Protein AF-0000000080959819 (afdb_homodimer)

Nearest PDB structures (foldseek):
  6fl5-assembly1_G  TM=9.950E-01  e=1.734E-76  Homo sapiens
  1eji-assembly1_C  TM=9.907E-01  e=4.303E-76  Mus musculus
  6fl5-assembly1_D  TM=9.947E-01  e=4.067E-75  Homo sapiens
  6fl5-assembly1_J  TM=9.949E-01  e=6.942E-75  Homo sapiens
  8r7h-assembly1_A  TM=9.832E-01  e=1.238E-71  Homo sapiens

pLDDT: mean 96.01, std 5.36, range [44.91, 98.94]

Organism: NCBI:txid58324

Secondary structure (DSSP, 8-state):
---SS-TT-HHHHHHHHHHH--HHHH-HHHHHHHHHHHHHHHHSEE--TT--PPPHHHHHHHTSGGGG----EETTEESSSS-HHHHHHHHHHHHHHHHHTT--TTTEEEE---SSHHHHHHHHHHHHT-TT-EEE-B-GGGT--GGGT-B-SS-B-SHHHHHSEE--B-B-TTT--B-HHHHHHHHHHH--SEEEEE-SS-SS---HHHHHHHHHHTT-EEEEE-TTTHHHHHHTSS--STTT-SEEEEESSSTT---S-EEEEEE-SEEEE-TTT--EEE--HHHHHHHIIIIII-SS--HHHHHHHHHHHHHHTSHHHHHHHHHHHHHHHHHHHHHHHTTPEEGGGS-SSSEEEEE-GGGT--HHHHHHHHHHTTEE-EEE--TT---SSS--EEEEE-HHHHHTT--HHHHHHHHHHHHHHHHHHHHHHHTS-TT--HHHHHHHHHH-HHHHHHHHHHHHHHHHHHTTS---S-S--/---SS-TT-HHHHHHHHHHH--HHHH-HHHHHHHHHHHHHHHHSEE--TT--PPPHHHHHHHTSGGGG----EETTEESSS--HHHHHHHHHHHHHHHHHTT--TTTEEEE---SSHHHHHHHHHHHHT-TT-EEE-B-GGGT--GGGT-B-SS-B-SHHHHHSEE--B-B-TTT--B-HHHHHHHHHHH--SEEEEE-SS-SS---HHHHHHHHHHTT-EEEEE-TTTHHHHHHTSS--STTT-SEEEEESSSTT---S-EEEEEE-SEEEE-TTT--EEE--HHHHHHHIIIIII-SS--HHHHHHHHHHHHHHTSHHHHHHHHHHHHHHHHHHHHHHHTTPEEGGGS-SSSEEEEE-GGGT--HHHHHHHHHHTTEE-EEE--TT---SSS--EEEEE-HHHHHTT--HHHHHHHHHHHHHHHHHHHHHHHTS-TT--HHHHHHHHHH-HHHHHHHHHHHHHHHHHHTTS---S-S--

Radius of gyration: 28.26 Å; Cα contacts (8 Å, |Δi|>4): 2210; chains: 2; bounding box: 72×79×74 Å

Structure (mmCIF, N/CA/C/O backbone):
data_AF-0000000080959819-model_v1
#
loop_
_entity.id
_entity.type
_entity.pdbx_description
1 polymer 'Serine hydroxymethyltransferase'
#
loop_
_atom_site.group_PDB
_atom_site.id
_atom_site.type_symbol
_atom_site.label_atom_id
_atom_site.label_alt_id
_atom_site.label_comp_id
_atom_site.label_asym_id
_atom_site.label_entity_id
_atom_site.label_seq_id
_atom_site.pdbx_PDB_ins_code
_atom_site.Cartn_x
_atom_site.Cartn_y
_atom_site.Cartn_z
_atom_site.occupancy
_atom_site.B_iso_or_equiv
_atom_site.auth_seq_id
_atom_site.auth_comp_id
_atom_site.auth_asym_id
_atom_site.auth_atom_id
_atom_site.pdbx_PDB_model_num
ATOM 1 N N . MET A 1 1 ? 13.633 40.531 7.41 1 44.91 1 MET A N 1
ATOM 2 C CA . MET A 1 1 ? 14.531 39.375 7.504 1 44.91 1 MET A CA 1
ATOM 3 C C . MET A 1 1 ? 14.977 38.906 6.117 1 44.91 1 MET A C 1
ATOM 5 O O . MET A 1 1 ? 14.195 38.938 5.164 1 44.91 1 MET A O 1
ATOM 9 N N . ALA A 1 2 ? 16.156 38.781 5.887 1 59.94 2 ALA A N 1
ATOM 10 C CA . ALA A 1 2 ? 16.766 38.5 4.586 1 59.94 2 ALA A CA 1
ATOM 11 C C . ALA A 1 2 ? 16.234 37.219 3.994 1 59.94 2 ALA A C 1
ATOM 13 O O . ALA A 1 2 ? 16.047 36.219 4.711 1 59.94 2 ALA A O 1
ATOM 14 N N . GLN A 1 3 ? 15.719 37.25 2.816 1 75.69 3 GLN A N 1
ATOM 15 C CA . GLN A 1 3 ? 15.258 36.062 2.07 1 75.69 3 GLN A CA 1
ATOM 16 C C . GLN A 1 3 ? 16.375 35.062 1.897 1 75.69 3 GLN A C 1
ATOM 18 O O . GLN A 1 3 ? 17.516 35.406 1.611 1 75.69 3 GLN A O 1
ATOM 23 N N . LEU A 1 4 ? 16.047 33.875 2.303 1 81.69 4 LEU A N 1
ATOM 24 C CA . LEU A 1 4 ? 17.047 32.812 2.18 1 81.69 4 LEU A CA 1
ATOM 25 C C . LEU A 1 4 ? 17.484 32.656 0.729 1 81.69 4 LEU A C 1
ATOM 27 O O . LEU A 1 4 ? 18.672 32.5 0.45 1 81.69 4 LEU A O 1
ATOM 31 N N . ASN A 1 5 ? 16.328 32.594 -0.146 1 79.81 5 ASN A N 1
ATOM 32 C CA . ASN A 1 5 ? 16.594 32.406 -1.569 1 79.81 5 ASN A CA 1
ATOM 33 C C . ASN A 1 5 ? 16.016 33.562 -2.398 1 79.81 5 ASN A C 1
ATOM 35 O O . ASN A 1 5 ? 15.117 34.25 -1.944 1 79.81 5 ASN A O 1
ATOM 39 N N . GLY A 1 6 ? 16.797 34.031 -3.344 1 73.06 6 GLY A N 1
ATOM 40 C CA . GLY A 1 6 ? 16.328 35.031 -4.273 1 73.06 6 GLY A CA 1
ATOM 41 C C . GLY A 1 6 ? 16.266 34.562 -5.711 1 73.06 6 GLY A C 1
ATOM 42 O O . GLY A 1 6 ? 16.594 33.406 -5.992 1 73.06 6 GLY A O 1
ATOM 43 N N . HIS A 1 7 ? 15.656 35.25 -6.445 1 62.19 7 HIS A N 1
ATOM 44 C CA . HIS A 1 7 ? 15.477 34.906 -7.852 1 62.19 7 HIS A CA 1
ATOM 45 C C . HIS A 1 7 ? 16.812 34.594 -8.516 1 62.19 7 HIS A C 1
ATOM 47 O O . HIS A 1 7 ? 16.859 33.875 -9.508 1 62.19 7 HIS A O 1
ATOM 53 N N . ASN A 1 8 ? 17.719 35 -7.816 1 68.31 8 ASN A N 1
ATOM 54 C CA . ASN A 1 8 ? 19 34.812 -8.5 1 68.31 8 ASN A CA 1
ATOM 55 C C . ASN A 1 8 ? 19.859 33.75 -7.812 1 68.31 8 ASN A C 1
ATOM 57 O O . ASN A 1 8 ? 21.078 33.688 -8.039 1 68.31 8 ASN A O 1
ATOM 61 N N . ASN A 1 9 ? 19.156 32.938 -7.195 1 81.5 9 ASN A N 1
ATOM 62 C CA . ASN A 1 9 ? 19.906 31.875 -6.52 1 81.5 9 ASN A CA 1
ATOM 63 C C . ASN A 1 9 ? 20.031 30.641 -7.391 1 81.5 9 ASN A C 1
ATOM 65 O O . ASN A 1 9 ? 19.047 29.953 -7.656 1 81.5 9 ASN A O 1
ATOM 69 N N . THR A 1 10 ? 21.219 30.312 -7.789 1 86.38 10 THR A N 1
ATOM 70 C CA . THR A 1 10 ? 21.516 29.25 -8.734 1 86.38 10 THR A CA 1
ATOM 71 C C . THR A 1 10 ? 21.062 27.891 -8.172 1 86.38 10 THR A C 1
ATOM 73 O O . THR A 1 10 ? 20.547 27.047 -8.914 1 86.38 10 THR A O 1
ATOM 76 N N . THR A 1 11 ? 21.172 27.703 -6.902 1 91.69 11 THR A N 1
ATOM 77 C CA . THR A 1 11 ? 20.766 26.438 -6.285 1 91.69 11 THR A CA 1
ATOM 78 C C . THR A 1 11 ? 19.234 26.328 -6.281 1 91.69 11 THR A C 1
ATOM 80 O O . THR A 1 11 ? 18.703 25.234 -6.441 1 91.69 11 THR A O 1
ATOM 83 N N . TRP A 1 12 ? 18.625 27.422 -6.109 1 92.75 12 TRP A N 1
ATOM 84 C CA . TRP A 1 12 ? 17.172 27.422 -6.102 1 92.75 12 TRP A CA 1
ATOM 85 C C . TRP A 1 12 ? 16.609 27.172 -7.5 1 92.75 12 TRP A C 1
ATOM 87 O O . TRP A 1 12 ? 15.625 26.453 -7.668 1 92.75 12 TRP A O 1
ATOM 97 N N . GLU A 1 13 ? 17.219 27.766 -8.5 1 92.69 13 GLU A N 1
ATOM 98 C CA . GLU A 1 13 ? 16.844 27.484 -9.883 1 92.69 13 GLU A CA 1
ATOM 99 C C . GLU A 1 13 ? 17.047 26.016 -10.227 1 92.69 13 GLU A C 1
ATOM 101 O O . GLU A 1 13 ? 16.234 25.406 -10.922 1 92.69 13 GLU A O 1
ATOM 106 N N . SER A 1 14 ? 18.172 25.531 -9.75 1 95 14 SER A N 1
ATOM 107 C CA . SER A 1 14 ? 18.484 24.109 -9.961 1 95 14 SER A CA 1
ATOM 108 C C . SER A 1 14 ? 17.453 23.219 -9.281 1 95 14 SER A C 1
ATOM 110 O O . SER A 1 14 ? 17.094 22.156 -9.805 1 95 14 SER A O 1
ATOM 112 N N . HIS A 1 15 ? 17.016 23.609 -8.141 1 95.19 15 HIS A N 1
ATOM 113 C CA . HIS A 1 15 ? 15.945 22.875 -7.445 1 95.19 15 HIS A CA 1
ATOM 114 C C . HIS A 1 15 ? 14.688 22.812 -8.297 1 95.19 15 HIS A C 1
ATOM 116 O O . HIS A 1 15 ? 14.078 21.75 -8.43 1 95.19 15 HIS A O 1
ATOM 122 N N . ASN A 1 16 ? 14.305 23.938 -8.891 1 93.88 16 ASN A N 1
ATOM 123 C CA . ASN A 1 16 ? 13.102 23.984 -9.719 1 93.88 16 ASN A CA 1
ATOM 124 C C . ASN A 1 16 ? 13.227 23.078 -10.945 1 93.88 16 ASN A C 1
ATOM 126 O O . ASN A 1 16 ? 12.266 22.422 -11.336 1 93.88 16 ASN A O 1
ATOM 130 N N . LYS A 1 17 ? 14.367 23.031 -11.492 1 95.25 17 LYS A N 1
ATOM 131 C CA . LYS A 1 17 ? 14.625 22.172 -12.648 1 95.25 17 LYS A CA 1
ATOM 132 C C . LYS A 1 17 ? 14.562 20.703 -12.258 1 95.25 17 LYS A C 1
ATOM 134 O O . LYS A 1 17 ? 14.031 19.875 -13.016 1 95.25 17 LYS A O 1
ATOM 139 N N . MET A 1 18 ? 15.055 20.359 -11.102 1 96.75 18 MET A N 1
ATOM 140 C CA . MET A 1 18 ? 15.07 18.984 -10.594 1 96.75 18 MET A CA 1
ATOM 141 C C . MET A 1 18 ? 13.656 18.438 -10.492 1 96.75 18 MET A C 1
ATOM 143 O O . MET A 1 18 ? 13.422 17.25 -10.766 1 96.75 18 MET A O 1
ATOM 147 N N . MET A 1 19 ? 12.688 19.312 -10.156 1 97.44 19 MET A N 1
ATOM 148 C CA . MET A 1 19 ? 11.312 18.891 -9.922 1 97.44 19 MET A CA 1
ATOM 149 C C . MET A 1 19 ? 10.617 18.547 -11.234 1 97.44 19 MET A C 1
ATOM 151 O O . MET A 1 19 ? 9.625 17.828 -11.25 1 97.44 19 MET A O 1
ATOM 155 N N . LEU A 1 20 ? 11.18 18.984 -12.375 1 96.81 20 LEU A N 1
ATOM 156 C CA . LEU A 1 20 ? 10.547 18.812 -13.68 1 96.81 20 LEU A CA 1
ATOM 157 C C . LEU A 1 20 ? 11.352 17.859 -14.547 1 96.81 20 LEU A C 1
ATOM 159 O O . LEU A 1 20 ? 10.867 17.406 -15.594 1 96.81 20 LEU A O 1
ATOM 163 N N . GLU A 1 21 ? 12.508 17.516 -14.133 1 97.5 21 GLU A N 1
ATOM 164 C CA . GLU A 1 21 ? 13.438 16.688 -14.891 1 97.5 21 GLU A CA 1
ATOM 165 C C . GLU A 1 21 ? 12.93 15.25 -15.016 1 97.5 21 GLU A C 1
ATOM 167 O O . GLU A 1 21 ? 12.445 14.68 -14.039 1 97.5 21 GLU A O 1
ATOM 172 N N . PRO A 1 22 ? 12.984 14.672 -16.25 1 97.62 22 PRO A N 1
ATOM 173 C CA . PRO A 1 22 ? 12.539 13.289 -16.406 1 97.62 22 PRO A CA 1
ATOM 174 C C . PRO A 1 22 ? 13.445 12.289 -15.695 1 97.62 22 PRO A C 1
ATOM 176 O O . PRO A 1 22 ? 14.594 12.609 -15.391 1 97.62 22 PRO A O 1
ATOM 179 N N . LEU A 1 23 ? 12.969 11.109 -15.492 1 98.5 23 LEU A N 1
ATOM 180 C CA . LEU A 1 23 ? 13.68 10.055 -14.773 1 98.5 23 LEU A CA 1
ATOM 181 C C . LEU A 1 23 ? 15.008 9.742 -15.438 1 98.5 23 LEU A C 1
ATOM 183 O O . LEU A 1 23 ? 16.016 9.508 -14.758 1 98.5 23 LEU A O 1
ATOM 187 N N . SER A 1 24 ? 15.078 9.758 -16.766 1 98.38 24 SER A N 1
ATOM 188 C CA . SER A 1 24 ? 16.25 9.352 -17.531 1 98.38 24 SER A CA 1
ATOM 189 C C . SER A 1 24 ? 17.453 10.227 -17.203 1 98.38 24 SER A C 1
ATOM 191 O O . SER A 1 24 ? 18.594 9.734 -17.172 1 98.38 24 SER A O 1
ATOM 193 N N . THR A 1 25 ? 17.219 11.508 -16.828 1 98.38 25 THR A N 1
ATOM 194 C CA . THR A 1 25 ? 18.312 12.422 -16.531 1 98.38 25 THR A CA 1
ATOM 195 C C . THR A 1 25 ? 18.391 12.711 -15.039 1 98.38 25 THR A C 1
ATOM 197 O O . THR A 1 25 ? 19.469 12.977 -14.508 1 98.38 25 THR A O 1
ATOM 200 N N . ASN A 1 26 ? 17.281 12.625 -14.375 1 98.38 26 ASN A N 1
ATOM 201 C CA . ASN A 1 26 ? 17.234 12.898 -12.945 1 98.38 26 ASN A CA 1
ATOM 202 C C . ASN A 1 26 ? 17.906 11.781 -12.141 1 98.38 26 ASN A C 1
ATOM 204 O O . ASN A 1 26 ? 18.625 12.047 -11.18 1 98.38 26 ASN A O 1
ATOM 208 N N . ASP A 1 27 ? 17.703 10.547 -12.547 1 98.75 27 ASP A N 1
ATOM 209 C CA . ASP A 1 27 ? 18.266 9.359 -11.914 1 98.75 27 ASP A CA 1
ATOM 210 C C . ASP A 1 27 ? 18.547 8.266 -12.938 1 98.75 27 ASP A C 1
ATOM 212 O O . ASP A 1 27 ? 17.844 7.254 -12.977 1 98.75 27 ASP A O 1
ATOM 216 N N . PRO A 1 28 ? 19.625 8.352 -13.648 1 98.69 28 PRO A N 1
ATOM 217 C CA . PRO A 1 28 ? 19.953 7.383 -14.695 1 98.69 28 PRO A CA 1
ATOM 218 C C . PRO A 1 28 ? 20.141 5.965 -14.156 1 98.69 28 PRO A C 1
ATOM 220 O O . PRO A 1 28 ? 19.859 4.992 -14.859 1 98.69 28 PRO A O 1
ATOM 223 N N . GLU A 1 29 ? 20.578 5.82 -12.922 1 98.81 29 GLU A N 1
ATOM 224 C CA . GLU A 1 29 ? 20.797 4.5 -12.336 1 98.81 29 GLU A CA 1
ATOM 225 C C . GLU A 1 29 ? 19.484 3.74 -12.195 1 98.81 29 GLU A C 1
ATOM 227 O O . GLU A 1 29 ? 19.359 2.602 -12.656 1 98.81 29 GLU A O 1
ATOM 232 N N . VAL A 1 30 ? 18.484 4.387 -11.578 1 98.88 30 VAL A N 1
ATOM 233 C CA . VAL A 1 30 ? 17.172 3.75 -11.43 1 98.88 30 VAL A CA 1
ATOM 234 C C . VAL A 1 30 ? 16.531 3.559 -12.805 1 98.88 30 VAL A C 1
ATOM 236 O O . VAL A 1 30 ? 15.906 2.529 -13.062 1 98.88 30 VAL A O 1
ATOM 239 N N . PHE A 1 31 ? 16.719 4.57 -13.711 1 98.75 31 PHE A N 1
ATOM 240 C CA . PHE A 1 31 ? 16.203 4.465 -15.07 1 98.75 31 PHE A CA 1
ATOM 241 C C . PHE A 1 31 ? 16.734 3.219 -15.758 1 98.75 31 PHE A C 1
ATOM 243 O O . PHE A 1 31 ? 15.984 2.473 -16.391 1 98.75 31 PHE A O 1
ATOM 250 N N . ASP A 1 32 ? 18 2.932 -15.586 1 98.75 32 ASP A N 1
ATOM 251 C CA . ASP A 1 32 ? 18.641 1.789 -16.219 1 98.75 32 ASP A CA 1
ATOM 252 C C . ASP A 1 32 ? 18.141 0.475 -15.617 1 98.75 32 ASP A C 1
ATOM 254 O O . ASP A 1 32 ? 17.969 -0.509 -16.344 1 98.75 32 ASP A O 1
ATOM 258 N N . ILE A 1 33 ? 17.953 0.42 -14.359 1 98.81 33 ILE A N 1
ATOM 259 C CA . ILE A 1 33 ? 17.438 -0.778 -13.711 1 98.81 33 ILE A CA 1
ATOM 260 C C . ILE A 1 33 ? 16.047 -1.096 -14.25 1 98.81 33 ILE A C 1
ATOM 262 O O . ILE A 1 33 ? 15.727 -2.254 -14.531 1 98.81 33 ILE A O 1
ATOM 266 N N . ILE A 1 34 ? 15.18 -0.046 -14.398 1 98.69 34 ILE A N 1
ATOM 267 C CA . ILE A 1 34 ? 13.82 -0.224 -14.906 1 98.69 34 ILE A CA 1
ATOM 268 C C . ILE A 1 34 ? 13.875 -0.742 -16.344 1 98.69 34 ILE A C 1
ATOM 270 O O . ILE A 1 34 ? 13.117 -1.635 -16.719 1 98.69 34 ILE A O 1
ATOM 274 N N . LYS A 1 35 ? 14.781 -0.232 -17.109 1 98.25 35 LYS A N 1
ATOM 275 C CA . LYS A 1 35 ? 14.938 -0.678 -18.5 1 98.25 35 LYS A CA 1
ATOM 276 C C . LYS A 1 35 ? 15.367 -2.141 -18.562 1 98.25 35 LYS A C 1
ATOM 278 O O . LYS A 1 35 ? 14.898 -2.896 -19.406 1 98.25 35 LYS A O 1
ATOM 283 N N . LYS A 1 36 ? 16.297 -2.49 -17.703 1 98.19 36 LYS A N 1
ATOM 284 C CA . LYS A 1 36 ? 16.734 -3.881 -17.641 1 98.19 36 LYS A CA 1
ATOM 285 C C . LYS A 1 36 ? 15.57 -4.805 -17.281 1 98.19 36 LYS A C 1
ATOM 287 O O . LYS A 1 36 ? 15.43 -5.883 -17.859 1 98.19 36 LYS A O 1
ATOM 292 N N . GLU A 1 37 ? 14.766 -4.402 -16.328 1 98 37 GLU A N 1
ATOM 293 C CA . GLU A 1 37 ? 13.602 -5.203 -15.945 1 98 37 GLU A CA 1
ATOM 294 C C . GLU A 1 37 ? 12.609 -5.305 -17.094 1 98 37 GLU A C 1
ATOM 296 O O . GLU A 1 37 ? 12.031 -6.371 -17.328 1 98 37 GLU A O 1
ATOM 301 N N . LYS A 1 38 ? 12.391 -4.199 -17.812 1 97.88 38 LYS A N 1
ATOM 302 C CA . LYS A 1 38 ? 11.5 -4.227 -18.969 1 97.88 38 LYS A CA 1
ATOM 303 C C . LYS A 1 38 ? 12.008 -5.203 -20.031 1 97.88 38 LYS A C 1
ATOM 305 O O . LYS A 1 38 ? 11.219 -5.945 -20.625 1 97.88 38 LYS A O 1
ATOM 310 N N . ARG A 1 39 ? 13.281 -5.172 -20.234 1 97.5 39 ARG A N 1
ATOM 311 C CA . ARG A 1 39 ? 13.883 -6.109 -21.188 1 97.5 39 ARG A CA 1
ATOM 312 C C . ARG A 1 39 ? 13.68 -7.551 -20.734 1 97.5 39 ARG A C 1
ATOM 314 O O . ARG A 1 39 ? 13.32 -8.414 -21.531 1 97.5 39 ARG A O 1
ATOM 321 N N . ARG A 1 40 ? 13.938 -7.805 -19.469 1 97.31 40 ARG A N 1
ATOM 322 C CA . ARG A 1 40 ? 13.734 -9.148 -18.922 1 97.31 40 ARG A CA 1
ATOM 323 C C . ARG A 1 40 ? 12.297 -9.609 -19.141 1 97.31 40 ARG A C 1
ATOM 325 O O . ARG A 1 40 ? 12.055 -10.75 -19.531 1 97.31 40 ARG A O 1
ATOM 332 N N . GLN A 1 41 ? 11.344 -8.727 -18.891 1 97.62 41 GLN A N 1
ATOM 333 C CA . GLN A 1 41 ? 9.93 -9.047 -19.031 1 97.62 41 GLN A CA 1
ATOM 334 C C . GLN A 1 41 ? 9.578 -9.305 -20.5 1 97.62 41 GLN A C 1
ATOM 336 O O . GLN A 1 41 ? 8.734 -10.156 -20.797 1 97.62 41 GLN A O 1
ATOM 341 N N . THR A 1 42 ? 10.203 -8.602 -21.406 1 97.94 42 THR A N 1
ATOM 342 C CA . THR A 1 42 ? 9.914 -8.688 -22.828 1 97.94 42 THR A CA 1
ATOM 343 C C . THR A 1 42 ? 10.453 -9.992 -23.406 1 97.94 42 THR A C 1
ATOM 345 O O . THR A 1 42 ? 9.789 -10.641 -24.219 1 97.94 42 THR A O 1
ATOM 348 N N . TYR A 1 43 ? 11.609 -10.383 -22.938 1 98.12 43 TYR A N 1
ATOM 349 C CA . TYR A 1 43 ? 12.289 -11.484 -23.609 1 98.12 43 TYR A CA 1
ATOM 350 C C . TYR A 1 43 ? 12.188 -12.766 -22.797 1 98.12 43 TYR A C 1
ATOM 352 O O . TYR A 1 43 ? 12.516 -13.852 -23.297 1 98.12 43 TYR A O 1
ATOM 360 N N . GLY A 1 44 ? 11.711 -12.68 -21.594 1 98.06 44 GLY A N 1
ATOM 361 C CA . GLY A 1 44 ? 11.461 -13.859 -20.781 1 98.06 44 GLY A CA 1
ATOM 362 C C . GLY A 1 44 ? 10.039 -14.367 -20.875 1 98.06 44 GLY A C 1
ATOM 363 O O . GLY A 1 44 ? 9.172 -13.68 -21.438 1 98.06 44 GLY A O 1
ATOM 364 N N . LEU A 1 45 ? 9.805 -15.594 -20.422 1 98.62 45 LEU A N 1
ATOM 365 C CA . LEU A 1 45 ? 8.461 -16.156 -20.297 1 98.62 45 LEU A CA 1
ATOM 366 C C . LEU A 1 45 ? 8 -16.109 -18.844 1 98.62 45 LEU A C 1
ATOM 368 O O . LEU A 1 45 ? 8.555 -16.797 -17.984 1 98.62 45 LEU A O 1
ATOM 372 N N . GLU A 1 46 ? 7.027 -15.234 -18.594 1 98 46 GLU A N 1
ATOM 373 C CA . GLU A 1 46 ? 6.496 -15.078 -17.234 1 98 46 GLU A CA 1
ATOM 374 C C . GLU A 1 46 ? 5.332 -16.031 -17 1 98 46 GLU A C 1
ATOM 376 O O . GLU A 1 46 ? 4.246 -15.852 -17.547 1 98 46 GLU A O 1
ATOM 381 N N . LEU A 1 47 ? 5.562 -17.016 -16.094 1 98.12 47 LEU A N 1
ATOM 382 C CA . LEU A 1 47 ? 4.539 -18.016 -15.828 1 98.12 47 LEU A CA 1
ATOM 383 C C . LEU A 1 47 ? 4.148 -18.016 -14.359 1 98.12 47 LEU A C 1
ATOM 385 O O . LEU A 1 47 ? 3.545 -18.969 -13.867 1 98.12 47 LEU A O 1
ATOM 389 N N . ILE A 1 48 ? 4.543 -17 -13.648 1 96.94 48 ILE A N 1
ATOM 390 C CA . ILE A 1 48 ? 4.125 -16.875 -12.258 1 96.94 48 ILE A CA 1
ATOM 391 C C . ILE A 1 48 ? 2.625 -16.594 -12.195 1 96.94 48 ILE A C 1
ATOM 393 O O . ILE A 1 48 ? 2.145 -15.602 -12.742 1 96.94 48 ILE A O 1
ATOM 397 N N . ALA A 1 49 ? 1.911 -17.406 -11.406 1 97.06 49 ALA A N 1
ATOM 398 C CA . ALA A 1 49 ? 0.451 -17.406 -11.422 1 97.06 49 ALA A CA 1
ATOM 399 C C . ALA A 1 49 ? -0.106 -16.094 -10.875 1 97.06 49 ALA A C 1
ATOM 401 O O . ALA A 1 49 ? -1.228 -15.703 -11.203 1 97.06 49 ALA A O 1
ATOM 402 N N . SER A 1 50 ? 0.668 -15.406 -10.047 1 96.31 50 SER A N 1
ATOM 403 C CA . SER A 1 50 ? 0.195 -14.195 -9.391 1 96.31 50 SER A CA 1
ATOM 404 C C . SER A 1 50 ? 0.694 -12.945 -10.109 1 96.31 50 SER A C 1
ATOM 406 O O . SER A 1 50 ? 0.607 -11.836 -9.578 1 96.31 50 SER A O 1
ATOM 408 N N . GLU A 1 51 ? 1.235 -13.07 -11.344 1 96.94 51 GLU A N 1
ATOM 409 C CA . GLU A 1 51 ? 1.741 -11.93 -12.094 1 96.94 51 GLU A CA 1
ATOM 410 C C . GLU A 1 51 ? 0.951 -11.719 -13.383 1 96.94 51 GLU A C 1
ATOM 412 O O . GLU A 1 51 ? 0.345 -12.664 -13.906 1 96.94 51 GLU A O 1
ATOM 417 N N . ASN A 1 52 ? 0.958 -10.523 -13.711 1 98.44 52 ASN A N 1
ATOM 418 C CA . ASN A 1 52 ? 0.385 -10.109 -14.984 1 98.44 52 ASN A CA 1
ATOM 419 C C . ASN A 1 52 ? 1.015 -8.812 -15.492 1 98.44 52 ASN A C 1
ATOM 421 O O . ASN A 1 52 ? 1.796 -8.18 -14.773 1 98.44 52 ASN A O 1
ATOM 425 N N . PHE A 1 53 ? 0.822 -8.531 -16.812 1 98.31 53 PHE A N 1
ATOM 426 C CA . PHE A 1 53 ? 1.206 -7.246 -17.391 1 98.31 53 PHE A CA 1
ATOM 427 C C . PHE A 1 53 ? -0 -6.32 -17.516 1 98.31 53 PHE A C 1
ATOM 429 O O . PHE A 1 53 ? -1.006 -6.684 -18.125 1 98.31 53 PHE A O 1
ATOM 436 N N . THR A 1 54 ? 0.1 -5.168 -16.875 1 98.12 54 THR A N 1
ATOM 437 C CA . THR A 1 54 ? -1.013 -4.227 -16.953 1 98.12 54 THR A CA 1
ATOM 438 C C . THR A 1 54 ? -0.864 -3.316 -18.172 1 98.12 54 THR A C 1
ATOM 440 O O . THR A 1 54 ? 0.171 -3.33 -18.844 1 98.12 54 THR A O 1
ATOM 443 N N . SER A 1 55 ? -1.944 -2.568 -18.5 1 98.56 55 SER A N 1
ATOM 444 C CA . SER A 1 55 ? -1.993 -1.724 -19.688 1 98.56 55 SER A CA 1
ATOM 445 C C . SER A 1 55 ? -1.232 -0.42 -19.469 1 98.56 55 SER A C 1
ATOM 447 O O . SER A 1 55 ? -0.975 -0.026 -18.328 1 98.56 55 SER A O 1
ATOM 449 N N . ARG A 1 56 ? -0.871 0.196 -20.562 1 98.44 56 ARG A N 1
ATOM 450 C CA . ARG A 1 56 ? -0.228 1.506 -20.531 1 98.44 56 ARG A CA 1
ATOM 451 C C . ARG A 1 56 ? -1.084 2.516 -19.781 1 98.44 56 ARG A C 1
ATOM 453 O O . ARG A 1 56 ? -0.568 3.299 -18.984 1 98.44 56 ARG A O 1
ATOM 460 N N . ALA A 1 57 ? -2.389 2.525 -20.016 1 98.81 57 ALA A N 1
ATOM 461 C CA . ALA A 1 57 ? -3.303 3.484 -19.406 1 98.81 57 ALA A CA 1
ATOM 462 C C . ALA A 1 57 ? -3.293 3.359 -17.875 1 98.81 57 ALA A C 1
ATOM 464 O O . ALA A 1 57 ? -3.324 4.367 -17.172 1 98.81 57 ALA A O 1
ATOM 465 N N . VAL A 1 58 ? -3.281 2.109 -17.406 1 98.81 58 VAL A N 1
ATOM 466 C CA . VAL A 1 58 ? -3.234 1.867 -15.969 1 98.81 58 VAL A CA 1
ATOM 467 C C . VAL A 1 58 ? -1.94 2.438 -15.391 1 98.81 58 VAL A C 1
ATOM 469 O O . VAL A 1 58 ? -1.957 3.1 -14.352 1 98.81 58 VAL A O 1
ATOM 472 N N . LEU A 1 59 ? -0.799 2.225 -16.062 1 98.69 59 LEU A N 1
ATOM 473 C CA . LEU A 1 59 ? 0.495 2.695 -15.586 1 98.69 59 LEU A CA 1
ATOM 474 C C . LEU A 1 59 ? 0.552 4.219 -15.586 1 98.69 59 LEU A C 1
ATOM 476 O O . LEU A 1 59 ? 1.116 4.824 -14.672 1 98.69 59 LEU A O 1
ATOM 480 N N . GLU A 1 60 ? -0.017 4.848 -16.594 1 98.44 60 GLU A N 1
ATOM 481 C CA . GLU A 1 60 ? -0.06 6.305 -16.656 1 98.44 60 GLU A CA 1
ATOM 482 C C . GLU A 1 60 ? -0.879 6.875 -15.5 1 98.44 60 GLU A C 1
ATOM 484 O O . GLU A 1 60 ? -0.49 7.875 -14.891 1 98.44 60 GLU A O 1
ATOM 489 N N . ALA A 1 61 ? -2.004 6.273 -15.195 1 98.69 61 ALA A N 1
ATOM 490 C CA . ALA A 1 61 ? -2.812 6.707 -14.062 1 98.69 61 ALA A CA 1
ATOM 491 C C . ALA A 1 61 ? -2.045 6.555 -12.75 1 98.69 61 ALA A C 1
ATOM 493 O O . ALA A 1 61 ? -2.121 7.422 -11.875 1 98.69 61 ALA A O 1
ATOM 494 N N . LEU A 1 62 ? -1.293 5.473 -12.664 1 97.94 62 LEU A N 1
ATOM 495 C CA . LEU A 1 62 ? -0.509 5.172 -11.477 1 97.94 62 LEU A CA 1
ATOM 496 C C . LEU A 1 62 ? 0.552 6.242 -11.234 1 97.94 62 LEU A C 1
ATOM 498 O O . LEU A 1 62 ? 0.846 6.59 -10.086 1 97.94 62 LEU A O 1
ATOM 502 N N . GLY A 1 63 ? 1.178 6.746 -12.25 1 97.94 63 GLY A N 1
ATOM 503 C CA . GLY A 1 63 ? 2.234 7.738 -12.133 1 97.94 63 GLY A CA 1
ATOM 504 C C . GLY A 1 63 ? 1.725 9.164 -12.227 1 97.94 63 GLY A C 1
ATOM 505 O O . GLY A 1 63 ? 2.473 10.07 -12.594 1 97.94 63 GLY A O 1
ATOM 506 N N . SER A 1 64 ? 0.443 9.438 -11.859 1 98.31 64 SER A N 1
ATOM 507 C CA . SER A 1 64 ? -0.164 10.75 -12.031 1 98.31 64 SER A CA 1
ATOM 508 C C . SER A 1 64 ? -0.092 11.57 -10.75 1 98.31 64 SER A C 1
ATOM 510 O O . SER A 1 64 ? 0.345 11.062 -9.711 1 98.31 64 SER A O 1
ATOM 512 N N . CYS A 1 65 ? -0.64 12.812 -10.82 1 98.19 65 CYS A N 1
ATOM 513 C CA . CYS A 1 65 ? -0.625 13.75 -9.711 1 98.19 65 CYS A CA 1
ATOM 514 C C . CYS A 1 65 ? -1.546 13.289 -8.586 1 98.19 65 CYS A C 1
ATOM 516 O O . CYS A 1 65 ? -1.519 13.836 -7.484 1 98.19 65 CYS A O 1
ATOM 518 N N . MET A 1 66 ? -2.301 12.18 -8.828 1 98.25 66 MET A N 1
ATOM 519 C CA . MET A 1 66 ? -3.174 11.648 -7.789 1 98.25 66 MET A CA 1
ATOM 520 C C . MET A 1 66 ? -2.359 11.156 -6.594 1 98.25 66 MET A C 1
ATOM 522 O O . MET A 1 66 ? -2.896 10.992 -5.5 1 98.25 66 MET A O 1
ATOM 526 N N . ASN A 1 67 ? -1.064 10.938 -6.859 1 97.69 67 ASN A N 1
ATOM 527 C CA . ASN A 1 67 ? -0.143 10.547 -5.797 1 97.69 67 ASN A CA 1
ATOM 528 C C . ASN A 1 67 ? -0.017 11.641 -4.738 1 97.69 67 ASN A C 1
ATOM 530 O O . ASN A 1 67 ? 0.236 11.344 -3.566 1 97.69 67 ASN A O 1
ATOM 534 N N . ASN A 1 68 ? -0.282 12.914 -5.078 1 97.5 68 ASN A N 1
ATOM 535 C CA . ASN A 1 68 ? 0.055 14.055 -4.227 1 97.5 68 ASN A CA 1
ATOM 536 C C . ASN A 1 68 ? -1.021 14.305 -3.174 1 97.5 68 ASN A C 1
ATOM 538 O O . ASN A 1 68 ? -0.759 14.945 -2.154 1 97.5 68 ASN A O 1
ATOM 542 N N . LYS A 1 69 ? -2.23 13.828 -3.467 1 96.12 69 LYS A N 1
ATOM 543 C CA . LYS A 1 69 ? -3.357 14.273 -2.654 1 96.12 69 LYS A CA 1
ATOM 544 C C . LYS A 1 69 ? -3.672 13.266 -1.549 1 96.12 69 LYS A C 1
ATOM 546 O O . LYS A 1 69 ? -3.824 12.078 -1.812 1 96.12 69 LYS A O 1
ATOM 551 N N . TYR A 1 70 ? -3.662 13.734 -0.369 1 92.62 70 TYR A N 1
ATOM 552 C CA . TYR A 1 70 ? -4.129 12.969 0.782 1 92.62 70 TYR A CA 1
ATOM 553 C C . TYR A 1 70 ? -5.645 13.055 0.914 1 92.62 70 TYR A C 1
ATOM 555 O O . TYR A 1 70 ? -6.242 14.094 0.628 1 92.62 70 TYR A O 1
ATOM 563 N N . SER A 1 71 ? -6.27 11.961 1.318 1 94.69 71 SER A N 1
ATOM 564 C CA . SER A 1 71 ? -7.727 11.969 1.389 1 94.69 71 SER A CA 1
ATOM 565 C C . SER A 1 71 ? -8.234 10.992 2.449 1 94.69 71 SER A C 1
ATOM 567 O O . SER A 1 71 ? -9.094 10.156 2.172 1 94.69 71 SER A O 1
ATOM 569 N N . GLU A 1 72 ? -7.832 11.156 3.686 1 94.38 72 GLU A N 1
ATOM 570 C CA . GLU A 1 72 ? -8.375 10.32 4.754 1 94.38 72 GLU A CA 1
ATOM 571 C C . GLU A 1 72 ? -9.891 10.461 4.848 1 94.38 72 GLU A C 1
ATOM 573 O O . GLU A 1 72 ? -10.438 11.547 4.645 1 94.38 72 GLU A O 1
ATOM 578 N N . GLY A 1 73 ? -10.523 9.375 5.16 1 95.81 73 GLY A N 1
ATOM 579 C CA . GLY A 1 73 ? -11.977 9.32 5.152 1 95.81 73 GLY A CA 1
ATOM 580 C C . GLY A 1 73 ? -12.539 8.727 3.875 1 95.81 73 GLY A C 1
ATOM 581 O O . GLY A 1 73 ? -11.852 8 3.162 1 95.81 73 GLY A O 1
ATOM 582 N N . TYR A 1 74 ? -13.828 8.953 3.693 1 97.25 74 TYR A N 1
ATOM 583 C CA . TYR A 1 74 ? -14.539 8.43 2.533 1 97.25 74 TYR A CA 1
ATOM 584 C C . TYR A 1 74 ? -15.203 9.555 1.748 1 97.25 74 TYR A C 1
ATOM 586 O O . TYR A 1 74 ? -15.328 10.672 2.244 1 97.25 74 TYR A O 1
ATOM 594 N N . PRO A 1 75 ? -15.539 9.289 0.49 1 97.19 75 PRO A N 1
ATOM 595 C CA . PRO A 1 75 ? -16.094 10.352 -0.343 1 97.19 75 PRO A CA 1
ATOM 596 C C . PRO A 1 75 ? -17.25 11.094 0.338 1 97.19 75 PRO A C 1
ATOM 598 O O . PRO A 1 75 ? -18.203 10.461 0.816 1 97.19 75 PRO A O 1
ATOM 601 N N . GLY A 1 76 ? -17.156 12.359 0.407 1 93.19 76 GLY A N 1
ATOM 602 C CA . GLY A 1 76 ? -18.172 13.195 1.033 1 93.19 76 GLY A CA 1
ATOM 603 C C . GLY A 1 76 ? -17.922 13.414 2.516 1 93.19 76 GLY A C 1
ATOM 604 O O . GLY A 1 76 ? -18.5 14.32 3.117 1 93.19 76 GLY A O 1
ATOM 605 N N . GLN A 1 77 ? -17.062 12.617 3.1 1 92.19 77 GLN A N 1
ATOM 606 C CA . GLN A 1 77 ? -16.719 12.711 4.512 1 92.19 77 GLN A CA 1
ATOM 607 C C . GLN A 1 77 ? -15.211 12.641 4.715 1 92.19 77 GLN A C 1
ATOM 609 O O . GLN A 1 77 ? -14.711 11.758 5.41 1 92.19 77 GLN A O 1
ATOM 614 N N . ARG A 1 78 ? -14.578 13.641 4.176 1 92.5 78 ARG A N 1
ATOM 615 C CA . ARG A 1 78 ? -13.117 13.695 4.227 1 92.5 78 ARG A CA 1
ATOM 616 C C . ARG A 1 78 ? -12.641 14.578 5.375 1 92.5 78 ARG A C 1
ATOM 618 O O . ARG A 1 78 ? -13.328 15.516 5.77 1 92.5 78 ARG A O 1
ATOM 625 N N . TYR A 1 79 ? -11.422 14.266 5.836 1 86.25 79 TYR A N 1
ATOM 626 C CA . TYR A 1 79 ? -10.812 15.047 6.906 1 86.25 79 TYR A CA 1
ATOM 627 C C . TYR A 1 79 ? -9.992 16.203 6.34 1 86.25 79 TYR A C 1
ATOM 629 O O . TYR A 1 79 ? -9.523 17.062 7.086 1 86.25 79 TYR A O 1
ATOM 637 N N . TYR A 1 80 ? -9.906 16.188 5.062 1 87.19 80 TYR A N 1
ATOM 638 C CA . TYR A 1 80 ? -9.07 17.172 4.387 1 87.19 80 TYR A CA 1
ATOM 639 C C . TYR A 1 80 ? -9.867 17.938 3.332 1 87.19 80 TYR A C 1
ATOM 641 O O . TYR A 1 80 ? -10.828 17.406 2.771 1 87.19 80 TYR A O 1
ATOM 649 N N . GLY A 1 81 ? -9.508 19.188 3.143 1 87.06 81 GLY A N 1
ATOM 650 C CA . GLY A 1 81 ? -10.109 19.953 2.059 1 87.06 81 GLY A CA 1
ATOM 651 C C . GLY A 1 81 ? -9.484 19.656 0.708 1 87.06 81 GLY A C 1
ATOM 652 O O . GLY A 1 81 ? -8.414 19.047 0.63 1 87.06 81 GLY A O 1
ATOM 653 N N . GLY A 1 82 ? -10.156 20.016 -0.342 1 91.88 82 GLY A N 1
ATOM 654 C CA . GLY A 1 82 ? -9.633 19.891 -1.691 1 91.88 82 GLY A CA 1
ATOM 655 C C . GLY A 1 82 ? -9.758 18.469 -2.24 1 91.88 82 GLY A C 1
ATOM 656 O O . GLY A 1 82 ? -8.945 18.047 -3.057 1 91.88 82 GLY A O 1
ATOM 657 N N . THR A 1 83 ? -10.742 17.734 -1.818 1 95.19 83 THR A N 1
ATOM 658 C CA . THR A 1 83 ? -10.828 16.312 -2.168 1 95.19 83 THR A CA 1
ATOM 659 C C . THR A 1 83 ? -11.914 16.094 -3.223 1 95.19 83 THR A C 1
ATOM 661 O O . THR A 1 83 ? -12.312 14.953 -3.469 1 95.19 83 THR A O 1
ATOM 664 N N . GLU A 1 84 ? -12.422 17.156 -3.867 1 95.88 84 GLU A N 1
ATOM 665 C CA . GLU A 1 84 ? -13.578 17.016 -4.758 1 95.88 84 GLU A CA 1
ATOM 666 C C . GLU A 1 84 ? -13.281 16.062 -5.898 1 95.88 84 GLU A C 1
ATOM 668 O O . GLU A 1 84 ? -14.117 15.219 -6.246 1 95.88 84 GLU A O 1
ATOM 673 N N . HIS A 1 85 ? -12.07 16.094 -6.449 1 98 85 HIS A N 1
ATOM 674 C CA . HIS A 1 85 ? -11.789 15.281 -7.621 1 98 85 HIS A CA 1
ATOM 675 C C . HIS A 1 85 ? -11.352 13.875 -7.215 1 98 85 HIS A C 1
ATOM 677 O O . HIS A 1 85 ? -11.625 12.906 -7.93 1 98 85 HIS A O 1
ATOM 683 N N . VAL A 1 86 ? -10.688 13.734 -6.109 1 97.75 86 VAL A N 1
ATOM 684 C CA . VAL A 1 86 ? -10.367 12.398 -5.629 1 97.75 86 VAL A CA 1
ATOM 685 C C . VAL A 1 86 ? -11.641 11.68 -5.203 1 97.75 86 VAL A C 1
ATOM 687 O O . VAL A 1 86 ? -11.727 10.453 -5.285 1 97.75 86 VAL A O 1
ATOM 690 N N . ASP A 1 87 ? -12.633 12.469 -4.625 1 98.19 87 ASP A N 1
ATOM 691 C CA . ASP A 1 87 ? -13.938 11.891 -4.328 1 98.19 87 ASP A CA 1
ATOM 692 C C . ASP A 1 87 ? -14.625 11.406 -5.602 1 98.19 87 ASP A C 1
ATOM 694 O O . ASP A 1 87 ? -15.211 10.32 -5.621 1 98.19 87 ASP A O 1
ATOM 698 N N . GLU A 1 88 ? -14.578 12.258 -6.617 1 98.75 88 GLU A N 1
ATOM 699 C CA . GLU A 1 88 ? -15.141 11.867 -7.906 1 98.75 88 GLU A CA 1
ATOM 700 C C . GLU A 1 88 ? -14.516 10.578 -8.422 1 98.75 88 GLU A C 1
ATOM 702 O O . GLU A 1 88 ? -15.227 9.664 -8.852 1 98.75 88 GLU A O 1
ATOM 707 N N . LEU A 1 89 ? -13.234 10.492 -8.359 1 98.88 89 LEU A N 1
ATOM 708 C CA . LEU A 1 89 ? -12.5 9.328 -8.828 1 98.88 89 LEU A CA 1
ATOM 709 C C . LEU A 1 89 ? -12.891 8.086 -8.031 1 98.88 89 LEU A C 1
ATOM 711 O O . LEU A 1 89 ? -13.102 7.016 -8.617 1 98.88 89 LEU A O 1
ATOM 715 N N . GLU A 1 90 ? -12.906 8.195 -6.703 1 98.81 90 GLU A N 1
ATOM 716 C CA . GLU A 1 90 ? -13.219 7.051 -5.859 1 98.81 90 GLU A CA 1
ATOM 717 C C . GLU A 1 90 ? -14.641 6.551 -6.113 1 98.81 90 GLU A C 1
ATOM 719 O O . GLU A 1 90 ? -14.883 5.344 -6.137 1 98.81 90 GLU A O 1
ATOM 724 N N . ARG A 1 91 ? -15.57 7.453 -6.355 1 98.81 91 ARG A N 1
ATOM 725 C CA . ARG A 1 91 ? -16.938 7.066 -6.668 1 98.81 91 ARG A CA 1
ATOM 726 C C . ARG A 1 91 ? -17.016 6.352 -8.016 1 98.81 91 ARG A C 1
ATOM 728 O O . ARG A 1 91 ? -17.766 5.391 -8.172 1 98.81 91 ARG A O 1
ATOM 735 N N . VAL A 1 92 ? -16.25 6.883 -8.984 1 98.88 92 VAL A N 1
ATOM 736 C CA . VAL A 1 92 ? -16.188 6.223 -10.289 1 98.88 92 VAL A CA 1
ATOM 737 C C . VAL A 1 92 ? -15.648 4.801 -10.117 1 98.88 92 VAL A C 1
ATOM 739 O O . VAL A 1 92 ? -16.203 3.854 -10.688 1 98.88 92 VAL A O 1
ATOM 742 N N . CYS A 1 93 ? -14.617 4.672 -9.344 1 98.94 93 CYS A N 1
ATOM 743 C CA . CYS A 1 93 ? -14.008 3.365 -9.109 1 98.94 93 CYS A CA 1
ATOM 744 C C . CYS A 1 93 ? -14.984 2.422 -8.422 1 98.94 93 CYS A C 1
ATOM 746 O O . CYS A 1 93 ? -15.117 1.26 -8.812 1 98.94 93 CYS A O 1
ATOM 748 N N . GLN A 1 94 ? -15.672 2.9 -7.398 1 98.88 94 GLN A N 1
ATOM 749 C CA . GLN A 1 94 ? -16.656 2.098 -6.68 1 98.88 94 GLN A CA 1
ATOM 750 C C . GLN A 1 94 ? -17.781 1.642 -7.605 1 98.88 94 GLN A C 1
ATOM 752 O O . GLN A 1 94 ? -18.156 0.469 -7.598 1 98.88 94 GLN A O 1
ATOM 757 N N . ALA A 1 95 ? -18.281 2.547 -8.367 1 98.88 95 ALA A N 1
ATOM 758 C CA . ALA A 1 95 ? -19.375 2.225 -9.289 1 98.88 95 ALA A CA 1
ATOM 759 C C . ALA A 1 95 ? -18.938 1.179 -10.305 1 98.88 95 ALA A C 1
ATOM 761 O O . ALA A 1 95 ? -19.672 0.24 -10.602 1 98.88 95 ALA A O 1
ATOM 762 N N . ARG A 1 96 ? -17.766 1.352 -10.844 1 98.88 96 ARG A N 1
ATOM 763 C CA . ARG A 1 96 ? -17.25 0.412 -11.836 1 98.88 96 ARG A CA 1
ATOM 764 C C . ARG A 1 96 ? -17 -0.96 -11.219 1 98.88 96 ARG A C 1
ATOM 766 O O . ARG A 1 96 ? -17.219 -1.986 -11.867 1 98.88 96 ARG A O 1
ATOM 773 N N . ALA A 1 97 ? -16.547 -0.975 -9.977 1 98.94 97 ALA A N 1
ATOM 774 C CA . ALA A 1 97 ? -16.312 -2.24 -9.289 1 98.94 97 ALA A CA 1
ATOM 775 C C . ALA A 1 97 ? -17.609 -3.037 -9.148 1 98.94 97 ALA A C 1
ATOM 777 O O . ALA A 1 97 ? -17.625 -4.25 -9.375 1 98.94 97 ALA A O 1
ATOM 778 N N . LEU A 1 98 ? -18.641 -2.379 -8.727 1 98.88 98 LEU A N 1
ATOM 779 C CA . LEU A 1 98 ? -19.922 -3.061 -8.602 1 98.88 98 LEU A CA 1
ATOM 780 C C . LEU A 1 98 ? -20.438 -3.51 -9.961 1 98.88 98 LEU A C 1
ATOM 782 O O . LEU A 1 98 ? -20.922 -4.633 -10.109 1 98.88 98 LEU A O 1
ATOM 786 N N . LYS A 1 99 ? -20.266 -2.699 -10.938 1 98.81 99 LYS A N 1
ATOM 787 C CA . LYS A 1 99 ? -20.781 -2.979 -12.273 1 98.81 99 LYS A CA 1
ATOM 788 C C . LYS A 1 99 ? -20.062 -4.176 -12.898 1 98.81 99 LYS A C 1
ATOM 790 O O . LYS A 1 99 ? -20.703 -5.035 -13.508 1 98.81 99 LYS A O 1
ATOM 795 N N . VAL A 1 100 ? -18.781 -4.242 -12.789 1 98.56 100 VAL A N 1
ATOM 796 C CA . VAL A 1 100 ? -17.953 -5.266 -13.414 1 98.56 100 VAL A CA 1
ATOM 797 C C . VAL A 1 100 ? -18.391 -6.648 -12.938 1 98.56 100 VAL A C 1
ATOM 799 O O . VAL A 1 100 ? -18.391 -7.609 -13.719 1 98.56 100 VAL A O 1
ATOM 802 N N . TYR A 1 101 ? -18.828 -6.793 -11.719 1 98.62 101 TYR A N 1
ATOM 803 C CA . TYR A 1 101 ? -19.188 -8.094 -11.164 1 98.62 101 TYR A CA 1
ATOM 804 C C . TYR A 1 101 ? -20.703 -8.273 -11.125 1 98.62 101 TYR A C 1
ATOM 806 O O . TYR A 1 101 ? -21.203 -9.219 -10.516 1 98.62 101 TYR A O 1
ATOM 814 N N . GLY A 1 102 ? -21.438 -7.34 -11.703 1 98.31 102 GLY A N 1
ATOM 815 C CA . GLY A 1 102 ? -22.891 -7.434 -11.82 1 98.31 102 GLY A CA 1
ATOM 816 C C . GLY A 1 102 ? -23.594 -7.316 -10.484 1 98.31 102 GLY A C 1
ATOM 817 O O . GLY A 1 102 ? -24.594 -8.016 -10.242 1 98.31 102 GLY A O 1
ATOM 818 N N . LEU A 1 103 ? -23.141 -6.469 -9.656 1 98.69 103 LEU A N 1
ATOM 819 C CA . LEU A 1 103 ? -23.656 -6.414 -8.297 1 98.69 103 LEU A CA 1
ATOM 820 C C . LEU A 1 103 ? -24.656 -5.277 -8.141 1 98.69 103 LEU A C 1
ATOM 822 O O . LEU A 1 103 ? -24.406 -4.16 -8.594 1 98.69 103 LEU A O 1
ATOM 826 N N . ASP A 1 104 ? -25.781 -5.625 -7.57 1 97.88 104 ASP A N 1
ATOM 827 C CA . ASP A 1 104 ? -26.797 -4.645 -7.207 1 97.88 104 ASP A CA 1
ATOM 828 C C . ASP A 1 104 ? -26.344 -3.766 -6.051 1 97.88 104 ASP A C 1
ATOM 830 O O . ASP A 1 104 ? -26.078 -4.262 -4.953 1 97.88 104 ASP A O 1
ATOM 834 N N . PRO A 1 105 ? -26.281 -2.475 -6.273 1 96.75 105 PRO A N 1
ATOM 835 C CA . PRO A 1 105 ? -25.766 -1.58 -5.23 1 96.75 105 PRO A CA 1
ATOM 836 C C . PRO A 1 105 ? -26.641 -1.578 -3.977 1 96.75 105 PRO A C 1
ATOM 838 O O . PRO A 1 105 ? -26.219 -1.104 -2.922 1 96.75 105 PRO A O 1
ATOM 841 N N . ASP A 1 106 ? -27.859 -2.072 -4.004 1 95.81 106 ASP A N 1
ATOM 842 C CA . ASP A 1 106 ? -28.719 -2.189 -2.83 1 95.81 106 ASP A CA 1
ATOM 843 C C . ASP A 1 106 ? -28.359 -3.424 -2.008 1 95.81 106 ASP A C 1
ATOM 845 O O . ASP A 1 106 ? -28.734 -3.527 -0.836 1 95.81 106 ASP A O 1
ATOM 849 N N . LYS A 1 107 ? -27.641 -4.324 -2.641 1 97.31 107 LYS A N 1
ATOM 850 C CA . LYS A 1 107 ? -27.344 -5.594 -1.983 1 97.31 107 LYS A CA 1
ATOM 851 C C . LYS A 1 107 ? -25.859 -5.719 -1.666 1 97.31 107 LYS A C 1
ATOM 853 O O . LYS A 1 107 ? -25.469 -6.543 -0.841 1 97.31 107 LYS A O 1
ATOM 858 N N . TRP A 1 108 ? -25.125 -4.953 -2.395 1 98.62 108 TRP A N 1
ATOM 859 C CA . TRP A 1 108 ? -23.672 -5.039 -2.217 1 98.62 108 TRP A CA 1
ATOM 860 C C . TRP A 1 108 ? -23.062 -3.65 -2.102 1 98.62 108 TRP A C 1
ATOM 862 O O . TRP A 1 108 ? -23.469 -2.71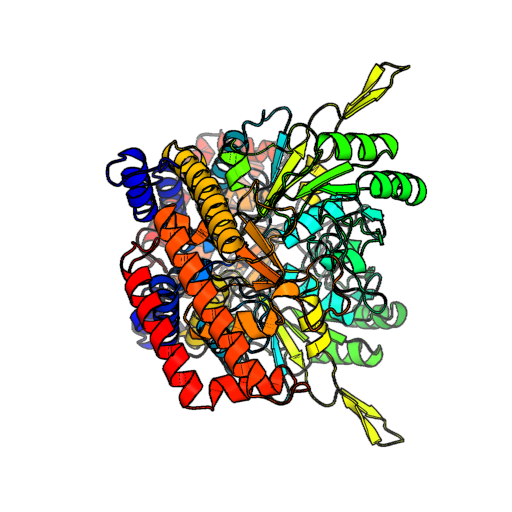7 -2.791 1 98.62 108 TRP A O 1
ATOM 872 N N . GLY A 1 109 ? -22.125 -3.459 -1.148 1 98.69 109 GLY A N 1
ATOM 873 C CA . GLY A 1 109 ? -21.219 -2.32 -1.097 1 98.69 109 GLY A CA 1
ATOM 874 C C . GLY A 1 109 ? -19.781 -2.682 -1.435 1 98.69 109 GLY A C 1
ATOM 875 O O . GLY A 1 109 ? -19.453 -3.859 -1.599 1 98.69 109 GLY A O 1
ATOM 876 N N . VAL A 1 110 ? -18.969 -1.65 -1.581 1 98.88 110 VAL A N 1
ATOM 877 C CA . VAL A 1 110 ? -17.594 -1.916 -1.955 1 98.88 110 VAL A CA 1
ATOM 878 C C . VAL A 1 110 ? -16.672 -0.861 -1.336 1 98.88 110 VAL A C 1
ATOM 880 O O . VAL A 1 110 ? -17.047 0.312 -1.242 1 98.88 110 VAL A O 1
ATOM 883 N N . ASN A 1 111 ? -15.586 -1.254 -0.782 1 98.88 111 ASN A N 1
ATOM 884 C CA . ASN A 1 111 ? -14.461 -0.423 -0.363 1 98.88 111 ASN A CA 1
ATOM 885 C C . ASN A 1 111 ? -13.25 -0.615 -1.274 1 98.88 111 ASN A C 1
ATOM 887 O O . ASN A 1 111 ? -12.742 -1.729 -1.414 1 98.88 111 ASN A O 1
ATOM 891 N N . VAL A 1 112 ? -12.727 0.463 -1.917 1 98.88 112 VAL A N 1
ATOM 892 C CA . VAL A 1 112 ? -11.664 0.345 -2.912 1 98.88 112 VAL A CA 1
ATOM 893 C C . VAL A 1 112 ? -10.375 0.957 -2.367 1 98.88 112 VAL A C 1
ATOM 895 O O . VAL A 1 112 ? -9.477 1.308 -3.135 1 98.88 112 VAL A O 1
ATOM 898 N N . GLN A 1 113 ? -10.258 1.084 -1.035 1 98.75 113 GLN A N 1
ATOM 899 C CA . GLN A 1 113 ? -9.164 1.868 -0.469 1 98.75 113 GLN A CA 1
ATOM 900 C C . GLN A 1 113 ? -8.008 0.97 -0.036 1 98.75 113 GLN A C 1
ATOM 902 O O . GLN A 1 113 ? -6.895 1.446 0.185 1 98.75 113 GLN A O 1
ATOM 907 N N . PRO A 1 114 ? -8.219 -0.426 0.177 1 98.69 114 PRO A N 1
ATOM 908 C CA . PRO A 1 114 ? -7.09 -1.229 0.661 1 98.69 114 PRO A CA 1
ATOM 909 C C . PRO A 1 114 ? -5.883 -1.172 -0.269 1 98.69 114 PRO A C 1
ATOM 911 O O . PRO A 1 114 ? -6.039 -1.137 -1.492 1 98.69 114 PRO A O 1
ATOM 914 N N . TYR A 1 115 ? -4.664 -1.284 0.312 1 98.31 115 TYR A N 1
ATOM 915 C CA . TYR A 1 115 ? -3.424 -1.101 -0.436 1 98.31 115 TYR A CA 1
ATOM 916 C C . TYR A 1 115 ? -3.088 -2.346 -1.249 1 98.31 115 TYR A C 1
ATOM 918 O O . TYR A 1 115 ? -2.291 -2.283 -2.188 1 98.31 115 TYR A O 1
ATOM 926 N N . SER A 1 116 ? -3.555 -3.502 -0.813 1 97.88 116 SER A N 1
ATOM 927 C CA . SER A 1 116 ? -3.357 -4.777 -1.498 1 97.88 116 SER A CA 1
ATOM 928 C C . SER A 1 116 ? -4.297 -5.848 -0.953 1 97.88 116 SER A C 1
ATOM 930 O O . SER A 1 116 ? -5.137 -5.566 -0.098 1 97.88 116 SER A O 1
ATOM 932 N N . GLY A 1 117 ? -4.148 -7.059 -1.461 1 97.25 117 GLY A N 1
ATOM 933 C CA . GLY A 1 117 ? -5.027 -8.141 -1.048 1 97.25 117 GLY A CA 1
ATOM 934 C C . GLY A 1 117 ? -4.82 -8.555 0.397 1 97.25 117 GLY A C 1
ATOM 935 O O . GLY A 1 117 ? -5.789 -8.82 1.114 1 97.25 117 GLY A O 1
ATOM 936 N N . SER A 1 118 ? -3.57 -8.648 0.911 1 97.19 118 SER A N 1
ATOM 937 C CA . SER A 1 118 ? -3.283 -9.078 2.275 1 97.19 118 SER A CA 1
ATOM 938 C C . SER A 1 118 ? -3.844 -8.102 3.297 1 97.19 118 SER A C 1
ATOM 940 O O . SER A 1 118 ? -4.543 -8.492 4.23 1 97.19 118 SER A O 1
ATOM 942 N N . PRO A 1 119 ? -3.602 -6.801 3.086 1 97.31 119 PRO A N 1
ATOM 943 C CA . PRO A 1 119 ? -4.23 -5.844 4 1 97.31 119 PRO A CA 1
ATOM 944 C C . PRO A 1 119 ? -5.754 -5.855 3.912 1 97.31 119 PRO A C 1
ATOM 946 O O . PRO A 1 119 ? -6.434 -5.609 4.91 1 97.31 119 PRO A O 1
ATOM 949 N N . ALA A 1 120 ? -6.301 -6.07 2.727 1 98.56 120 ALA A N 1
ATOM 950 C CA . ALA A 1 120 ? -7.754 -6.164 2.592 1 98.56 120 ALA A CA 1
ATOM 951 C C . ALA A 1 120 ? -8.312 -7.305 3.443 1 98.56 120 ALA A C 1
ATOM 953 O O . ALA A 1 120 ? -9.297 -7.125 4.156 1 98.56 120 ALA A O 1
ATOM 954 N N . ASN A 1 121 ? -7.691 -8.5 3.338 1 98.62 121 ASN A N 1
ATOM 955 C CA . ASN A 1 121 ? -8.117 -9.625 4.16 1 98.62 121 ASN A CA 1
ATOM 956 C C . ASN A 1 121 ? -8.008 -9.305 5.648 1 98.62 121 ASN A C 1
ATOM 958 O O . ASN A 1 121 ? -8.93 -9.586 6.414 1 98.62 121 ASN A O 1
ATOM 962 N N . PHE A 1 122 ? -6.922 -8.703 6.027 1 98.31 122 PHE A N 1
ATOM 963 C CA . PHE A 1 122 ? -6.715 -8.383 7.438 1 98.31 122 PHE A CA 1
ATOM 964 C C . PHE A 1 122 ? -7.77 -7.398 7.93 1 98.31 122 PHE A C 1
ATOM 966 O O . PHE A 1 122 ? -8.203 -7.473 9.078 1 98.31 122 PHE A O 1
ATOM 973 N N . ALA A 1 123 ? -8.141 -6.461 7.07 1 98.56 123 ALA A N 1
ATOM 974 C CA . ALA A 1 123 ? -9.203 -5.52 7.422 1 98.56 123 ALA A CA 1
ATOM 975 C C . ALA A 1 123 ? -10.523 -6.246 7.664 1 98.56 123 ALA A C 1
ATOM 977 O O . ALA A 1 123 ? -11.25 -5.926 8.609 1 98.56 123 ALA A O 1
ATOM 978 N N . VAL A 1 124 ? -10.859 -7.219 6.82 1 98.81 124 VAL A N 1
ATOM 979 C CA . VAL A 1 124 ? -12.086 -7.984 6.984 1 98.81 124 VAL A CA 1
ATOM 980 C C . VAL A 1 124 ? -12.047 -8.75 8.312 1 98.81 124 VAL A C 1
ATOM 982 O O . VAL A 1 124 ? -13.031 -8.758 9.055 1 98.81 124 VAL A O 1
ATOM 985 N N . TYR A 1 125 ? -10.898 -9.398 8.625 1 98.56 125 TYR A N 1
ATOM 986 C CA . TYR A 1 125 ? -10.766 -10.133 9.875 1 98.56 125 TYR A CA 1
ATOM 987 C C . TYR A 1 125 ? -10.914 -9.203 11.078 1 98.56 125 TYR A C 1
ATOM 989 O O . TYR A 1 125 ? -11.57 -9.547 12.062 1 98.56 125 TYR A O 1
ATOM 997 N N . THR A 1 126 ? -10.289 -8.031 10.977 1 98.19 126 THR A N 1
ATOM 998 C CA . THR A 1 126 ? -10.383 -7.051 12.047 1 98.19 126 THR A CA 1
ATOM 999 C C . THR A 1 126 ? -11.828 -6.609 12.25 1 98.19 126 THR A C 1
ATOM 1001 O O . THR A 1 126 ? -12.281 -6.449 13.391 1 98.19 126 THR A O 1
ATOM 1004 N N . ALA A 1 127 ? -12.531 -6.477 11.195 1 98.06 127 ALA A N 1
ATOM 1005 C CA . ALA A 1 127 ? -13.891 -5.949 11.211 1 98.06 127 ALA A CA 1
ATOM 1006 C C . ALA A 1 127 ? -14.867 -6.977 11.781 1 98.06 127 ALA A C 1
ATOM 1008 O O . ALA A 1 127 ? -15.781 -6.621 12.523 1 98.06 127 ALA A O 1
ATOM 1009 N N . ILE A 1 128 ? -14.641 -8.281 11.398 1 97.31 128 ILE A N 1
ATOM 1010 C CA . ILE A 1 128 ? -15.703 -9.258 11.594 1 97.31 128 ILE A CA 1
ATOM 1011 C C . ILE A 1 128 ? -15.289 -10.266 12.664 1 97.31 128 ILE A C 1
ATOM 1013 O O . ILE A 1 128 ? -16.109 -10.68 13.492 1 97.31 128 ILE A O 1
ATOM 1017 N N . VAL A 1 129 ? -14.062 -10.695 12.695 1 96.75 129 VAL A N 1
ATOM 1018 C CA . VAL A 1 129 ? -13.578 -11.773 13.555 1 96.75 129 VAL A CA 1
ATOM 1019 C C . VAL A 1 129 ? -13.109 -11.211 14.891 1 96.75 129 VAL A C 1
ATOM 1021 O O . VAL A 1 129 ? -13.383 -11.781 15.945 1 96.75 129 VAL A O 1
ATOM 1024 N N . GLU A 1 130 ? -12.477 -10.008 14.82 1 93.06 130 GLU A N 1
ATOM 1025 C CA . GLU A 1 130 ? -11.93 -9.328 15.992 1 93.06 130 GLU A CA 1
ATOM 1026 C C . GLU A 1 130 ? -10.781 -10.125 16.609 1 93.06 130 GLU A C 1
ATOM 1028 O O . GLU A 1 130 ? -10.547 -11.273 16.234 1 93.06 130 GLU A O 1
ATOM 1033 N N . PRO A 1 131 ? -10.078 -9.578 17.516 1 94.75 131 PRO A N 1
ATOM 1034 C CA . PRO A 1 131 ? -8.883 -10.234 18.047 1 94.75 131 PRO A CA 1
ATOM 1035 C C . PRO A 1 131 ? -9.195 -11.57 18.719 1 94.75 131 PRO A C 1
ATOM 1037 O O . PRO A 1 131 ? -10.141 -11.664 19.5 1 94.75 131 PRO A O 1
ATOM 1040 N N . HIS A 1 132 ? -8.484 -12.602 18.328 1 94.88 132 HIS A N 1
ATOM 1041 C CA . HIS A 1 132 ? -8.523 -13.953 18.875 1 94.88 132 HIS A CA 1
ATOM 1042 C C . HIS A 1 132 ? -9.75 -14.719 18.391 1 94.88 132 HIS A C 1
ATOM 1044 O O . HIS A 1 132 ? -10.023 -15.82 18.859 1 94.88 132 HIS A O 1
ATOM 1050 N N . GLY A 1 133 ? -1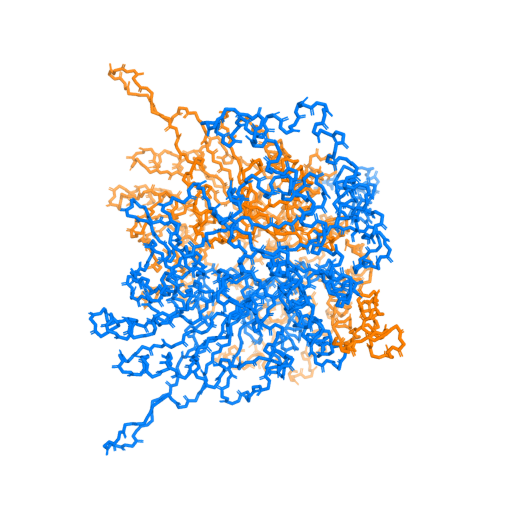0.477 -14.094 17.469 1 97.19 133 GLY A N 1
ATOM 1051 C CA . GLY A 1 133 ? -11.555 -14.852 16.844 1 97.19 133 GLY A CA 1
ATOM 1052 C C . GLY A 1 133 ? -11.055 -15.992 15.977 1 97.19 133 GLY A C 1
ATOM 1053 O O . GLY A 1 133 ? -9.859 -16.062 15.664 1 97.19 133 GLY A O 1
ATOM 1054 N N . ARG A 1 134 ? -11.961 -16.906 15.578 1 98.44 134 ARG A N 1
ATOM 1055 C CA . ARG A 1 134 ? -11.57 -18.172 14.977 1 98.44 134 ARG A CA 1
ATOM 1056 C C . ARG A 1 134 ? -11.852 -18.172 13.477 1 98.44 134 ARG A C 1
ATOM 1058 O O . ARG A 1 134 ? -12.961 -17.828 13.047 1 98.44 134 ARG A O 1
ATOM 1065 N N . ILE A 1 135 ? -10.883 -18.547 12.68 1 98.56 135 ILE A N 1
ATOM 1066 C CA . ILE A 1 135 ? -11.039 -18.578 11.227 1 98.56 135 ILE A CA 1
ATOM 1067 C C . ILE A 1 135 ? -10.602 -19.938 10.688 1 98.56 135 ILE A C 1
ATOM 1069 O O . ILE A 1 135 ? -9.75 -20.609 11.281 1 98.56 135 ILE A O 1
ATOM 1073 N N . MET A 1 136 ? -11.18 -20.391 9.609 1 98.81 136 MET A N 1
ATOM 1074 C CA . MET A 1 136 ? -10.758 -21.562 8.867 1 98.81 136 MET A CA 1
ATOM 1075 C C . MET A 1 136 ? -10.477 -21.219 7.406 1 98.81 136 MET A C 1
ATOM 1077 O O . MET A 1 136 ? -11.359 -20.703 6.707 1 98.81 136 MET A O 1
ATOM 1081 N N . GLY A 1 137 ? -9.297 -21.359 6.965 1 98.5 137 GLY A N 1
ATOM 1082 C CA . GLY A 1 137 ? -8.883 -21.203 5.582 1 98.5 137 GLY A CA 1
ATOM 1083 C C . GLY A 1 137 ? -8.055 -22.359 5.066 1 98.5 137 GLY A C 1
ATOM 1084 O O . GLY A 1 137 ? -7.586 -23.203 5.848 1 98.5 137 GLY A O 1
ATOM 1085 N N . LEU A 1 138 ? -7.93 -22.469 3.791 1 98.06 138 LEU A N 1
ATOM 1086 C CA . LEU A 1 138 ? -7.137 -23.547 3.205 1 98.06 138 LEU A CA 1
ATOM 1087 C C . LEU A 1 138 ? -5.672 -23.422 3.619 1 98.06 138 LEU A C 1
ATOM 1089 O O . LEU A 1 138 ? -5.098 -22.328 3.57 1 98.06 138 LEU A O 1
ATOM 1093 N N . ASP A 1 139 ? -5.109 -24.562 4.004 1 95.69 139 ASP A N 1
ATOM 1094 C CA . ASP A 1 139 ? -3.715 -24.594 4.438 1 95.69 139 ASP A CA 1
ATOM 1095 C C . ASP A 1 139 ? -2.779 -24.172 3.307 1 95.69 139 ASP A C 1
ATOM 1097 O O . ASP A 1 139 ? -3.002 -24.516 2.145 1 95.69 139 ASP A O 1
ATOM 1101 N N . LEU A 1 140 ? -1.742 -23.453 3.684 1 93.12 140 LEU A N 1
ATOM 1102 C CA . LEU A 1 140 ? -0.806 -22.906 2.705 1 93.12 140 LEU A CA 1
ATOM 1103 C C . LEU A 1 140 ? -0.182 -24.031 1.874 1 93.12 140 LEU A C 1
ATOM 1105 O O . LEU A 1 140 ? -0.151 -23.953 0.644 1 93.12 140 LEU A O 1
ATOM 1109 N N . PRO A 1 141 ? 0.326 -25.125 2.416 1 91.75 141 PRO A N 1
ATOM 1110 C CA . PRO A 1 141 ? 0.939 -26.188 1.618 1 91.75 141 PRO A CA 1
ATOM 1111 C C . PRO A 1 141 ? -0.058 -26.875 0.689 1 91.75 141 PRO A C 1
ATOM 1113 O O . PRO A 1 141 ? 0.344 -27.578 -0.244 1 91.75 141 PRO A O 1
ATOM 1116 N N . ASP A 1 142 ? -1.311 -26.688 0.996 1 94.56 142 ASP A N 1
ATOM 1117 C CA . ASP A 1 142 ? -2.355 -27.344 0.211 1 94.56 142 ASP A CA 1
ATOM 1118 C C . ASP A 1 142 ? -2.959 -26.375 -0.807 1 94.56 142 ASP A C 1
ATOM 1120 O O . ASP A 1 142 ? -3.965 -26.688 -1.446 1 94.56 142 ASP A O 1
ATOM 1124 N N . GLY A 1 143 ? -2.373 -25.203 -0.861 1 95.19 143 GLY A N 1
ATOM 1125 C CA . GLY A 1 143 ? -2.791 -24.297 -1.914 1 95.19 143 GLY A CA 1
ATOM 1126 C C . GLY A 1 143 ? -3.445 -23.031 -1.386 1 95.19 143 GLY A C 1
ATOM 1127 O O . GLY A 1 143 ? -3.92 -22.203 -2.162 1 95.19 143 GLY A O 1
ATOM 1128 N N . GLY A 1 144 ? -3.488 -22.859 -0.045 1 95.94 144 GLY A N 1
ATOM 1129 C CA . GLY A 1 144 ? -4.02 -21.641 0.545 1 95.94 144 GLY A CA 1
ATOM 1130 C C . GLY A 1 144 ? -3.049 -20.469 0.487 1 95.94 144 GLY A C 1
ATOM 1131 O O . GLY A 1 144 ? -2.146 -20.453 -0.353 1 95.94 144 GLY A O 1
ATOM 1132 N N . HIS A 1 145 ? -3.32 -19.469 1.232 1 95.94 145 HIS A N 1
ATOM 1133 C CA . HIS A 1 145 ? -2.496 -18.266 1.299 1 95.94 145 HIS A CA 1
ATOM 1134 C C . HIS A 1 145 ? -2.068 -17.969 2.732 1 95.94 145 HIS A C 1
ATOM 1136 O O . HIS A 1 145 ? -2.705 -18.438 3.684 1 95.94 145 HIS A O 1
ATOM 1142 N N . LEU A 1 146 ? -1.037 -17.203 2.855 1 94.88 146 LEU A N 1
ATOM 1143 C CA . LEU A 1 146 ? -0.526 -16.812 4.168 1 94.88 146 LEU A CA 1
ATOM 1144 C C . LEU A 1 146 ? -1.624 -16.172 5.016 1 94.88 146 LEU A C 1
ATOM 1146 O O . LEU A 1 146 ? -1.726 -16.453 6.211 1 94.88 146 LEU A O 1
ATOM 1150 N N . THR A 1 147 ? -2.461 -15.359 4.387 1 97.44 147 THR A N 1
ATOM 1151 C CA . THR A 1 147 ? -3.467 -14.594 5.109 1 97.44 147 THR A CA 1
ATOM 1152 C C . THR A 1 147 ? -4.621 -15.492 5.551 1 97.44 147 THR A C 1
ATOM 1154 O O . THR A 1 147 ? -5.535 -15.039 6.246 1 97.44 147 THR A O 1
ATOM 1157 N N . HIS A 1 148 ? -4.621 -16.781 5.148 1 97.75 148 HIS A N 1
ATOM 1158 C CA . HIS A 1 148 ? -5.715 -17.672 5.488 1 97.75 148 HIS A CA 1
ATOM 1159 C C . HIS A 1 148 ? -5.465 -18.375 6.824 1 97.75 148 HIS A C 1
ATOM 1161 O O . HIS A 1 148 ? -6.027 -19.438 7.09 1 97.75 148 HIS A O 1
ATOM 1167 N N . GLY A 1 149 ? -4.52 -17.812 7.602 1 95.81 149 GLY A N 1
ATOM 1168 C CA . GLY A 1 149 ? -4.285 -18.297 8.953 1 95.81 149 GLY A CA 1
ATOM 1169 C C . GLY A 1 149 ? -3.09 -19.219 9.062 1 95.81 149 GLY A C 1
ATOM 1170 O O . GLY A 1 149 ? -3.033 -20.078 9.953 1 95.81 149 GLY A O 1
ATOM 1171 N N . PHE A 1 150 ? -2.113 -19.047 8.273 1 94.25 150 PHE A N 1
ATOM 1172 C CA . PHE A 1 150 ? -1.014 -20 8.18 1 94.25 150 PHE A CA 1
ATOM 1173 C C . PHE A 1 150 ? -0.13 -19.922 9.422 1 94.25 150 PHE A C 1
ATOM 1175 O O . PHE A 1 150 ? 0.228 -18.844 9.867 1 94.25 150 PHE A O 1
ATOM 1182 N N . MET A 1 151 ? 0.202 -21 9.938 1 93.31 151 MET A N 1
ATOM 1183 C CA . MET A 1 151 ? 1.165 -21.219 11.008 1 93.31 151 MET A CA 1
ATOM 1184 C C . MET A 1 151 ? 1.785 -22.609 10.906 1 93.31 151 MET A C 1
ATOM 1186 O O . MET A 1 151 ? 1.24 -23.5 10.234 1 93.31 151 MET A O 1
ATOM 1190 N N . THR A 1 152 ? 2.924 -22.781 11.422 1 89.56 152 THR A N 1
ATOM 1191 C CA . THR A 1 152 ? 3.525 -24.094 11.594 1 89.56 152 THR A CA 1
ATOM 1192 C C . THR A 1 152 ? 3.418 -24.547 13.047 1 89.56 152 THR A C 1
ATOM 1194 O O . THR A 1 152 ? 2.922 -23.812 13.898 1 89.56 152 THR A O 1
ATOM 1197 N N . ASP A 1 153 ? 3.846 -25.734 13.312 1 87.12 153 ASP A N 1
ATOM 1198 C CA . ASP A 1 153 ? 3.812 -26.25 14.68 1 87.12 153 ASP A CA 1
ATOM 1199 C C . ASP A 1 153 ? 4.695 -25.422 15.602 1 87.12 153 ASP A C 1
ATOM 1201 O O . ASP A 1 153 ? 4.48 -25.391 16.812 1 87.12 153 ASP A O 1
ATOM 1205 N N . LYS A 1 154 ? 5.527 -24.688 15 1 87.5 154 LYS A N 1
ATOM 1206 C CA . LYS A 1 154 ? 6.539 -24.031 15.82 1 87.5 154 LYS A CA 1
ATOM 1207 C C . LYS A 1 154 ? 6.332 -22.516 15.828 1 87.5 154 LYS A C 1
ATOM 1209 O O . LYS A 1 154 ? 6.797 -21.828 16.734 1 87.5 154 LYS A O 1
ATOM 1214 N N . LYS A 1 155 ? 5.629 -22.109 14.812 1 90.5 155 LYS A N 1
ATOM 1215 C CA . LYS A 1 155 ? 5.676 -20.656 14.68 1 90.5 155 LYS A CA 1
ATOM 1216 C C . LYS A 1 155 ? 4.43 -20.125 13.977 1 90.5 155 LYS A C 1
ATOM 1218 O O . LYS A 1 155 ? 3.955 -20.734 13.008 1 90.5 155 LYS A O 1
ATOM 1223 N N . LYS A 1 156 ? 3.953 -18.969 14.508 1 92.5 156 LYS A N 1
ATOM 1224 C CA . LYS A 1 156 ? 2.941 -18.188 13.812 1 92.5 156 LYS A CA 1
ATOM 1225 C C . LYS A 1 156 ? 3.576 -17.297 12.742 1 92.5 156 LYS A C 1
ATOM 1227 O O . LYS A 1 156 ? 4.297 -16.344 13.055 1 92.5 156 LYS A O 1
ATOM 1232 N N . ILE A 1 157 ? 3.268 -17.547 11.531 1 91.38 157 ILE A N 1
ATOM 1233 C CA . ILE A 1 157 ? 3.984 -16.922 10.43 1 91.38 157 ILE A CA 1
ATOM 1234 C C . ILE A 1 157 ? 3.211 -15.688 9.945 1 91.38 157 ILE A C 1
ATOM 1236 O O . ILE A 1 157 ? 3.783 -14.609 9.789 1 91.38 157 ILE A O 1
ATOM 1240 N N . SER A 1 158 ? 1.931 -15.836 9.734 1 93.62 158 SER A N 1
ATOM 1241 C CA . SER A 1 158 ? 1.102 -14.75 9.219 1 93.62 158 SER A CA 1
ATOM 1242 C C . SER A 1 158 ? 0.5 -13.922 10.352 1 93.62 158 SER A C 1
ATOM 1244 O O . SER A 1 158 ? 0.23 -14.453 11.438 1 93.62 158 SER A O 1
ATOM 1246 N N . ALA A 1 159 ? 0.244 -12.602 10.047 1 94.12 159 ALA A N 1
ATOM 1247 C CA . ALA A 1 159 ? -0.425 -11.742 11.016 1 94.12 159 ALA A CA 1
ATOM 1248 C C . ALA A 1 159 ? -1.783 -12.312 11.414 1 94.12 159 ALA A C 1
ATOM 1250 O O . ALA A 1 159 ? -2.227 -12.148 12.555 1 94.12 159 ALA A O 1
ATOM 1251 N N . THR A 1 160 ? -2.377 -13.039 10.508 1 94.69 160 THR A N 1
ATOM 1252 C CA . THR A 1 160 ? -3.688 -13.625 10.781 1 94.69 160 THR A CA 1
ATOM 1253 C C . THR A 1 160 ? -3.586 -14.703 11.852 1 94.69 160 THR A C 1
ATOM 1255 O O . THR A 1 160 ? -4.504 -14.875 12.656 1 94.69 160 THR A O 1
ATOM 1258 N N . SER A 1 161 ? -2.479 -15.398 11.883 1 95.88 161 SER A N 1
ATOM 1259 C CA . SER A 1 161 ? -2.307 -16.406 12.922 1 95.88 161 SER A CA 1
ATOM 1260 C C . SER A 1 161 ? -1.776 -15.789 14.211 1 95.88 161 SER A C 1
ATOM 1262 O O . SER A 1 161 ? -1.934 -16.359 15.289 1 95.88 161 SER A O 1
ATOM 1264 N N . ILE A 1 162 ? -1.191 -14.625 14.086 1 96.5 162 ILE A N 1
ATOM 1265 C CA . ILE A 1 162 ? -0.651 -13.938 15.258 1 96.5 162 ILE A CA 1
ATOM 1266 C C . ILE A 1 162 ? -1.79 -13.32 16.062 1 96.5 162 ILE A C 1
ATOM 1268 O O . ILE A 1 162 ? -1.817 -13.422 17.297 1 96.5 162 ILE A O 1
ATOM 1272 N N . PHE A 1 163 ? -2.746 -12.727 15.367 1 97.44 163 PHE A N 1
ATOM 1273 C CA . PHE A 1 163 ? -3.744 -11.898 16.047 1 97.44 163 PHE A CA 1
ATOM 1274 C C . PHE A 1 163 ? -5.074 -12.633 16.141 1 97.44 163 PHE A C 1
ATOM 1276 O O . PHE A 1 163 ? -5.965 -12.219 16.875 1 97.44 163 PHE A O 1
ATOM 1283 N N . PHE A 1 164 ? -5.285 -13.781 15.344 1 97.56 164 PHE A N 1
ATOM 1284 C CA . PHE A 1 164 ? -6.504 -14.586 15.344 1 97.56 164 PHE A CA 1
ATOM 1285 C C . PHE A 1 164 ? -6.184 -16.062 15.57 1 97.56 164 PHE A C 1
ATOM 1287 O O . PHE A 1 164 ? -5.016 -16.453 15.602 1 97.56 164 PHE A O 1
ATOM 1294 N N . GLU A 1 165 ? -7.273 -16.875 15.781 1 97.31 165 GLU A N 1
ATOM 1295 C CA . GLU A 1 165 ? -7.129 -18.312 15.953 1 97.31 165 GLU A CA 1
ATOM 1296 C C . GLU A 1 165 ? -7.488 -19.062 14.664 1 97.31 165 GLU A C 1
ATOM 1298 O O . GLU A 1 165 ? -8.609 -18.938 14.164 1 97.31 165 GLU A O 1
ATOM 1303 N N . SER A 1 166 ? -6.531 -19.844 14.203 1 97.06 166 SER A N 1
ATOM 1304 C CA . SER A 1 166 ? -6.754 -20.453 12.906 1 97.06 166 SER A CA 1
ATOM 1305 C C . SER A 1 166 ? -6.727 -21.984 13.008 1 97.06 166 SER A C 1
ATOM 1307 O O . SER A 1 166 ? -5.941 -22.547 13.773 1 97.06 166 SER A O 1
ATOM 1309 N N . MET A 1 167 ? -7.605 -22.625 12.344 1 97.69 167 MET A N 1
ATOM 1310 C CA . MET A 1 167 ? -7.562 -24.047 12.016 1 97.69 167 MET A CA 1
ATOM 1311 C C . MET A 1 167 ? -7.73 -24.266 10.516 1 97.69 167 MET A C 1
ATOM 1313 O O . MET A 1 167 ? -8.797 -24 9.961 1 97.69 167 MET A O 1
ATOM 1317 N N . PRO A 1 168 ? -6.754 -24.812 9.891 1 97.31 168 PRO A N 1
ATOM 1318 C CA . PRO A 1 168 ? -6.84 -24.922 8.438 1 97.31 168 PRO A CA 1
ATOM 1319 C C . PRO A 1 168 ? -7.672 -26.125 7.996 1 97.31 168 PRO A C 1
ATOM 1321 O O . PRO A 1 168 ? -7.785 -27.109 8.734 1 97.31 168 PRO A O 1
ATOM 1324 N N . TYR A 1 169 ? -8.312 -26 6.848 1 98.12 169 TYR A N 1
ATOM 1325 C CA . TYR A 1 169 ? -8.781 -27.188 6.141 1 98.12 169 TYR A CA 1
ATOM 1326 C C . TYR A 1 169 ? -7.816 -27.562 5.023 1 98.12 169 TYR A C 1
ATOM 1328 O O . TYR A 1 169 ? -6.891 -26.812 4.715 1 98.12 169 TYR A O 1
ATOM 1336 N N . LYS A 1 170 ? -8.008 -28.781 4.445 1 97.44 170 LYS A N 1
ATOM 1337 C CA . LYS A 1 170 ? -6.945 -29.344 3.613 1 97.44 170 LYS A CA 1
ATOM 1338 C C . LYS A 1 170 ? -7.523 -30 2.365 1 97.44 170 LYS A C 1
ATOM 1340 O O . LYS A 1 170 ? -8.742 -30.078 2.197 1 97.44 170 LYS A O 1
ATOM 1345 N N . VAL A 1 171 ? -6.629 -30.406 1.527 1 97.56 171 VAL A N 1
ATOM 1346 C CA . VAL A 1 171 ? -6.996 -31.234 0.375 1 97.56 171 VAL A CA 1
ATOM 1347 C C . VAL A 1 171 ? -6.766 -32.719 0.694 1 97.56 171 VAL A C 1
ATOM 1349 O O . VAL A 1 171 ? -6.094 -33.031 1.673 1 97.56 171 VAL A O 1
ATOM 1352 N N . ILE A 1 172 ? -7.453 -33.594 -0.106 1 96.69 172 ILE A N 1
ATOM 1353 C CA . ILE A 1 172 ? -7.141 -35 -0.071 1 96.69 172 ILE A CA 1
ATOM 1354 C C . ILE A 1 172 ? -5.809 -35.25 -0.773 1 96.69 172 ILE A C 1
ATOM 1356 O O . ILE A 1 172 ? -5.668 -35 -1.968 1 96.69 172 ILE A O 1
ATOM 1360 N N . PRO A 1 173 ? -4.816 -35.781 -0.076 1 93.5 173 PRO A N 1
ATOM 1361 C CA . PRO A 1 173 ? -3.467 -35.906 -0.639 1 93.5 173 PRO A CA 1
ATOM 1362 C C . PRO A 1 173 ? -3.438 -36.688 -1.942 1 93.5 173 PRO A C 1
ATOM 1364 O O . PRO A 1 173 ? -2.672 -36.375 -2.852 1 93.5 173 PRO A O 1
ATOM 1367 N N . GLU A 1 174 ? -4.277 -37.656 -2.104 1 92.06 174 GLU A N 1
ATOM 1368 C CA . GLU A 1 174 ? -4.254 -38.562 -3.256 1 92.06 174 GLU A CA 1
ATOM 1369 C C . GLU A 1 174 ? -4.797 -37.875 -4.504 1 92.06 174 GLU A C 1
ATOM 1371 O O . GLU A 1 174 ? -4.293 -38.094 -5.605 1 92.06 174 GLU A O 1
ATOM 1376 N N . THR A 1 175 ? -5.77 -37.031 -4.254 1 94.56 175 THR A N 1
ATOM 1377 C CA . THR A 1 175 ? -6.457 -36.5 -5.418 1 94.56 175 THR A CA 1
ATOM 1378 C C . THR A 1 175 ? -6.113 -35.031 -5.613 1 94.56 175 THR A C 1
ATOM 1380 O O . THR A 1 175 ? -6.234 -34.5 -6.719 1 94.56 175 THR A O 1
ATOM 1383 N N . GLY A 1 176 ? -5.762 -34.375 -4.543 1 95.94 176 GLY A N 1
ATOM 1384 C CA . GLY A 1 176 ? -5.465 -32.938 -4.602 1 95.94 176 GLY A CA 1
ATOM 1385 C C . GLY A 1 176 ? -6.703 -32.094 -4.492 1 95.94 176 GLY A C 1
ATOM 1386 O O . GLY A 1 176 ? -6.605 -30.859 -4.492 1 95.94 176 GLY A O 1
ATOM 1387 N N . TYR A 1 177 ? -7.906 -32.719 -4.355 1 97.81 177 TYR A N 1
ATOM 1388 C CA . TYR A 1 177 ? -9.148 -31.953 -4.219 1 97.81 177 TYR A CA 1
ATOM 1389 C C . TYR A 1 177 ? -9.398 -31.594 -2.764 1 97.81 177 TYR A C 1
ATOM 1391 O O . TYR A 1 177 ? -9.023 -32.312 -1.852 1 97.81 177 TYR A O 1
ATOM 1399 N N . ILE A 1 178 ? -10.023 -30.484 -2.521 1 98.31 178 ILE A N 1
ATOM 1400 C CA . ILE A 1 178 ? -10.344 -30.016 -1.178 1 98.31 178 ILE A CA 1
ATOM 1401 C C . ILE A 1 178 ? -11.258 -31.016 -0.485 1 98.31 178 ILE A C 1
ATOM 1403 O O . ILE A 1 178 ? -12.211 -31.516 -1.087 1 98.31 178 ILE A O 1
ATOM 1407 N N . ASP A 1 179 ? -10.961 -31.359 0.757 1 98.31 179 ASP A N 1
ATOM 1408 C CA . ASP A 1 179 ? -11.758 -32.281 1.572 1 98.31 179 ASP A CA 1
ATOM 1409 C C . ASP A 1 179 ? -12.883 -31.531 2.291 1 98.31 179 ASP A C 1
ATOM 1411 O O . ASP A 1 179 ? -12.82 -31.344 3.506 1 98.31 179 ASP A O 1
ATOM 1415 N N . TYR A 1 180 ? -13.953 -31.281 1.571 1 98.62 180 TYR A N 1
ATOM 1416 C CA . TYR A 1 180 ? -15.07 -30.516 2.115 1 98.62 180 TYR A CA 1
ATOM 1417 C C . TYR A 1 180 ? -15.734 -31.266 3.266 1 98.62 180 TYR A C 1
ATOM 1419 O O . TYR A 1 180 ? -16.25 -30.656 4.203 1 98.62 180 TYR A O 1
ATOM 1427 N N . ASP A 1 181 ? -15.719 -32.594 3.215 1 98.44 181 ASP A N 1
ATOM 1428 C CA . ASP A 1 181 ? -16.312 -33.406 4.289 1 98.44 181 ASP A CA 1
ATOM 1429 C C . ASP A 1 181 ? -15.562 -33.188 5.602 1 98.44 181 ASP A C 1
ATOM 1431 O O . ASP A 1 181 ? -16.188 -32.969 6.648 1 98.44 181 ASP A O 1
ATOM 1435 N N . ARG A 1 182 ? -14.305 -33.312 5.496 1 98.5 182 ARG A N 1
ATOM 1436 C CA . ARG A 1 182 ? -13.508 -33.094 6.695 1 98.5 182 ARG A CA 1
ATOM 1437 C C . ARG A 1 182 ? -13.625 -31.656 7.191 1 98.5 182 ARG A C 1
ATOM 1439 O O . ARG A 1 182 ? -13.641 -31.406 8.398 1 98.5 182 ARG A O 1
ATOM 1446 N N . LEU A 1 183 ? -13.68 -30.703 6.273 1 98.75 183 LEU A N 1
ATOM 1447 C CA . LEU A 1 183 ? -13.914 -29.312 6.637 1 98.75 183 LEU A CA 1
ATOM 1448 C C . LEU A 1 183 ? -15.211 -29.156 7.43 1 98.75 183 LEU A C 1
ATOM 1450 O O . LEU A 1 183 ? -15.234 -28.484 8.461 1 98.75 183 LEU A O 1
ATOM 1454 N N . GLU A 1 184 ? -16.203 -29.766 6.949 1 98.69 184 GLU A N 1
ATOM 1455 C CA . GLU A 1 184 ? -17.516 -29.719 7.609 1 98.69 184 GLU A CA 1
ATOM 1456 C C . GLU A 1 184 ? -17.438 -30.297 9.016 1 98.69 184 GLU A C 1
ATOM 1458 O O . GLU A 1 184 ? -17.938 -29.703 9.969 1 98.69 184 GLU A O 1
ATOM 1463 N N . GLU A 1 185 ? -16.781 -31.438 9.164 1 98.56 185 GLU A N 1
ATOM 1464 C CA . GLU A 1 185 ? -16.641 -32.094 10.453 1 98.56 185 GLU A CA 1
ATOM 1465 C C . GLU A 1 185 ? -15.859 -31.219 11.43 1 98.56 185 GLU A C 1
ATOM 1467 O O . GLU A 1 185 ? -16.266 -31.047 12.586 1 98.56 185 GLU A O 1
ATOM 1472 N N . ASN A 1 186 ? -14.789 -30.688 10.953 1 98.69 186 ASN A N 1
ATOM 1473 C CA . ASN A 1 186 ? -13.93 -29.875 11.797 1 98.69 186 ASN A CA 1
ATOM 1474 C C . ASN A 1 186 ? -14.617 -28.562 12.188 1 98.69 186 ASN A C 1
ATOM 1476 O O . ASN A 1 186 ? -14.422 -28.062 13.297 1 98.69 186 ASN A O 1
ATOM 1480 N N . ALA A 1 187 ? -15.375 -27.984 11.266 1 98.69 187 ALA A N 1
ATOM 1481 C CA . ALA A 1 187 ? -16.078 -26.734 11.539 1 98.69 187 ALA A CA 1
ATOM 1482 C C . ALA A 1 187 ? -17.078 -26.891 12.68 1 98.69 187 ALA A C 1
ATOM 1484 O O . ALA A 1 187 ? -17.234 -25.984 13.5 1 98.69 187 ALA A O 1
ATOM 1485 N N . ARG A 1 188 ? -17.672 -28.047 12.766 1 98.19 188 ARG A N 1
ATOM 1486 C CA . ARG A 1 188 ? -18.656 -28.312 13.812 1 98.19 188 ARG A CA 1
ATOM 1487 C C . ARG A 1 188 ? -17.984 -28.328 15.188 1 98.19 188 ARG A C 1
ATOM 1489 O O . ARG A 1 188 ? -18.625 -27.984 16.188 1 98.19 188 ARG A O 1
ATOM 1496 N N . LEU A 1 189 ? -16.75 -28.688 15.219 1 98.19 189 LEU A N 1
ATOM 1497 C CA . LEU A 1 189 ? -16 -28.75 16.469 1 98.19 189 LEU A CA 1
ATOM 1498 C C . LEU A 1 189 ? -15.32 -27.422 16.766 1 98.19 189 LEU A C 1
ATOM 1500 O O . LEU A 1 189 ? -15.258 -27 17.922 1 98.19 189 LEU A O 1
ATOM 1504 N N . PHE A 1 190 ? -14.844 -26.766 15.781 1 98.19 190 PHE A N 1
ATOM 1505 C CA . PHE A 1 190 ? -14.016 -25.578 15.938 1 98.19 190 PHE A CA 1
ATOM 1506 C C . PHE A 1 190 ? -14.875 -24.328 16.078 1 98.19 190 PHE A C 1
ATOM 1508 O O . PHE A 1 190 ? -14.461 -23.344 16.719 1 98.19 190 PHE A O 1
ATOM 1515 N N . HIS A 1 191 ? -16.031 -24.344 15.523 1 98.06 191 HIS A N 1
ATOM 1516 C CA . HIS A 1 191 ? -16.984 -23.234 15.562 1 98.06 191 HIS A CA 1
ATOM 1517 C C . HIS A 1 191 ? -16.328 -21.938 15.086 1 98.06 191 HIS A C 1
ATOM 1519 O O . HIS A 1 191 ? -16.266 -20.969 15.836 1 98.06 191 HIS A O 1
ATOM 1525 N N . PRO A 1 192 ? -15.969 -21.875 13.812 1 98.62 192 PRO A N 1
ATOM 1526 C CA . PRO A 1 192 ? -15.336 -20.656 13.297 1 98.62 192 PRO A CA 1
ATOM 1527 C C . PRO A 1 192 ? -16.312 -19.484 13.188 1 98.62 192 PRO A C 1
ATOM 1529 O O . PRO A 1 192 ? -17.516 -19.688 12.953 1 98.62 192 PRO A O 1
ATOM 1532 N N . ARG A 1 193 ? -15.727 -18.281 13.383 1 98.38 193 ARG A N 1
ATOM 1533 C CA . ARG A 1 193 ? -16.484 -17.062 13.102 1 98.38 193 ARG A CA 1
ATOM 1534 C C . ARG A 1 193 ? -16.531 -16.797 11.602 1 98.38 193 ARG A C 1
ATOM 1536 O O . ARG A 1 193 ? -17.5 -16.188 11.109 1 98.38 193 ARG A O 1
ATOM 1543 N N . LEU A 1 194 ? -15.539 -17.25 10.898 1 98.62 194 LEU A N 1
ATOM 1544 C CA . LEU A 1 194 ? -15.383 -16.953 9.477 1 98.62 194 LEU A CA 1
ATOM 1545 C C . LEU A 1 194 ? -14.695 -18.109 8.758 1 98.62 194 LEU A C 1
ATOM 1547 O O . LEU A 1 194 ? -13.711 -18.656 9.258 1 98.62 194 LEU A O 1
ATOM 1551 N N . ILE A 1 195 ? -15.25 -18.531 7.684 1 98.88 195 ILE A N 1
ATOM 1552 C CA . ILE A 1 195 ? -14.648 -19.5 6.777 1 98.88 195 ILE A CA 1
ATOM 1553 C C . ILE A 1 195 ? -14.195 -18.812 5.5 1 98.88 195 ILE A C 1
ATOM 1555 O O . ILE A 1 195 ? -14.93 -17.984 4.938 1 98.88 195 ILE A O 1
ATOM 1559 N N . ILE A 1 196 ? -13 -19.094 5.062 1 98.88 196 ILE A N 1
ATOM 1560 C CA . ILE A 1 196 ? -12.406 -18.438 3.908 1 98.88 196 ILE A CA 1
ATOM 1561 C C . ILE A 1 196 ? -12.445 -19.359 2.699 1 98.88 196 ILE A C 1
ATOM 1563 O O . ILE A 1 196 ? -11.922 -20.484 2.752 1 98.88 196 ILE A O 1
ATOM 1567 N N . ALA A 1 197 ? -13.086 -18.922 1.653 1 98.81 197 ALA A N 1
ATOM 1568 C CA . ALA A 1 197 ? -13.055 -19.578 0.344 1 98.81 197 ALA A CA 1
ATOM 1569 C C . ALA A 1 197 ? -12.023 -18.906 -0.569 1 98.81 197 ALA A C 1
ATOM 1571 O O . ALA A 1 197 ? -12.367 -18.047 -1.372 1 98.81 197 ALA A O 1
ATOM 1572 N N . GLY A 1 198 ? -10.82 -19.281 -0.47 1 98.12 198 GLY A N 1
ATOM 1573 C CA . GLY A 1 198 ? -9.766 -18.703 -1.276 1 98.12 198 GLY A CA 1
ATOM 1574 C C . GLY A 1 198 ? -8.586 -19.641 -1.488 1 98.12 198 GLY A C 1
ATOM 1575 O O . GLY A 1 198 ? -8.219 -20.391 -0.59 1 98.12 198 GLY A O 1
ATOM 1576 N N . THR A 1 199 ? -8.023 -19.562 -2.623 1 97.69 199 THR A N 1
ATOM 1577 C CA . THR A 1 199 ? -6.879 -20.406 -2.965 1 97.69 199 THR A CA 1
ATOM 1578 C C . THR A 1 199 ? -5.824 -19.609 -3.721 1 97.69 199 THR A C 1
ATOM 1580 O O . THR A 1 199 ? -6.152 -18.672 -4.449 1 97.69 199 THR A O 1
ATOM 1583 N N . SER A 1 200 ? -4.551 -19.984 -3.527 1 96.38 200 SER A N 1
ATOM 1584 C CA . SER A 1 200 ? -3.445 -19.406 -4.277 1 96.38 200 SER A CA 1
ATOM 1585 C C . SER A 1 200 ? -2.877 -20.406 -5.285 1 96.38 200 SER A C 1
ATOM 1587 O O . SER A 1 200 ? -2.232 -20 -6.258 1 96.38 200 SER A O 1
ATOM 1589 N N . CYS A 1 201 ? -3 -21.672 -5 1 96.62 201 CYS A N 1
ATOM 1590 C CA . CYS A 1 201 ? -2.508 -22.734 -5.871 1 96.62 201 CYS A CA 1
ATOM 1591 C C . CYS A 1 201 ? -3.475 -23.906 -5.898 1 96.62 201 CYS A C 1
ATOM 1593 O O . CYS A 1 201 ? -3.238 -24.922 -5.238 1 96.62 201 CYS A O 1
ATOM 1595 N N . TYR A 1 202 ? -4.48 -23.797 -6.629 1 97.38 202 TYR A N 1
ATOM 1596 C CA . TYR A 1 202 ? -5.547 -24.781 -6.82 1 97.38 202 TYR A CA 1
ATOM 1597 C C . TYR A 1 202 ? -6.145 -24.656 -8.219 1 97.38 202 TYR A C 1
ATOM 1599 O O . TYR A 1 202 ? -6.648 -23.609 -8.602 1 97.38 202 TYR A O 1
ATOM 1607 N N . SER A 1 203 ? -6.148 -25.688 -8.961 1 97.5 203 SER A N 1
ATOM 1608 C CA . SER A 1 203 ? -6.43 -25.641 -10.391 1 97.5 203 SER A CA 1
ATOM 1609 C C . SER A 1 203 ? -7.922 -25.797 -10.664 1 97.5 203 SER A C 1
ATOM 1611 O O . SER A 1 203 ? -8.352 -25.812 -11.82 1 97.5 203 SER A O 1
ATOM 1613 N N . ARG A 1 204 ? -8.734 -25.953 -9.617 1 98.06 204 ARG A N 1
ATOM 1614 C CA . ARG A 1 204 ? -10.156 -26.234 -9.797 1 98.06 204 ARG A CA 1
ATOM 1615 C C . ARG A 1 204 ? -11.016 -25.141 -9.164 1 98.06 204 ARG A C 1
ATOM 1617 O O . ARG A 1 204 ? -10.523 -24.359 -8.352 1 98.06 204 ARG A O 1
ATOM 1624 N N . ASN A 1 205 ? -12.234 -25.062 -9.648 1 98.19 205 ASN A N 1
ATOM 1625 C CA . ASN A 1 205 ? -13.172 -24.125 -9.055 1 98.19 205 ASN A CA 1
ATOM 1626 C C . ASN A 1 205 ? -13.586 -24.547 -7.652 1 98.19 205 ASN A C 1
ATOM 1628 O O . ASN A 1 205 ? -13.711 -25.75 -7.383 1 98.19 205 ASN A O 1
ATOM 1632 N N . LEU A 1 206 ? -13.797 -23.609 -6.777 1 98.38 206 LEU A N 1
ATOM 1633 C CA . LEU A 1 206 ? -14.281 -23.906 -5.434 1 98.38 206 LEU A CA 1
ATOM 1634 C C . LEU A 1 206 ? -15.781 -24.203 -5.453 1 98.38 206 LEU A C 1
ATOM 1636 O O . LEU A 1 206 ? -16.516 -23.688 -6.305 1 98.38 206 LEU A O 1
ATOM 1640 N N . ASP A 1 207 ? -16.188 -25.094 -4.562 1 98.31 207 ASP A N 1
ATOM 1641 C CA . ASP A 1 207 ? -17.609 -25.359 -4.348 1 98.31 207 ASP A CA 1
ATOM 1642 C C . ASP A 1 207 ? -18.219 -24.359 -3.359 1 98.31 207 ASP A C 1
ATOM 1644 O O . ASP A 1 207 ? -18.453 -24.703 -2.199 1 98.31 207 ASP A O 1
ATOM 1648 N N . TYR A 1 208 ? -18.578 -23.172 -3.844 1 98.62 208 TYR A N 1
ATOM 1649 C CA . TYR A 1 208 ? -19.062 -22.109 -2.986 1 98.62 208 TYR A CA 1
ATOM 1650 C C . TYR A 1 208 ? -20.359 -22.5 -2.285 1 98.62 208 TYR A C 1
ATOM 1652 O O . TYR A 1 208 ? -20.609 -22.094 -1.149 1 98.62 208 TYR A O 1
ATOM 1660 N N . SER A 1 209 ? -21.188 -23.266 -2.998 1 98.56 209 SER A N 1
ATOM 1661 C CA . SER A 1 209 ? -22.438 -23.703 -2.402 1 98.56 209 SER A CA 1
ATOM 1662 C C . SER A 1 209 ? -22.188 -24.578 -1.179 1 98.56 209 SER A C 1
ATOM 1664 O O . SER A 1 209 ? -22.859 -24.438 -0.153 1 98.56 209 SER A O 1
ATOM 1666 N N . ARG A 1 210 ? -21.266 -25.516 -1.317 1 98.56 210 ARG A N 1
ATOM 1667 C CA . ARG A 1 210 ? -20.906 -26.391 -0.204 1 98.56 210 ARG A CA 1
ATOM 1668 C C . ARG A 1 210 ? -20.312 -25.578 0.948 1 98.56 210 ARG A C 1
ATOM 1670 O O . ARG A 1 210 ? -20.625 -25.828 2.113 1 98.56 210 ARG A O 1
ATOM 1677 N N . LEU A 1 211 ? -19.5 -24.641 0.688 1 98.81 211 LEU A N 1
ATOM 1678 C CA . LEU A 1 211 ? -18.891 -23.781 1.705 1 98.81 211 LEU A CA 1
ATOM 1679 C C . LEU A 1 211 ? -19.953 -22.938 2.412 1 98.81 211 LEU A C 1
ATOM 1681 O O . LEU A 1 211 ? -19.875 -22.75 3.629 1 98.81 211 LEU A O 1
ATOM 1685 N N . ARG A 1 212 ? -20.906 -22.438 1.658 1 98.5 212 ARG A N 1
ATOM 1686 C CA . ARG A 1 212 ? -22 -21.672 2.24 1 98.5 212 ARG A CA 1
ATOM 1687 C C . ARG A 1 212 ? -22.797 -22.531 3.223 1 98.5 212 ARG A C 1
ATOM 1689 O O . ARG A 1 212 ? -23.141 -22.062 4.316 1 98.5 212 ARG A O 1
ATOM 1696 N N . LYS A 1 213 ? -23.062 -23.734 2.807 1 98.56 213 LYS A N 1
ATOM 1697 C CA . LYS A 1 213 ? -23.781 -24.641 3.678 1 98.56 213 LYS A CA 1
ATOM 1698 C C . LYS A 1 213 ? -23.047 -24.859 4.996 1 98.56 213 LYS A C 1
ATOM 1700 O O . LYS A 1 213 ? -23.656 -24.812 6.07 1 98.56 213 LYS A O 1
ATOM 1705 N N . ILE A 1 214 ? -21.766 -25.109 4.93 1 98.75 214 ILE A N 1
ATOM 1706 C CA . ILE A 1 214 ? -20.953 -25.328 6.117 1 98.75 214 ILE A CA 1
ATOM 1707 C C . ILE A 1 214 ? -20.953 -24.078 6.988 1 98.75 214 ILE A C 1
ATOM 1709 O O . ILE A 1 214 ? -21.062 -24.172 8.219 1 98.75 214 ILE A O 1
ATOM 1713 N N . ALA A 1 215 ? -20.812 -22.906 6.359 1 98.44 215 ALA A N 1
ATOM 1714 C CA . ALA A 1 215 ? -20.844 -21.656 7.102 1 98.44 215 ALA A CA 1
ATOM 1715 C C . ALA A 1 215 ? -22.172 -21.469 7.828 1 98.44 215 ALA A C 1
ATOM 1717 O O . ALA A 1 215 ? -22.203 -21.125 9.008 1 98.44 215 ALA A O 1
ATOM 1718 N N . ASP A 1 216 ? -23.281 -21.734 7.164 1 96.75 216 ASP A N 1
ATOM 1719 C CA . ASP A 1 216 ? -24.609 -21.594 7.742 1 96.75 216 ASP A CA 1
ATOM 1720 C C . ASP A 1 216 ? -24.797 -22.531 8.938 1 96.75 216 ASP A C 1
ATOM 1722 O O . ASP A 1 216 ? -25.375 -22.125 9.953 1 96.75 216 ASP A O 1
ATOM 1726 N N . GLU A 1 217 ? -24.328 -23.688 8.781 1 97.38 217 GLU A N 1
ATOM 1727 C CA . GLU A 1 217 ? -24.484 -24.688 9.836 1 97.38 217 GLU A CA 1
ATOM 1728 C C . GLU A 1 217 ? -23.766 -24.266 11.109 1 97.38 217 GLU A C 1
ATOM 1730 O O . GLU A 1 217 ? -24.109 -24.719 12.203 1 97.38 217 GLU A O 1
ATOM 1735 N N . ASN A 1 218 ? -22.797 -23.438 10.977 1 97.31 218 ASN A N 1
ATOM 1736 C CA . ASN A 1 218 ? -21.984 -23.062 12.125 1 97.31 218 ASN A CA 1
ATOM 1737 C C . ASN A 1 218 ? -22.188 -21.594 12.492 1 97.31 218 ASN A C 1
ATOM 1739 O O . ASN A 1 218 ? -21.484 -21.062 13.367 1 97.31 218 ASN A O 1
ATOM 1743 N N . GLY A 1 219 ? -23.094 -20.906 11.812 1 94.81 219 GLY A N 1
ATOM 1744 C CA . GLY A 1 219 ? -23.312 -19.5 12.07 1 94.81 219 GLY A CA 1
ATOM 1745 C C . GLY A 1 219 ? -22.109 -18.641 11.68 1 94.81 219 GLY A C 1
ATOM 1746 O O . GLY A 1 219 ? -21.906 -17.562 12.234 1 94.81 219 GLY A O 1
ATOM 1747 N N . ALA A 1 220 ? -21.25 -19.109 10.742 1 97.81 220 ALA A N 1
ATOM 1748 C CA . ALA A 1 220 ? -20.047 -18.422 10.328 1 97.81 220 ALA A CA 1
ATOM 1749 C C . ALA A 1 220 ? -20.297 -17.516 9.125 1 97.81 220 ALA A C 1
ATOM 1751 O O . ALA A 1 220 ? -21.203 -17.797 8.32 1 97.81 220 ALA A O 1
ATOM 1752 N N . TYR A 1 221 ? -19.562 -16.422 9.023 1 98.25 221 TYR A N 1
ATOM 1753 C CA . TYR A 1 221 ? -19.5 -15.68 7.766 1 98.25 221 TYR A CA 1
ATOM 1754 C C . TYR A 1 221 ? -18.703 -16.453 6.723 1 98.25 221 TYR A C 1
ATOM 1756 O O . TYR A 1 221 ? -17.844 -17.281 7.07 1 98.25 221 TYR A O 1
ATOM 1764 N N . LEU A 1 222 ? -19.016 -16.25 5.469 1 98.75 222 LEU A N 1
ATOM 1765 C CA . LEU A 1 222 ? -18.219 -16.781 4.367 1 98.75 222 LEU A CA 1
ATOM 1766 C C . LEU A 1 222 ? -17.516 -15.648 3.619 1 98.75 222 LEU A C 1
ATOM 1768 O O . LEU A 1 222 ? -18.172 -14.766 3.066 1 98.75 222 LEU A O 1
ATOM 1772 N N . LEU A 1 223 ? -16.203 -15.648 3.676 1 98.88 223 LEU A N 1
ATOM 1773 C CA . LEU A 1 223 ? -15.375 -14.734 2.902 1 98.88 223 LEU A CA 1
ATOM 1774 C C . LEU A 1 223 ? -14.797 -15.438 1.677 1 98.88 223 LEU A C 1
ATOM 1776 O O . LEU A 1 223 ? -14.141 -16.469 1.8 1 98.88 223 LEU A O 1
ATOM 1780 N N . ALA A 1 224 ? -15.062 -14.914 0.544 1 98.94 224 ALA A N 1
ATOM 1781 C CA . ALA A 1 224 ? -14.375 -15.398 -0.652 1 98.94 224 ALA A CA 1
ATOM 1782 C C . ALA A 1 224 ? -13.188 -14.5 -0.999 1 98.94 224 ALA A C 1
ATOM 1784 O O . ALA A 1 224 ? -13.359 -13.305 -1.263 1 98.94 224 ALA A O 1
ATOM 1785 N N . ASP A 1 225 ? -12.008 -15.039 -0.917 1 98.75 225 ASP A N 1
ATOM 1786 C CA . ASP A 1 225 ? -10.805 -14.406 -1.453 1 98.75 225 ASP A CA 1
ATOM 1787 C C . ASP A 1 225 ? -10.586 -14.797 -2.912 1 98.75 225 ASP A C 1
ATOM 1789 O O . ASP A 1 225 ? -10.008 -15.852 -3.197 1 98.75 225 ASP A O 1
ATOM 1793 N N . MET A 1 226 ? -10.961 -13.922 -3.812 1 98.69 226 MET A N 1
ATOM 1794 C CA . MET A 1 226 ? -10.898 -14.297 -5.223 1 98.69 226 MET A CA 1
ATOM 1795 C C . MET A 1 226 ? -9.695 -13.648 -5.902 1 98.69 226 MET A C 1
ATOM 1797 O O . MET A 1 226 ? -9.719 -13.406 -7.109 1 98.69 226 MET A O 1
ATOM 1801 N N . ALA A 1 227 ? -8.656 -13.336 -5.164 1 98.25 227 ALA A N 1
ATOM 1802 C CA . ALA A 1 227 ? -7.477 -12.625 -5.652 1 98.25 227 ALA A CA 1
ATOM 1803 C C . ALA A 1 227 ? -6.969 -13.227 -6.961 1 98.25 227 ALA A C 1
ATOM 1805 O O . ALA A 1 227 ? -6.672 -12.5 -7.91 1 98.25 227 ALA A O 1
ATOM 1806 N N . HIS A 1 228 ? -6.918 -14.523 -7.031 1 98.06 228 HIS A N 1
ATOM 1807 C CA . HIS A 1 228 ? -6.305 -15.195 -8.172 1 98.06 228 HIS A CA 1
ATOM 1808 C C . HIS A 1 228 ? -7.27 -15.273 -9.352 1 98.06 228 HIS A C 1
ATOM 1810 O O . HIS A 1 228 ? -6.84 -15.336 -10.508 1 98.06 228 HIS A O 1
ATOM 1816 N N . ILE A 1 229 ? -8.594 -15.242 -9.102 1 98.5 229 ILE A N 1
ATOM 1817 C CA . ILE A 1 229 ? -9.508 -15.539 -10.203 1 98.5 229 ILE A CA 1
ATOM 1818 C C . ILE A 1 229 ? -10.414 -14.344 -10.461 1 98.5 229 ILE A C 1
ATOM 1820 O O . ILE A 1 229 ? -11.438 -14.469 -11.141 1 98.5 229 ILE A O 1
ATOM 1824 N N . SER A 1 230 ? -10.078 -13.211 -9.938 1 98.69 230 SER A N 1
ATOM 1825 C CA . SER A 1 230 ? -10.93 -12.023 -10 1 98.69 230 SER A CA 1
ATOM 1826 C C . SER A 1 230 ? -11.289 -11.68 -11.445 1 98.69 230 SER A C 1
ATOM 1828 O O . SER A 1 230 ? -12.445 -11.367 -11.742 1 98.69 230 SER A O 1
ATOM 1830 N N . GLY A 1 231 ? -10.297 -11.68 -12.32 1 98.81 231 GLY A N 1
ATOM 1831 C CA . GLY A 1 231 ? -10.57 -11.383 -13.711 1 98.81 231 GLY A CA 1
ATOM 1832 C C . GLY A 1 231 ? -11.492 -12.391 -14.367 1 98.81 231 GLY A C 1
ATOM 1833 O O . GLY A 1 231 ? -12.336 -12.031 -15.195 1 98.81 231 GLY A O 1
ATOM 1834 N N . LEU A 1 232 ? -11.352 -13.648 -14.023 1 98.81 232 LEU A N 1
ATOM 1835 C CA . LEU A 1 232 ? -12.211 -14.703 -14.562 1 98.81 232 LEU A CA 1
ATOM 1836 C C . LEU A 1 232 ? -13.648 -14.531 -14.086 1 98.81 232 LEU A C 1
ATOM 1838 O O . LEU A 1 232 ? -14.586 -14.734 -14.859 1 98.81 232 LEU A O 1
ATOM 1842 N N . VAL A 1 233 ? -13.805 -14.164 -12.836 1 98.81 233 VAL A N 1
ATOM 1843 C CA . VAL A 1 233 ? -15.125 -13.898 -12.281 1 98.81 233 VAL A CA 1
ATOM 1844 C C . VAL A 1 233 ? -15.742 -12.688 -12.977 1 98.81 233 VAL A C 1
ATOM 1846 O O . VAL A 1 233 ? -16.922 -12.711 -13.352 1 98.81 233 VAL A O 1
ATOM 1849 N N . ALA A 1 234 ? -14.938 -11.625 -13.164 1 98.75 234 ALA A N 1
ATOM 1850 C CA . ALA A 1 234 ? -15.398 -10.406 -13.82 1 98.75 234 ALA A CA 1
ATOM 1851 C C . ALA A 1 234 ? -15.914 -10.703 -15.227 1 98.75 234 ALA A C 1
ATOM 1853 O O . ALA A 1 234 ? -16.906 -10.117 -15.664 1 98.75 234 ALA A O 1
ATOM 1854 N N . ALA A 1 235 ? -15.266 -11.625 -15.914 1 98.5 235 ALA A N 1
ATOM 1855 C CA . ALA A 1 235 ? -15.617 -11.961 -1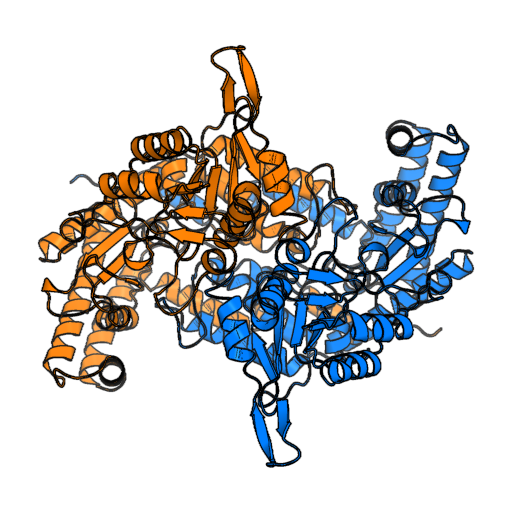7.297 1 98.5 235 ALA A CA 1
ATOM 1856 C C . ALA A 1 235 ? -16.734 -12.984 -17.344 1 98.5 235 ALA A C 1
ATOM 1858 O O . ALA A 1 235 ? -17.297 -13.266 -18.406 1 98.5 235 ALA A O 1
ATOM 1859 N N . GLY A 1 236 ? -17.094 -13.586 -16.219 1 98.19 236 GLY A N 1
ATOM 1860 C CA . GLY A 1 236 ? -18.188 -14.555 -16.125 1 98.19 236 GLY A CA 1
ATOM 1861 C C . GLY A 1 236 ? -17.812 -15.914 -16.703 1 98.19 236 GLY A C 1
ATOM 1862 O O . GLY A 1 236 ? -18.672 -16.641 -17.188 1 98.19 236 GLY A O 1
ATOM 1863 N N . VAL A 1 237 ? -16.531 -16.281 -16.625 1 98.12 237 VAL A N 1
ATOM 1864 C CA . VAL A 1 237 ? -16.109 -17.5 -17.297 1 98.12 237 VAL A CA 1
ATOM 1865 C C . VAL A 1 237 ? -15.812 -18.578 -16.266 1 98.12 237 VAL A C 1
ATOM 1867 O O . VAL A 1 237 ? -15.5 -19.719 -16.625 1 98.12 237 VAL A O 1
ATOM 1870 N N . VAL A 1 238 ? -15.898 -18.297 -14.938 1 98.31 238 VAL A N 1
ATOM 1871 C CA . VAL A 1 238 ? -15.836 -19.25 -13.836 1 98.31 238 VAL A CA 1
ATOM 1872 C C . VAL A 1 238 ? -16.953 -18.969 -12.844 1 98.31 238 VAL A C 1
ATOM 1874 O O . VAL A 1 238 ? -17.594 -17.906 -12.891 1 98.31 238 VAL A O 1
ATOM 1877 N N . PRO A 1 239 ? -17.219 -19.953 -11.898 1 98.06 239 PRO A N 1
ATOM 1878 C CA . PRO A 1 239 ? -18.266 -19.688 -10.906 1 98.06 239 PRO A CA 1
ATOM 1879 C C . PRO A 1 239 ? -17.984 -18.453 -10.055 1 98.06 239 PRO A C 1
ATOM 1881 O O . PRO A 1 239 ? -16.828 -18.219 -9.68 1 98.06 239 PRO A O 1
ATOM 1884 N N . SER A 1 240 ? -19.031 -17.734 -9.797 1 98.25 240 SER A N 1
ATOM 1885 C CA . SER A 1 240 ? -18.922 -16.516 -9.016 1 98.25 240 SER A CA 1
ATOM 1886 C C . SER A 1 240 ? -19.156 -16.766 -7.531 1 98.25 240 SER A C 1
ATOM 1888 O O . SER A 1 240 ? -20.062 -17.516 -7.164 1 98.25 240 SER A O 1
ATOM 1890 N N . PRO A 1 241 ? -18.391 -16.172 -6.695 1 98.62 241 PRO A N 1
ATOM 1891 C CA . PRO A 1 241 ? -18.594 -16.344 -5.258 1 98.62 241 PRO A CA 1
ATOM 1892 C C . PRO A 1 241 ? -19.703 -15.445 -4.719 1 98.62 241 PRO A C 1
ATOM 1894 O O . PRO A 1 241 ? -20.156 -15.625 -3.58 1 98.62 241 PRO A O 1
ATOM 1897 N N . PHE A 1 242 ? -20.203 -14.477 -5.434 1 98.69 242 PHE A N 1
ATOM 1898 C CA . PHE A 1 242 ? -21.016 -13.391 -4.91 1 98.69 242 PHE A CA 1
ATOM 1899 C C . PHE A 1 242 ? -22.375 -13.898 -4.473 1 98.69 242 PHE A C 1
ATOM 1901 O O . PHE A 1 242 ? -23 -13.344 -3.562 1 98.69 242 PHE A O 1
ATOM 1908 N N . GLU A 1 243 ? -22.828 -14.953 -5.074 1 97.12 243 GLU A N 1
ATOM 1909 C CA . GLU A 1 243 ? -24.125 -15.516 -4.688 1 97.12 243 GLU A CA 1
ATOM 1910 C C . GLU A 1 243 ? -24.062 -16.109 -3.283 1 97.12 243 GLU A C 1
ATOM 1912 O O . GLU A 1 243 ? -25.062 -16.094 -2.551 1 97.12 243 GLU A O 1
ATOM 1917 N N . TYR A 1 244 ? -22.922 -16.562 -2.857 1 98.06 244 TYR A N 1
ATOM 1918 C CA . TYR A 1 244 ? -22.828 -17.391 -1.665 1 98.06 244 TYR A CA 1
ATOM 1919 C C . TYR A 1 244 ? -22.141 -16.656 -0.527 1 98.06 244 TYR A C 1
ATOM 1921 O O . TYR A 1 244 ? -22.391 -16.938 0.647 1 98.06 244 TYR A O 1
ATOM 1929 N N . SER A 1 245 ? -21.312 -15.703 -0.806 1 98.62 245 SER A N 1
ATOM 1930 C CA . SER A 1 245 ? -20.391 -15.125 0.174 1 98.62 245 SER A CA 1
ATOM 1931 C C . SER A 1 245 ? -21 -13.906 0.848 1 98.62 245 SER A C 1
ATOM 1933 O O . SER A 1 245 ? -21.844 -13.211 0.255 1 98.62 245 SER A O 1
ATOM 1935 N N . ASP A 1 246 ? -20.609 -13.641 2.104 1 98.44 246 ASP A N 1
ATOM 1936 C CA . ASP A 1 246 ? -20.984 -12.422 2.807 1 98.44 246 ASP A CA 1
ATOM 1937 C C . ASP A 1 246 ? -20.047 -11.266 2.447 1 98.44 246 ASP A C 1
ATOM 1939 O O . ASP A 1 246 ? -20.453 -10.102 2.439 1 98.44 246 ASP A O 1
ATOM 1943 N N . VAL A 1 247 ? -18.828 -11.602 2.264 1 98.88 247 VAL A N 1
ATOM 1944 C CA . VAL A 1 247 ? -17.766 -10.68 1.897 1 98.88 247 VAL A CA 1
ATOM 1945 C C . VAL A 1 247 ? -16.906 -11.297 0.797 1 98.88 247 VAL A C 1
ATOM 1947 O O . VAL A 1 247 ? -16.656 -12.508 0.793 1 98.88 247 VAL A O 1
ATOM 1950 N N . VAL A 1 248 ? -16.484 -10.523 -0.17 1 98.94 248 VAL A N 1
ATOM 1951 C CA . VAL A 1 248 ? -15.562 -10.938 -1.215 1 98.94 248 VAL A CA 1
ATOM 1952 C C . VAL A 1 248 ? -14.398 -9.961 -1.29 1 98.94 248 VAL A C 1
ATOM 1954 O O . VAL A 1 248 ? -14.602 -8.742 -1.354 1 98.94 248 VAL A O 1
ATOM 1957 N N . THR A 1 249 ? -13.188 -10.43 -1.195 1 98.88 249 THR A N 1
ATOM 1958 C CA . THR A 1 249 ? -12 -9.594 -1.346 1 98.88 249 THR A CA 1
ATOM 1959 C C . THR A 1 249 ? -11.227 -9.977 -2.604 1 98.88 249 THR A C 1
ATOM 1961 O O . THR A 1 249 ? -11.336 -11.109 -3.086 1 98.88 249 THR A O 1
ATOM 1964 N N . THR A 1 250 ? -10.492 -9.039 -3.115 1 98.75 250 THR A N 1
ATOM 1965 C CA . THR A 1 250 ? -9.617 -9.359 -4.238 1 98.75 250 THR A CA 1
ATOM 1966 C C . THR A 1 250 ? -8.43 -8.398 -4.285 1 98.75 250 THR A C 1
ATOM 1968 O O . THR A 1 250 ? -8.508 -7.277 -3.783 1 98.75 250 THR A O 1
ATOM 1971 N N . THR A 1 251 ? -7.316 -8.875 -4.758 1 97.94 251 THR A N 1
ATOM 1972 C CA . THR A 1 251 ? -6.293 -7.988 -5.297 1 97.94 251 THR A CA 1
ATOM 1973 C C . THR A 1 251 ? -6.633 -7.586 -6.73 1 97.94 251 THR A C 1
ATOM 1975 O O . THR A 1 251 ? -7.543 -8.141 -7.34 1 97.94 251 THR A O 1
ATOM 1978 N N . THR A 1 252 ? -5.859 -6.645 -7.305 1 98.19 252 THR A N 1
ATOM 1979 C CA . THR A 1 252 ? -6.32 -6.094 -8.578 1 98.19 252 THR A CA 1
ATOM 1980 C C . THR A 1 252 ? -5.285 -6.332 -9.672 1 98.19 252 THR A C 1
ATOM 1982 O O . THR A 1 252 ? -5.52 -6.004 -10.836 1 98.19 252 THR A O 1
ATOM 1985 N N . HIS A 1 253 ? -4.156 -7.016 -9.398 1 97.5 253 HIS A N 1
ATOM 1986 C CA . HIS A 1 253 ? -3.076 -7.016 -10.375 1 97.5 253 HIS A CA 1
ATOM 1987 C C . HIS A 1 253 ? -2.861 -8.406 -10.961 1 97.5 253 HIS A C 1
ATOM 1989 O O . HIS A 1 253 ? -1.969 -8.609 -11.789 1 97.5 253 HIS A O 1
ATOM 1995 N N . LYS A 1 254 ? -3.566 -9.461 -10.516 1 98.06 254 LYS A N 1
ATOM 1996 C CA . LYS A 1 254 ? -3.389 -10.812 -11.039 1 98.06 254 LYS A CA 1
ATOM 1997 C C . LYS A 1 254 ? -4.215 -11.023 -12.305 1 98.06 254 LYS A C 1
ATOM 1999 O O . LYS A 1 254 ? -3.975 -10.383 -13.328 1 98.06 254 LYS A O 1
ATOM 2004 N N . THR A 1 255 ? -5.332 -11.742 -12.203 1 98.62 255 THR A N 1
ATOM 2005 C CA . THR A 1 255 ? -6.129 -12.016 -13.391 1 98.62 255 THR A CA 1
ATOM 2006 C C . THR A 1 255 ? -6.988 -10.805 -13.75 1 98.62 255 THR A C 1
ATOM 2008 O O . THR A 1 255 ? -7.473 -10.695 -14.883 1 98.62 255 THR A O 1
ATOM 2011 N N . LEU A 1 256 ? -7.188 -9.852 -12.812 1 98.56 256 LEU A N 1
ATOM 2012 C CA . LEU A 1 256 ? -7.902 -8.617 -13.133 1 98.56 256 LEU A CA 1
ATOM 2013 C C . LEU A 1 256 ? -7.004 -7.652 -13.898 1 98.56 256 LEU A C 1
ATOM 2015 O O . LEU A 1 256 ? -7.492 -6.691 -14.5 1 98.56 256 LEU A O 1
ATOM 2019 N N . ARG A 1 257 ? -5.75 -7.848 -13.883 1 98.19 257 ARG A N 1
ATOM 2020 C CA . ARG A 1 257 ? -4.758 -7.219 -14.75 1 98.19 257 ARG A CA 1
ATOM 2021 C C . ARG A 1 257 ? -4.68 -5.715 -14.492 1 98.19 257 ARG A C 1
ATOM 2023 O O . ARG A 1 257 ? -4.633 -4.926 -15.438 1 98.19 257 ARG A O 1
ATOM 2030 N N . GLY A 1 258 ? -4.945 -5.234 -13.312 1 98.19 258 GLY A N 1
ATOM 2031 C CA . GLY A 1 258 ? -4.773 -3.848 -12.906 1 98.19 258 GLY A CA 1
ATOM 2032 C C . GLY A 1 258 ? -3.457 -3.592 -12.203 1 98.19 258 GLY A C 1
ATOM 2033 O O . GLY A 1 258 ? -2.479 -4.309 -12.414 1 98.19 258 GLY A O 1
ATOM 2034 N N . CYS A 1 259 ? -3.365 -2.473 -11.523 1 98.12 259 CYS A N 1
ATOM 2035 C CA . CYS A 1 259 ? -2.209 -2.174 -10.688 1 98.12 259 CYS A CA 1
ATOM 2036 C C . CYS A 1 259 ? -2.363 -2.787 -9.297 1 98.12 259 CYS A C 1
ATOM 2038 O O . CYS A 1 259 ? -3.395 -3.391 -8.992 1 98.12 259 CYS A O 1
ATOM 2040 N N . ARG A 1 260 ? -1.357 -2.727 -8.484 1 97.69 260 ARG A N 1
ATOM 2041 C CA . ARG A 1 260 ? -1.355 -3.322 -7.152 1 97.69 260 ARG A CA 1
ATOM 2042 C C . ARG A 1 260 ? -2.293 -2.568 -6.215 1 97.69 260 ARG A C 1
ATOM 2044 O O . ARG A 1 260 ? -2.105 -1.375 -5.969 1 97.69 260 ARG A O 1
ATOM 2051 N N . ALA A 1 261 ? -3.285 -3.172 -5.754 1 98.25 261 ALA A N 1
ATOM 2052 C CA . ALA A 1 261 ? -4.293 -2.646 -4.836 1 98.25 261 ALA A CA 1
ATOM 2053 C C . ALA A 1 261 ? -5.184 -3.764 -4.305 1 98.25 261 ALA A C 1
ATOM 2055 O O . ALA A 1 261 ? -4.918 -4.945 -4.539 1 98.25 261 ALA A O 1
ATOM 2056 N N . GLY A 1 262 ? -6.145 -3.441 -3.449 1 98.44 262 GLY A N 1
ATOM 2057 C CA . GLY A 1 262 ? -7.137 -4.363 -2.92 1 98.44 262 GLY A CA 1
ATOM 2058 C C . GLY A 1 262 ? -8.547 -3.799 -2.938 1 98.44 262 GLY A C 1
ATOM 2059 O O . GLY A 1 262 ? -8.734 -2.582 -2.957 1 98.44 262 GLY A O 1
ATOM 2060 N N . VAL A 1 263 ? -9.492 -4.645 -3.01 1 98.94 263 VAL A N 1
ATOM 2061 C CA . VAL A 1 263 ? -10.906 -4.277 -2.992 1 98.94 263 VAL A CA 1
ATOM 2062 C C . VAL A 1 263 ? -11.672 -5.211 -2.059 1 98.94 263 VAL A C 1
ATOM 2064 O O . VAL A 1 263 ? -11.383 -6.406 -1.991 1 98.94 263 VAL A O 1
ATOM 2067 N N . ILE A 1 264 ? -12.602 -4.68 -1.311 1 98.94 264 ILE A N 1
ATOM 2068 C CA . ILE A 1 264 ? -13.477 -5.461 -0.443 1 98.94 264 ILE A CA 1
ATOM 2069 C C . ILE A 1 264 ? -14.938 -5.215 -0.825 1 98.94 264 ILE A C 1
ATOM 2071 O O . ILE A 1 264 ? -15.414 -4.082 -0.774 1 98.94 264 ILE A O 1
ATOM 2075 N N . PHE A 1 265 ? -15.594 -6.25 -1.245 1 98.94 265 PHE A N 1
ATOM 2076 C CA . PHE A 1 265 ? -17.031 -6.227 -1.415 1 98.94 265 PHE A CA 1
ATOM 2077 C C . PHE A 1 265 ? -17.734 -6.789 -0.183 1 98.94 265 PHE A C 1
ATOM 2079 O O . PHE A 1 265 ? -17.266 -7.754 0.418 1 98.94 265 PHE A O 1
ATOM 2086 N N . TYR A 1 266 ? -18.859 -6.211 0.188 1 98.88 266 TYR A N 1
ATOM 2087 C CA . TYR A 1 266 ? -19.594 -6.707 1.345 1 98.88 266 TYR A CA 1
ATOM 2088 C C . TYR A 1 266 ? -21.109 -6.621 1.113 1 98.88 266 TYR A C 1
ATOM 2090 O O . TYR A 1 266 ? -21.578 -5.699 0.448 1 98.88 266 TYR A O 1
ATOM 2098 N N . ARG A 1 267 ? -21.859 -7.516 1.666 1 98.25 267 ARG A N 1
ATOM 2099 C CA . ARG A 1 267 ? -23.312 -7.551 1.543 1 98.25 267 ARG A CA 1
ATOM 2100 C C . ARG A 1 267 ? -23.969 -6.422 2.342 1 98.25 267 ARG A C 1
ATOM 2102 O O . ARG A 1 267 ? -23.453 -6.031 3.395 1 98.25 267 ARG A O 1
ATOM 2109 N N . LYS A 1 268 ? -25.031 -5.988 1.814 1 96.88 268 LYS A N 1
ATOM 2110 C CA . LYS A 1 268 ? -25.953 -5.055 2.453 1 96.88 268 LYS A CA 1
ATOM 2111 C C . LYS A 1 268 ? -27.344 -5.645 2.549 1 96.88 268 LYS A C 1
ATOM 2113 O O . LYS A 1 268 ? -27.641 -6.672 1.932 1 96.88 268 LYS A O 1
ATOM 2118 N N . GLY A 1 269 ? -28.203 -5.062 3.307 1 94.44 269 GLY A N 1
ATOM 2119 C CA . GLY A 1 269 ? -29.578 -5.492 3.402 1 94.44 269 GLY A CA 1
ATOM 2120 C C . GLY A 1 269 ? -29.812 -6.531 4.48 1 94.44 269 GLY A C 1
ATOM 2121 O O . GLY A 1 269 ? -29.156 -6.52 5.516 1 94.44 269 GLY A O 1
ATOM 2122 N N . VAL A 1 270 ? -30.797 -7.438 4.246 1 91.75 270 VAL A N 1
ATOM 2123 C CA . VAL A 1 270 ? -31.234 -8.383 5.262 1 91.75 270 VAL A CA 1
ATOM 2124 C C . VAL A 1 270 ? -30.297 -9.578 5.312 1 91.75 270 VAL A C 1
ATOM 2126 O O . VAL A 1 270 ? -30.047 -10.227 4.289 1 91.75 270 VAL A O 1
ATOM 2129 N N . ARG A 1 271 ? -29.781 -9.812 6.445 1 90.44 271 ARG A N 1
ATOM 2130 C CA . ARG A 1 271 ? -28.906 -10.969 6.664 1 90.44 271 ARG A CA 1
ATOM 2131 C C . ARG A 1 271 ? -29.719 -12.203 7.035 1 90.44 271 ARG A C 1
ATOM 2133 O O . ARG A 1 271 ? -29.469 -13.297 6.531 1 90.44 271 ARG A O 1
ATOM 2140 N N . SER A 1 272 ? -30.641 -11.891 7.992 1 88.25 272 SER A N 1
ATOM 2141 C CA . SER A 1 272 ? -31.484 -13 8.43 1 88.25 272 SER A CA 1
ATOM 2142 C C . SER A 1 272 ? -32.844 -12.508 8.891 1 88.25 272 SER A C 1
ATOM 2144 O O . SER A 1 272 ? -33.031 -11.312 9.133 1 88.25 272 SER A O 1
ATOM 2146 N N . VAL A 1 273 ? -33.812 -13.406 8.867 1 90.19 273 VAL A N 1
ATOM 2147 C CA . VAL A 1 273 ? -35.156 -13.148 9.383 1 90.19 273 VAL A CA 1
ATOM 2148 C C . VAL A 1 273 ? -35.5 -14.156 10.484 1 90.19 273 VAL A C 1
ATOM 2150 O O . VAL A 1 273 ? -35.375 -15.367 10.289 1 90.19 273 VAL A O 1
ATOM 2153 N N . ASP A 1 274 ? -35.781 -13.57 11.609 1 90.81 274 ASP A N 1
ATOM 2154 C CA . ASP A 1 274 ? -36.219 -14.453 12.688 1 90.81 274 ASP A CA 1
ATOM 2155 C C . ASP A 1 274 ? -37.469 -15.234 12.281 1 90.81 274 ASP A C 1
ATOM 2157 O O . ASP A 1 274 ? -38.5 -14.641 11.922 1 90.81 274 ASP A O 1
ATOM 2161 N N . ALA A 1 275 ? -37.406 -16.516 12.344 1 84.75 275 ALA A N 1
ATOM 2162 C CA . ALA A 1 275 ? -38.5 -17.344 11.852 1 84.75 275 ALA A CA 1
ATOM 2163 C C . ALA A 1 275 ? -39.75 -17.156 12.68 1 84.75 275 ALA A C 1
ATOM 2165 O O . ALA A 1 275 ? -40.875 -17.25 12.164 1 84.75 275 ALA A O 1
ATOM 2166 N N . LYS A 1 276 ? -39.75 -16.812 13.992 1 91.38 276 LYS A N 1
ATOM 2167 C CA . LYS A 1 276 ? -40.875 -16.703 14.922 1 91.38 276 LYS A CA 1
ATOM 2168 C C . LYS A 1 276 ? -41.5 -15.32 14.883 1 91.38 276 LYS A C 1
ATOM 2170 O O . LYS A 1 276 ? -42.719 -15.188 14.828 1 91.38 276 LYS A O 1
ATOM 2175 N N . THR A 1 277 ? -40.625 -14.359 14.836 1 93.12 277 THR A N 1
ATOM 2176 C CA . THR A 1 277 ? -41.094 -12.992 15 1 93.12 277 THR A CA 1
ATOM 2177 C C . THR A 1 277 ? -41.156 -12.273 13.648 1 93.12 277 THR A C 1
ATOM 2179 O O . THR A 1 277 ? -41.812 -11.234 13.516 1 93.12 277 THR A O 1
ATOM 2182 N N . GLY A 1 278 ? -40.406 -12.82 12.672 1 91.5 278 GLY A N 1
ATOM 2183 C CA . GLY A 1 278 ? -40.344 -12.156 11.383 1 91.5 278 GLY A CA 1
ATOM 2184 C C . GLY A 1 278 ? -39.406 -10.953 11.391 1 91.5 278 GLY A C 1
ATOM 2185 O O . GLY A 1 278 ? -39.281 -10.242 10.383 1 91.5 278 GLY A O 1
ATOM 2186 N N . LYS A 1 279 ? -38.781 -10.688 12.492 1 93.56 279 LYS A N 1
ATOM 2187 C CA . LYS A 1 279 ? -37.906 -9.531 12.617 1 93.56 279 LYS A CA 1
ATOM 2188 C C . LYS A 1 279 ? -36.656 -9.703 11.758 1 93.56 279 LYS A C 1
ATOM 2190 O O . LYS A 1 279 ? -36.031 -10.766 11.766 1 93.56 279 LYS A O 1
ATOM 2195 N N . GLU A 1 280 ? -36.312 -8.672 11 1 92.62 280 GLU A N 1
ATOM 2196 C CA . GLU A 1 280 ? -35.156 -8.695 10.117 1 92.62 280 GLU A CA 1
ATOM 2197 C C . GLU A 1 280 ? -33.875 -8.219 10.844 1 92.62 280 GLU A C 1
ATOM 2199 O O . GLU A 1 280 ? -33.938 -7.281 11.641 1 92.62 280 GLU A O 1
ATOM 2204 N N . THR A 1 281 ? -32.906 -9 10.617 1 91.5 281 THR A N 1
ATOM 2205 C CA . THR A 1 281 ? -31.562 -8.562 11.008 1 91.5 281 THR A CA 1
ATOM 2206 C C . THR A 1 281 ? -30.75 -8.141 9.789 1 91.5 281 THR A C 1
ATOM 2208 O O . THR A 1 281 ? -30.609 -8.906 8.836 1 91.5 281 THR A O 1
ATOM 2211 N N . LEU A 1 282 ? -30.234 -6.906 9.844 1 94.12 282 LEU A N 1
ATOM 2212 C CA . LEU A 1 282 ? -29.516 -6.352 8.695 1 94.12 282 LEU A CA 1
ATOM 2213 C C . LEU A 1 282 ? -28.016 -6.582 8.82 1 94.12 282 LEU A C 1
ATOM 2215 O O . LEU A 1 282 ? -27.484 -6.684 9.93 1 94.12 282 LEU A O 1
ATOM 2219 N N . TYR A 1 283 ? -27.406 -6.723 7.621 1 94.94 283 TYR A N 1
ATOM 2220 C CA . TYR A 1 283 ? -25.953 -6.676 7.621 1 94.94 283 TYR A CA 1
ATOM 2221 C C . TYR A 1 283 ? -25.453 -5.352 8.18 1 94.94 283 TYR A C 1
ATOM 2223 O O . TYR A 1 283 ? -26.031 -4.297 7.926 1 94.94 283 TYR A O 1
ATOM 2231 N N . ASN A 1 284 ? -24.422 -5.332 8.953 1 96.5 284 ASN A N 1
ATOM 2232 C CA . ASN A 1 284 ? -23.734 -4.125 9.406 1 96.5 284 ASN A CA 1
ATOM 2233 C C . ASN A 1 284 ? -22.297 -4.074 8.914 1 96.5 284 ASN A C 1
ATOM 2235 O O . ASN A 1 284 ? -21.438 -3.445 9.547 1 96.5 284 ASN A O 1
ATOM 2239 N N . LEU A 1 285 ? -22.047 -4.797 7.828 1 98.31 285 LEU A N 1
ATOM 2240 C CA . LEU A 1 285 ? -20.688 -5.031 7.34 1 98.31 285 LEU A CA 1
ATOM 2241 C C . LEU A 1 285 ? -20.062 -3.742 6.816 1 98.31 285 LEU A C 1
ATOM 2243 O O . LEU A 1 285 ? -18.859 -3.541 6.93 1 98.31 285 LEU A O 1
ATOM 2247 N N . GLU A 1 286 ? -20.844 -2.861 6.23 1 98 286 GLU A N 1
ATOM 2248 C CA . GLU A 1 286 ? -20.312 -1.639 5.633 1 98 286 GLU A CA 1
ATOM 2249 C C . GLU A 1 286 ? -19.547 -0.808 6.66 1 98 286 GLU A C 1
ATOM 2251 O O . GLU A 1 286 ? -18.391 -0.458 6.441 1 98 286 GLU A O 1
ATOM 2256 N N . SER A 1 287 ? -20.188 -0.519 7.758 1 97.19 287 SER A N 1
ATOM 2257 C CA . SER A 1 287 ? -19.578 0.313 8.789 1 97.19 287 SER A CA 1
ATOM 2258 C C . SER A 1 287 ? -18.359 -0.374 9.398 1 97.19 287 SER A C 1
ATOM 2260 O O . SER A 1 287 ? -17.312 0.254 9.594 1 97.19 287 SER A O 1
ATOM 2262 N N . LEU A 1 288 ? -18.469 -1.685 9.656 1 97.75 288 LEU A N 1
ATOM 2263 C CA . LEU A 1 288 ? -17.391 -2.438 10.281 1 97.75 288 LEU A CA 1
ATOM 2264 C C . LEU A 1 288 ? -16.156 -2.471 9.391 1 97.75 288 LEU A C 1
ATOM 2266 O O . LEU A 1 288 ? -15.047 -2.227 9.852 1 97.75 288 LEU A O 1
ATOM 2270 N N . ILE A 1 289 ? -16.391 -2.736 8.109 1 98.56 289 ILE A N 1
ATOM 2271 C CA . ILE A 1 289 ? -15.281 -2.887 7.172 1 98.56 289 ILE A CA 1
ATOM 2272 C C . ILE A 1 289 ? -14.641 -1.525 6.902 1 98.56 289 ILE A C 1
ATOM 2274 O O . ILE A 1 289 ? -13.414 -1.396 6.902 1 98.56 289 ILE A O 1
ATOM 2278 N N . ASN A 1 290 ? -15.422 -0.509 6.664 1 98.25 290 ASN A N 1
ATOM 2279 C CA . ASN A 1 290 ? -14.891 0.828 6.422 1 98.25 290 ASN A CA 1
ATOM 2280 C C . ASN A 1 290 ? -14.078 1.329 7.613 1 98.25 290 ASN A C 1
ATOM 2282 O O . ASN A 1 290 ? -13.023 1.951 7.434 1 98.25 290 ASN A O 1
ATOM 2286 N N . GLN A 1 291 ? -14.516 1.035 8.828 1 97.38 291 GLN A N 1
ATOM 2287 C CA . GLN A 1 291 ? -13.805 1.459 10.023 1 97.38 291 GLN A CA 1
ATOM 2288 C C . GLN A 1 291 ? -12.5 0.693 10.188 1 97.38 291 GLN A C 1
ATOM 2290 O O . GLN A 1 291 ? -11.508 1.242 10.672 1 97.38 291 GLN A O 1
ATOM 2295 N N . ALA A 1 292 ? -12.539 -0.594 9.797 1 98.31 292 ALA A N 1
ATOM 2296 C CA . ALA A 1 292 ? -11.328 -1.405 9.883 1 98.31 292 ALA A CA 1
ATOM 2297 C C . ALA A 1 292 ? -10.266 -0.917 8.906 1 98.31 292 ALA A C 1
ATOM 2299 O O . ALA A 1 292 ? -9.078 -0.885 9.234 1 98.31 292 ALA A O 1
ATOM 2300 N N . VAL A 1 293 ? -10.734 -0.583 7.684 1 98.5 293 VAL A N 1
ATOM 2301 C CA . VAL A 1 293 ? -9.797 -0.07 6.688 1 98.5 293 VAL A CA 1
ATOM 2302 C C . VAL A 1 293 ? -9.258 1.285 7.137 1 98.5 293 VAL A C 1
ATOM 2304 O O . VAL A 1 293 ? -8.047 1.444 7.332 1 98.5 293 VAL A O 1
ATOM 2307 N N . PHE A 1 294 ? -10.055 2.219 7.367 1 97.69 294 PHE A N 1
ATOM 2308 C CA . PHE A 1 294 ? -9.734 3.52 7.945 1 97.69 294 PHE A CA 1
ATOM 2309 C C . PHE A 1 294 ? -10.789 3.943 8.953 1 97.69 294 PHE A C 1
ATOM 2311 O O . PHE A 1 294 ? -11.984 3.906 8.664 1 97.69 294 PHE A O 1
ATOM 2318 N N . PRO A 1 295 ? -10.414 4.336 10.031 1 95.94 295 PRO A N 1
ATOM 2319 C CA . PRO A 1 295 ? -9.094 4.719 10.531 1 95.94 295 PRO A CA 1
ATOM 2320 C C . PRO A 1 295 ? -8.359 3.566 11.211 1 95.94 295 PRO A C 1
ATOM 2322 O O . PRO A 1 295 ? -7.324 3.775 11.844 1 95.94 295 PRO A O 1
ATOM 2325 N N . GLY A 1 296 ? -8.773 2.383 11.047 1 96.75 296 GLY A N 1
ATOM 2326 C CA . GLY A 1 296 ? -8.227 1.257 11.789 1 96.75 296 GLY A CA 1
ATOM 2327 C C . GLY A 1 296 ? -6.816 0.899 11.367 1 96.75 296 GLY A C 1
ATOM 2328 O O . GLY A 1 296 ? -5.867 1.107 12.125 1 96.75 296 GLY A O 1
ATOM 2329 N N . LEU A 1 297 ? -6.688 0.502 10.125 1 97.5 297 LEU A N 1
ATOM 2330 C CA . LEU A 1 297 ? -5.457 -0.185 9.758 1 97.5 297 LEU A CA 1
ATOM 2331 C C . LEU A 1 297 ? -4.609 0.677 8.828 1 97.5 297 LEU A C 1
ATOM 2333 O O . LEU A 1 297 ? -3.418 0.413 8.641 1 97.5 297 LEU A O 1
ATOM 2337 N N . GLN A 1 298 ? -5.207 1.67 8.195 1 96.25 298 GLN A N 1
ATOM 2338 C CA . GLN A 1 298 ? -4.473 2.508 7.254 1 96.25 298 GLN A CA 1
ATOM 2339 C C . GLN A 1 298 ? -4.82 3.98 7.441 1 96.25 298 GLN A C 1
ATOM 2341 O O . GLN A 1 298 ? -5.797 4.312 8.117 1 96.25 298 GLN A O 1
ATOM 2346 N N . GLY A 1 299 ? -3.945 4.844 6.938 1 93.5 299 GLY A N 1
ATOM 2347 C CA . GLY A 1 299 ? -4.254 6.262 6.832 1 93.5 299 GLY A CA 1
ATOM 2348 C C . GLY A 1 299 ? -4.945 6.629 5.535 1 93.5 299 GLY A C 1
ATOM 2349 O O . GLY A 1 299 ? -5.973 6.043 5.188 1 93.5 299 GLY A O 1
ATOM 2350 N N . GLY A 1 300 ? -4.379 7.48 4.785 1 93.06 300 GLY A N 1
ATOM 2351 C CA . GLY A 1 300 ? -4.984 7.887 3.527 1 93.06 300 GLY A CA 1
ATOM 2352 C C . GLY A 1 300 ? -4.848 6.84 2.436 1 93.06 300 GLY A C 1
ATOM 2353 O O . GLY A 1 300 ? -3.828 6.152 2.354 1 93.06 300 GLY A O 1
ATOM 2354 N N . PRO A 1 301 ? -5.918 6.668 1.646 1 97.19 301 PRO A N 1
ATOM 2355 C CA . PRO A 1 301 ? -5.801 5.758 0.502 1 97.19 301 PRO A CA 1
ATOM 2356 C C . PRO A 1 301 ? -4.781 6.234 -0.53 1 97.19 301 PRO A C 1
ATOM 2358 O O . PRO A 1 301 ? -4.348 7.391 -0.486 1 97.19 301 PRO A O 1
ATOM 2361 N N . HIS A 1 302 ? -4.277 5.32 -1.313 1 98.25 302 HIS A N 1
ATOM 2362 C CA . HIS A 1 302 ? -3.436 5.648 -2.459 1 98.25 302 HIS A CA 1
ATOM 2363 C C . HIS A 1 302 ? -4.277 6.008 -3.678 1 98.25 302 HIS A C 1
ATOM 2365 O O . HIS A 1 302 ? -4.605 5.137 -4.488 1 98.25 302 HIS A O 1
ATOM 2371 N N . ASN A 1 303 ? -4.543 7.332 -3.826 1 98.62 303 ASN A N 1
ATOM 2372 C CA . ASN A 1 303 ? -5.453 7.805 -4.863 1 98.62 303 ASN A CA 1
ATOM 2373 C C . ASN A 1 303 ? -4.953 7.445 -6.258 1 98.62 303 ASN A C 1
ATOM 2375 O O . ASN A 1 303 ? -5.75 7.191 -7.16 1 98.62 303 ASN A O 1
ATOM 2379 N N . HIS A 1 304 ? -3.637 7.438 -6.465 1 98.62 304 HIS A N 1
ATOM 2380 C CA . HIS A 1 304 ? -3.086 7.047 -7.758 1 98.62 304 HIS A CA 1
ATOM 2381 C C . HIS A 1 304 ? -3.389 5.586 -8.062 1 98.62 304 HIS A C 1
ATOM 2383 O O . HIS A 1 304 ? -3.674 5.234 -9.211 1 98.62 304 HIS A O 1
ATOM 2389 N N . ALA A 1 305 ? -3.314 4.703 -7.051 1 98.69 305 ALA A N 1
ATOM 2390 C CA . ALA A 1 305 ? -3.676 3.301 -7.242 1 98.69 305 ALA A CA 1
ATOM 2391 C C . ALA A 1 305 ? -5.164 3.156 -7.555 1 98.69 305 ALA A C 1
ATOM 2393 O O . ALA A 1 305 ? -5.551 2.361 -8.414 1 98.69 305 ALA A O 1
ATOM 2394 N N . ILE A 1 306 ? -5.996 3.924 -6.812 1 98.88 306 ILE A N 1
ATOM 2395 C CA . ILE A 1 306 ? -7.434 3.885 -7.066 1 98.88 306 ILE A CA 1
ATOM 2396 C C . ILE A 1 306 ? -7.719 4.312 -8.5 1 98.88 306 ILE A C 1
ATOM 2398 O O . ILE A 1 306 ? -8.594 3.75 -9.164 1 98.88 306 ILE A O 1
ATOM 2402 N N . ALA A 1 307 ? -6.977 5.293 -9.008 1 98.94 307 ALA A N 1
ATOM 2403 C CA . ALA A 1 307 ? -7.105 5.707 -10.406 1 98.94 307 ALA A CA 1
ATOM 2404 C C . ALA A 1 307 ? -6.773 4.555 -11.352 1 98.94 307 ALA A C 1
ATOM 2406 O O . ALA A 1 307 ? -7.508 4.305 -12.312 1 98.94 307 ALA A O 1
ATOM 2407 N N . GLY A 1 308 ? -5.656 3.873 -11.062 1 98.88 308 GLY A N 1
ATOM 2408 C CA . GLY A 1 308 ? -5.289 2.723 -11.875 1 98.88 308 GLY A CA 1
ATOM 2409 C C . GLY A 1 308 ? -6.328 1.62 -11.852 1 98.88 308 GLY A C 1
ATOM 2410 O O . GLY A 1 308 ? -6.617 1.009 -12.883 1 98.88 308 GLY A O 1
ATOM 2411 N N . VAL A 1 309 ? -6.891 1.354 -10.695 1 98.94 309 VAL A N 1
ATOM 2412 C CA . VAL A 1 309 ? -7.91 0.322 -10.547 1 98.94 309 VAL A CA 1
ATOM 2413 C C . VAL A 1 309 ? -9.148 0.704 -11.352 1 98.94 309 VAL A C 1
ATOM 2415 O O . VAL A 1 309 ? -9.758 -0.146 -12.008 1 98.94 309 VAL A O 1
ATOM 2418 N N . ALA A 1 310 ? -9.516 1.981 -11.297 1 98.94 310 ALA A N 1
ATOM 2419 C CA . ALA A 1 310 ? -10.672 2.453 -12.047 1 98.94 310 ALA A CA 1
ATOM 2420 C C . ALA A 1 310 ? -10.5 2.186 -13.539 1 98.94 310 ALA A C 1
ATOM 2422 O O . ALA A 1 310 ? -11.445 1.768 -14.211 1 98.94 310 ALA A O 1
ATOM 2423 N N . VAL A 1 311 ? -9.344 2.428 -14.07 1 98.94 311 VAL A N 1
ATOM 2424 C CA . VAL A 1 311 ? -9.055 2.199 -15.484 1 98.94 311 VAL A CA 1
ATOM 2425 C C . VAL A 1 311 ? -9.148 0.707 -15.789 1 98.94 311 VAL A C 1
ATOM 2427 O O . VAL A 1 311 ? -9.758 0.314 -16.797 1 98.94 311 VAL A O 1
ATOM 2430 N N . ALA A 1 312 ? -8.555 -0.137 -14.961 1 98.88 312 ALA A N 1
ATOM 2431 C CA . ALA A 1 312 ? -8.578 -1.584 -15.156 1 98.88 312 ALA A CA 1
ATOM 2432 C C . ALA A 1 312 ? -10.008 -2.117 -15.141 1 98.88 312 ALA A C 1
ATOM 2434 O O . ALA A 1 312 ? -10.352 -3.016 -15.914 1 98.88 312 ALA A O 1
ATOM 2435 N N . LEU A 1 313 ? -10.805 -1.571 -14.211 1 98.94 313 LEU A N 1
ATOM 2436 C CA . LEU A 1 313 ? -12.195 -2.018 -14.102 1 98.94 313 LEU A CA 1
ATOM 2437 C C . LEU A 1 313 ? -12.984 -1.646 -15.359 1 98.94 313 LEU A C 1
ATOM 2439 O O . LEU A 1 313 ? -13.844 -2.41 -15.805 1 98.94 313 LEU A O 1
ATOM 2443 N N . LYS A 1 314 ? -12.727 -0.496 -15.898 1 98.88 314 LYS A N 1
ATOM 2444 C CA . LYS A 1 314 ? -13.367 -0.14 -17.156 1 98.88 314 LYS A CA 1
ATOM 2445 C C . LYS A 1 314 ? -12.992 -1.129 -18.266 1 98.88 314 LYS A C 1
ATOM 2447 O O . LYS A 1 314 ? -13.852 -1.559 -19.031 1 98.88 314 LYS A O 1
ATOM 2452 N N . GLN A 1 315 ? -11.734 -1.465 -18.375 1 98.81 315 GLN A N 1
ATOM 2453 C CA . GLN A 1 315 ? -11.273 -2.434 -19.359 1 98.81 315 GLN A CA 1
ATOM 2454 C C . GLN A 1 315 ? -11.953 -3.785 -19.156 1 98.81 315 GLN A C 1
ATOM 2456 O O . GLN A 1 315 ? -12.281 -4.465 -20.141 1 98.81 315 GLN A O 1
ATOM 2461 N N . ALA A 1 316 ? -12.227 -4.16 -17.906 1 98.75 316 ALA A N 1
ATOM 2462 C CA . ALA A 1 316 ? -12.805 -5.461 -17.578 1 98.75 316 ALA A CA 1
ATOM 2463 C C . ALA A 1 316 ? -14.258 -5.555 -18.031 1 98.75 316 ALA A C 1
ATOM 2465 O O . ALA A 1 316 ? -14.82 -6.648 -18.109 1 98.75 316 ALA A O 1
ATOM 2466 N N . LEU A 1 317 ? -14.844 -4.445 -18.422 1 98.12 317 LEU A N 1
ATOM 2467 C CA . LEU A 1 317 ? -16.234 -4.406 -18.875 1 98.12 317 LEU A CA 1
ATOM 2468 C C . LEU A 1 317 ? -16.328 -4.617 -20.375 1 98.12 317 LEU A C 1
ATOM 2470 O O . LEU A 1 317 ? -17.422 -4.801 -20.922 1 98.12 317 LEU A O 1
ATOM 2474 N N . THR A 1 318 ? -15.195 -4.754 -21.094 1 98.19 318 THR A N 1
ATOM 2475 C CA . THR A 1 318 ? -15.188 -4.777 -22.562 1 98.19 318 THR A CA 1
ATOM 2476 C C . THR A 1 318 ? -15.25 -6.215 -23.078 1 98.19 318 THR A C 1
ATOM 2478 O O . THR A 1 318 ? -14.859 -7.148 -22.375 1 98.19 318 THR A O 1
ATOM 2481 N N . PRO A 1 319 ? -15.719 -6.383 -24.312 1 97.25 319 PRO A N 1
ATOM 2482 C CA . PRO A 1 319 ? -15.641 -7.703 -24.953 1 97.25 319 PRO A CA 1
ATOM 2483 C C . PRO A 1 319 ? -14.203 -8.188 -25.125 1 97.25 319 PRO A C 1
ATOM 2485 O O . PRO A 1 319 ? -13.945 -9.391 -25.078 1 97.25 319 PRO A O 1
ATOM 2488 N N . GLU A 1 320 ? -13.281 -7.207 -25.328 1 97.44 320 GLU A N 1
ATOM 2489 C CA . GLU A 1 320 ? -11.859 -7.539 -25.422 1 97.44 320 GLU A CA 1
ATOM 2490 C C . GLU A 1 320 ? -11.375 -8.281 -24.188 1 97.44 320 GLU A C 1
ATOM 2492 O O . GLU A 1 320 ? -10.648 -9.273 -24.297 1 97.44 320 GLU A O 1
ATOM 2497 N N . PHE A 1 321 ? -11.891 -7.836 -23.078 1 98.38 321 PHE A N 1
ATOM 2498 C CA . PHE A 1 321 ? -11.453 -8.438 -21.828 1 98.38 321 PHE A CA 1
ATOM 2499 C C . PHE A 1 321 ? -12.047 -9.828 -21.656 1 98.38 321 PHE A C 1
ATOM 2501 O O . PHE A 1 321 ? -11.375 -10.742 -21.172 1 98.38 321 PHE A O 1
ATOM 2508 N N . LYS A 1 322 ? -13.266 -9.992 -21.922 1 97.69 322 LYS A N 1
ATOM 2509 C CA . LYS A 1 322 ? -13.883 -11.312 -21.844 1 97.69 322 LYS A CA 1
ATOM 2510 C C . LYS A 1 322 ? -13.172 -12.297 -22.766 1 97.69 322 LYS A C 1
ATOM 2512 O O . LYS A 1 322 ? -12.891 -13.43 -22.359 1 97.69 322 LYS A O 1
ATOM 2517 N N . ASN A 1 323 ? -12.891 -11.852 -23.984 1 97.38 323 ASN A N 1
ATOM 2518 C CA . ASN A 1 323 ? -12.156 -12.695 -24.922 1 97.38 323 ASN A CA 1
ATOM 2519 C C . ASN A 1 323 ? -10.789 -13.078 -24.359 1 97.38 323 ASN A C 1
ATOM 2521 O O . ASN A 1 323 ? -10.344 -14.211 -24.531 1 97.38 323 ASN A O 1
ATOM 2525 N N . TYR A 1 324 ? -10.117 -12.125 -23.844 1 97.88 324 TYR A N 1
ATOM 2526 C CA . TYR A 1 324 ? -8.828 -12.352 -23.188 1 97.88 324 TYR A CA 1
ATOM 2527 C C . TYR A 1 324 ? -8.945 -13.43 -22.109 1 97.88 324 TYR A C 1
ATOM 2529 O O . TYR A 1 324 ? -8.109 -14.328 -22.047 1 97.88 324 TYR A O 1
ATOM 2537 N N . GLN A 1 325 ? -9.984 -13.383 -21.25 1 98.69 325 GLN A N 1
ATOM 2538 C CA . GLN A 1 325 ? -10.133 -14.336 -20.156 1 98.69 325 GLN A CA 1
ATOM 2539 C C . GLN A 1 325 ? -10.445 -15.734 -20.688 1 98.69 325 GLN A C 1
ATOM 2541 O O . GLN A 1 325 ? -9.969 -16.734 -20.141 1 98.69 325 GLN A O 1
ATOM 2546 N N . LEU A 1 326 ? -11.242 -15.812 -21.688 1 98 326 LEU A N 1
ATOM 2547 C CA . LEU A 1 326 ? -11.477 -17.094 -22.344 1 98 326 LEU A CA 1
ATOM 2548 C C . LEU A 1 326 ? -10.172 -17.688 -22.859 1 98 326 LEU A C 1
ATOM 2550 O O . LEU A 1 326 ? -9.945 -18.891 -22.734 1 98 326 LEU A O 1
ATOM 2554 N N . GLN A 1 327 ? -9.336 -16.828 -23.438 1 98 327 GLN A N 1
ATOM 2555 C CA . GLN A 1 327 ? -8.039 -17.266 -23.953 1 98 327 GLN A CA 1
ATOM 2556 C C . GLN A 1 327 ? -7.129 -17.719 -22.812 1 98 327 GLN A C 1
ATOM 2558 O O . GLN A 1 327 ? -6.328 -18.641 -22.984 1 98 327 GLN A O 1
ATOM 2563 N N . VAL A 1 328 ? -7.199 -17.047 -21.656 1 98.56 328 VAL A N 1
ATOM 2564 C CA . VAL A 1 328 ? -6.434 -17.453 -20.469 1 98.56 328 VAL A CA 1
ATOM 2565 C C . VAL A 1 328 ? -6.75 -18.891 -20.125 1 98.56 328 VAL A C 1
ATOM 2567 O O . VAL A 1 328 ? -5.844 -19.703 -19.875 1 98.56 328 VAL A O 1
ATOM 2570 N N . LEU A 1 329 ? -8.016 -19.25 -20.109 1 98.56 329 LEU A N 1
ATOM 2571 C CA . LEU A 1 329 ? -8.438 -20.609 -19.781 1 98.56 329 LEU A CA 1
ATOM 2572 C C . LEU A 1 329 ? -7.977 -21.594 -20.844 1 98.56 329 LEU A C 1
ATOM 2574 O O . LEU A 1 329 ? -7.48 -22.672 -20.516 1 98.56 329 LEU A O 1
ATOM 2578 N N . ALA A 1 330 ? -8.141 -21.219 -22.094 1 98.12 330 ALA A N 1
ATOM 2579 C CA . ALA A 1 330 ? -7.742 -22.094 -23.188 1 98.12 330 ALA A CA 1
ATOM 2580 C C . ALA A 1 330 ? -6.238 -22.359 -23.156 1 98.12 330 ALA A C 1
ATOM 2582 O O . ALA A 1 330 ? -5.797 -23.484 -23.391 1 98.12 330 ALA A O 1
ATOM 2583 N N . ASN A 1 331 ? -5.5 -21.25 -22.953 1 98.56 331 ASN A N 1
ATOM 2584 C CA . ASN A 1 331 ? -4.047 -21.375 -22.875 1 98.56 331 ASN A CA 1
ATOM 2585 C C . ASN A 1 331 ? -3.619 -22.281 -21.719 1 98.56 331 ASN A C 1
ATOM 2587 O O . ASN A 1 331 ? -2.686 -23.062 -21.859 1 98.56 331 ASN A O 1
ATOM 2591 N N . CYS A 1 332 ? -4.273 -22.141 -20.594 1 98.62 332 CYS A N 1
ATOM 2592 C CA . CYS A 1 332 ? -3.945 -22.969 -19.438 1 98.62 332 CYS A CA 1
ATOM 2593 C C . CYS A 1 332 ? -4.215 -24.438 -19.719 1 98.62 332 CYS A C 1
ATOM 2595 O O . CYS A 1 332 ? -3.412 -25.297 -19.359 1 98.62 332 CYS A O 1
ATOM 2597 N N . ARG A 1 333 ? -5.301 -24.766 -20.344 1 98.12 333 ARG A N 1
ATOM 2598 C CA . ARG A 1 333 ? -5.648 -26.141 -20.703 1 98.12 333 ARG A CA 1
ATOM 2599 C C . ARG A 1 333 ? -4.637 -26.719 -21.688 1 98.12 333 ARG A C 1
ATOM 2601 O O . ARG A 1 333 ? -4.25 -27.875 -21.578 1 98.12 333 ARG A O 1
ATOM 2608 N N . ALA A 1 334 ? -4.238 -25.875 -22.641 1 98.25 334 ALA A N 1
ATOM 2609 C CA . ALA A 1 334 ? -3.25 -26.312 -23.625 1 98.25 334 ALA A CA 1
ATOM 2610 C C . ALA A 1 334 ? -1.916 -26.641 -22.953 1 98.25 334 ALA A C 1
ATOM 2612 O O . ALA A 1 334 ? -1.26 -27.625 -23.297 1 98.25 334 ALA A O 1
ATOM 2613 N N . LEU A 1 335 ? -1.52 -25.781 -22.047 1 98.56 335 LEU A N 1
ATOM 2614 C CA . LEU A 1 335 ? -0.291 -26 -21.297 1 98.56 335 LEU A CA 1
ATOM 2615 C C . LEU A 1 335 ? -0.363 -27.297 -20.5 1 98.56 335 LEU A C 1
ATOM 2617 O O . LEU A 1 335 ? 0.562 -28.109 -20.562 1 98.56 335 LEU A O 1
ATOM 2621 N N . ALA A 1 336 ? -1.47 -27.5 -19.781 1 98.5 336 ALA A N 1
ATOM 2622 C CA . ALA A 1 336 ? -1.667 -28.703 -18.984 1 98.5 336 ALA A CA 1
ATOM 2623 C C . ALA A 1 336 ? -1.638 -29.953 -19.859 1 98.5 336 ALA A C 1
ATOM 2625 O O . ALA A 1 336 ? -0.955 -30.938 -19.531 1 98.5 336 ALA A O 1
ATOM 2626 N N . ALA A 1 337 ? -2.355 -29.906 -20.906 1 98.12 337 ALA A N 1
ATOM 2627 C CA . ALA A 1 337 ? -2.441 -31.047 -21.812 1 98.12 337 ALA A CA 1
ATOM 2628 C C . ALA A 1 337 ? -1.073 -31.406 -22.391 1 98.12 337 ALA A C 1
ATOM 2630 O O . ALA A 1 337 ? -0.701 -32.562 -22.469 1 98.12 337 ALA A O 1
ATOM 2631 N N . SER A 1 338 ? -0.385 -30.406 -22.828 1 98.38 338 SER A N 1
ATOM 2632 C CA . SER A 1 338 ? 0.925 -30.609 -23.438 1 98.38 338 SER A CA 1
ATOM 2633 C C . SER A 1 338 ? 1.903 -31.219 -22.438 1 98.38 338 SER A C 1
ATOM 2635 O O . SER A 1 338 ? 2.676 -32.125 -22.797 1 98.38 338 SER A O 1
ATOM 2637 N N . LEU A 1 339 ? 1.9 -30.734 -21.234 1 98.5 339 LEU A N 1
ATOM 2638 C CA . LEU A 1 339 ? 2.787 -31.281 -20.203 1 98.5 339 LEU A CA 1
ATOM 2639 C C . LEU A 1 339 ? 2.391 -32.719 -19.844 1 98.5 339 LEU A C 1
ATOM 2641 O O . LEU A 1 339 ? 3.256 -33.562 -19.641 1 98.5 339 LEU A O 1
ATOM 2645 N N . MET A 1 340 ? 1.121 -32.969 -19.766 1 98.19 340 MET A N 1
ATOM 2646 C CA . MET A 1 340 ? 0.659 -34.344 -19.469 1 98.19 340 MET A CA 1
ATOM 2647 C C . MET A 1 340 ? 1.027 -35.281 -20.594 1 98.19 340 MET A C 1
ATOM 2649 O O . MET A 1 340 ? 1.382 -36.438 -20.344 1 98.19 340 MET A O 1
ATOM 2653 N N . GLU A 1 341 ? 0.932 -34.844 -21.781 1 98.06 341 GLU A N 1
ATOM 2654 C CA . GLU A 1 341 ? 1.344 -35.656 -22.938 1 98.06 341 GLU A CA 1
ATOM 2655 C C . GLU A 1 341 ? 2.82 -36.031 -22.844 1 98.06 341 GLU A C 1
ATOM 2657 O O . GLU A 1 341 ? 3.232 -37.062 -23.344 1 98.06 341 GLU A O 1
ATOM 2662 N N . LYS A 1 342 ? 3.533 -35.156 -22.25 1 97.62 342 LYS A N 1
ATOM 2663 C CA . LYS A 1 342 ? 4.965 -35.406 -22.094 1 97.62 342 LYS A CA 1
ATOM 2664 C C . LYS A 1 342 ? 5.258 -36.219 -20.828 1 97.62 342 LYS A C 1
ATOM 2666 O O . LYS A 1 342 ? 6.422 -36.438 -20.469 1 97.62 342 LYS A O 1
ATOM 2671 N N . GLY A 1 343 ? 4.199 -36.625 -20.109 1 97.5 343 GLY A N 1
ATOM 2672 C CA . GLY A 1 343 ? 4.336 -37.562 -19.016 1 97.5 343 GLY A CA 1
ATOM 2673 C C . GLY A 1 343 ? 4.367 -36.906 -17.656 1 97.5 343 GLY A C 1
ATOM 2674 O O . GLY A 1 343 ? 4.656 -37.531 -16.641 1 97.5 343 GLY A O 1
ATOM 2675 N N . TYR A 1 344 ? 4.09 -35.625 -17.578 1 98.06 344 TYR A N 1
ATOM 2676 C CA . TYR A 1 344 ? 4.07 -34.969 -16.297 1 98.06 344 TYR A CA 1
ATOM 2677 C C . TYR A 1 344 ? 2.729 -35.156 -15.594 1 98.06 344 TYR A C 1
ATOM 2679 O O . TYR A 1 344 ? 1.697 -35.312 -16.25 1 98.06 344 TYR A O 1
ATOM 2687 N N . LYS A 1 345 ? 2.795 -35.125 -14.305 1 97.06 345 LYS A N 1
ATOM 2688 C CA . LYS A 1 345 ? 1.578 -35.188 -13.508 1 97.06 345 LYS A CA 1
ATOM 2689 C C . LYS A 1 345 ? 1.097 -33.781 -13.133 1 97.06 345 LYS A C 1
ATOM 2691 O O . LYS A 1 345 ? 1.817 -33.031 -12.477 1 97.06 345 LYS A O 1
ATOM 2696 N N . VAL A 1 346 ? -0.047 -33.438 -13.562 1 97.31 346 VAL A N 1
ATOM 2697 C CA . VAL A 1 346 ? -0.721 -32.219 -13.141 1 97.31 346 VAL A CA 1
ATOM 2698 C C . VAL A 1 346 ? -1.696 -32.531 -12.008 1 97.31 346 VAL A C 1
ATOM 2700 O O . VAL A 1 346 ? -2.588 -33.375 -12.164 1 97.31 346 VAL A O 1
ATOM 2703 N N . VAL A 1 347 ? -1.498 -31.875 -10.852 1 96.56 347 VAL A N 1
ATOM 2704 C CA . VAL A 1 347 ? -2.352 -32.125 -9.695 1 96.56 347 VAL A CA 1
ATOM 2705 C C . VAL A 1 347 ? -3.812 -31.875 -10.07 1 96.56 347 VAL A C 1
ATOM 2707 O O . VAL A 1 347 ? -4.129 -30.875 -10.734 1 96.56 347 VAL A O 1
ATOM 2710 N N . THR A 1 348 ? -4.746 -32.719 -9.742 1 96.25 348 THR A N 1
ATOM 2711 C CA . THR A 1 348 ? -6.184 -32.75 -9.992 1 96.25 348 THR A CA 1
ATOM 2712 C C . THR A 1 348 ? -6.477 -33.062 -11.453 1 96.25 348 THR A C 1
ATOM 2714 O O . THR A 1 348 ? -7.625 -33 -11.891 1 96.25 348 THR A O 1
ATOM 2717 N N . GLY A 1 349 ? -5.504 -33.25 -12.336 1 95.56 349 GLY A N 1
ATOM 2718 C CA . GLY A 1 349 ? -5.645 -33.812 -13.672 1 95.56 349 GLY A CA 1
ATOM 2719 C C . GLY A 1 349 ? -5.961 -32.75 -14.727 1 95.56 349 GLY A C 1
ATOM 2720 O O . GLY A 1 349 ? -6.402 -33.094 -15.828 1 95.56 349 GLY A O 1
ATOM 2721 N N . GLY A 1 350 ? -5.781 -31.562 -14.43 1 95.38 350 GLY A N 1
ATOM 2722 C CA . GLY A 1 350 ? -6.059 -30.469 -15.344 1 95.38 350 GLY A CA 1
ATOM 2723 C C . GLY A 1 350 ? -6.363 -29.172 -14.633 1 95.38 350 GLY A C 1
ATOM 2724 O O . GLY A 1 350 ? -5.934 -28.953 -13.5 1 95.38 350 GLY A O 1
ATOM 2725 N N . SER A 1 351 ? -6.969 -28.297 -15.414 1 96.69 351 SER A N 1
ATOM 2726 C CA . SER A 1 351 ? -7.289 -27.016 -14.812 1 96.69 351 SER A CA 1
ATOM 2727 C C . SER A 1 351 ? -8.633 -26.484 -15.312 1 96.69 351 SER A C 1
ATOM 2729 O O . SER A 1 351 ? -8.969 -26.641 -16.484 1 96.69 351 SER A O 1
ATOM 2731 N N . ASP A 1 352 ? -9.406 -25.859 -14.336 1 97.06 352 ASP A N 1
ATOM 2732 C CA . ASP A 1 352 ? -10.625 -25.125 -14.656 1 97.06 352 ASP A CA 1
ATOM 2733 C C . ASP A 1 352 ? -10.375 -23.625 -14.641 1 97.06 352 ASP A C 1
ATOM 2735 O O . ASP A 1 352 ? -11.273 -22.828 -14.945 1 97.06 352 ASP A O 1
ATOM 2739 N N . ASN A 1 353 ? -9.195 -23.266 -14.281 1 97.62 353 ASN A N 1
ATOM 2740 C CA . ASN A 1 353 ? -8.945 -21.828 -14.109 1 97.62 353 ASN A CA 1
ATOM 2741 C C . ASN A 1 353 ? -7.625 -21.422 -14.758 1 97.62 353 ASN A C 1
ATOM 2743 O O . ASN A 1 353 ? -7.309 -21.859 -15.867 1 97.62 353 ASN A O 1
ATOM 2747 N N . HIS A 1 354 ? -6.812 -20.531 -14.141 1 98.69 354 HIS A N 1
ATOM 2748 C CA . HIS A 1 354 ? -5.73 -19.859 -14.859 1 98.69 354 HIS A CA 1
ATOM 2749 C C . HIS A 1 354 ? -4.379 -20.484 -14.516 1 98.69 354 HIS A C 1
ATOM 2751 O O . HIS A 1 354 ? -3.338 -20 -14.961 1 98.69 354 HIS A O 1
ATOM 2757 N N . LEU A 1 355 ? -4.34 -21.562 -13.672 1 98.69 355 LEU A N 1
ATOM 2758 C CA . LEU A 1 355 ? -3.039 -22.062 -13.242 1 98.69 355 LEU A CA 1
ATOM 2759 C C . LEU A 1 355 ? -3.066 -23.578 -13.102 1 98.69 355 LEU A C 1
ATOM 2761 O O . LEU A 1 355 ? -4.141 -24.188 -13.078 1 98.69 355 LEU A O 1
ATOM 2765 N N . ILE A 1 356 ? -1.875 -24.203 -13.109 1 98.44 356 ILE A N 1
ATOM 2766 C CA . ILE A 1 356 ? -1.717 -25.625 -12.844 1 98.44 356 ILE A CA 1
ATOM 2767 C C . ILE A 1 356 ? -0.557 -25.844 -11.875 1 98.44 356 ILE A C 1
ATOM 2769 O O . ILE A 1 356 ? 0.323 -24.984 -11.75 1 98.44 356 ILE A O 1
ATOM 2773 N N . LEU A 1 357 ? -0.676 -26.875 -11.141 1 97.69 357 LEU A N 1
ATOM 2774 C CA . LEU A 1 357 ? 0.397 -27.375 -10.289 1 97.69 357 LEU A CA 1
ATOM 2775 C C . LEU A 1 357 ? 0.972 -28.672 -10.852 1 97.69 357 LEU A C 1
ATOM 2777 O O . LEU A 1 357 ? 0.256 -29.672 -10.984 1 97.69 357 LEU A O 1
ATOM 2781 N N . VAL A 1 358 ? 2.232 -28.625 -11.242 1 98.06 358 VAL A N 1
ATOM 2782 C CA . VAL A 1 358 ? 2.904 -29.797 -11.82 1 98.06 358 VAL A CA 1
ATOM 2783 C C . VAL A 1 358 ? 3.738 -30.5 -10.75 1 98.06 358 VAL A C 1
ATOM 2785 O O . VAL A 1 358 ? 4.617 -29.891 -10.141 1 98.06 358 VAL A O 1
ATOM 2788 N N . ASP A 1 359 ? 3.453 -31.719 -10.523 1 96.62 359 ASP A N 1
ATOM 2789 C CA . ASP A 1 359 ? 4.184 -32.562 -9.57 1 96.62 359 ASP A CA 1
ATOM 2790 C C . ASP A 1 359 ? 5.371 -33.25 -10.242 1 96.62 359 ASP A C 1
ATOM 2792 O O . ASP A 1 359 ? 5.195 -34.062 -11.133 1 96.62 359 ASP A O 1
ATOM 2796 N N . LEU A 1 360 ? 6.543 -32.938 -9.766 1 96.81 360 LEU A N 1
ATOM 2797 C CA . LEU A 1 360 ? 7.742 -33.375 -10.445 1 96.81 360 LEU A CA 1
ATOM 2798 C C . LEU A 1 360 ? 8.297 -34.625 -9.773 1 96.81 360 LEU A C 1
ATOM 2800 O O . LEU A 1 360 ? 9.328 -35.156 -10.195 1 96.81 360 LEU A O 1
ATOM 2804 N N . ARG A 1 361 ? 7.711 -35.312 -8.773 1 94 361 ARG A N 1
ATOM 2805 C CA . ARG A 1 361 ? 8.188 -36.5 -8.055 1 94 361 ARG A CA 1
ATOM 2806 C C . ARG A 1 361 ? 8.344 -37.688 -9 1 94 361 ARG A C 1
ATOM 2808 O O . ARG A 1 361 ? 9.312 -38.438 -8.898 1 94 361 ARG A O 1
ATOM 2815 N N . SER A 1 362 ? 7.375 -37.688 -9.844 1 92.75 362 SER A N 1
ATOM 2816 C CA . SER A 1 362 ? 7.383 -38.844 -10.758 1 92.75 362 SER A CA 1
ATOM 2817 C C . SER A 1 362 ? 8.523 -38.719 -11.773 1 92.75 362 SER A C 1
ATOM 2819 O O . SER A 1 362 ? 8.875 -39.719 -12.422 1 92.75 362 SER A O 1
ATOM 2821 N N . LYS A 1 363 ? 9.016 -37.594 -11.969 1 95.56 363 LYS A N 1
ATOM 2822 C CA . LYS A 1 363 ? 10.125 -37.375 -12.906 1 95.56 363 LYS A CA 1
ATOM 2823 C C . LYS A 1 363 ? 11.469 -37.438 -12.188 1 95.56 363 LYS A C 1
ATOM 2825 O O . LYS A 1 363 ? 12.523 -37.406 -12.828 1 95.56 363 LYS A O 1
ATOM 2830 N N . GLY A 1 364 ? 11.406 -37.562 -10.891 1 93.69 364 GLY A N 1
ATOM 2831 C CA . GLY A 1 364 ? 12.625 -37.781 -10.125 1 93.69 364 GLY A CA 1
ATOM 2832 C C . GLY A 1 364 ? 13.328 -36.469 -9.758 1 93.69 364 GLY A C 1
ATOM 2833 O O . GLY A 1 364 ? 14.539 -36.469 -9.539 1 93.69 364 GLY A O 1
ATOM 2834 N N . THR A 1 365 ? 12.672 -35.375 -9.781 1 95.06 365 THR A N 1
ATOM 2835 C CA . THR A 1 365 ? 13.266 -34.094 -9.391 1 95.06 365 THR A CA 1
ATOM 2836 C C . THR A 1 365 ? 12.281 -33.281 -8.555 1 95.06 365 THR A C 1
ATOM 2838 O O . THR A 1 365 ? 11.273 -33.812 -8.086 1 95.06 365 THR A O 1
ATOM 2841 N N . ASP A 1 366 ? 12.688 -32.031 -8.148 1 93.88 366 ASP A N 1
ATOM 2842 C CA . ASP A 1 366 ? 11.859 -31.203 -7.293 1 93.88 366 ASP A CA 1
ATOM 2843 C C . ASP A 1 366 ? 11.703 -29.797 -7.891 1 93.88 366 ASP A C 1
ATOM 2845 O O . ASP A 1 366 ? 12.336 -29.469 -8.898 1 93.88 366 ASP A O 1
ATOM 2849 N N . GLY A 1 367 ? 10.75 -29.094 -7.242 1 94.75 367 GLY A N 1
ATOM 2850 C CA . GLY A 1 367 ? 10.422 -27.781 -7.754 1 94.75 367 GLY A CA 1
ATOM 2851 C C . GLY A 1 367 ? 11.562 -26.781 -7.605 1 94.75 367 GLY A C 1
ATOM 2852 O O . GLY A 1 367 ? 11.711 -25.875 -8.43 1 94.75 367 GLY A O 1
ATOM 2853 N N . GLY A 1 368 ? 12.359 -26.891 -6.555 1 92.81 368 GLY A N 1
ATOM 2854 C CA . GLY A 1 368 ? 13.445 -25.969 -6.309 1 92.81 368 GLY A CA 1
ATOM 2855 C C . GLY A 1 368 ? 14.516 -26 -7.387 1 92.81 368 GLY A C 1
ATOM 2856 O O . GLY A 1 368 ? 14.938 -24.953 -7.879 1 92.81 368 GLY A O 1
ATOM 2857 N N . ARG A 1 369 ? 14.977 -27.188 -7.746 1 94.94 369 ARG A N 1
ATOM 2858 C CA . ARG A 1 369 ? 15.992 -27.344 -8.781 1 94.94 369 ARG A CA 1
ATOM 2859 C C . ARG A 1 369 ? 15.453 -26.938 -10.148 1 94.94 369 ARG A C 1
ATOM 2861 O O . ARG A 1 369 ? 16.125 -26.203 -10.883 1 94.94 369 ARG A O 1
ATOM 2868 N N . ALA A 1 370 ? 14.258 -27.422 -10.414 1 96.81 370 ALA A N 1
ATOM 2869 C CA . ALA A 1 370 ? 13.664 -27.125 -11.719 1 96.81 370 ALA A CA 1
ATOM 2870 C C . ALA A 1 370 ? 13.461 -25.625 -11.898 1 96.81 370 ALA A C 1
ATOM 2872 O O . ALA A 1 370 ? 13.719 -25.078 -12.977 1 96.81 370 ALA A O 1
ATOM 2873 N N . GLU A 1 371 ? 12.938 -24.984 -10.875 1 95.81 371 GLU A N 1
ATOM 2874 C CA . GLU A 1 371 ? 12.711 -23.547 -10.938 1 95.81 371 GLU A CA 1
ATOM 2875 C C . GLU A 1 371 ? 14 -22.797 -11.258 1 95.81 371 GLU A C 1
ATOM 2877 O O . GLU A 1 371 ? 13.984 -21.828 -12.039 1 95.81 371 GLU A O 1
ATOM 2882 N N . LYS A 1 372 ? 15.109 -23.188 -10.688 1 94.94 372 LYS A N 1
ATOM 2883 C CA . LYS A 1 372 ? 16.375 -22.5 -10.891 1 94.94 372 LYS A CA 1
ATOM 2884 C C . LYS A 1 372 ? 16.875 -22.672 -12.32 1 94.94 372 LYS A C 1
ATOM 2886 O O . LYS A 1 372 ? 17.391 -21.719 -12.922 1 94.94 372 LYS A O 1
ATOM 2891 N N . VAL A 1 373 ? 16.766 -23.859 -12.812 1 97.56 373 VAL A N 1
ATOM 2892 C CA . VAL A 1 373 ? 17.188 -24.094 -14.188 1 97.56 373 VAL A CA 1
ATOM 2893 C C . VAL A 1 373 ? 16.312 -23.297 -15.148 1 97.56 373 VAL A C 1
ATOM 2895 O O . VAL A 1 373 ? 16.828 -22.656 -16.062 1 97.56 373 VAL A O 1
ATOM 2898 N N . LEU A 1 374 ? 15.023 -23.359 -14.914 1 98 374 LEU A N 1
ATOM 2899 C CA . LEU A 1 374 ? 14.102 -22.641 -15.773 1 98 374 LEU A CA 1
ATOM 2900 C C . LEU A 1 374 ? 14.367 -21.141 -15.719 1 98 374 LEU A C 1
ATOM 2902 O O . LEU A 1 374 ? 14.312 -20.453 -16.75 1 98 374 LEU A O 1
ATOM 2906 N N . GLU A 1 375 ? 14.617 -20.641 -14.57 1 96.19 375 GLU A N 1
ATOM 2907 C CA . GLU A 1 375 ? 14.953 -19.219 -14.422 1 96.19 375 GLU A CA 1
ATOM 2908 C C . GLU A 1 375 ? 16.172 -18.859 -15.266 1 96.19 375 GLU A C 1
ATOM 2910 O O . GLU A 1 375 ? 16.172 -17.812 -15.93 1 96.19 375 GLU A O 1
ATOM 2915 N N . ASN A 1 376 ? 17.172 -19.672 -15.227 1 96.75 376 ASN A N 1
ATOM 2916 C CA . ASN A 1 376 ? 18.375 -19.438 -16.016 1 96.75 376 ASN A CA 1
ATOM 2917 C C . ASN A 1 376 ? 18.078 -19.531 -17.516 1 96.75 376 ASN A C 1
ATOM 2919 O O . ASN A 1 376 ? 18.844 -19.031 -18.344 1 96.75 376 ASN A O 1
ATOM 2923 N N . CYS A 1 377 ? 17.016 -20.188 -17.875 1 98.25 377 CYS A N 1
ATOM 2924 C CA . CYS A 1 377 ? 16.594 -20.312 -19.266 1 98.25 377 CYS A CA 1
ATOM 2925 C C . CYS A 1 377 ? 15.617 -19.203 -19.641 1 98.25 377 CYS A C 1
ATOM 2927 O O . CYS A 1 377 ? 14.969 -19.266 -20.688 1 98.25 377 CYS A O 1
ATOM 2929 N N . ALA A 1 378 ? 15.367 -18.219 -18.766 1 98 378 ALA A N 1
ATOM 2930 C CA . ALA A 1 378 ? 14.508 -17.062 -18.969 1 98 378 ALA A CA 1
ATOM 2931 C C . ALA A 1 378 ? 13.031 -17.438 -18.859 1 98 378 ALA A C 1
ATOM 2933 O O . ALA A 1 378 ? 12.188 -16.859 -19.547 1 98 378 ALA A O 1
ATOM 2934 N N . ILE A 1 379 ? 12.773 -18.453 -18.094 1 98.38 379 ILE A N 1
ATOM 2935 C CA . ILE A 1 379 ? 11.406 -18.859 -17.766 1 98.38 379 ILE A CA 1
ATOM 2936 C C . ILE A 1 379 ? 11.156 -18.672 -16.281 1 98.38 379 ILE A C 1
ATOM 2938 O O . ILE A 1 379 ? 11.766 -19.359 -15.445 1 98.38 379 ILE A O 1
ATOM 2942 N N . SER A 1 380 ? 10.242 -17.734 -16 1 96.88 380 SER A N 1
ATOM 2943 C CA . SER A 1 380 ? 9.961 -17.453 -14.594 1 96.88 380 SER A CA 1
ATOM 2944 C C . SER A 1 380 ? 8.719 -18.203 -14.117 1 96.88 380 SER A C 1
ATOM 2946 O O . SER A 1 380 ? 7.637 -18.031 -14.672 1 96.88 380 SER A O 1
ATOM 2948 N N . CYS A 1 381 ? 8.883 -19.016 -13.133 1 95.12 381 CYS A N 1
ATOM 2949 C CA . CYS A 1 381 ? 7.805 -19.734 -12.453 1 95.12 381 CYS A CA 1
ATOM 2950 C C . CYS A 1 381 ? 8.109 -19.906 -10.969 1 95.12 381 CYS A C 1
ATOM 2952 O O . CYS A 1 381 ? 9.117 -19.391 -10.477 1 95.12 381 CYS A O 1
ATOM 2954 N N . ASN A 1 382 ? 7.176 -20.516 -10.242 1 92.44 382 ASN A N 1
ATOM 2955 C CA . ASN A 1 382 ? 7.414 -20.672 -8.812 1 92.44 382 ASN A CA 1
ATOM 2956 C C . ASN A 1 382 ? 7.344 -22.125 -8.375 1 92.44 382 ASN A C 1
ATOM 2958 O O . ASN A 1 382 ? 6.496 -22.875 -8.859 1 92.44 382 ASN A O 1
ATOM 2962 N N . LYS A 1 383 ? 8.344 -22.5 -7.512 1 93.12 383 LYS A N 1
ATOM 2963 C CA . LYS A 1 383 ? 8.227 -23.781 -6.828 1 93.12 383 LYS A CA 1
ATOM 2964 C C . LYS A 1 383 ? 7.066 -23.766 -5.836 1 93.12 383 LYS A C 1
ATOM 2966 O O . LYS A 1 383 ? 6.73 -22.719 -5.273 1 93.12 383 LYS A O 1
ATOM 2971 N N . HIS A 1 384 ? 6.449 -24.844 -5.695 1 93.25 384 HIS A N 1
ATOM 2972 C CA . HIS A 1 384 ? 5.305 -24.922 -4.793 1 93.25 384 HIS A CA 1
ATOM 2973 C C . HIS A 1 384 ? 5.16 -26.328 -4.199 1 93.25 384 HIS A C 1
ATOM 2975 O O . HIS A 1 384 ? 5.578 -27.312 -4.812 1 93.25 384 HIS A O 1
ATOM 2981 N N . TYR A 1 385 ? 4.496 -26.312 -3.121 1 92.44 385 TYR A N 1
ATOM 2982 C CA . TYR A 1 385 ? 4.172 -27.578 -2.482 1 92.44 385 TYR A CA 1
ATOM 2983 C C . TYR A 1 385 ? 3.115 -28.344 -3.281 1 92.44 385 TYR A C 1
ATOM 2985 O O . TYR A 1 385 ? 2.211 -27.734 -3.857 1 92.44 385 TYR A O 1
ATOM 2993 N N . CYS A 1 386 ? 3.332 -29.641 -3.287 1 93.44 386 CYS A N 1
ATOM 2994 C CA . CYS A 1 386 ? 2.289 -30.531 -3.775 1 93.44 386 CYS A CA 1
ATOM 2995 C C . CYS A 1 386 ? 1.669 -31.328 -2.631 1 93.44 386 CYS A C 1
ATOM 2997 O O . CYS A 1 386 ? 2.318 -31.562 -1.611 1 93.44 386 CYS A O 1
ATOM 2999 N N . PRO A 1 387 ? 0.367 -31.625 -2.781 1 89.62 387 PRO A N 1
ATOM 3000 C CA . PRO A 1 387 ? -0.223 -32.5 -1.751 1 89.62 387 PRO A CA 1
ATOM 3001 C C . PRO A 1 387 ? 0.63 -33.719 -1.447 1 89.62 387 PRO A C 1
ATOM 3003 O O . PRO A 1 387 ? 1.078 -34.406 -2.367 1 89.62 387 PRO A O 1
ATOM 3006 N N . GLY A 1 388 ? 0.943 -33.906 -0.157 1 84.06 388 GLY A N 1
ATOM 3007 C CA . GLY A 1 388 ? 1.712 -35.062 0.243 1 84.06 388 GLY A CA 1
ATOM 3008 C C . GLY A 1 388 ? 3.184 -34.75 0.462 1 84.06 388 GLY A C 1
ATOM 3009 O O . GLY A 1 388 ? 3.928 -35.594 0.961 1 84.06 388 GLY A O 1
ATOM 3010 N N . ASP A 1 389 ? 3.592 -33.531 0.077 1 89.5 389 ASP A N 1
ATOM 3011 C CA . ASP A 1 389 ? 4.98 -33.156 0.338 1 89.5 389 ASP A CA 1
ATOM 3012 C C . ASP A 1 389 ? 5.309 -33.281 1.825 1 89.5 389 ASP A C 1
ATOM 3014 O O . ASP A 1 389 ? 4.488 -32.906 2.676 1 89.5 389 ASP A O 1
ATOM 3018 N N . LYS A 1 390 ? 6.395 -33.812 2.152 1 76.81 390 LYS A N 1
ATOM 3019 C CA . LYS A 1 390 ? 6.785 -34.062 3.541 1 76.81 390 LYS A CA 1
ATOM 3020 C C . LYS A 1 390 ? 7.578 -32.875 4.094 1 76.81 390 LYS A C 1
ATOM 3022 O O . LYS A 1 390 ? 7.648 -32.688 5.309 1 76.81 390 LYS A O 1
ATOM 3027 N N . SER A 1 391 ? 8.32 -32.219 3.205 1 72.62 391 SER A N 1
ATOM 3028 C CA . SER A 1 391 ? 9.18 -31.141 3.676 1 72.62 391 SER A CA 1
ATOM 3029 C C . SER A 1 391 ? 8.852 -29.844 2.963 1 72.62 391 SER A C 1
ATOM 3031 O O . SER A 1 391 ? 8.609 -29.828 1.753 1 72.62 391 SER A O 1
ATOM 3033 N N . ALA A 1 392 ? 8.82 -28.766 3.842 1 65.94 392 ALA A N 1
ATOM 3034 C CA . ALA A 1 392 ? 8.609 -27.438 3.291 1 65.94 392 ALA A CA 1
ATOM 3035 C C . ALA A 1 392 ? 9.859 -26.938 2.566 1 65.94 392 ALA A C 1
ATOM 3037 O O . ALA A 1 392 ? 9.781 -26.031 1.733 1 65.94 392 ALA A O 1
ATOM 3038 N N . LEU A 1 393 ? 10.914 -27.516 2.785 1 70.5 393 LEU A N 1
ATOM 3039 C CA . LEU A 1 393 ? 12.195 -27.047 2.279 1 70.5 393 LEU A CA 1
ATOM 3040 C C . LEU A 1 393 ? 12.422 -27.516 0.849 1 70.5 393 LEU A C 1
ATOM 3042 O O . LEU A 1 393 ? 13.195 -26.906 0.105 1 70.5 393 LEU A O 1
ATOM 3046 N N . LEU A 1 394 ? 11.727 -28.531 0.528 1 80.56 394 LEU A N 1
ATOM 3047 C CA . LEU A 1 394 ? 11.938 -29.078 -0.811 1 80.56 394 LEU A CA 1
ATOM 3048 C C . LEU A 1 394 ? 10.602 -29.312 -1.515 1 80.56 394 LEU A C 1
ATOM 3050 O O . LEU A 1 394 ? 10.219 -30.469 -1.74 1 80.56 394 LEU A O 1
ATOM 3054 N N . PRO A 1 395 ? 10.023 -28.297 -1.933 1 91.38 395 PRO A N 1
ATOM 3055 C CA . PRO A 1 395 ? 8.75 -28.484 -2.629 1 91.38 395 PRO A CA 1
ATOM 3056 C C . PRO A 1 395 ? 8.906 -29.234 -3.943 1 91.38 395 PRO A C 1
ATOM 3058 O O . PRO A 1 395 ? 9.883 -29.047 -4.664 1 91.38 395 PRO A O 1
ATOM 3061 N N . SER A 1 396 ? 7.996 -30.109 -4.281 1 93.69 396 SER A N 1
ATOM 3062 C CA . SER A 1 396 ? 8.117 -31.016 -5.418 1 93.69 396 SER A CA 1
ATOM 3063 C C . SER A 1 396 ? 7.438 -30.438 -6.656 1 93.69 396 SER A C 1
ATOM 3065 O O . SER A 1 396 ? 7.465 -31.047 -7.727 1 93.69 396 SER A O 1
ATOM 3067 N N . GLY A 1 397 ? 6.848 -29.344 -6.473 1 95.5 397 GLY A N 1
ATOM 3068 C CA . GLY A 1 397 ? 5.992 -28.922 -7.566 1 95.5 397 GLY A CA 1
ATOM 3069 C C . GLY A 1 397 ? 6.418 -27.594 -8.188 1 95.5 397 GLY A C 1
ATOM 3070 O O . GLY A 1 397 ? 7.266 -26.891 -7.629 1 95.5 397 GLY A O 1
ATOM 3071 N N . LEU A 1 398 ? 5.895 -27.312 -9.406 1 96.69 398 LEU A N 1
ATOM 3072 C CA . LEU A 1 398 ? 5.938 -26.031 -10.086 1 96.69 398 LEU A CA 1
ATOM 3073 C C . LEU A 1 398 ? 4.531 -25.469 -10.289 1 96.69 398 LEU A C 1
ATOM 3075 O O . LEU A 1 398 ? 3.646 -26.172 -10.789 1 96.69 398 LEU A O 1
ATOM 3079 N N . ARG A 1 399 ? 4.32 -24.297 -9.805 1 97.38 399 ARG A N 1
ATOM 3080 C CA . ARG A 1 399 ? 3.082 -23.578 -10.078 1 97.38 399 ARG A CA 1
ATOM 3081 C C . ARG A 1 399 ? 3.221 -22.703 -11.32 1 97.38 399 ARG A C 1
ATOM 3083 O O . ARG A 1 399 ? 4.137 -21.875 -11.414 1 97.38 399 ARG A O 1
ATOM 3090 N N . LEU A 1 400 ? 2.373 -22.922 -12.336 1 98.31 400 LEU A N 1
ATOM 3091 C CA . LEU A 1 400 ? 2.434 -22.234 -13.617 1 98.31 400 LEU A CA 1
ATOM 3092 C C . LEU A 1 400 ? 1.119 -21.516 -13.914 1 98.31 400 LEU A C 1
ATOM 3094 O O . LEU A 1 400 ? 0.045 -22.109 -13.789 1 98.31 400 LEU A O 1
ATOM 3098 N N . GLY A 1 401 ? 1.208 -20.219 -14.234 1 98.44 401 GLY A N 1
ATOM 3099 C CA . GLY A 1 401 ? 0.032 -19.438 -14.57 1 98.44 401 GLY A CA 1
ATOM 3100 C C . GLY A 1 401 ? 0.037 -18.938 -16 1 98.44 401 GLY A C 1
ATOM 3101 O O . GLY A 1 401 ? 1.098 -18.641 -16.562 1 98.44 401 GLY A O 1
ATOM 3102 N N . SER A 1 402 ? -1.135 -18.719 -16.609 1 98.69 402 SER A N 1
ATOM 3103 C CA . SER A 1 402 ? -1.217 -18.438 -18.031 1 98.69 402 SER A CA 1
ATOM 3104 C C . SER A 1 402 ? -1.552 -16.969 -18.281 1 98.69 402 SER A C 1
ATOM 3106 O O . SER A 1 402 ? -1.473 -16.484 -19.422 1 98.69 402 SER A O 1
ATOM 3108 N N . PRO A 1 403 ? -1.882 -16.172 -17.234 1 98.69 403 PRO A N 1
ATOM 3109 C CA . PRO A 1 403 ? -2.422 -14.836 -17.531 1 98.69 403 PRO A CA 1
ATOM 3110 C C . PRO A 1 403 ? -1.395 -13.906 -18.172 1 98.69 403 PRO A C 1
ATOM 3112 O O . PRO A 1 403 ? -1.703 -13.219 -19.156 1 98.69 403 PRO A O 1
ATOM 3115 N N . ALA A 1 404 ? -0.212 -13.844 -17.688 1 98.56 404 ALA A N 1
ATOM 3116 C CA . ALA A 1 404 ? 0.776 -12.859 -18.125 1 98.56 404 ALA A CA 1
ATOM 3117 C C . ALA A 1 404 ? 1.118 -13.047 -19.609 1 98.56 404 ALA A C 1
ATOM 3119 O O . ALA A 1 404 ? 1.092 -12.094 -20.375 1 98.56 404 ALA A O 1
ATOM 3120 N N . LEU A 1 405 ? 1.427 -14.289 -19.984 1 98.62 405 LEU A N 1
ATOM 3121 C CA . LEU A 1 405 ? 1.777 -14.555 -21.375 1 98.62 405 LEU A CA 1
ATOM 3122 C C . LEU A 1 405 ? 0.58 -14.328 -22.297 1 98.62 405 LEU A C 1
ATOM 3124 O O . LEU A 1 405 ? 0.74 -13.898 -23.438 1 98.62 405 LEU A O 1
ATOM 3128 N N . THR A 1 406 ? -0.638 -14.633 -21.797 1 98.44 406 THR A N 1
ATOM 3129 C CA . THR A 1 406 ? -1.84 -14.367 -22.578 1 98.44 406 THR A CA 1
ATOM 3130 C C . THR A 1 406 ? -2.02 -12.867 -22.797 1 98.44 406 THR A C 1
ATOM 3132 O O . THR A 1 406 ? -2.457 -12.438 -23.859 1 98.44 406 THR A O 1
ATOM 3135 N N . SER A 1 407 ? -1.667 -12.031 -21.844 1 98.31 407 SER A N 1
ATOM 3136 C CA . SER A 1 407 ? -1.742 -10.586 -21.984 1 98.31 407 SER A CA 1
ATOM 3137 C C . SER A 1 407 ? -0.839 -10.086 -23.094 1 98.31 407 SER A C 1
ATOM 3139 O O . SER A 1 407 ? -1.083 -9.023 -23.672 1 98.31 407 SER A O 1
ATOM 3141 N N . ARG A 1 408 ? 0.189 -10.883 -23.453 1 97.25 408 ARG A N 1
ATOM 3142 C CA . ARG A 1 408 ? 1.134 -10.508 -24.5 1 97.25 408 ARG A CA 1
ATOM 3143 C C . ARG A 1 408 ? 0.662 -11 -25.875 1 97.25 408 ARG A C 1
ATOM 3145 O O . ARG A 1 408 ? 1.302 -10.734 -26.891 1 97.25 408 ARG A O 1
ATOM 3152 N N . GLY A 1 409 ? -0.402 -11.797 -25.859 1 95.56 409 GLY A N 1
ATOM 3153 C CA . GLY A 1 409 ? -0.993 -12.188 -27.125 1 95.56 409 GLY A CA 1
ATOM 3154 C C . GLY A 1 409 ? -0.76 -13.648 -27.469 1 95.56 409 GLY A C 1
ATOM 3155 O O . GLY A 1 409 ? -1.163 -14.117 -28.531 1 95.56 409 GLY A O 1
ATOM 3156 N N . LEU A 1 410 ? -0.153 -14.414 -26.562 1 97.25 410 LEU A N 1
ATOM 3157 C CA . LEU A 1 410 ? 0.11 -15.828 -26.844 1 97.25 410 LEU A CA 1
ATOM 3158 C C . LEU A 1 410 ? -1.19 -16.625 -26.891 1 97.25 410 LEU A C 1
ATOM 3160 O O . LEU A 1 410 ? -2.105 -16.375 -26.094 1 97.25 410 LEU A O 1
ATOM 3164 N N . LEU A 1 411 ? -1.236 -17.609 -27.766 1 97.06 411 LEU A N 1
ATOM 3165 C CA . LEU A 1 411 ? -2.393 -18.469 -27.969 1 97.06 411 LEU A CA 1
ATOM 3166 C C . LEU A 1 411 ? -2.059 -19.922 -27.625 1 97.06 411 LEU A C 1
ATOM 3168 O O . LEU A 1 411 ? -0.98 -20.203 -27.094 1 97.06 411 LEU A O 1
ATOM 3172 N N . GLU A 1 412 ? -2.934 -20.828 -27.891 1 97.5 412 GLU A N 1
ATOM 3173 C CA . GLU A 1 412 ? -2.811 -22.219 -27.469 1 97.5 412 GLU A CA 1
ATOM 3174 C C . GLU A 1 412 ? -1.556 -22.875 -28.047 1 97.5 412 GLU A C 1
ATOM 3176 O O . GLU A 1 412 ? -0.821 -23.562 -27.344 1 97.5 412 GLU A O 1
ATOM 3181 N N . ASP A 1 413 ? -1.296 -22.594 -29.266 1 97.19 413 ASP A N 1
ATOM 3182 C CA . ASP A 1 413 ? -0.127 -23.203 -29.906 1 97.19 413 ASP A CA 1
ATOM 3183 C C . ASP A 1 413 ? 1.166 -22.656 -29.312 1 97.19 413 ASP A C 1
ATOM 3185 O O . ASP A 1 413 ? 2.164 -23.359 -29.203 1 97.19 413 ASP A O 1
ATOM 3189 N N . ASP A 1 414 ? 1.107 -21.375 -29.016 1 97.94 414 ASP A N 1
ATOM 3190 C CA . ASP A 1 414 ? 2.258 -20.781 -28.344 1 97.94 414 ASP A CA 1
ATOM 3191 C C . ASP A 1 414 ? 2.498 -21.422 -26.984 1 97.94 414 ASP A C 1
ATOM 3193 O O . ASP A 1 414 ? 3.645 -21.625 -26.578 1 97.94 414 ASP A O 1
ATOM 3197 N N . PHE A 1 415 ? 1.445 -21.766 -26.266 1 98.5 415 PHE A N 1
ATOM 3198 C CA . PHE A 1 415 ? 1.587 -22.375 -24.953 1 98.5 415 PHE A CA 1
ATOM 3199 C C . PHE A 1 415 ? 2.088 -23.812 -25.062 1 98.5 415 PHE A C 1
ATOM 3201 O O . PHE A 1 415 ? 2.744 -24.328 -24.156 1 98.5 415 PHE A O 1
ATOM 3208 N N . ARG A 1 416 ? 1.809 -24.5 -26.172 1 98.25 416 ARG A N 1
ATOM 3209 C CA . ARG A 1 416 ? 2.426 -25.797 -26.406 1 98.25 416 ARG A CA 1
ATOM 3210 C C . ARG A 1 416 ? 3.936 -25.672 -26.578 1 98.25 416 ARG A C 1
ATOM 3212 O O . ARG A 1 416 ? 4.691 -26.516 -26.094 1 98.25 416 ARG A O 1
ATOM 3219 N N . LYS A 1 417 ? 4.328 -24.594 -27.266 1 98.56 417 LYS A N 1
ATOM 3220 C CA . LYS A 1 417 ? 5.758 -24.312 -27.391 1 98.56 417 LYS A CA 1
ATOM 3221 C C . LYS A 1 417 ? 6.375 -24 -26.031 1 98.56 417 LYS A C 1
ATOM 3223 O O . LYS A 1 417 ? 7.496 -24.422 -25.734 1 98.56 417 LYS A O 1
ATOM 3228 N N . VAL A 1 418 ? 5.637 -23.266 -25.219 1 98.81 418 VAL A N 1
ATOM 3229 C CA . VAL A 1 418 ? 6.086 -22.969 -23.859 1 98.81 418 VAL A CA 1
ATOM 3230 C C . VAL A 1 418 ? 6.281 -24.281 -23.094 1 98.81 418 VAL A C 1
ATOM 3232 O O . VAL A 1 418 ? 7.277 -24.438 -22.391 1 98.81 418 VAL A O 1
ATOM 3235 N N . ALA A 1 419 ? 5.324 -25.188 -23.219 1 98.75 419 ALA A N 1
ATOM 3236 C CA . ALA A 1 419 ? 5.445 -26.5 -22.578 1 98.75 419 ALA A CA 1
ATOM 3237 C C . ALA A 1 419 ? 6.715 -27.219 -23.031 1 98.75 419 ALA A C 1
ATOM 3239 O O . ALA A 1 419 ? 7.367 -27.891 -22.234 1 98.75 419 ALA A O 1
ATOM 3240 N N . GLU A 1 420 ? 7.051 -27.078 -24.281 1 98.69 420 GLU A N 1
ATOM 3241 C CA . GLU A 1 420 ? 8.273 -27.672 -24.812 1 98.69 420 GLU A CA 1
ATOM 3242 C C . GLU A 1 420 ? 9.516 -27.078 -24.141 1 98.69 420 GLU A C 1
ATOM 3244 O O . GLU A 1 420 ? 10.453 -27.812 -23.812 1 98.69 420 GLU A O 1
ATOM 3249 N N . PHE A 1 421 ? 9.539 -25.75 -24 1 98.81 421 PHE A N 1
ATOM 3250 C CA . PHE A 1 421 ? 10.656 -25.094 -23.328 1 98.81 421 PHE A CA 1
ATOM 3251 C C . PHE A 1 421 ? 10.781 -25.578 -21.891 1 98.81 421 PHE A C 1
ATOM 3253 O O . PHE A 1 421 ? 11.891 -25.812 -21.406 1 98.81 421 PHE A O 1
ATOM 3260 N N . ILE A 1 422 ? 9.656 -25.719 -21.203 1 98.69 422 ILE A N 1
ATOM 3261 C CA . ILE A 1 422 ? 9.648 -26.203 -19.828 1 98.69 422 ILE A CA 1
ATOM 3262 C C . ILE A 1 422 ? 10.203 -27.625 -19.766 1 98.69 422 ILE A C 1
ATOM 3264 O O . ILE A 1 422 ? 11.023 -27.938 -18.906 1 98.69 422 ILE A O 1
ATOM 3268 N N . HIS A 1 423 ? 9.758 -28.469 -20.688 1 98.62 423 HIS A N 1
ATOM 3269 C CA . HIS A 1 423 ? 10.227 -29.844 -20.781 1 98.62 423 HIS A CA 1
ATOM 3270 C C . HIS A 1 423 ? 11.742 -29.891 -20.984 1 98.62 423 HIS A C 1
ATOM 3272 O O . HIS A 1 423 ? 12.43 -30.688 -20.328 1 98.62 423 HIS A O 1
ATOM 3278 N N . GLN A 1 424 ? 12.266 -29.062 -21.859 1 98.62 424 GLN A N 1
ATOM 3279 C CA . GLN A 1 424 ? 13.703 -29 -22.094 1 98.62 424 GLN A CA 1
ATOM 3280 C C . GLN A 1 424 ? 14.445 -28.609 -20.812 1 98.62 424 GLN A C 1
ATOM 3282 O O . GLN A 1 424 ? 15.484 -29.188 -20.484 1 98.62 424 GLN A O 1
ATOM 3287 N N . GLY A 1 425 ? 13.875 -27.594 -20.125 1 98.38 425 GLY A N 1
ATOM 3288 C CA . GLY A 1 425 ? 14.477 -27.172 -18.859 1 98.38 425 GLY A CA 1
ATOM 3289 C C . GLY A 1 425 ? 14.492 -28.266 -17.812 1 98.38 425 GLY A C 1
ATOM 3290 O O . GLY A 1 425 ? 15.492 -28.438 -17.109 1 98.38 425 GLY A O 1
ATOM 3291 N N . ILE A 1 426 ? 13.43 -29.031 -17.703 1 98.25 426 ILE A N 1
ATOM 3292 C CA . ILE A 1 426 ? 13.344 -30.094 -16.703 1 98.25 426 ILE A CA 1
ATOM 3293 C C . ILE A 1 426 ? 14.289 -31.234 -17.094 1 98.25 426 ILE A C 1
ATOM 3295 O O . ILE A 1 426 ? 14.922 -31.844 -16.219 1 98.25 426 ILE A O 1
ATOM 3299 N N . LYS A 1 427 ? 14.414 -31.531 -18.359 1 98.19 427 LYS A N 1
ATOM 3300 C CA . LYS A 1 427 ? 15.375 -32.531 -18.797 1 98.19 427 LYS A CA 1
ATOM 3301 C C . LYS A 1 427 ? 16.797 -32.156 -18.422 1 98.19 427 LYS A C 1
ATOM 3303 O O . LYS A 1 427 ? 17.594 -33 -17.984 1 98.19 427 LYS A O 1
ATOM 3308 N N . LEU A 1 428 ? 17.078 -30.906 -18.641 1 98.25 428 LEU A N 1
ATOM 3309 C CA . LEU A 1 428 ? 18.391 -30.406 -18.25 1 98.25 428 LEU A CA 1
ATOM 3310 C C . LEU A 1 428 ? 18.578 -30.516 -16.734 1 98.25 428 LEU A C 1
ATOM 3312 O O . LEU A 1 428 ? 19.672 -30.828 -16.266 1 98.25 428 LEU A O 1
ATOM 3316 N N . THR A 1 429 ? 17.5 -30.188 -15.969 1 97.94 429 THR A N 1
ATOM 3317 C CA . THR A 1 429 ? 17.531 -30.344 -14.516 1 97.94 429 THR A CA 1
ATOM 3318 C C . THR A 1 429 ? 17.922 -31.766 -14.133 1 97.94 429 THR A C 1
ATOM 3320 O O . THR A 1 429 ? 18.797 -31.969 -13.281 1 97.94 429 THR A O 1
ATOM 3323 N N . LEU A 1 430 ? 17.359 -32.719 -14.789 1 97.44 430 LEU A N 1
ATOM 3324 C CA . LEU A 1 430 ? 17.594 -34.125 -14.523 1 97.44 430 LEU A CA 1
ATOM 3325 C C . LEU A 1 430 ? 19.031 -34.5 -14.906 1 97.44 430 LEU A C 1
ATOM 3327 O O . LEU A 1 430 ? 19.672 -35.281 -14.195 1 97.44 430 LEU A O 1
ATOM 3331 N N . GLU A 1 431 ? 19.438 -34.031 -15.992 1 97.56 431 GLU A N 1
ATOM 3332 C CA . GLU A 1 431 ? 20.812 -34.312 -16.438 1 97.56 431 GLU A CA 1
ATOM 3333 C C . GLU A 1 431 ? 21.828 -33.812 -15.414 1 97.56 431 GLU A C 1
ATOM 3335 O O . GLU A 1 431 ? 22.75 -34.562 -15.062 1 97.56 431 GLU A O 1
ATOM 3340 N N . ILE A 1 432 ? 21.656 -32.594 -14.961 1 97.06 432 ILE A N 1
ATOM 3341 C CA . ILE A 1 432 ? 22.562 -32.031 -13.969 1 97.06 432 ILE A CA 1
ATOM 3342 C C . ILE A 1 432 ? 22.531 -32.844 -12.695 1 97.06 432 ILE A C 1
ATOM 3344 O O . ILE A 1 432 ? 23.562 -33.188 -12.133 1 97.06 432 ILE A O 1
ATOM 3348 N N . GLN A 1 433 ? 21.344 -33.188 -12.312 1 95.44 433 GLN A N 1
ATOM 3349 C CA . GLN A 1 433 ? 21.141 -33.969 -11.094 1 95.44 433 GLN A CA 1
ATOM 3350 C C . GLN A 1 433 ? 21.844 -35.312 -11.188 1 95.44 433 GLN A C 1
ATOM 3352 O O . GLN A 1 433 ? 22.453 -35.781 -10.211 1 95.44 433 GLN A O 1
ATOM 3357 N N . ARG A 1 434 ? 21.781 -35.969 -12.297 1 95.12 434 ARG A N 1
ATOM 3358 C CA . ARG A 1 434 ? 22.344 -37.281 -12.5 1 95.12 434 ARG A CA 1
ATOM 3359 C C . ARG A 1 434 ? 23.859 -37.25 -12.43 1 95.12 434 ARG A C 1
ATOM 3361 O O . ARG A 1 434 ? 24.484 -38.25 -12.078 1 95.12 434 ARG A O 1
ATOM 3368 N N . ASN A 1 435 ? 24.391 -36.156 -12.688 1 93.94 435 ASN A N 1
ATOM 3369 C CA . ASN A 1 435 ? 25.844 -36.062 -12.742 1 93.94 435 ASN A CA 1
ATOM 3370 C C . ASN A 1 435 ? 26.406 -35.5 -11.438 1 93.94 435 ASN A C 1
ATOM 3372 O O . ASN A 1 435 ? 27.594 -35.156 -11.367 1 93.94 435 ASN A O 1
ATOM 3376 N N . MET A 1 436 ? 25.547 -35.312 -10.484 1 94.69 436 MET A N 1
ATOM 3377 C CA . MET A 1 436 ? 25.969 -34.844 -9.164 1 94.69 436 MET A CA 1
ATOM 3378 C C . MET A 1 436 ? 25.812 -35.938 -8.117 1 94.69 436 MET A C 1
ATOM 3380 O O . MET A 1 436 ? 25.234 -37 -8.391 1 94.69 436 MET A O 1
ATOM 3384 N N . ASN A 1 437 ? 26.406 -35.656 -6.906 1 92.56 437 ASN A N 1
ATOM 3385 C CA . ASN A 1 437 ? 26.156 -36.531 -5.754 1 92.56 437 ASN A CA 1
ATOM 3386 C C . ASN A 1 437 ? 24.672 -36.625 -5.414 1 92.56 437 ASN A C 1
ATOM 3388 O O . ASN A 1 437 ? 24 -35.594 -5.336 1 92.56 437 ASN A O 1
ATOM 3392 N N . PRO A 1 438 ? 24.188 -37.844 -5.398 1 87.56 438 PRO A N 1
ATOM 3393 C CA . PRO A 1 438 ? 22.766 -38 -5.09 1 87.56 438 PRO A CA 1
ATOM 3394 C C . PRO A 1 438 ? 22.359 -37.281 -3.82 1 87.56 438 PRO A C 1
ATOM 3396 O O . PRO A 1 438 ? 21.172 -36.938 -3.658 1 87.56 438 PRO A O 1
ATOM 3399 N N . LYS A 1 439 ? 23.281 -36.969 -3.006 1 90.06 439 LYS A N 1
ATOM 3400 C CA . LYS A 1 439 ? 22.984 -36.312 -1.74 1 90.06 439 LYS A CA 1
ATOM 3401 C C . LYS A 1 439 ? 23.312 -34.812 -1.817 1 90.06 439 LYS A C 1
ATOM 3403 O O . LYS A 1 439 ? 23.328 -34.125 -0.795 1 90.06 439 LYS A O 1
ATOM 3408 N N . ALA A 1 440 ? 23.5 -34.406 -3.008 1 91.88 440 ALA A N 1
ATOM 3409 C CA . ALA A 1 440 ? 23.859 -33 -3.168 1 91.88 440 ALA A CA 1
ATOM 3410 C C . ALA A 1 440 ? 22.719 -32.094 -2.715 1 91.88 440 ALA A C 1
ATOM 3412 O O . ALA A 1 440 ? 21.562 -32.375 -2.998 1 91.88 440 ALA A O 1
ATOM 3413 N N . THR A 1 441 ? 23.062 -31.078 -1.99 1 91.12 441 THR A N 1
ATOM 3414 C CA . THR A 1 441 ? 22.078 -30.109 -1.511 1 91.12 441 THR A CA 1
ATOM 3415 C C . THR A 1 441 ? 21.656 -29.156 -2.635 1 91.12 441 THR A C 1
ATOM 3417 O O . THR A 1 441 ? 22.297 -29.109 -3.688 1 91.12 441 THR A O 1
ATOM 3420 N N . LEU A 1 442 ? 20.562 -28.5 -2.404 1 90.19 442 LEU A N 1
ATOM 3421 C CA . LEU A 1 442 ? 20.109 -27.5 -3.367 1 90.19 442 LEU A CA 1
ATOM 3422 C C . LEU A 1 442 ? 21.188 -26.453 -3.596 1 90.19 442 LEU A C 1
ATOM 3424 O O . LEU A 1 442 ? 21.328 -25.938 -4.711 1 90.19 442 LEU A O 1
ATOM 3428 N N . LYS A 1 443 ? 21.891 -26.109 -2.547 1 91.06 443 LYS A N 1
ATOM 3429 C CA . LYS A 1 443 ? 22.969 -25.125 -2.652 1 91.06 443 LYS A CA 1
ATOM 3430 C C . LYS A 1 443 ? 24.062 -25.609 -3.602 1 91.06 443 LYS A C 1
ATOM 3432 O O . LYS A 1 443 ? 24.516 -24.859 -4.461 1 91.06 443 LYS A O 1
ATOM 3437 N N . GLU A 1 444 ? 24.406 -26.812 -3.428 1 94.38 444 GLU A N 1
ATOM 3438 C CA . GLU A 1 444 ? 25.422 -27.406 -4.297 1 94.38 444 GLU A CA 1
ATOM 3439 C C . GLU A 1 444 ? 24.938 -27.469 -5.742 1 94.38 444 GLU A C 1
ATOM 3441 O O . GLU A 1 444 ? 25.719 -27.266 -6.676 1 94.38 444 GLU A O 1
ATOM 3446 N N . TYR A 1 445 ? 23.766 -27.859 -5.871 1 94.81 445 TYR A N 1
ATOM 3447 C CA . TYR A 1 445 ? 23.156 -27.906 -7.195 1 94.81 445 TYR A CA 1
ATOM 3448 C C . TYR A 1 445 ? 23.219 -26.547 -7.879 1 94.81 445 TYR A C 1
ATOM 3450 O O . TYR A 1 445 ? 23.594 -26.453 -9.047 1 94.81 445 TYR A O 1
ATOM 3458 N N . LYS A 1 446 ? 22.844 -25.484 -7.148 1 92.56 446 LYS A N 1
ATOM 3459 C CA . LYS A 1 446 ? 22.875 -24.125 -7.68 1 92.56 446 LYS A CA 1
ATOM 3460 C C . LYS A 1 446 ? 24.281 -23.703 -8.078 1 92.56 446 LYS A C 1
ATOM 3462 O O . LYS A 1 446 ? 24.484 -23.031 -9.086 1 92.56 446 LYS A O 1
ATOM 3467 N N . GLU A 1 447 ? 25.203 -24.094 -7.316 1 94.56 447 GLU A N 1
ATOM 3468 C CA . GLU A 1 447 ? 26.609 -23.797 -7.613 1 94.56 447 GLU A CA 1
ATOM 3469 C C . GLU A 1 447 ? 27.062 -24.516 -8.891 1 94.56 447 GLU A C 1
ATOM 3471 O O . GLU A 1 447 ? 27.75 -23.922 -9.719 1 94.56 447 GLU A O 1
ATOM 3476 N N . GLU A 1 448 ? 26.656 -25.75 -8.953 1 95.81 448 GLU A N 1
ATOM 3477 C CA . GLU A 1 448 ? 26.969 -26.516 -10.148 1 95.81 448 GLU A CA 1
ATOM 3478 C C . GLU A 1 448 ? 26.375 -25.891 -11.398 1 95.81 448 GLU A C 1
ATOM 3480 O O . GLU A 1 448 ? 27.031 -25.766 -12.43 1 95.81 448 GLU A O 1
ATOM 3485 N N . LEU A 1 449 ? 25.172 -25.5 -11.289 1 95.62 449 LEU A N 1
ATOM 3486 C CA . LEU A 1 449 ? 24.469 -24.859 -12.398 1 95.62 449 LEU A CA 1
ATOM 3487 C C . LEU A 1 449 ? 25.156 -23.562 -12.797 1 95.62 449 LEU A C 1
ATOM 3489 O O . LEU A 1 449 ? 25.281 -23.25 -13.984 1 95.62 449 LEU A O 1
ATOM 3493 N N . ALA A 1 450 ? 25.656 -22.828 -11.836 1 93.06 450 ALA A N 1
ATOM 3494 C CA . ALA A 1 450 ? 26.203 -21.484 -12.062 1 93.06 450 ALA A CA 1
ATOM 3495 C C . ALA A 1 450 ? 27.656 -21.578 -12.555 1 93.06 450 ALA A C 1
ATOM 3497 O O . ALA A 1 450 ? 28.109 -20.703 -13.312 1 93.06 450 ALA A O 1
ATOM 3498 N N . GLN A 1 451 ? 28.406 -22.641 -12.258 1 93.88 451 GLN A N 1
ATOM 3499 C CA . GLN A 1 451 ? 29.859 -22.641 -12.461 1 93.88 451 GLN A CA 1
ATOM 3500 C C . GLN A 1 451 ? 30.25 -23.609 -13.57 1 93.88 451 GLN A C 1
ATOM 3502 O O . GLN A 1 451 ? 31.281 -23.438 -14.211 1 93.88 451 GLN A O 1
ATOM 3507 N N . ASN A 1 452 ? 29.484 -24.641 -13.711 1 95.94 452 ASN A N 1
ATOM 3508 C CA . ASN A 1 452 ? 29.828 -25.641 -14.711 1 95.94 452 ASN A CA 1
ATOM 3509 C C . ASN A 1 452 ? 29.609 -25.109 -16.125 1 95.94 452 ASN A C 1
ATOM 3511 O O . ASN A 1 452 ? 28.469 -24.844 -16.516 1 95.94 452 ASN A O 1
ATOM 3515 N N . GLU A 1 453 ? 30.609 -25.078 -16.922 1 96.69 453 GLU A N 1
ATOM 3516 C CA . GLU A 1 453 ? 30.594 -24.484 -18.25 1 96.69 453 GLU A CA 1
ATOM 3517 C C . GLU A 1 453 ? 29.656 -25.266 -19.188 1 96.69 453 GLU A C 1
ATOM 3519 O O . GLU A 1 453 ? 28.984 -24.672 -20.047 1 96.69 453 GLU A O 1
ATOM 3524 N N . LYS A 1 454 ? 29.672 -26.547 -19.031 1 96.5 454 LYS A N 1
ATOM 3525 C CA . LYS A 1 454 ? 28.812 -27.391 -19.859 1 96.5 454 LYS A CA 1
ATOM 3526 C C . LYS A 1 454 ? 27.344 -27.031 -19.656 1 96.5 454 LYS A C 1
ATOM 3528 O O . LYS A 1 454 ? 26.609 -26.891 -20.641 1 96.5 454 LYS A O 1
ATOM 3533 N N . TYR A 1 455 ? 26.969 -26.938 -18.453 1 96.69 455 TYR A N 1
ATOM 3534 C CA . TYR A 1 455 ? 25.562 -26.672 -18.172 1 96.69 455 TYR A CA 1
ATOM 3535 C C . TYR A 1 455 ? 25.219 -25.219 -18.469 1 96.69 455 TYR A C 1
ATOM 3537 O O . TYR A 1 455 ? 24.078 -24.906 -18.859 1 96.69 455 TYR A O 1
ATOM 3545 N N . GLN A 1 456 ? 26.156 -24.328 -18.375 1 96.69 456 GLN A N 1
ATOM 3546 C CA . GLN A 1 456 ? 25.938 -22.938 -18.781 1 96.69 456 GLN A CA 1
ATOM 3547 C C . GLN A 1 456 ? 25.656 -22.844 -20.281 1 96.69 456 GLN A C 1
ATOM 3549 O O . GLN A 1 456 ? 24.797 -22.078 -20.719 1 96.69 456 GLN A O 1
ATOM 3554 N N . LEU A 1 457 ? 26.406 -23.578 -21 1 97.5 457 LEU A N 1
ATOM 3555 C CA . LEU A 1 457 ? 26.234 -23.578 -22.453 1 97.5 457 LEU A CA 1
ATOM 3556 C C . LEU A 1 457 ? 24.859 -24.125 -22.812 1 97.5 457 LEU A C 1
ATOM 3558 O O . LEU A 1 457 ? 24.172 -23.562 -23.688 1 97.5 457 LEU A O 1
ATOM 3562 N N . LYS A 1 458 ? 24.453 -25.219 -22.172 1 97.56 458 LYS A N 1
ATOM 3563 C CA . LYS A 1 458 ? 23.141 -25.812 -22.469 1 97.56 458 LYS A CA 1
ATOM 3564 C C . LYS A 1 458 ? 22.016 -24.891 -22.047 1 97.56 458 LYS A C 1
ATOM 3566 O O . LYS A 1 458 ? 21.031 -24.734 -22.766 1 97.56 458 LYS A O 1
ATOM 3571 N N . THR A 1 459 ? 22.172 -24.281 -20.875 1 97.81 459 THR A N 1
ATOM 3572 C CA . THR A 1 459 ? 21.156 -23.344 -20.391 1 97.81 459 THR A CA 1
ATOM 3573 C C . THR A 1 459 ? 21.047 -22.141 -21.312 1 97.81 459 THR A C 1
ATOM 3575 O O . THR A 1 459 ? 19.953 -21.688 -21.625 1 97.81 459 THR A O 1
ATOM 3578 N N . ASN A 1 460 ? 22.188 -21.641 -21.766 1 98 460 ASN A N 1
ATOM 3579 C CA . ASN A 1 460 ? 22.219 -20.469 -22.641 1 98 460 ASN A CA 1
ATOM 3580 C C . ASN A 1 460 ? 21.562 -20.781 -24 1 98 460 ASN A C 1
ATOM 3582 O O . ASN A 1 460 ? 20.953 -19.906 -24.609 1 98 460 ASN A O 1
ATOM 3586 N N . LYS A 1 461 ? 21.75 -22 -24.453 1 98.38 461 LYS A N 1
ATOM 3587 C CA . LYS A 1 461 ? 21.125 -22.391 -25.703 1 98.38 461 LYS A CA 1
ATOM 3588 C C . LYS A 1 461 ? 19.609 -22.344 -25.594 1 98.38 461 LYS A C 1
ATOM 3590 O O . LYS A 1 461 ? 18.938 -21.766 -26.453 1 98.38 461 LYS A O 1
ATOM 3595 N N . ILE A 1 462 ? 19.078 -22.922 -24.531 1 98.56 462 ILE A N 1
ATOM 3596 C CA . ILE A 1 462 ? 17.641 -22.891 -24.312 1 98.56 462 ILE A CA 1
ATOM 3597 C C . ILE A 1 462 ? 17.172 -21.453 -24.109 1 98.56 462 ILE A C 1
ATOM 3599 O O . ILE A 1 462 ? 16.141 -21.047 -24.641 1 98.56 462 ILE A O 1
ATOM 3603 N N . ARG A 1 463 ? 17.953 -20.703 -23.344 1 98.62 463 ARG A N 1
ATOM 3604 C CA . ARG A 1 463 ? 17.625 -19.297 -23.094 1 98.62 463 ARG A CA 1
ATOM 3605 C C . ARG A 1 463 ? 17.484 -18.516 -24.391 1 98.62 463 ARG A C 1
ATOM 3607 O O . ARG A 1 463 ? 16.531 -17.75 -24.562 1 98.62 463 ARG A O 1
ATOM 3614 N N . LYS A 1 464 ? 18.391 -18.672 -25.281 1 98.69 464 LYS A N 1
ATOM 3615 C CA . LYS A 1 464 ? 18.359 -17.969 -26.562 1 98.69 464 LYS A CA 1
ATOM 3616 C C . LYS A 1 464 ? 17.109 -18.328 -27.359 1 98.69 464 LYS A C 1
ATOM 3618 O O . LYS A 1 464 ? 16.516 -17.469 -28.016 1 98.69 464 LYS A O 1
ATOM 3623 N N . GLU A 1 465 ? 16.781 -19.594 -27.328 1 98.69 465 GLU A N 1
ATOM 3624 C CA . GLU A 1 465 ? 15.555 -20.016 -28.016 1 98.69 465 GLU A CA 1
ATOM 3625 C C . GLU A 1 465 ? 14.32 -19.375 -27.391 1 98.69 465 GLU A C 1
ATOM 3627 O O . GLU A 1 465 ? 13.422 -18.922 -28.109 1 98.69 465 GLU A O 1
ATOM 3632 N N . VAL A 1 466 ? 14.297 -19.344 -26.078 1 98.81 466 VAL A N 1
ATOM 3633 C CA . VAL A 1 466 ? 13.18 -18.75 -25.328 1 98.81 466 VAL A CA 1
ATOM 3634 C C . VAL A 1 466 ? 13.086 -17.25 -25.656 1 98.81 466 VAL A C 1
ATOM 3636 O O . VAL A 1 466 ? 12.008 -16.75 -25.953 1 98.81 466 VAL A O 1
ATOM 3639 N N . GLU A 1 467 ? 14.211 -16.562 -25.609 1 98.75 467 GLU A N 1
ATOM 3640 C CA . GLU A 1 467 ? 14.242 -15.133 -25.859 1 98.75 467 GLU A CA 1
ATOM 3641 C C . GLU A 1 467 ? 13.812 -14.805 -27.281 1 98.75 467 GLU A C 1
ATOM 3643 O O . GLU A 1 467 ? 13.094 -13.828 -27.516 1 98.75 467 GLU A O 1
ATOM 3648 N N . ASN A 1 468 ? 14.266 -15.633 -28.219 1 98.69 468 ASN A N 1
ATOM 3649 C CA . ASN A 1 468 ? 13.875 -15.453 -29.609 1 98.69 468 ASN A CA 1
ATOM 3650 C C . ASN A 1 468 ? 12.375 -15.648 -29.812 1 98.69 468 ASN A C 1
ATOM 3652 O O . ASN A 1 468 ? 11.75 -14.938 -30.594 1 98.69 468 ASN A O 1
ATOM 3656 N N . PHE A 1 469 ? 11.891 -16.578 -29.172 1 98.62 469 PHE A N 1
ATOM 3657 C CA . PHE A 1 469 ? 10.461 -16.844 -29.234 1 98.62 469 PHE A CA 1
ATOM 3658 C C . PHE A 1 469 ? 9.664 -15.734 -28.578 1 98.62 469 PHE A C 1
ATOM 3660 O O . PHE A 1 469 ? 8.758 -15.164 -29.188 1 98.62 469 PHE A O 1
ATOM 3667 N N . SER A 1 470 ? 10 -15.406 -27.328 1 98.44 470 SER A N 1
ATOM 3668 C CA . SER A 1 470 ? 9.258 -14.445 -26.5 1 98.44 470 SER A CA 1
ATOM 3669 C C . SER A 1 470 ? 9.312 -13.047 -27.109 1 98.44 470 SER A C 1
ATOM 3671 O O . SER A 1 470 ? 8.336 -12.297 -27.047 1 98.44 470 SER A O 1
ATOM 3673 N N . GLY A 1 471 ? 10.438 -12.656 -27.688 1 98 471 GLY A N 1
ATOM 3674 C CA . GLY A 1 471 ? 10.656 -11.32 -28.234 1 98 471 GLY A CA 1
ATOM 3675 C C . GLY A 1 471 ? 9.727 -10.984 -29.375 1 98 471 GLY A C 1
ATOM 3676 O O . GLY A 1 471 ? 9.586 -9.812 -29.75 1 98 471 GLY A O 1
ATOM 3677 N N . LYS A 1 472 ? 8.984 -12.008 -29.906 1 97 472 LYS A N 1
ATOM 3678 C CA . LYS A 1 472 ? 8.117 -11.812 -31.062 1 97 472 LYS A CA 1
ATOM 3679 C C . LYS A 1 472 ? 6.773 -11.227 -30.656 1 97 472 LYS A C 1
ATOM 3681 O O . LYS A 1 472 ? 6.035 -10.703 -31.484 1 97 472 LYS A O 1
ATOM 3686 N N . PHE A 1 473 ? 6.453 -11.312 -29.422 1 96.38 473 PHE A N 1
ATOM 3687 C CA . PHE A 1 473 ? 5.133 -10.898 -28.953 1 96.38 473 PHE A CA 1
ATOM 3688 C C . PHE A 1 473 ? 5.176 -9.477 -28.406 1 96.38 473 PHE A C 1
ATOM 3690 O O . PHE A 1 473 ? 6.184 -9.055 -27.844 1 96.38 473 PHE A O 1
ATOM 3697 N N . PRO A 1 474 ? 4.133 -8.75 -28.609 1 93.75 474 PRO A N 1
ATOM 3698 C CA . PRO A 1 474 ? 4.102 -7.387 -28.062 1 93.75 474 PRO A CA 1
ATOM 3699 C C . PRO A 1 474 ? 4.188 -7.352 -26.547 1 93.75 474 PRO A C 1
ATOM 3701 O O . PRO A 1 474 ? 3.781 -8.305 -25.875 1 93.75 474 PRO A O 1
ATOM 3704 N N . MET A 1 475 ? 4.742 -6.285 -26.016 1 96.31 475 MET A N 1
ATOM 3705 C CA . MET A 1 475 ? 4.84 -6.09 -24.578 1 96.31 475 MET A CA 1
ATOM 3706 C C . MET A 1 475 ? 3.924 -4.957 -24.109 1 96.31 475 MET A C 1
ATOM 3708 O O . MET A 1 475 ? 4.117 -3.805 -24.5 1 96.31 475 MET A O 1
ATOM 3712 N N . PRO A 1 476 ? 2.9 -5.258 -23.281 1 96.06 476 PRO A N 1
ATOM 3713 C CA . PRO A 1 476 ? 2.023 -4.207 -22.766 1 96.06 476 PRO A CA 1
ATOM 3714 C C . PRO A 1 476 ? 2.783 -3.143 -21.969 1 96.06 476 PRO A C 1
ATOM 3716 O O . PRO A 1 476 ? 3.885 -3.4 -21.484 1 96.06 476 PRO A O 1
ATOM 3719 N N . GLY A 1 477 ? 2.092 -1.998 -21.812 1 94.94 477 GLY A N 1
ATOM 3720 C CA . GLY A 1 477 ? 2.652 -0.95 -20.969 1 94.94 477 GLY A CA 1
ATOM 3721 C C . GLY A 1 477 ? 3.391 0.114 -21.766 1 94.94 477 GLY A C 1
ATOM 3722 O O . GLY A 1 477 ? 3.131 0.304 -22.953 1 94.94 477 GLY A O 1
ATOM 3723 N N . LEU A 1 478 ? 4.238 0.893 -21.047 1 94.19 478 LEU A N 1
ATOM 3724 C CA . LEU A 1 478 ? 5.008 1.97 -21.656 1 94.19 478 LEU A CA 1
ATOM 3725 C C . LEU A 1 478 ? 6.203 1.414 -22.422 1 94.19 478 LEU A C 1
ATOM 3727 O O . LEU A 1 478 ? 6.848 0.463 -21.984 1 94.19 478 LEU A O 1
ATOM 3731 N N . PRO A 1 479 ? 6.566 2.006 -23.5 1 88.69 479 PRO A N 1
ATOM 3732 C CA . PRO A 1 479 ? 7.637 1.438 -24.328 1 88.69 479 PRO A CA 1
ATOM 3733 C C . PRO A 1 479 ? 8.977 1.392 -23.594 1 88.69 479 PRO A C 1
ATOM 3735 O O . PRO A 1 479 ? 9.68 0.379 -23.656 1 88.69 479 PRO A O 1
ATOM 3738 N N . GLU A 1 480 ? 9.305 2.459 -22.859 1 87.06 480 GLU A N 1
ATOM 3739 C CA . GLU A 1 480 ? 10.641 2.516 -22.281 1 87.06 480 GLU A CA 1
ATOM 3740 C C . GLU A 1 480 ? 10.625 2.139 -20.797 1 87.06 480 GLU A C 1
ATOM 3742 O O . GLU A 1 480 ? 11.633 1.701 -20.25 1 87.06 480 GLU A O 1
ATOM 3747 N N . LEU A 1 481 ? 9.516 2.369 -20.203 1 91.06 481 LEU A N 1
ATOM 3748 C CA . LEU A 1 481 ? 9.414 2.191 -18.75 1 91.06 481 LEU A CA 1
ATOM 3749 C C . LEU A 1 481 ? 8.406 1.101 -18.406 1 91.06 481 LEU A C 1
ATOM 3751 O O . LEU A 1 481 ? 7.27 1.121 -18.906 1 91.06 481 LEU A O 1
ATOM 3755 N N . MET B 1 1 ? -7.543 -29.141 -31.344 1 45.12 1 MET B N 1
ATOM 3756 C CA . MET B 1 1 ? -8.617 -28.328 -30.781 1 45.12 1 MET B CA 1
ATOM 3757 C C . MET B 1 1 ? -8.602 -26.922 -31.375 1 45.12 1 MET B C 1
ATOM 3759 O O . MET B 1 1 ? -7.531 -26.375 -31.625 1 45.12 1 MET B O 1
ATOM 3763 N N . ALA B 1 2 ? -9.609 -26.453 -31.844 1 60.19 2 ALA B N 1
ATOM 3764 C CA . ALA B 1 2 ? -9.734 -25.203 -32.562 1 60.19 2 ALA B CA 1
ATOM 3765 C C . ALA B 1 2 ? -9.273 -24.016 -31.719 1 60.19 2 ALA B C 1
ATOM 3767 O O . ALA B 1 2 ? -9.562 -23.969 -30.516 1 60.19 2 ALA B O 1
ATOM 3768 N N . GLN B 1 3 ? -8.352 -23.234 -32.188 1 75.88 3 GLN B N 1
ATOM 3769 C CA . GLN B 1 3 ? -7.883 -22.016 -31.531 1 75.88 3 GLN B CA 1
ATOM 3770 C C . GLN B 1 3 ? -9.031 -21.047 -31.297 1 75.88 3 GLN B C 1
ATOM 3772 O O . GLN B 1 3 ? -9.883 -20.859 -32.156 1 75.88 3 GLN B O 1
ATOM 3777 N N . LEU B 1 4 ? -9.117 -20.656 -30.062 1 81.75 4 LEU B N 1
ATOM 3778 C CA . LEU B 1 4 ? -10.18 -19.719 -29.719 1 81.75 4 LEU B CA 1
ATOM 3779 C C . LEU B 1 4 ? -10.07 -18.438 -30.562 1 81.75 4 LEU B C 1
ATOM 3781 O O . LEU B 1 4 ? -11.078 -17.938 -31.062 1 81.75 4 LEU B O 1
ATOM 3785 N N . ASN B 1 5 ? -8.703 -17.953 -30.562 1 78.81 5 ASN B N 1
ATOM 3786 C CA . ASN B 1 5 ? -8.453 -16.719 -31.297 1 78.81 5 ASN B CA 1
ATOM 3787 C C . ASN B 1 5 ? -7.422 -16.922 -32.406 1 78.81 5 ASN B C 1
ATOM 3789 O O . ASN B 1 5 ? -6.605 -17.844 -32.344 1 78.81 5 ASN B O 1
ATOM 3793 N N . GLY B 1 6 ? -7.746 -16.469 -33.562 1 72.56 6 GLY B N 1
ATOM 3794 C CA . GLY B 1 6 ? -6.797 -16.5 -34.656 1 72.56 6 GLY B CA 1
ATOM 3795 C C . GLY B 1 6 ? -6.242 -15.125 -35 1 72.56 6 GLY B C 1
ATOM 3796 O O . GLY B 1 6 ? -6.629 -14.125 -34.406 1 72.56 6 GLY B O 1
ATOM 3797 N N . HIS B 1 7 ? -5.23 -15.133 -35.688 1 62.44 7 HIS B N 1
ATOM 3798 C CA . HIS B 1 7 ? -4.574 -13.883 -36.062 1 62.44 7 HIS B CA 1
ATOM 3799 C C . HIS B 1 7 ? -5.559 -12.93 -36.719 1 62.44 7 HIS B C 1
ATOM 3801 O O . HIS B 1 7 ? -5.344 -11.711 -36.719 1 62.44 7 HIS B O 1
ATOM 3807 N N . ASN B 1 8 ? -6.602 -13.516 -37 1 68 8 ASN B N 1
ATOM 3808 C CA . ASN B 1 8 ? -7.504 -12.641 -37.719 1 68 8 ASN B CA 1
ATOM 3809 C C . ASN B 1 8 ? -8.758 -12.312 -36.938 1 68 8 ASN B C 1
ATOM 3811 O O . ASN B 1 8 ? -9.766 -11.867 -37.5 1 68 8 ASN B O 1
ATOM 3815 N N . ASN B 1 9 ? -8.555 -12.391 -35.719 1 81.5 9 ASN B N 1
ATOM 3816 C CA . ASN B 1 9 ? -9.703 -12.086 -34.875 1 81.5 9 ASN B CA 1
ATOM 3817 C C . ASN B 1 9 ? -9.719 -10.609 -34.469 1 81.5 9 ASN B C 1
ATOM 3819 O O . ASN B 1 9 ? -8.844 -10.156 -33.719 1 81.5 9 ASN B O 1
ATOM 3823 N N . THR B 1 10 ? -10.703 -9.891 -34.906 1 86.5 10 THR B N 1
ATOM 3824 C CA . THR B 1 10 ? -10.812 -8.453 -34.719 1 86.5 10 THR B CA 1
ATOM 3825 C C . THR B 1 10 ? -10.852 -8.086 -33.25 1 86.5 10 THR B C 1
ATOM 3827 O O . THR B 1 10 ? -10.266 -7.09 -32.812 1 86.5 10 THR B O 1
ATOM 3830 N N . THR B 1 11 ? -11.477 -8.898 -32.438 1 91.81 11 THR B N 1
ATOM 3831 C CA . THR B 1 11 ? -11.555 -8.633 -31 1 91.81 11 THR B CA 1
ATOM 3832 C C . THR B 1 11 ? -10.203 -8.836 -30.344 1 91.81 11 THR B C 1
ATOM 3834 O O . THR B 1 11 ? -9.844 -8.109 -29.406 1 91.81 11 THR B O 1
ATOM 3837 N N . TRP B 1 12 ? -9.508 -9.773 -30.844 1 92.81 12 TRP B N 1
ATOM 3838 C CA . TRP B 1 12 ? -8.18 -10.047 -30.281 1 92.81 12 TRP B CA 1
ATOM 3839 C C . TRP B 1 12 ? -7.199 -8.945 -30.672 1 92.81 12 TRP B C 1
ATOM 3841 O O . TRP B 1 12 ? -6.371 -8.539 -29.844 1 92.81 12 TRP B O 1
ATOM 3851 N N . GLU B 1 13 ? -7.273 -8.461 -31.875 1 92.75 13 GLU B N 1
ATOM 3852 C CA . GLU B 1 13 ? -6.457 -7.32 -32.281 1 92.75 13 GLU B CA 1
ATOM 3853 C C . GLU B 1 13 ? -6.785 -6.082 -31.453 1 92.75 13 GLU B C 1
ATOM 3855 O O . GLU B 1 13 ? -5.887 -5.324 -31.078 1 92.75 13 GLU B O 1
ATOM 3860 N N . SER B 1 14 ? -8.078 -5.918 -31.25 1 95 14 SER B N 1
ATOM 3861 C CA . SER B 1 14 ? -8.523 -4.805 -30.422 1 95 14 SER B CA 1
ATOM 3862 C C . SER B 1 14 ? -8 -4.93 -29 1 95 14 SER B C 1
ATOM 3864 O O . SER B 1 14 ? -7.684 -3.924 -28.359 1 95 14 SER B O 1
ATOM 3866 N N . HIS B 1 15 ? -7.961 -6.109 -28.484 1 95.19 15 HIS B N 1
ATOM 3867 C CA . HIS B 1 15 ? -7.383 -6.355 -27.172 1 95.19 15 HIS B CA 1
ATOM 3868 C C . HIS B 1 15 ? -5.93 -5.902 -27.109 1 95.19 15 HIS B C 1
ATOM 3870 O O . HIS B 1 15 ? -5.52 -5.23 -26.156 1 95.19 15 HIS B O 1
ATOM 3876 N N . ASN B 1 16 ? -5.152 -6.25 -28.141 1 93.88 16 ASN B N 1
ATOM 3877 C CA . ASN B 1 16 ? -3.742 -5.871 -28.172 1 93.88 16 ASN B CA 1
ATOM 3878 C C . ASN B 1 16 ? -3.568 -4.355 -28.219 1 93.88 16 ASN B C 1
ATOM 3880 O O . ASN B 1 16 ? -2.666 -3.814 -27.578 1 93.88 16 ASN B O 1
ATOM 3884 N N . LYS B 1 17 ? -4.406 -3.707 -28.922 1 95.19 17 LYS B N 1
ATOM 3885 C CA . LYS B 1 17 ? -4.367 -2.25 -29 1 95.19 17 LYS B CA 1
ATOM 3886 C C . LYS B 1 17 ? -4.719 -1.611 -27.656 1 95.19 17 LYS B C 1
ATOM 3888 O O . LYS B 1 17 ? -4.105 -0.62 -27.266 1 95.19 17 LYS B O 1
ATOM 3893 N N . MET B 1 18 ? -5.66 -2.178 -26.969 1 96.75 18 MET B N 1
ATOM 3894 C CA . MET B 1 18 ? -6.105 -1.678 -25.672 1 96.75 18 MET B CA 1
ATOM 3895 C C . MET B 1 18 ? -4.957 -1.66 -24.656 1 96.75 18 MET B C 1
ATOM 3897 O O . MET B 1 18 ? -4.855 -0.744 -23.844 1 96.75 18 MET B O 1
ATOM 3901 N N . MET B 1 19 ? -4.051 -2.639 -24.781 1 97.44 19 MET B N 1
ATOM 3902 C CA . MET B 1 19 ? -2.957 -2.791 -23.828 1 97.44 19 MET B CA 1
ATOM 3903 C C . MET B 1 19 ? -1.899 -1.712 -24.031 1 97.44 19 MET B C 1
ATOM 3905 O O . MET B 1 19 ? -1.116 -1.423 -23.125 1 97.44 19 MET B O 1
ATOM 3909 N N . LEU B 1 20 ? -1.91 -1.032 -25.188 1 96.81 20 LEU B N 1
ATOM 3910 C CA . LEU B 1 20 ? -0.879 -0.063 -25.547 1 96.81 20 LEU B CA 1
ATOM 3911 C C . LEU B 1 20 ? -1.456 1.347 -25.609 1 96.81 20 LEU B C 1
ATOM 3913 O O . LEU B 1 20 ? -0.709 2.326 -25.656 1 96.81 20 LEU B O 1
ATOM 3917 N N . GLU B 1 21 ? -2.725 1.464 -25.547 1 97.44 21 GLU B N 1
ATOM 3918 C CA . GLU B 1 21 ? -3.434 2.732 -25.703 1 97.44 21 GLU B CA 1
ATOM 3919 C C . GLU B 1 21 ? -3.182 3.648 -24.5 1 97.44 21 GLU B C 1
ATOM 3921 O O . GLU B 1 21 ? -3.205 3.199 -23.359 1 97.44 21 GLU B O 1
ATOM 3926 N N . PRO B 1 22 ? -2.881 4.953 -24.781 1 97.62 22 PRO B N 1
ATOM 3927 C CA . PRO B 1 22 ? -2.668 5.875 -23.656 1 97.62 22 PRO B CA 1
ATOM 3928 C C . PRO B 1 22 ? -3.941 6.133 -22.859 1 97.62 22 PRO B C 1
ATOM 3930 O O . PRO B 1 22 ? -5.047 5.91 -23.359 1 97.62 22 PRO B O 1
ATOM 3933 N N . LEU B 1 23 ? -3.799 6.645 -21.688 1 98.5 23 LEU B N 1
ATOM 3934 C CA . LEU B 1 23 ? -4.898 6.906 -20.766 1 98.5 23 LEU B CA 1
ATOM 3935 C C . LEU B 1 23 ? -5.926 7.844 -21.391 1 98.5 23 LEU B C 1
ATOM 3937 O O . LEU B 1 23 ? -7.129 7.664 -21.219 1 98.5 23 LEU B O 1
ATOM 3941 N N . SER B 1 24 ? -5.488 8.844 -22.172 1 98.38 24 SER B N 1
ATOM 3942 C CA . SER B 1 24 ? -6.344 9.883 -22.719 1 98.38 24 SER B CA 1
ATOM 3943 C C . SER B 1 24 ? -7.406 9.289 -23.656 1 98.38 24 SER B C 1
ATOM 3945 O O . SER B 1 24 ? -8.531 9.781 -23.703 1 98.38 24 SER B O 1
ATOM 3947 N N . THR B 1 25 ? -7.09 8.141 -24.297 1 98.31 25 THR B N 1
ATOM 3948 C CA . THR B 1 25 ? -8.031 7.531 -25.234 1 98.31 25 THR B CA 1
ATOM 3949 C C . THR B 1 25 ? -8.609 6.246 -24.656 1 98.31 25 THR B C 1
ATOM 3951 O O . THR B 1 25 ? -9.75 5.879 -24.953 1 98.31 25 THR B O 1
ATOM 3954 N N . ASN B 1 26 ? -7.859 5.598 -23.812 1 98.31 26 ASN B N 1
ATOM 3955 C CA . ASN B 1 26 ? -8.312 4.348 -23.203 1 98.31 26 ASN B CA 1
ATOM 3956 C C . ASN B 1 26 ? -9.422 4.59 -22.188 1 98.31 26 ASN B C 1
ATOM 3958 O O . ASN B 1 26 ? -10.391 3.834 -22.125 1 98.31 26 ASN B O 1
ATOM 3962 N N . ASP B 1 27 ? -9.312 5.648 -21.422 1 98.75 27 ASP B N 1
ATOM 3963 C CA . ASP B 1 27 ? -10.273 6.031 -20.391 1 98.75 27 ASP B CA 1
ATOM 3964 C C . ASP B 1 27 ? -10.344 7.551 -20.25 1 98.75 27 ASP B C 1
ATOM 3966 O O . ASP B 1 27 ? -9.875 8.102 -19.25 1 98.75 27 ASP B O 1
ATOM 3970 N N . PRO B 1 28 ? -11.039 8.227 -21.109 1 98.69 28 PRO B N 1
ATOM 3971 C CA . PRO B 1 28 ? -11.109 9.688 -21.078 1 98.69 28 PRO B CA 1
ATOM 3972 C C . PRO B 1 28 ? -11.742 10.227 -19.797 1 98.69 28 PRO B C 1
ATOM 3974 O O . PRO B 1 28 ? -11.398 11.32 -19.344 1 98.69 28 PRO B O 1
ATOM 3977 N N . GLU B 1 29 ? -12.633 9.477 -19.172 1 98.81 29 GLU B N 1
ATOM 3978 C CA . GLU B 1 29 ? -13.281 9.922 -17.938 1 98.81 29 GLU B CA 1
ATOM 3979 C C . GLU B 1 29 ? -12.273 10.07 -16.797 1 98.81 29 GLU B C 1
ATOM 3981 O O . GLU B 1 29 ? -12.203 11.117 -16.156 1 98.81 29 GLU B O 1
ATOM 3986 N N . VAL B 1 30 ? -11.484 9.016 -16.578 1 98.88 30 VAL B N 1
ATOM 3987 C CA . VAL B 1 30 ? -10.461 9.07 -15.531 1 98.88 30 VAL B CA 1
ATOM 3988 C C . VAL B 1 30 ? -9.406 10.109 -15.906 1 98.88 30 VAL B C 1
ATOM 3990 O O . VAL B 1 30 ? -8.922 10.844 -15.047 1 98.88 30 VAL B O 1
ATOM 3993 N N . PHE B 1 31 ? -9.039 10.172 -17.219 1 98.75 31 PHE B N 1
ATOM 3994 C CA . PHE B 1 31 ? -8.078 11.164 -17.688 1 98.75 31 PHE B CA 1
ATOM 3995 C C . PHE B 1 31 ? -8.539 12.57 -17.344 1 98.75 31 PHE B C 1
ATOM 3997 O O . PHE B 1 31 ? -7.754 13.383 -16.844 1 98.75 31 PHE B O 1
ATOM 4004 N N . ASP B 1 32 ? -9.797 12.844 -17.5 1 98.75 32 ASP B N 1
ATOM 4005 C CA . ASP B 1 32 ? -10.367 14.164 -17.234 1 98.75 32 ASP B CA 1
ATOM 4006 C C . ASP B 1 32 ? -10.367 14.469 -15.742 1 98.75 32 ASP B C 1
ATOM 4008 O O . ASP B 1 32 ? -10.102 15.602 -15.336 1 98.75 32 ASP B O 1
ATOM 4012 N N . ILE B 1 33 ? -10.664 13.531 -14.938 1 98.81 33 ILE B N 1
ATOM 4013 C CA . ILE B 1 33 ? -10.648 13.711 -13.484 1 98.81 33 ILE B CA 1
ATOM 4014 C C . ILE B 1 33 ? -9.234 14.07 -13.031 1 98.81 33 ILE B C 1
ATOM 4016 O O . ILE B 1 33 ? -9.055 14.969 -12.203 1 98.81 33 ILE B O 1
ATOM 4020 N N . ILE B 1 34 ? -8.219 13.352 -13.57 1 98.69 34 ILE B N 1
ATOM 4021 C CA . ILE B 1 34 ? -6.824 13.602 -13.219 1 98.69 34 ILE B CA 1
ATOM 4022 C C . ILE B 1 34 ? -6.43 15.016 -13.641 1 98.69 34 ILE B C 1
ATOM 4024 O O . ILE B 1 34 ? -5.754 15.727 -12.891 1 98.69 34 ILE B O 1
ATOM 4028 N N . LYS B 1 35 ? -6.871 15.438 -14.781 1 98.25 35 LYS B N 1
ATOM 4029 C CA . LYS B 1 35 ? -6.574 16.781 -15.266 1 98.25 35 LYS B CA 1
ATOM 4030 C C . LYS B 1 35 ? -7.211 17.844 -14.367 1 98.25 35 LYS B C 1
ATOM 4032 O O . LYS B 1 35 ? -6.602 18.875 -14.094 1 98.25 35 LYS B O 1
ATOM 4037 N N . LYS B 1 36 ? -8.43 17.594 -13.977 1 98.19 36 LYS B N 1
ATOM 4038 C CA . LYS B 1 36 ? -9.102 18.516 -13.062 1 98.19 36 LYS B CA 1
ATOM 4039 C C . LYS B 1 36 ? -8.344 18.625 -11.742 1 98.19 36 LYS B C 1
ATOM 4041 O O . LYS B 1 36 ? -8.195 19.719 -11.195 1 98.19 36 LYS B O 1
ATOM 4046 N N . GLU B 1 37 ? -7.902 17.5 -11.219 1 98 37 GLU B N 1
ATOM 4047 C CA . GLU B 1 37 ? -7.129 17.516 -9.977 1 98 37 GLU B CA 1
ATOM 4048 C C . GLU B 1 37 ? -5.812 18.266 -10.156 1 98 37 GLU B C 1
ATOM 4050 O O . GLU B 1 37 ? -5.395 19.016 -9.273 1 98 37 GLU B O 1
ATOM 4055 N N . LYS B 1 38 ? -5.148 18.047 -11.297 1 97.94 38 LYS B N 1
ATOM 4056 C CA . LYS B 1 38 ? -3.912 18.781 -11.578 1 97.94 38 LYS B CA 1
ATOM 4057 C C . LYS B 1 38 ? -4.152 20.281 -11.617 1 97.94 38 LYS B C 1
ATOM 4059 O O . LYS B 1 38 ? -3.352 21.062 -11.102 1 97.94 38 LYS B O 1
ATOM 4064 N N . ARG B 1 39 ? -5.227 20.656 -12.234 1 97.5 39 ARG B N 1
ATOM 4065 C CA . ARG B 1 39 ? -5.582 22.062 -12.281 1 97.5 39 ARG B CA 1
ATOM 4066 C C . ARG B 1 39 ? -5.832 22.609 -10.883 1 97.5 39 ARG B C 1
ATOM 4068 O O . ARG B 1 39 ? -5.359 23.703 -10.547 1 97.5 39 ARG B O 1
ATOM 4075 N N . ARG B 1 40 ? -6.586 21.875 -10.094 1 97.31 40 ARG B N 1
ATOM 4076 C CA . ARG B 1 40 ? -6.844 22.297 -8.719 1 97.31 40 ARG B CA 1
ATOM 4077 C C . ARG B 1 40 ? -5.543 22.484 -7.953 1 97.31 40 ARG B C 1
ATOM 4079 O O . ARG B 1 40 ? -5.379 23.469 -7.23 1 97.31 40 ARG B O 1
ATOM 4086 N N . GLN B 1 41 ? -4.617 21.562 -8.117 1 97.69 41 GLN B N 1
ATOM 4087 C CA . GLN B 1 41 ? -3.33 21.625 -7.43 1 97.69 41 GLN B CA 1
ATOM 4088 C C . GLN B 1 41 ? -2.512 22.828 -7.91 1 97.69 41 GLN B C 1
ATOM 4090 O O . GLN B 1 41 ? -1.793 23.438 -7.125 1 97.69 41 GLN B O 1
ATOM 4095 N N . THR B 1 42 ? -2.605 23.156 -9.164 1 97.94 42 THR B N 1
ATOM 4096 C CA . THR B 1 42 ? -1.825 24.234 -9.773 1 97.94 42 THR B CA 1
ATOM 4097 C C . THR B 1 42 ? -2.336 25.594 -9.32 1 97.94 42 THR B C 1
ATOM 4099 O O . THR B 1 42 ? -1.546 26.5 -9.039 1 97.94 42 THR B O 1
ATOM 4102 N N . TYR B 1 43 ? -3.641 25.703 -9.203 1 98.12 43 TYR B N 1
ATOM 4103 C CA . TYR B 1 43 ? -4.207 27.031 -9.008 1 98.12 43 TYR B CA 1
ATOM 4104 C C . TYR B 1 43 ? -4.652 27.234 -7.562 1 98.12 43 TYR B C 1
ATOM 4106 O O . TYR B 1 43 ? -4.969 28.359 -7.156 1 98.12 43 TYR B O 1
ATOM 4114 N N . GLY B 1 44 ? -4.652 26.188 -6.781 1 98.06 44 GLY B N 1
ATOM 4115 C CA . GLY B 1 44 ? -4.941 26.297 -5.363 1 98.06 44 GLY B CA 1
ATOM 4116 C C . GLY B 1 44 ? -3.695 26.438 -4.508 1 98.06 44 GLY B C 1
ATOM 4117 O O . GLY B 1 44 ? -2.578 26.25 -4.996 1 98.06 44 GLY B O 1
ATOM 4118 N N . LEU B 1 45 ? -3.871 26.844 -3.258 1 98.62 45 LEU B N 1
ATOM 4119 C CA . LEU B 1 45 ? -2.805 26.859 -2.264 1 98.62 45 LEU B CA 1
ATOM 4120 C C . LEU B 1 45 ? -2.916 25.656 -1.333 1 98.62 45 LEU B C 1
ATOM 4122 O O . LEU B 1 45 ? -3.873 25.547 -0.562 1 98.62 45 LEU B O 1
ATOM 4126 N N . GLU B 1 46 ? -1.962 24.734 -1.478 1 98 46 GLU B N 1
ATOM 4127 C CA . GLU B 1 46 ? -1.957 23.531 -0.65 1 98 46 GLU B CA 1
ATOM 4128 C C . GLU B 1 46 ? -1.162 23.75 0.634 1 98 46 GLU B C 1
ATOM 4130 O O . GLU B 1 46 ? 0.067 23.844 0.601 1 98 46 GLU B O 1
ATOM 4135 N N . LEU B 1 47 ? -1.875 23.75 1.772 1 98.12 47 LEU B N 1
ATOM 4136 C CA . LEU B 1 47 ? -1.228 24 3.053 1 98.12 47 LEU B CA 1
ATOM 4137 C C . LEU B 1 47 ? -1.425 22.828 4.012 1 98.12 47 LEU B C 1
ATOM 4139 O O . LEU B 1 47 ? -1.222 22.969 5.219 1 98.12 47 LEU B O 1
ATOM 4143 N N . ILE B 1 48 ? -1.871 21.719 3.484 1 96.94 48 ILE B N 1
ATOM 4144 C CA . ILE B 1 48 ? -1.988 20.531 4.312 1 96.94 48 ILE B CA 1
ATOM 4145 C C . ILE B 1 48 ? -0.598 20.031 4.703 1 96.94 48 ILE B C 1
ATOM 4147 O O . ILE B 1 48 ? 0.223 19.719 3.84 1 96.94 48 ILE B O 1
ATOM 4151 N N . ALA B 1 49 ? -0.386 19.844 6.008 1 97.06 49 ALA B N 1
ATOM 4152 C CA . ALA B 1 49 ? 0.948 19.594 6.547 1 97.06 49 ALA B CA 1
ATOM 4153 C C . ALA B 1 49 ? 1.485 18.25 6.078 1 97.06 49 ALA B C 1
ATOM 4155 O O . ALA B 1 49 ? 2.699 18.031 6.023 1 97.06 49 ALA B O 1
ATOM 4156 N N . SER B 1 50 ? 0.596 17.312 5.73 1 96.38 50 SER B N 1
ATOM 4157 C CA . SER B 1 50 ? 1 15.969 5.359 1 96.38 50 SER B CA 1
ATOM 4158 C C . SER B 1 50 ? 1.04 15.797 3.846 1 96.38 50 SER B C 1
ATOM 4160 O O . SER B 1 50 ? 1.131 14.672 3.344 1 96.38 50 SER B O 1
ATOM 4162 N N . GLU B 1 51 ? 0.971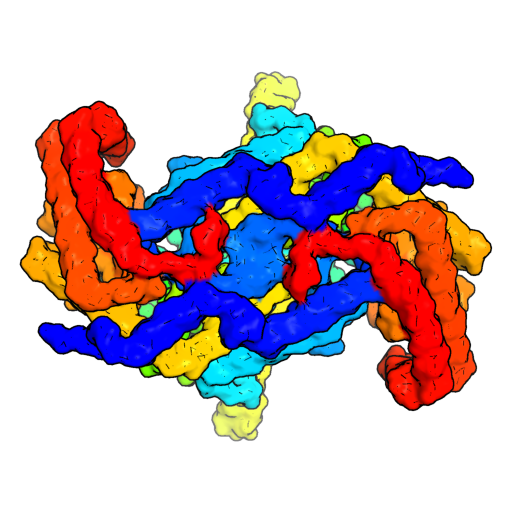 16.891 3.061 1 96.94 51 GLU B N 1
ATOM 4163 C CA . GLU B 1 51 ? 0.996 16.812 1.604 1 96.94 51 GLU B CA 1
ATOM 4164 C C . GLU B 1 51 ? 2.23 17.5 1.033 1 96.94 51 GLU B C 1
ATOM 4166 O O . GLU B 1 51 ? 2.803 18.391 1.673 1 96.94 51 GLU B O 1
ATOM 4171 N N . ASN B 1 52 ? 2.568 16.984 -0.046 1 98.44 52 ASN B N 1
ATOM 4172 C CA . ASN B 1 52 ? 3.645 17.562 -0.841 1 98.44 52 ASN B CA 1
ATOM 4173 C C . ASN B 1 52 ? 3.492 17.219 -2.322 1 98.44 52 ASN B C 1
ATOM 4175 O O . ASN B 1 52 ? 2.621 16.438 -2.697 1 98.44 52 ASN B O 1
ATOM 4179 N N . PHE B 1 53 ? 4.215 17.984 -3.188 1 98.38 53 PHE B N 1
ATOM 4180 C CA . PHE B 1 53 ? 4.312 17.672 -4.609 1 98.38 53 PHE B CA 1
ATOM 4181 C C . PHE B 1 53 ? 5.621 16.953 -4.914 1 98.38 53 PHE B C 1
ATOM 4183 O O . PHE B 1 53 ? 6.699 17.469 -4.609 1 98.38 53 PHE B O 1
ATOM 4190 N N . THR B 1 54 ? 5.5 15.766 -5.473 1 98.12 54 THR B N 1
ATOM 4191 C CA . THR B 1 54 ? 6.715 15.023 -5.805 1 98.12 54 THR B CA 1
ATOM 4192 C C . THR B 1 54 ? 7.195 15.375 -7.211 1 98.12 54 THR B C 1
ATOM 4194 O O . THR B 1 54 ? 6.504 16.078 -7.949 1 98.12 54 THR B O 1
ATOM 4197 N N . SER B 1 55 ? 8.43 14.938 -7.547 1 98.56 55 SER B N 1
ATOM 4198 C CA . SER B 1 55 ? 9.07 15.281 -8.812 1 98.56 55 SER B CA 1
ATOM 4199 C C . SER B 1 55 ? 8.539 14.422 -9.953 1 98.56 55 SER B C 1
ATOM 4201 O O . SER B 1 55 ? 7.949 13.367 -9.727 1 98.56 55 SER B O 1
ATOM 4203 N N . ARG B 1 56 ? 8.727 14.914 -11.148 1 98.44 56 ARG B N 1
ATOM 4204 C CA . ARG B 1 56 ? 8.367 14.172 -12.352 1 98.44 56 ARG B CA 1
ATOM 4205 C C . ARG B 1 56 ? 9.047 12.805 -12.375 1 98.44 56 ARG B C 1
ATOM 4207 O O . ARG B 1 56 ? 8.422 11.797 -12.711 1 98.44 56 ARG B O 1
ATOM 4214 N N . ALA B 1 57 ? 10.32 12.742 -12.016 1 98.81 57 ALA B N 1
ATOM 4215 C CA . ALA B 1 57 ? 11.102 11.5 -12.062 1 98.81 57 ALA B CA 1
ATOM 4216 C C . ALA B 1 57 ? 10.5 10.445 -11.133 1 98.81 57 ALA B C 1
ATOM 4218 O O . ALA B 1 57 ? 10.445 9.266 -11.484 1 98.81 57 ALA B O 1
ATOM 4219 N N . VAL B 1 58 ? 10.094 10.891 -9.945 1 98.81 58 VAL B N 1
ATOM 4220 C CA . VAL B 1 58 ? 9.477 9.984 -8.992 1 98.81 58 VAL B CA 1
ATOM 4221 C C . VAL B 1 58 ? 8.18 9.422 -9.586 1 98.81 58 VAL B C 1
ATOM 4223 O O . VAL B 1 58 ? 7.926 8.211 -9.5 1 98.81 58 VAL B O 1
ATOM 4226 N N . LEU B 1 59 ? 7.355 10.266 -10.219 1 98.69 59 LEU B N 1
ATOM 4227 C CA . LEU B 1 59 ? 6.086 9.836 -10.789 1 98.69 59 LEU B CA 1
ATOM 4228 C C . LEU B 1 59 ? 6.309 8.867 -11.945 1 98.69 59 LEU B C 1
ATOM 4230 O O . LEU B 1 59 ? 5.562 7.902 -12.109 1 98.69 59 LEU B O 1
ATOM 4234 N N . GLU B 1 60 ? 7.316 9.133 -12.766 1 98.44 60 GLU B N 1
ATOM 4235 C CA . GLU B 1 60 ? 7.637 8.227 -13.867 1 98.44 60 GLU B CA 1
ATOM 4236 C C . GLU B 1 60 ? 8.055 6.855 -13.352 1 98.44 60 GLU B C 1
ATOM 4238 O O . GLU B 1 60 ? 7.652 5.828 -13.906 1 98.44 60 GLU B O 1
ATOM 4243 N N . ALA B 1 61 ? 8.852 6.809 -12.312 1 98.69 61 ALA B N 1
ATOM 4244 C CA . ALA B 1 61 ? 9.242 5.535 -11.711 1 98.69 61 ALA B CA 1
ATOM 4245 C C . ALA B 1 61 ? 8.031 4.793 -11.164 1 98.69 61 ALA B C 1
ATOM 4247 O O . ALA B 1 61 ? 7.93 3.57 -11.297 1 98.69 61 ALA B O 1
ATOM 4248 N N . LEU B 1 62 ? 7.113 5.547 -10.594 1 98 62 LEU B N 1
ATOM 4249 C CA . LEU B 1 62 ? 5.902 4.984 -10.008 1 98 62 LEU B CA 1
ATOM 4250 C C . LEU B 1 62 ? 5.043 4.312 -11.078 1 98 62 LEU B C 1
ATOM 4252 O O . LEU B 1 62 ? 4.414 3.285 -10.812 1 98 62 LEU B O 1
ATOM 4256 N N . GLY B 1 63 ? 4.945 4.875 -12.242 1 97.94 63 GLY B N 1
ATOM 4257 C CA . GLY B 1 63 ? 4.121 4.344 -13.312 1 97.94 63 GLY B CA 1
ATOM 4258 C C . GLY B 1 63 ? 4.879 3.414 -14.242 1 97.94 63 GLY B C 1
ATOM 4259 O O . GLY B 1 63 ? 4.512 3.256 -15.406 1 97.94 63 GLY B O 1
ATOM 4260 N N . SER B 1 64 ? 5.953 2.73 -13.773 1 98.31 64 SER B N 1
ATOM 4261 C CA . SER B 1 64 ? 6.809 1.91 -14.617 1 98.31 64 SER B CA 1
ATOM 4262 C C . SER B 1 64 ? 6.41 0.439 -14.547 1 98.31 64 SER B C 1
ATOM 4264 O O . SER B 1 64 ? 5.535 0.065 -13.766 1 98.31 64 SER B O 1
ATOM 4266 N N . CYS B 1 65 ? 7.164 -0.395 -15.32 1 98.19 65 CYS B N 1
ATOM 4267 C CA . CYS B 1 65 ? 6.906 -1.827 -15.414 1 98.19 65 CYS B CA 1
ATOM 4268 C C . CYS B 1 65 ? 7.238 -2.533 -14.109 1 98.19 65 CYS B C 1
ATOM 4270 O O . CYS B 1 65 ? 6.902 -3.703 -13.922 1 98.19 65 CYS B O 1
ATOM 4272 N N . MET B 1 66 ? 7.816 -1.782 -13.133 1 98.25 66 MET B N 1
ATOM 4273 C CA . MET B 1 66 ? 8.125 -2.373 -11.836 1 98.25 66 MET B CA 1
ATOM 4274 C C . MET B 1 66 ? 6.848 -2.809 -11.117 1 98.25 66 MET B C 1
ATOM 4276 O O . MET B 1 66 ? 6.898 -3.623 -10.195 1 98.25 66 MET B O 1
ATOM 4280 N N . ASN B 1 67 ? 5.73 -2.236 -11.578 1 97.69 67 ASN B N 1
ATOM 4281 C CA . ASN B 1 67 ? 4.422 -2.615 -11.047 1 97.69 67 ASN B CA 1
ATOM 4282 C C . ASN B 1 67 ? 4.109 -4.082 -11.328 1 97.69 67 ASN B C 1
ATOM 4284 O O . ASN B 1 67 ? 3.389 -4.723 -10.562 1 97.69 67 ASN B O 1
ATOM 4288 N N . ASN B 1 68 ? 4.707 -4.695 -12.375 1 97.5 68 ASN B N 1
ATOM 4289 C CA . ASN B 1 68 ? 4.285 -5.992 -12.883 1 97.5 68 ASN B CA 1
ATOM 4290 C C . ASN B 1 68 ? 4.91 -7.137 -12.094 1 97.5 68 ASN B C 1
ATOM 4292 O O . ASN B 1 68 ? 4.406 -8.258 -12.109 1 97.5 68 ASN B O 1
ATOM 4296 N N . LYS B 1 69 ? 6.039 -6.836 -11.445 1 96.12 69 LYS B N 1
ATOM 4297 C CA . LYS B 1 69 ? 6.836 -7.934 -10.914 1 96.12 69 LYS B CA 1
ATOM 4298 C C . LYS B 1 69 ? 6.523 -8.18 -9.438 1 96.12 69 LYS B C 1
ATOM 4300 O O . LYS B 1 69 ? 6.551 -7.246 -8.633 1 96.12 69 LYS B O 1
ATOM 4305 N N . TYR B 1 70 ? 6.148 -9.359 -9.141 1 92.75 70 TYR B N 1
ATOM 4306 C CA . TYR B 1 70 ? 6.004 -9.812 -7.766 1 92.75 70 TYR B CA 1
ATOM 4307 C C . TYR B 1 70 ? 7.348 -10.242 -7.188 1 92.75 70 TYR B C 1
ATOM 4309 O O . TYR B 1 70 ? 8.18 -10.82 -7.895 1 92.75 70 TYR B O 1
ATOM 4317 N N . SER B 1 71 ? 7.578 -9.953 -5.922 1 94.69 71 SER B N 1
ATOM 4318 C CA . SER B 1 71 ? 8.875 -10.266 -5.34 1 94.69 71 SER B CA 1
ATOM 4319 C C . SER B 1 71 ? 8.766 -10.523 -3.842 1 94.69 71 SER B C 1
ATOM 4321 O O . SER B 1 71 ? 9.492 -9.922 -3.049 1 94.69 71 SER B O 1
ATOM 4323 N N . GLU B 1 72 ? 7.961 -11.477 -3.42 1 94.44 72 GLU B N 1
ATOM 4324 C CA . GLU B 1 72 ? 7.902 -11.836 -2.004 1 94.44 72 GLU B CA 1
ATOM 4325 C C . GLU B 1 72 ? 9.273 -12.273 -1.492 1 94.44 72 GLU B C 1
ATOM 4327 O O . GLU B 1 72 ? 10.039 -12.914 -2.215 1 94.44 72 GLU B O 1
ATOM 4332 N N . GLY B 1 73 ? 9.547 -11.922 -0.267 1 95.88 73 GLY B N 1
ATOM 4333 C CA . GLY B 1 73 ? 10.859 -12.148 0.311 1 95.88 73 GLY B CA 1
ATOM 4334 C C . GLY B 1 73 ? 11.75 -10.914 0.264 1 95.88 73 GLY B C 1
ATOM 4335 O O . GLY B 1 73 ? 11.25 -9.789 0.164 1 95.88 73 GLY B O 1
ATOM 4336 N N . TYR B 1 74 ? 13.023 -11.164 0.472 1 97.31 74 TYR B N 1
ATOM 4337 C CA . TYR B 1 74 ? 14.016 -10.094 0.491 1 97.31 74 TYR B CA 1
ATOM 4338 C C . TYR B 1 74 ? 15.109 -10.344 -0.533 1 97.31 74 TYR B C 1
ATOM 4340 O O . TYR B 1 74 ? 15.242 -11.453 -1.053 1 97.31 74 TYR B O 1
ATOM 4348 N N . PRO B 1 75 ? 15.844 -9.289 -0.899 1 97.19 75 PRO B N 1
ATOM 4349 C CA . PRO B 1 75 ? 16.859 -9.453 -1.938 1 97.19 75 PRO B CA 1
ATOM 4350 C C . PRO B 1 75 ? 17.781 -10.641 -1.679 1 97.19 75 PRO B C 1
ATOM 4352 O O . PRO B 1 75 ? 18.344 -10.766 -0.588 1 97.19 75 PRO B O 1
ATOM 4355 N N . GLY B 1 76 ? 17.906 -11.492 -2.631 1 93.25 76 GLY B N 1
ATOM 4356 C CA . GLY B 1 76 ? 18.734 -12.68 -2.527 1 93.25 76 GLY B CA 1
ATOM 4357 C C . GLY B 1 76 ? 18 -13.875 -1.965 1 93.25 76 GLY B C 1
ATOM 4358 O O . GLY B 1 76 ? 18.453 -15.016 -2.09 1 93.25 76 GLY B O 1
ATOM 4359 N N . GLN B 1 77 ? 16.844 -13.648 -1.376 1 92.25 77 GLN B N 1
ATOM 4360 C CA . GLN B 1 77 ? 16.016 -14.703 -0.809 1 92.25 77 GLN B CA 1
ATOM 4361 C C . GLN B 1 77 ? 14.555 -14.523 -1.211 1 92.25 77 GLN B C 1
ATOM 4363 O O . GLN B 1 77 ? 13.688 -14.344 -0.354 1 92.25 77 GLN B O 1
ATOM 4368 N N . ARG B 1 78 ? 14.352 -14.68 -2.482 1 92.56 78 ARG B N 1
ATOM 4369 C CA . ARG B 1 78 ? 13.023 -14.477 -3.043 1 92.56 78 ARG B CA 1
ATOM 4370 C C . ARG B 1 78 ? 12.312 -15.812 -3.258 1 92.56 78 ARG B C 1
ATOM 4372 O O . ARG B 1 78 ? 12.961 -16.844 -3.486 1 92.56 78 ARG B O 1
ATOM 4379 N N . TYR B 1 79 ? 10.984 -15.734 -3.232 1 86.44 79 TYR B N 1
ATOM 4380 C CA . TYR B 1 79 ? 10.164 -16.922 -3.463 1 86.44 79 TYR B CA 1
ATOM 4381 C C . TYR B 1 79 ? 9.836 -17.078 -4.941 1 86.44 79 TYR B C 1
ATOM 4383 O O . TYR B 1 79 ? 9.281 -18.109 -5.355 1 86.44 79 TYR B O 1
ATOM 4391 N N . TYR B 1 80 ? 10.234 -16.109 -5.672 1 87.62 80 TYR B N 1
ATOM 4392 C CA . TYR B 1 80 ? 9.906 -16.078 -7.094 1 87.62 80 TYR B CA 1
ATOM 4393 C C . TYR B 1 80 ? 11.164 -15.914 -7.941 1 87.62 80 TYR B C 1
ATOM 4395 O O . TYR B 1 80 ? 12.148 -15.328 -7.496 1 87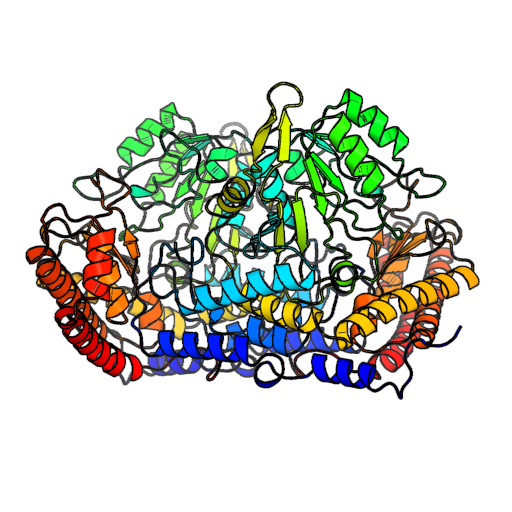.62 80 TYR B O 1
ATOM 4403 N N . GLY B 1 81 ? 11.148 -16.5 -9.109 1 87.5 81 GLY B N 1
ATOM 4404 C CA . GLY B 1 81 ? 12.234 -16.281 -10.055 1 87.5 81 GLY B CA 1
ATOM 4405 C C . GLY B 1 81 ? 12.117 -14.977 -10.805 1 87.5 81 GLY B C 1
ATOM 4406 O O . GLY B 1 81 ? 11.062 -14.336 -10.797 1 87.5 81 GLY B O 1
ATOM 4407 N N . GLY B 1 82 ? 13.18 -14.547 -11.398 1 92.19 82 GLY B N 1
ATOM 4408 C CA . GLY B 1 82 ? 13.188 -13.352 -12.234 1 92.19 82 GLY B CA 1
ATOM 4409 C C . GLY B 1 82 ? 13.258 -12.07 -11.43 1 92.19 82 GLY B C 1
ATOM 4410 O O . GLY B 1 82 ? 12.742 -11.031 -11.859 1 92.19 82 GLY B O 1
ATOM 4411 N N . THR B 1 83 ? 13.867 -12.086 -10.273 1 95.31 83 THR B N 1
ATOM 4412 C CA . THR B 1 83 ? 13.828 -10.938 -9.383 1 95.31 83 THR B CA 1
ATOM 4413 C C . THR B 1 83 ? 15.164 -10.195 -9.383 1 95.31 83 THR B C 1
ATOM 4415 O O . THR B 1 83 ? 15.422 -9.359 -8.516 1 95.31 83 THR B O 1
ATOM 4418 N N . GLU B 1 84 ? 16.062 -10.484 -10.336 1 96 84 GLU B N 1
ATOM 4419 C CA . GLU B 1 84 ? 17.422 -9.945 -10.297 1 96 84 GLU B CA 1
ATOM 4420 C C . GLU B 1 84 ? 17.406 -8.422 -10.312 1 96 84 GLU B C 1
ATOM 4422 O O . GLU B 1 84 ? 18.141 -7.781 -9.562 1 96 84 GLU B O 1
ATOM 4427 N N . HIS B 1 85 ? 16.531 -7.816 -11.102 1 98 85 HIS B N 1
ATOM 4428 C CA . HIS B 1 85 ? 16.562 -6.363 -11.234 1 98 85 HIS B CA 1
ATOM 4429 C C . HIS B 1 85 ? 15.758 -5.691 -10.125 1 98 85 HIS B C 1
ATOM 4431 O O . HIS B 1 85 ? 16.094 -4.586 -9.688 1 98 85 HIS B O 1
ATOM 4437 N N . VAL B 1 86 ? 14.719 -6.32 -9.664 1 97.75 86 VAL B N 1
ATOM 4438 C CA . VAL B 1 86 ? 13.992 -5.777 -8.516 1 97.75 86 VAL B CA 1
ATOM 4439 C C . VAL B 1 86 ? 14.867 -5.855 -7.27 1 97.75 86 VAL B C 1
ATOM 4441 O O . VAL B 1 86 ? 14.75 -5.031 -6.363 1 97.75 86 VAL B O 1
ATOM 4444 N N . ASP B 1 87 ? 15.695 -6.973 -7.176 1 98.25 87 ASP B N 1
ATOM 4445 C CA . ASP B 1 87 ? 16.672 -7.059 -6.09 1 98.25 87 ASP B CA 1
ATOM 4446 C C . ASP B 1 87 ? 17.688 -5.922 -6.168 1 98.25 87 ASP B C 1
ATOM 4448 O O . ASP B 1 87 ? 18.031 -5.316 -5.148 1 98.25 87 ASP B O 1
ATOM 4452 N N . GLU B 1 88 ? 18.172 -5.691 -7.375 1 98.75 88 GLU B N 1
ATOM 4453 C CA . GLU B 1 88 ? 19.094 -4.586 -7.582 1 98.75 88 GLU B CA 1
ATOM 4454 C C . GLU B 1 88 ? 18.484 -3.26 -7.137 1 98.75 88 GLU B C 1
ATOM 4456 O O . GLU B 1 88 ? 19.125 -2.486 -6.418 1 98.75 88 GLU B O 1
ATOM 4461 N N . LEU B 1 89 ? 17.281 -3.021 -7.516 1 98.88 89 LEU B N 1
ATOM 4462 C CA . LEU B 1 89 ? 16.578 -1.792 -7.18 1 98.88 89 LEU B CA 1
ATOM 4463 C C . LEU B 1 89 ? 16.406 -1.659 -5.668 1 98.88 89 LEU B C 1
ATOM 4465 O O . LEU B 1 89 ? 16.625 -0.583 -5.109 1 98.88 89 LEU B O 1
ATOM 4469 N N . GLU B 1 90 ? 15.945 -2.738 -5.023 1 98.81 90 GLU B N 1
ATOM 4470 C CA . GLU B 1 90 ? 15.711 -2.693 -3.582 1 98.81 90 GLU B CA 1
ATOM 4471 C C . GLU B 1 90 ? 17.016 -2.439 -2.818 1 98.81 90 GLU B C 1
ATOM 4473 O O . GLU B 1 90 ? 17.016 -1.696 -1.836 1 98.81 90 GLU B O 1
ATOM 4478 N N . ARG B 1 91 ? 18.109 -2.994 -3.271 1 98.81 91 ARG B N 1
ATOM 4479 C CA . ARG B 1 91 ? 19.406 -2.76 -2.645 1 98.81 91 ARG B CA 1
ATOM 4480 C C . ARG B 1 91 ? 19.844 -1.311 -2.818 1 98.81 91 ARG B C 1
ATOM 4482 O O . ARG B 1 91 ? 20.422 -0.716 -1.906 1 98.81 91 ARG B O 1
ATOM 4489 N N . VAL B 1 92 ? 19.609 -0.787 -4.031 1 98.88 92 VAL B N 1
ATOM 4490 C CA . VAL B 1 92 ? 19.922 0.619 -4.273 1 98.88 92 VAL B CA 1
ATOM 4491 C C . VAL B 1 92 ? 19.109 1.498 -3.322 1 98.88 92 VAL B C 1
ATOM 4493 O O . VAL B 1 92 ? 19.641 2.432 -2.723 1 98.88 92 VAL B O 1
ATOM 4496 N N . CYS B 1 93 ? 17.844 1.184 -3.191 1 98.94 93 CYS B N 1
ATOM 4497 C CA . CYS B 1 93 ? 16.969 1.953 -2.316 1 98.94 93 CYS B CA 1
ATOM 4498 C C . CYS B 1 93 ? 17.438 1.865 -0.867 1 98.94 93 CYS B C 1
ATOM 4500 O O . CYS B 1 93 ? 17.484 2.877 -0.165 1 98.94 93 CYS B O 1
ATOM 4502 N N . GLN B 1 94 ? 17.766 0.674 -0.401 1 98.88 94 GLN B N 1
ATOM 4503 C CA . GLN B 1 94 ? 18.25 0.471 0.962 1 98.88 94 GLN B CA 1
ATOM 4504 C C . GLN B 1 94 ? 19.531 1.255 1.214 1 98.88 94 GLN B C 1
ATOM 4506 O O . GLN B 1 94 ? 19.672 1.929 2.238 1 98.88 94 GLN B O 1
ATOM 4511 N N . ALA B 1 95 ? 20.438 1.157 0.309 1 98.88 95 ALA B N 1
ATOM 4512 C CA . ALA B 1 95 ? 21.719 1.855 0.451 1 98.88 95 ALA B CA 1
ATOM 4513 C C . ALA B 1 95 ? 21.516 3.367 0.508 1 98.88 95 ALA B C 1
ATOM 4515 O O . ALA B 1 95 ? 22.125 4.055 1.327 1 98.88 95 ALA B O 1
ATOM 4516 N N . ARG B 1 96 ? 20.672 3.865 -0.353 1 98.94 96 ARG B N 1
ATOM 4517 C CA . ARG B 1 96 ? 20.406 5.297 -0.388 1 98.94 96 ARG B CA 1
ATOM 4518 C C . ARG B 1 96 ? 19.703 5.758 0.889 1 98.94 96 ARG B C 1
ATOM 4520 O O . ARG B 1 96 ? 19.953 6.863 1.375 1 98.94 96 ARG B O 1
ATOM 4527 N N . ALA B 1 97 ? 18.828 4.918 1.411 1 98.94 97 ALA B N 1
ATOM 4528 C CA . ALA B 1 97 ? 18.125 5.258 2.646 1 98.94 97 ALA B CA 1
ATOM 4529 C C . ALA B 1 97 ? 19.109 5.426 3.803 1 98.94 97 ALA B C 1
ATOM 4531 O O . ALA B 1 97 ? 18.984 6.367 4.594 1 98.94 97 ALA B O 1
ATOM 4532 N N . LEU B 1 98 ? 20.016 4.504 3.926 1 98.88 98 LEU B N 1
ATOM 4533 C CA . LEU B 1 98 ? 21.016 4.617 4.984 1 98.88 98 LEU B CA 1
ATOM 4534 C C . LEU B 1 98 ? 21.906 5.828 4.762 1 98.88 98 LEU B C 1
ATOM 4536 O O . LEU B 1 98 ? 22.203 6.566 5.703 1 98.88 98 LEU B O 1
ATOM 4540 N N . LYS B 1 99 ? 22.25 6.074 3.561 1 98.81 99 LYS B N 1
ATOM 4541 C CA . LYS B 1 99 ? 23.172 7.156 3.227 1 98.81 99 LYS B CA 1
ATOM 4542 C C . LYS B 1 99 ? 22.547 8.516 3.512 1 98.81 99 LYS B C 1
ATOM 4544 O O . LYS B 1 99 ? 23.188 9.406 4.059 1 98.81 99 LYS B O 1
ATOM 4549 N N . VAL B 1 100 ? 21.312 8.711 3.146 1 98.56 100 VAL B N 1
ATOM 4550 C CA . VAL B 1 100 ? 20.609 9.984 3.258 1 98.56 100 VAL B CA 1
ATOM 4551 C C . VAL B 1 100 ? 20.594 10.43 4.715 1 98.56 100 VAL B C 1
ATOM 4553 O O . VAL B 1 100 ? 20.703 11.625 5.004 1 98.56 100 VAL B O 1
ATOM 4556 N N . TYR B 1 101 ? 20.5 9.531 5.66 1 98.62 101 TYR B N 1
ATOM 4557 C CA . TYR B 1 101 ? 20.391 9.883 7.07 1 98.62 101 TYR B CA 1
ATOM 4558 C C . TYR B 1 101 ? 21.719 9.695 7.789 1 98.62 101 TYR B C 1
ATOM 4560 O O . TYR B 1 101 ? 21.781 9.742 9.023 1 98.62 101 TYR B O 1
ATOM 4568 N N . GLY B 1 102 ? 22.781 9.398 7.047 1 98.31 102 GLY B N 1
ATOM 4569 C CA . GLY B 1 102 ? 24.125 9.289 7.594 1 98.31 102 GLY B CA 1
ATOM 4570 C C . GLY B 1 102 ? 24.297 8.086 8.5 1 98.31 102 GLY B C 1
ATOM 4571 O O . GLY B 1 102 ? 24.984 8.164 9.523 1 98.31 102 GLY B O 1
ATOM 4572 N N . LEU B 1 103 ? 23.719 7 8.141 1 98.69 103 LEU B N 1
ATOM 4573 C CA . LEU B 1 103 ? 23.688 5.852 9.047 1 98.69 103 LEU B CA 1
ATOM 4574 C C . LEU B 1 103 ? 24.75 4.828 8.656 1 98.69 103 LEU B C 1
ATOM 4576 O O . LEU B 1 103 ? 24.906 4.5 7.477 1 98.69 103 LEU B O 1
ATOM 4580 N N . ASP B 1 104 ? 25.5 4.418 9.656 1 97.88 104 ASP B N 1
ATOM 4581 C CA . ASP B 1 104 ? 26.469 3.336 9.5 1 97.88 104 ASP B CA 1
ATOM 4582 C C . ASP B 1 104 ? 25.766 1.995 9.305 1 97.88 104 ASP B C 1
ATOM 4584 O O . ASP B 1 104 ? 25.031 1.541 10.188 1 97.88 104 ASP B O 1
ATOM 4588 N N . PRO B 1 105 ? 26.031 1.338 8.188 1 96.75 105 PRO B N 1
ATOM 4589 C CA . PRO B 1 105 ? 25.328 0.079 7.902 1 96.75 105 PRO B CA 1
ATOM 4590 C C . PRO B 1 105 ? 25.656 -1.017 8.914 1 96.75 105 PRO B C 1
ATOM 4592 O O . PRO B 1 105 ? 24.969 -2.031 8.984 1 96.75 105 PRO B O 1
ATOM 4595 N N . ASP B 1 106 ? 26.688 -0.888 9.727 1 95.81 106 ASP B N 1
ATOM 4596 C CA . ASP B 1 106 ? 27 -1.847 10.781 1 95.81 106 ASP B CA 1
ATOM 4597 C C . ASP B 1 106 ? 26.156 -1.606 12.023 1 95.81 106 ASP B C 1
ATOM 4599 O O . ASP B 1 106 ? 26.031 -2.482 12.883 1 95.81 106 ASP B O 1
ATOM 4603 N N . LYS B 1 107 ? 25.578 -0.434 12.086 1 97.25 107 LYS B N 1
ATOM 4604 C CA . LYS B 1 107 ? 24.844 -0.061 13.289 1 97.25 107 LYS B CA 1
ATOM 4605 C C . LYS B 1 107 ? 23.344 0.051 13 1 97.25 107 LYS B C 1
ATOM 4607 O O . LYS B 1 107 ? 22.531 0.035 13.922 1 97.25 107 LYS B O 1
ATOM 4612 N N . TRP B 1 108 ? 23.078 0.234 11.742 1 98.62 108 TRP B N 1
ATOM 4613 C CA . TRP B 1 108 ? 21.688 0.417 11.367 1 98.62 108 TRP B CA 1
ATOM 4614 C C . TRP B 1 108 ? 21.328 -0.447 10.164 1 98.62 108 TRP B C 1
ATOM 4616 O O . TRP B 1 108 ? 22.141 -0.603 9.242 1 98.62 108 TRP B O 1
ATOM 4626 N N . GLY B 1 109 ? 20.156 -1.104 10.195 1 98.69 109 GLY B N 1
ATOM 4627 C CA . GLY B 1 109 ? 19.516 -1.706 9.039 1 98.69 109 GLY B CA 1
ATOM 4628 C C . GLY B 1 109 ? 18.281 -0.959 8.586 1 98.69 109 GLY B C 1
ATOM 4629 O O . GLY B 1 109 ? 17.828 -0.026 9.258 1 98.69 109 GLY B O 1
ATOM 4630 N N . VAL B 1 110 ? 17.766 -1.365 7.43 1 98.88 110 VAL B N 1
ATOM 4631 C CA . VAL B 1 110 ? 16.609 -0.664 6.906 1 98.88 110 VAL B CA 1
ATOM 4632 C C . VAL B 1 110 ? 15.734 -1.634 6.113 1 98.88 110 VAL B C 1
ATOM 4634 O O . VAL B 1 110 ? 16.25 -2.518 5.422 1 98.88 110 VAL B O 1
ATOM 4637 N N . ASN B 1 111 ? 14.461 -1.603 6.305 1 98.88 111 ASN B N 1
ATOM 4638 C CA . ASN B 1 111 ? 13.438 -2.244 5.496 1 98.88 111 ASN B CA 1
ATOM 4639 C C . ASN B 1 111 ? 12.641 -1.222 4.684 1 98.88 111 ASN B C 1
ATOM 4641 O O . ASN B 1 111 ? 12.031 -0.315 5.25 1 98.88 111 ASN B O 1
ATOM 4645 N N . VAL B 1 112 ? 12.602 -1.331 3.33 1 98.88 112 VAL B N 1
ATOM 4646 C CA . VAL B 1 112 ? 11.984 -0.32 2.475 1 98.88 112 VAL B CA 1
ATOM 4647 C C . VAL B 1 112 ? 10.719 -0.884 1.833 1 98.88 112 VAL B C 1
ATOM 4649 O O . VAL B 1 112 ? 10.25 -0.371 0.815 1 98.88 112 VAL B O 1
ATOM 4652 N N . GLN B 1 113 ? 10.125 -1.94 2.428 1 98.75 113 GLN B N 1
ATOM 4653 C CA . GLN B 1 113 ? 9.062 -2.668 1.741 1 98.75 113 GLN B CA 1
ATOM 4654 C C . GLN B 1 113 ? 7.691 -2.209 2.217 1 98.75 113 GLN B C 1
ATOM 4656 O O . GLN B 1 113 ? 6.68 -2.477 1.562 1 98.75 113 GLN B O 1
ATOM 4661 N N . PRO B 1 114 ? 7.547 -1.515 3.453 1 98.69 114 PRO B N 1
ATOM 4662 C CA . PRO B 1 114 ? 6.199 -1.162 3.896 1 98.69 114 PRO B CA 1
ATOM 4663 C C . PRO B 1 114 ? 5.457 -0.287 2.889 1 98.69 114 PRO B C 1
ATOM 4665 O O . PRO B 1 114 ? 6.062 0.577 2.252 1 98.69 114 PRO B O 1
ATOM 4668 N N . TYR B 1 115 ? 4.109 -0.434 2.832 1 98.31 115 TYR B N 1
ATOM 4669 C CA . TYR B 1 115 ? 3.295 0.23 1.821 1 98.31 115 TYR B CA 1
ATOM 4670 C C . TYR B 1 115 ? 3.064 1.693 2.182 1 98.31 115 TYR B C 1
ATOM 4672 O O . TYR B 1 115 ? 2.705 2.502 1.321 1 98.31 115 TYR B O 1
ATOM 4680 N N . SER B 1 116 ? 3.113 2.027 3.465 1 97.88 116 SER B N 1
ATOM 4681 C CA . SER B 1 116 ? 2.955 3.387 3.967 1 97.88 116 SER B CA 1
ATOM 4682 C C . SER B 1 116 ? 3.416 3.5 5.418 1 97.88 116 SER B C 1
ATOM 4684 O O . SER B 1 116 ? 3.918 2.531 5.988 1 97.88 116 SER B O 1
ATOM 4686 N N . GLY B 1 117 ? 3.26 4.676 5.984 1 97.25 117 GLY B N 1
ATOM 4687 C CA . GLY B 1 117 ? 3.711 4.902 7.348 1 97.25 117 GLY B CA 1
ATOM 4688 C C . GLY B 1 117 ? 2.912 4.129 8.383 1 97.25 117 GLY B C 1
ATOM 4689 O O . GLY B 1 117 ? 3.475 3.596 9.336 1 97.25 117 GLY B O 1
ATOM 4690 N N . SER B 1 118 ? 1.563 4.031 8.266 1 97.19 118 SER B N 1
ATOM 4691 C CA . SER B 1 118 ? 0.716 3.344 9.234 1 97.19 118 SER B CA 1
ATOM 4692 C C . SER B 1 118 ? 1.021 1.85 9.273 1 97.19 118 SER B C 1
ATOM 4694 O O . SER B 1 118 ? 1.238 1.282 10.344 1 97.19 118 SER B O 1
ATOM 4696 N N . PRO B 1 119 ? 1.107 1.221 8.102 1 97.25 119 PRO B N 1
ATOM 4697 C CA . PRO B 1 119 ? 1.507 -0.189 8.125 1 97.25 119 PRO B CA 1
ATOM 4698 C C . PRO B 1 119 ? 2.926 -0.389 8.656 1 97.25 119 PRO B C 1
ATOM 4700 O O . PRO B 1 119 ? 3.219 -1.413 9.273 1 97.25 119 PRO B O 1
ATOM 4703 N N . ALA B 1 120 ? 3.836 0.536 8.367 1 98.56 120 ALA B N 1
ATOM 4704 C CA . ALA B 1 120 ? 5.191 0.434 8.898 1 98.56 120 ALA B CA 1
ATOM 4705 C C . ALA B 1 120 ? 5.176 0.429 10.43 1 98.56 120 ALA B C 1
ATOM 4707 O O . ALA B 1 120 ? 5.844 -0.396 11.055 1 98.56 120 ALA B O 1
ATOM 4708 N N . ASN B 1 121 ? 4.441 1.391 11.031 1 98.62 121 ASN B N 1
ATOM 4709 C CA . ASN B 1 121 ? 4.312 1.423 12.484 1 98.62 121 ASN B CA 1
ATOM 4710 C C . ASN B 1 121 ? 3.719 0.123 13.023 1 98.62 121 ASN B C 1
ATOM 4712 O O . ASN B 1 121 ? 4.223 -0.433 14.008 1 98.62 121 ASN B O 1
ATOM 4716 N N . PHE B 1 122 ? 2.701 -0.353 12.375 1 98.31 122 PHE B N 1
ATOM 4717 C CA . PHE B 1 122 ? 2.043 -1.569 12.836 1 98.31 122 PHE B CA 1
ATOM 4718 C C . PHE B 1 122 ? 2.992 -2.76 12.766 1 98.31 122 PHE B C 1
ATOM 4720 O O . PHE B 1 122 ? 2.949 -3.65 13.617 1 98.31 122 PHE B O 1
ATOM 4727 N N . ALA B 1 123 ? 3.82 -2.781 11.734 1 98.56 123 ALA B N 1
ATOM 4728 C CA . ALA B 1 123 ? 4.82 -3.838 11.617 1 98.56 123 ALA B CA 1
ATOM 4729 C C . ALA B 1 123 ? 5.801 -3.795 12.789 1 98.56 123 ALA B C 1
ATOM 4731 O O . ALA B 1 123 ? 6.168 -4.836 13.336 1 98.56 123 ALA B O 1
ATOM 4732 N N . VAL B 1 124 ? 6.246 -2.6 13.172 1 98.81 124 VAL B N 1
ATOM 4733 C CA . VAL B 1 124 ? 7.168 -2.455 14.289 1 98.81 124 VAL B CA 1
ATOM 4734 C C . VAL B 1 124 ? 6.504 -2.951 15.57 1 98.81 124 VAL B C 1
ATOM 4736 O O . VAL B 1 124 ? 7.117 -3.674 16.359 1 98.81 124 VAL B O 1
ATOM 4739 N N . TYR B 1 125 ? 5.223 -2.57 15.812 1 98.56 125 TYR B N 1
ATOM 4740 C CA . TYR B 1 125 ? 4.504 -3.012 17 1 98.56 125 TYR B CA 1
ATOM 4741 C C . TYR B 1 125 ? 4.359 -4.531 17.016 1 98.56 125 TYR B C 1
ATOM 4743 O O . TYR B 1 125 ? 4.527 -5.164 18.062 1 98.56 125 TYR B O 1
ATOM 4751 N N . THR B 1 126 ? 4.039 -5.086 15.859 1 98.19 126 THR B N 1
ATOM 4752 C CA . THR B 1 126 ? 3.898 -6.535 15.75 1 98.19 126 THR B CA 1
ATOM 4753 C C . THR B 1 126 ? 5.219 -7.23 16.078 1 98.19 126 THR B C 1
ATOM 4755 O O . THR B 1 126 ? 5.234 -8.258 16.75 1 98.19 126 THR B O 1
ATOM 4758 N N . ALA B 1 127 ? 6.273 -6.645 15.648 1 98.06 127 ALA B N 1
ATOM 4759 C CA . ALA B 1 127 ? 7.605 -7.238 15.773 1 98.06 127 ALA B CA 1
ATOM 4760 C C . ALA B 1 127 ? 8.094 -7.184 17.219 1 98.06 127 ALA B C 1
ATOM 4762 O O . ALA B 1 127 ? 8.711 -8.133 17.703 1 98.06 127 ALA B O 1
ATOM 4763 N N . ILE B 1 128 ? 7.797 -6.035 17.891 1 97.25 128 ILE B N 1
ATOM 4764 C CA . ILE B 1 128 ? 8.516 -5.742 19.141 1 97.25 128 ILE B CA 1
ATOM 4765 C C . ILE B 1 128 ? 7.555 -5.82 20.312 1 97.25 128 ILE B C 1
ATOM 4767 O O . ILE B 1 128 ? 7.918 -6.301 21.391 1 97.25 128 ILE B O 1
ATOM 4771 N N . VAL B 1 129 ? 6.344 -5.352 20.188 1 96.81 129 VAL B N 1
ATOM 4772 C CA . VAL B 1 129 ? 5.391 -5.207 21.297 1 96.81 129 VAL B CA 1
ATOM 4773 C C . VAL B 1 129 ? 4.566 -6.484 21.422 1 96.81 129 VAL B C 1
ATOM 4775 O O . VAL B 1 129 ? 4.316 -6.957 22.531 1 96.81 129 VAL B O 1
ATOM 4778 N N . GLU B 1 130 ? 4.223 -7.086 20.25 1 93.19 130 GLU B N 1
ATOM 4779 C CA . GLU B 1 130 ? 3.408 -8.297 20.188 1 93.19 130 GLU B CA 1
ATOM 4780 C C . GLU B 1 130 ? 1.992 -8.031 20.688 1 93.19 130 GLU B C 1
ATOM 4782 O O . GLU B 1 130 ? 1.718 -6.977 21.266 1 93.19 130 GLU B O 1
ATOM 4787 N N . PRO B 1 131 ? 1.112 -8.938 20.516 1 94.75 131 PRO B N 1
ATOM 4788 C CA . PRO B 1 131 ? -0.293 -8.703 20.859 1 94.75 131 PRO B CA 1
ATOM 4789 C C . PRO B 1 131 ? -0.499 -8.398 22.344 1 94.75 131 PRO B C 1
ATOM 4791 O O . PRO B 1 131 ? 0.055 -9.094 23.203 1 94.75 131 PRO B O 1
ATOM 4794 N N . HIS B 1 132 ? -1.194 -7.316 22.641 1 94.88 132 HIS B N 1
ATOM 4795 C CA . HIS B 1 132 ? -1.608 -6.883 23.969 1 94.88 132 HIS B CA 1
ATOM 4796 C C . HIS B 1 132 ? -0.449 -6.246 24.734 1 94.88 132 HIS B C 1
ATOM 4798 O O . HIS B 1 132 ? -0.573 -5.938 25.922 1 94.88 132 HIS B O 1
ATOM 4804 N N . GLY B 1 133 ? 0.675 -6.082 24.031 1 97.25 133 GLY B N 1
ATOM 4805 C CA . GLY B 1 133 ? 1.75 -5.324 24.656 1 97.25 133 GLY B CA 1
ATOM 4806 C C . GLY B 1 133 ? 1.415 -3.859 24.844 1 97.25 133 GLY B C 1
ATOM 4807 O O . GLY B 1 133 ? 0.435 -3.361 24.297 1 97.25 133 GLY B O 1
ATOM 4808 N N . ARG B 1 134 ? 2.227 -3.15 25.641 1 98.44 134 ARG B N 1
ATOM 4809 C CA . ARG B 1 134 ? 1.877 -1.814 26.125 1 98.44 134 ARG B CA 1
ATOM 4810 C C . ARG B 1 134 ? 2.695 -0.748 25.406 1 98.44 134 ARG B C 1
ATOM 4812 O O . ARG B 1 134 ? 3.92 -0.848 25.312 1 98.44 134 ARG B O 1
ATOM 4819 N N . ILE B 1 135 ? 2.035 0.274 24.891 1 98.56 135 ILE B N 1
ATOM 4820 C CA . ILE B 1 135 ? 2.719 1.345 24.172 1 98.56 135 ILE B CA 1
ATOM 4821 C C . ILE B 1 135 ? 2.277 2.699 24.719 1 98.56 135 ILE B C 1
ATOM 4823 O O . ILE B 1 135 ? 1.16 2.836 25.219 1 98.56 135 ILE B O 1
ATOM 4827 N N . MET B 1 136 ? 3.127 3.682 24.672 1 98.81 136 MET B N 1
ATOM 4828 C CA . MET B 1 136 ? 2.812 5.074 24.984 1 98.81 136 MET B CA 1
ATOM 4829 C C . MET B 1 136 ? 3.17 5.988 23.812 1 98.81 136 MET B C 1
ATOM 4831 O O . MET B 1 136 ? 4.32 6.02 23.375 1 98.81 136 MET B O 1
ATOM 4835 N N . GLY B 1 137 ? 2.225 6.621 23.234 1 98.5 137 GLY B N 1
ATOM 4836 C CA . GLY B 1 137 ? 2.395 7.625 22.203 1 98.5 137 GLY B CA 1
ATOM 4837 C C . GLY B 1 137 ? 1.623 8.898 22.469 1 98.5 137 GLY B C 1
ATOM 4838 O O . GLY B 1 137 ? 0.752 8.93 23.344 1 98.5 137 GLY B O 1
ATOM 4839 N N . LEU B 1 138 ? 1.98 9.945 21.812 1 98.12 138 LEU B N 1
ATOM 4840 C CA . LEU B 1 138 ? 1.279 11.211 22 1 98.12 138 LEU B CA 1
ATOM 4841 C C . LEU B 1 138 ? -0.183 11.086 21.578 1 98.12 138 LEU B C 1
ATOM 4843 O O . LEU B 1 138 ? -0.489 10.539 20.516 1 98.12 138 LEU B O 1
ATOM 4847 N N . ASP B 1 139 ? -1.047 11.625 22.422 1 95.69 139 ASP B N 1
ATOM 4848 C CA . ASP B 1 139 ? -2.484 11.57 22.172 1 95.69 139 ASP B CA 1
ATOM 4849 C C . ASP B 1 139 ? -2.838 12.312 20.891 1 95.69 139 ASP B C 1
ATOM 4851 O O . ASP B 1 139 ? -2.268 13.367 20.594 1 95.69 139 ASP B O 1
ATOM 4855 N N . LEU B 1 140 ? -3.795 11.766 20.172 1 93.19 140 LEU B N 1
ATOM 4856 C CA . LEU B 1 140 ? -4.188 12.32 18.875 1 93.19 140 LEU B CA 1
ATOM 4857 C C . LEU B 1 140 ? -4.645 13.766 19.031 1 93.19 140 LEU B C 1
ATOM 4859 O O . LEU B 1 140 ? -4.203 14.641 18.281 1 93.19 140 LEU B O 1
ATOM 4863 N N . PRO B 1 141 ? -5.5 14.156 19.969 1 91.75 141 PRO B N 1
ATOM 4864 C CA . PRO B 1 141 ? -5.953 15.539 20.094 1 91.75 141 PRO B CA 1
ATOM 4865 C C . PRO B 1 141 ? -4.824 16.5 20.484 1 91.75 141 PRO B C 1
ATOM 4867 O O . PRO B 1 141 ? -4.973 17.719 20.359 1 91.75 141 PRO B O 1
ATOM 4870 N N . ASP B 1 142 ? -3.762 15.922 20.953 1 94.69 142 ASP B N 1
ATOM 4871 C CA . ASP B 1 142 ? -2.637 16.734 21.406 1 94.69 142 ASP B CA 1
ATOM 4872 C C . ASP B 1 142 ? -1.531 16.766 20.344 1 94.69 142 ASP B C 1
ATOM 4874 O O . ASP B 1 142 ? -0.432 17.25 20.609 1 94.69 142 ASP B O 1
ATOM 4878 N N . GLY B 1 143 ? -1.837 16.172 19.234 1 95.19 143 GLY B N 1
ATOM 4879 C CA . GLY B 1 143 ? -0.897 16.297 18.125 1 95.19 143 GLY B CA 1
ATOM 4880 C C . GLY B 1 143 ? -0.275 14.977 17.719 1 95.19 143 GLY B C 1
ATOM 4881 O O . GLY B 1 143 ? 0.588 14.945 16.828 1 95.19 143 GLY B O 1
ATOM 4882 N N . GLY B 1 144 ? -0.699 13.859 18.344 1 95.94 144 GLY B N 1
ATOM 4883 C CA . GLY B 1 144 ? -0.217 12.547 17.953 1 95.94 144 GLY B CA 1
ATOM 4884 C C . GLY B 1 144 ? -0.873 12.016 16.688 1 95.94 144 GLY B C 1
ATOM 4885 O O . GLY B 1 144 ? -1.382 12.797 15.875 1 95.94 144 GLY B O 1
ATOM 4886 N N . HIS B 1 145 ? -0.721 10.766 16.438 1 95.94 145 HIS B N 1
ATOM 4887 C CA . HIS B 1 145 ? -1.283 10.094 15.273 1 95.94 145 HIS B CA 1
ATOM 4888 C C . HIS B 1 145 ? -2.154 8.914 15.68 1 95.94 145 HIS B C 1
ATOM 4890 O O . HIS B 1 145 ? -2.008 8.383 16.781 1 95.94 145 HIS B O 1
ATOM 4896 N N . LEU B 1 146 ? -3.004 8.516 14.797 1 94.94 146 LEU B N 1
ATOM 4897 C CA . LEU B 1 146 ? -3.891 7.387 15.039 1 94.94 146 LEU B CA 1
ATOM 4898 C C . LEU B 1 146 ? -3.096 6.148 15.438 1 94.94 146 LEU B C 1
ATOM 4900 O O . LEU B 1 146 ? -3.5 5.406 16.328 1 94.94 146 LEU B O 1
ATOM 4904 N N . THR B 1 147 ? -1.959 5.941 14.789 1 97.38 147 THR B N 1
ATOM 4905 C CA . THR B 1 147 ? -1.177 4.727 14.992 1 97.38 147 THR B CA 1
ATOM 4906 C C . THR B 1 147 ? -0.452 4.766 16.328 1 97.38 147 THR B C 1
ATOM 4908 O O . THR B 1 147 ? 0.195 3.789 16.719 1 97.38 147 THR B O 1
ATOM 4911 N N . HIS B 1 148 ? -0.527 5.891 17.062 1 97.81 148 HIS B N 1
ATOM 4912 C CA . HIS B 1 148 ? 0.18 6.012 18.344 1 97.81 148 HIS B CA 1
ATOM 4913 C C . HIS B 1 148 ? -0.677 5.512 19.5 1 97.81 148 HIS B C 1
ATOM 4915 O O . HIS B 1 148 ? -0.464 5.906 20.641 1 97.81 148 HIS B O 1
ATOM 4921 N N . GLY B 1 149 ? -1.72 4.746 19.156 1 95.81 149 GLY B N 1
ATOM 4922 C CA . GLY B 1 149 ? -2.523 4.086 20.172 1 95.81 149 GLY B CA 1
ATOM 4923 C C . GLY B 1 149 ? -3.822 4.812 20.469 1 95.81 149 GLY B C 1
ATOM 4924 O O . GLY B 1 149 ? -4.367 4.699 21.578 1 95.81 149 GLY B O 1
ATOM 4925 N N . PHE B 1 150 ? -4.383 5.465 19.547 1 94.38 150 PHE B N 1
ATOM 4926 C CA . PHE B 1 150 ? -5.523 6.336 19.797 1 94.38 150 PHE B CA 1
ATOM 4927 C C . PHE B 1 150 ? -6.773 5.52 20.094 1 94.38 150 PHE B C 1
ATOM 4929 O O . PHE B 1 150 ? -7.07 4.551 19.391 1 94.38 150 PHE B O 1
ATOM 4936 N N . MET B 1 151 ? -7.461 5.887 21.062 1 93.56 151 MET B N 1
ATOM 4937 C CA . MET B 1 151 ? -8.781 5.398 21.453 1 93.56 151 MET B CA 1
ATOM 4938 C C . MET B 1 151 ? -9.555 6.477 22.203 1 93.56 151 MET B C 1
ATOM 4940 O O . MET B 1 151 ? -8.969 7.445 22.688 1 93.56 151 MET B O 1
ATOM 4944 N N . THR B 1 152 ? -10.812 6.398 22.172 1 89.62 152 THR B N 1
ATOM 4945 C CA . THR B 1 152 ? -11.664 7.219 23.031 1 89.62 152 THR B CA 1
ATOM 4946 C C . THR B 1 152 ? -12.188 6.406 24.219 1 89.62 152 THR B C 1
ATOM 4948 O O . THR B 1 152 ? -11.922 5.207 24.312 1 89.62 152 THR B O 1
ATOM 4951 N N . ASP B 1 153 ? -12.891 7.051 25.094 1 87.31 153 ASP B N 1
ATOM 4952 C CA . ASP B 1 153 ? -13.461 6.359 26.234 1 87.31 153 ASP B CA 1
ATOM 4953 C C . ASP B 1 153 ? -14.461 5.293 25.797 1 87.31 153 ASP B C 1
ATOM 4955 O O . ASP B 1 153 ? -14.719 4.332 26.531 1 87.31 153 ASP B O 1
ATOM 4959 N N . LYS B 1 154 ? -14.859 5.414 24.594 1 87.69 154 LYS B N 1
ATOM 4960 C CA . LYS B 1 154 ? -15.961 4.562 24.172 1 87.69 154 LYS B CA 1
ATOM 4961 C C . LYS B 1 154 ? -15.5 3.547 23.125 1 87.69 154 LYS B C 1
ATOM 4963 O O . LYS B 1 154 ? -16.141 2.51 22.938 1 87.69 154 LYS B O 1
ATOM 4968 N N . LYS B 1 155 ? -14.414 3.93 22.531 1 90.62 155 LYS B N 1
ATOM 4969 C CA . LYS B 1 155 ? -14.141 3.107 21.359 1 90.62 155 LYS B CA 1
ATOM 4970 C C . LYS B 1 155 ? -12.648 3.07 21.047 1 90.62 155 LYS B C 1
ATOM 4972 O O . LYS B 1 155 ? -11.969 4.09 21.141 1 90.62 155 LYS B O 1
ATOM 4977 N N . LYS B 1 156 ? -12.211 1.848 20.641 1 92.75 156 LYS B N 1
ATOM 4978 C CA . LYS B 1 156 ? -10.891 1.682 20.047 1 92.75 156 LYS B CA 1
ATOM 4979 C C . LYS B 1 156 ? -10.906 2.031 18.562 1 92.75 156 LYS B C 1
ATOM 4981 O O . LYS B 1 156 ? -11.516 1.324 17.766 1 92.75 156 LYS B O 1
ATOM 4986 N N . ILE B 1 157 ? -10.211 3.033 18.203 1 91.5 157 ILE B N 1
ATOM 4987 C CA . ILE B 1 157 ? -10.344 3.584 16.859 1 91.5 157 ILE B CA 1
ATOM 4988 C C . ILE B 1 157 ? -9.234 3.023 15.969 1 91.5 157 ILE B C 1
ATOM 4990 O O . ILE B 1 157 ? -9.508 2.561 14.859 1 91.5 157 ILE B O 1
ATOM 4994 N N . SER B 1 158 ? -8.031 3.029 16.438 1 93.69 158 SER B N 1
ATOM 4995 C CA . SER B 1 158 ? -6.887 2.574 15.641 1 93.69 158 SER B CA 1
ATOM 4996 C C . SER B 1 158 ? -6.609 1.093 15.875 1 93.69 158 SER B C 1
ATOM 4998 O O . SER B 1 158 ? -6.863 0.574 16.969 1 93.69 158 SER B O 1
ATOM 5000 N N . ALA B 1 159 ? -6.016 0.437 14.82 1 94.19 159 ALA B N 1
ATOM 5001 C CA . ALA B 1 159 ? -5.609 -0.959 14.961 1 94.19 159 ALA B CA 1
ATOM 5002 C C . ALA B 1 159 ? -4.629 -1.133 16.109 1 94.19 159 ALA B C 1
ATOM 5004 O O . ALA B 1 159 ? -4.625 -2.17 16.781 1 94.19 159 ALA B O 1
ATOM 5005 N N . THR B 1 160 ? -3.875 -0.094 16.375 1 94.69 160 THR B N 1
ATOM 5006 C CA . THR B 1 160 ? -2.895 -0.165 17.453 1 94.69 160 THR B CA 1
ATOM 5007 C C . THR B 1 160 ? -3.586 -0.25 18.812 1 94.69 160 THR B C 1
ATOM 5009 O O . THR B 1 160 ? -3.088 -0.906 19.734 1 94.69 160 THR B O 1
ATOM 5012 N N . SER B 1 161 ? -4.734 0.365 18.938 1 95.81 161 SER B N 1
ATOM 5013 C CA . SER B 1 161 ? -5.465 0.265 20.188 1 95.81 161 SER B CA 1
ATOM 5014 C C . SER B 1 161 ? -6.312 -1 20.234 1 95.81 161 SER B C 1
ATOM 5016 O O . SER B 1 161 ? -6.668 -1.477 21.328 1 95.81 161 SER B O 1
ATOM 5018 N N . ILE B 1 162 ? -6.602 -1.539 19.094 1 96.5 162 ILE B N 1
ATOM 5019 C CA . ILE B 1 162 ? -7.406 -2.754 19.016 1 96.5 162 ILE B CA 1
ATOM 5020 C C . ILE B 1 162 ? -6.559 -3.959 19.422 1 96.5 162 ILE B C 1
ATOM 5022 O O . ILE B 1 162 ? -7.016 -4.812 20.188 1 96.5 162 ILE B O 1
ATOM 5026 N N . PHE B 1 163 ? -5.312 -3.994 18.953 1 97.44 163 PHE B N 1
ATOM 5027 C CA . PHE B 1 163 ? -4.508 -5.203 19.094 1 97.44 163 PHE B CA 1
ATOM 5028 C C . PHE B 1 163 ? -3.471 -5.047 20.188 1 97.44 163 PHE B C 1
ATOM 5030 O O . PHE B 1 163 ? -2.867 -6.031 20.625 1 97.44 163 PHE B O 1
ATOM 5037 N N . PHE B 1 164 ? -3.199 -3.754 20.703 1 97.56 164 PHE B N 1
ATOM 5038 C CA . PHE B 1 164 ? -2.236 -3.467 21.75 1 97.56 164 PHE B CA 1
ATOM 5039 C C . PHE B 1 164 ? -2.875 -2.635 22.859 1 97.56 164 PHE B C 1
ATOM 5041 O O . PHE B 1 164 ? -4.02 -2.197 22.734 1 97.56 164 PHE B O 1
ATOM 5048 N N . GLU B 1 165 ? -2.113 -2.467 23.984 1 97.31 165 GLU B N 1
ATOM 5049 C CA . GLU B 1 165 ? -2.564 -1.641 25.109 1 97.31 165 GLU B CA 1
ATOM 5050 C C . GLU B 1 165 ? -1.889 -0.273 25.094 1 97.31 165 GLU B C 1
ATOM 5052 O O . GLU B 1 165 ? -0.661 -0.182 25.141 1 97.31 165 GLU B O 1
ATOM 5057 N N . SER B 1 166 ? -2.725 0.743 25.062 1 97.06 166 SER B N 1
ATOM 5058 C CA . SER B 1 166 ? -2.146 2.072 24.891 1 97.06 166 SER B CA 1
ATOM 5059 C C . SER B 1 166 ? -2.479 2.975 26.078 1 97.06 166 SER B C 1
ATOM 5061 O O . SER B 1 166 ? -3.584 2.912 26.609 1 97.06 166 SER B O 1
ATOM 5063 N N . MET B 1 167 ? -1.545 3.719 26.531 1 97.69 167 MET B N 1
ATOM 5064 C CA . MET B 1 167 ? -1.712 4.883 27.391 1 97.69 167 MET B CA 1
ATOM 5065 C C . MET B 1 167 ? -1.037 6.109 26.781 1 97.69 167 MET B C 1
ATOM 5067 O O . MET B 1 167 ? 0.19 6.16 26.672 1 97.69 167 MET B O 1
ATOM 5071 N N . PRO B 1 168 ? -1.792 7.094 26.469 1 97.38 168 PRO B N 1
ATOM 5072 C CA . PRO B 1 168 ? -1.189 8.242 25.797 1 97.38 168 PRO B CA 1
ATOM 5073 C C . PRO B 1 168 ? -0.483 9.195 26.766 1 97.38 168 PRO B C 1
ATOM 5075 O O . PRO B 1 168 ? -0.834 9.258 27.938 1 97.38 168 PRO B O 1
ATOM 5078 N N . TYR B 1 169 ? 0.556 9.852 26.266 1 98.19 169 TYR B N 1
ATOM 5079 C CA . TYR B 1 169 ? 1.028 11.055 26.938 1 98.19 169 TYR B CA 1
ATOM 5080 C C . TYR B 1 169 ? 0.502 12.305 26.25 1 98.19 169 TYR B C 1
ATOM 5082 O O . TYR B 1 169 ? -0.09 12.227 25.172 1 98.19 169 TYR B O 1
ATOM 5090 N N . LYS B 1 170 ? 0.675 13.477 26.906 1 97.44 170 LYS B N 1
ATOM 5091 C CA . LYS B 1 170 ? -0.08 14.648 26.484 1 97.44 170 LYS B CA 1
ATOM 5092 C C . LYS B 1 170 ? 0.792 15.906 26.5 1 97.44 170 LYS B C 1
ATOM 5094 O O . LYS B 1 170 ? 1.953 15.852 26.906 1 97.44 170 LYS B O 1
ATOM 5099 N N . VAL B 1 171 ? 0.21 16.953 26.016 1 97.56 171 VAL B N 1
ATOM 5100 C CA . VAL B 1 171 ? 0.828 18.281 26.125 1 97.56 171 VAL B CA 1
ATOM 5101 C C . VAL B 1 171 ? 0.237 19.016 27.328 1 97.56 171 VAL B C 1
ATOM 5103 O O . VAL B 1 171 ? -0.8 18.625 27.859 1 97.56 171 VAL B O 1
ATOM 5106 N N . ILE B 1 172 ? 1.012 20.047 27.812 1 96.69 172 ILE B N 1
ATOM 5107 C CA . ILE B 1 172 ? 0.46 20.984 28.781 1 96.69 172 ILE B CA 1
ATOM 5108 C C . ILE B 1 172 ? -0.536 21.922 28.094 1 96.69 172 ILE B C 1
ATOM 5110 O O . ILE B 1 172 ? -0.172 22.656 27.172 1 96.69 172 ILE B O 1
ATOM 5114 N N . PRO B 1 173 ? -1.796 21.922 28.484 1 93.5 173 PRO B N 1
ATOM 5115 C CA . PRO B 1 173 ? -2.834 22.656 27.766 1 93.5 173 PRO B CA 1
ATOM 5116 C C . PRO B 1 173 ? -2.516 24.141 27.625 1 93.5 173 PRO B C 1
ATOM 5118 O O . PRO B 1 173 ? -2.814 24.75 26.594 1 93.5 173 PRO B O 1
ATOM 5121 N N . GLU B 1 174 ? -1.858 24.734 28.578 1 92.12 174 GLU B N 1
ATOM 5122 C CA . GLU B 1 174 ? -1.605 26.172 28.609 1 92.12 174 GLU B CA 1
ATOM 5123 C C . GLU B 1 174 ? -0.521 26.562 27.609 1 92.12 174 GLU B C 1
ATOM 5125 O O . GLU B 1 174 ? -0.608 27.609 26.969 1 92.12 174 GLU B O 1
ATOM 5130 N N . THR B 1 175 ? 0.417 25.672 27.484 1 94.62 175 THR B N 1
ATOM 5131 C CA . THR B 1 175 ? 1.578 26.078 26.703 1 94.62 175 THR B CA 1
ATOM 5132 C C . THR B 1 175 ? 1.598 25.344 25.359 1 94.62 175 THR B C 1
ATOM 5134 O O . THR B 1 175 ? 2.217 25.812 24.406 1 94.62 175 THR B O 1
ATOM 5137 N N . GLY B 1 176 ? 0.984 24.188 25.328 1 95.94 176 GLY B N 1
ATOM 5138 C CA . GLY B 1 176 ? 0.989 23.375 24.125 1 95.94 176 GLY B CA 1
ATOM 5139 C C . GLY B 1 176 ? 2.229 22.516 23.984 1 95.94 176 GLY B C 1
ATOM 5140 O O . GLY B 1 176 ? 2.359 21.75 23.031 1 95.94 176 GLY B O 1
ATOM 5141 N N . TYR B 1 177 ? 3.156 22.594 24.984 1 97.81 177 TYR B N 1
ATOM 5142 C CA . TYR B 1 177 ? 4.367 21.781 24.953 1 97.81 177 TYR B CA 1
ATOM 5143 C C . TYR B 1 177 ? 4.121 20.406 25.562 1 97.81 177 TYR B C 1
ATOM 5145 O O . TYR B 1 177 ? 3.303 20.266 26.484 1 97.81 177 TYR B O 1
ATOM 5153 N N . ILE B 1 178 ? 4.801 19.406 25.109 1 98.31 178 ILE B N 1
ATOM 5154 C CA . ILE B 1 178 ? 4.676 18.047 25.625 1 98.31 178 ILE B CA 1
ATOM 5155 C C . ILE B 1 178 ? 5.066 18.016 27.094 1 98.31 178 ILE B C 1
ATOM 5157 O O . ILE B 1 178 ? 6.07 18.609 27.5 1 98.31 178 ILE B O 1
ATOM 5161 N N . ASP B 1 179 ? 4.27 17.359 27.922 1 98.31 179 ASP B N 1
ATOM 5162 C CA . ASP B 1 179 ? 4.523 17.188 29.344 1 98.31 179 ASP B CA 1
ATOM 5163 C C . ASP B 1 179 ? 5.414 15.969 29.609 1 98.31 179 ASP B C 1
ATOM 5165 O O . ASP B 1 179 ? 4.941 14.945 30.094 1 98.31 179 ASP B O 1
ATOM 5169 N N . TYR B 1 180 ? 6.707 16.156 29.422 1 98.62 180 TYR B N 1
ATOM 5170 C CA . TYR B 1 180 ? 7.66 15.055 29.578 1 98.62 180 TYR B CA 1
ATOM 5171 C C . TYR B 1 180 ? 7.699 14.555 31.016 1 98.62 180 TYR B C 1
ATOM 5173 O O . TYR B 1 180 ? 7.926 13.367 31.266 1 98.62 180 TYR B O 1
ATOM 5181 N N . ASP B 1 181 ? 7.461 15.453 31.984 1 98.44 181 ASP B N 1
ATOM 5182 C CA . ASP B 1 181 ? 7.461 15.047 33.375 1 98.44 181 ASP B CA 1
ATOM 5183 C C . ASP B 1 181 ? 6.32 14.078 33.688 1 98.44 181 ASP B C 1
ATOM 5185 O O . ASP B 1 181 ? 6.527 13.039 34.312 1 98.44 181 ASP B O 1
ATOM 5189 N N . ARG B 1 182 ? 5.195 14.445 33.219 1 98.5 182 ARG B N 1
ATOM 5190 C CA . ARG B 1 182 ? 4.055 13.555 33.438 1 98.5 182 ARG B CA 1
ATOM 5191 C C . ARG B 1 182 ? 4.238 12.242 32.656 1 98.5 182 ARG B C 1
ATOM 5193 O O . ARG B 1 182 ? 3.844 11.18 33.156 1 98.5 182 ARG B O 1
ATOM 5200 N N . LEU B 1 183 ? 4.805 12.312 31.469 1 98.75 183 LEU B N 1
ATOM 5201 C CA . LEU B 1 183 ? 5.133 11.109 30.719 1 98.75 183 LEU B CA 1
ATOM 5202 C C . LEU B 1 183 ? 6.039 10.188 31.531 1 98.75 183 LEU B C 1
ATOM 5204 O O . LEU B 1 183 ? 5.797 8.984 31.609 1 98.75 183 LEU B O 1
ATOM 5208 N N . GLU B 1 184 ? 7.02 10.758 32.094 1 98.69 184 GLU B N 1
ATOM 5209 C CA . GLU B 1 184 ? 7.961 9.992 32.906 1 98.69 184 GLU B CA 1
ATOM 5210 C C . GLU B 1 184 ? 7.262 9.328 34.094 1 98.69 184 GLU B C 1
ATOM 5212 O O . GLU B 1 184 ? 7.473 8.141 34.344 1 98.69 184 GLU B O 1
ATOM 5217 N N . GLU B 1 185 ? 6.414 10.062 34.781 1 98.56 185 GLU B N 1
ATOM 5218 C CA . GLU B 1 185 ? 5.672 9.547 35.938 1 98.56 185 GLU B CA 1
ATOM 5219 C C . GLU B 1 185 ? 4.758 8.398 35.531 1 98.56 185 GLU B C 1
ATOM 5221 O O . GLU B 1 185 ? 4.73 7.352 36.188 1 98.56 185 GLU B O 1
ATOM 5226 N N . ASN B 1 186 ? 4.059 8.617 34.438 1 98.69 186 ASN B N 1
ATOM 5227 C CA . ASN B 1 186 ? 3.111 7.609 33.969 1 98.69 186 ASN B CA 1
ATOM 5228 C C . ASN B 1 186 ? 3.824 6.359 33.469 1 98.69 186 ASN B C 1
ATOM 5230 O O . ASN B 1 186 ? 3.32 5.246 33.625 1 98.69 186 ASN B O 1
ATOM 5234 N N . ALA B 1 187 ? 4.961 6.547 32.812 1 98.75 187 ALA B N 1
ATOM 5235 C CA . ALA B 1 187 ? 5.719 5.414 32.281 1 98.75 187 ALA B CA 1
ATOM 5236 C C . ALA B 1 187 ? 6.172 4.488 33.406 1 98.75 187 ALA B C 1
ATOM 5238 O O . ALA B 1 187 ? 6.18 3.264 33.25 1 98.75 187 ALA B O 1
ATOM 5239 N N . ARG B 1 188 ? 6.496 5.051 34.531 1 98.19 188 ARG B N 1
ATOM 5240 C CA . ARG B 1 188 ? 6.941 4.27 35.688 1 98.19 188 ARG B CA 1
ATOM 5241 C C . ARG B 1 188 ? 5.824 3.369 36.219 1 98.19 188 ARG B C 1
ATOM 5243 O O . ARG B 1 188 ? 6.086 2.291 36.75 1 98.19 188 ARG B O 1
ATOM 5250 N N . LEU B 1 189 ? 4.605 3.816 36.031 1 98.25 189 LEU B N 1
ATOM 5251 C CA . LEU B 1 189 ? 3.451 3.057 36.5 1 98.25 189 LEU B CA 1
ATOM 5252 C C . LEU B 1 189 ? 2.955 2.104 35.406 1 98.25 189 LEU B C 1
ATOM 5254 O O . LEU B 1 189 ? 2.537 0.982 35.719 1 98.25 189 LEU B O 1
ATOM 5258 N N . PHE B 1 190 ? 3.02 2.496 34.188 1 98.19 190 PHE B N 1
ATOM 5259 C CA . PHE B 1 190 ? 2.418 1.771 33.094 1 98.19 190 PHE B CA 1
ATOM 5260 C C . PHE B 1 190 ? 3.369 0.706 32.562 1 98.19 190 PHE B C 1
ATOM 5262 O O . PHE B 1 190 ? 2.932 -0.321 32.031 1 98.19 190 PHE B O 1
ATOM 5269 N N . HIS B 1 191 ? 4.629 0.926 32.688 1 98.06 191 HIS B N 1
ATOM 5270 C CA . HIS B 1 191 ? 5.676 0.014 32.25 1 98.06 191 HIS B CA 1
ATOM 5271 C C . HIS B 1 191 ? 5.492 -0.341 30.781 1 98.06 191 HIS B C 1
ATOM 5273 O O . HIS B 1 191 ? 5.324 -1.513 30.438 1 98.06 191 HIS B O 1
ATOM 5279 N N . PRO B 1 192 ? 5.652 0.617 29.891 1 98.56 192 PRO B N 1
ATOM 5280 C CA . PRO B 1 192 ? 5.488 0.335 28.453 1 98.56 192 PRO B CA 1
ATOM 5281 C C . PRO B 1 192 ? 6.629 -0.504 27.891 1 98.56 192 PRO B C 1
ATOM 5283 O O . PRO B 1 192 ? 7.766 -0.412 28.359 1 98.56 192 PRO B O 1
ATOM 5286 N N . ARG B 1 193 ? 6.238 -1.308 26.875 1 98.38 193 ARG B N 1
ATOM 5287 C CA . ARG B 1 193 ? 7.254 -2.01 26.094 1 98.38 193 ARG B CA 1
ATOM 5288 C C . ARG B 1 193 ? 7.906 -1.076 25.078 1 98.38 193 ARG B C 1
ATOM 5290 O O . ARG B 1 193 ? 9.062 -1.267 24.703 1 98.38 193 ARG B O 1
ATOM 5297 N N . LEU B 1 194 ? 7.176 -0.076 24.656 1 98.62 194 LEU B N 1
ATOM 5298 C CA . LEU B 1 194 ? 7.613 0.827 23.609 1 98.62 194 LEU B CA 1
ATOM 5299 C C . LEU B 1 194 ? 7.055 2.229 23.812 1 98.62 194 LEU B C 1
ATOM 5301 O O . LEU B 1 194 ? 5.871 2.389 24.125 1 98.62 194 LEU B O 1
ATOM 5305 N N . ILE B 1 195 ? 7.891 3.199 23.75 1 98.88 195 ILE B N 1
ATOM 5306 C CA . ILE B 1 195 ? 7.508 4.605 23.75 1 98.88 195 ILE B CA 1
ATOM 5307 C C . ILE B 1 195 ? 7.695 5.195 22.359 1 98.88 195 ILE B C 1
ATOM 5309 O O . ILE B 1 195 ? 8.719 4.961 21.719 1 98.88 195 ILE B O 1
ATOM 5313 N N . ILE B 1 196 ? 6.711 5.914 21.891 1 98.88 196 ILE B N 1
ATOM 5314 C CA . ILE B 1 196 ? 6.723 6.453 20.531 1 98.88 196 ILE B CA 1
ATOM 5315 C C . ILE B 1 196 ? 7.043 7.945 20.578 1 98.88 196 ILE B C 1
ATOM 5317 O O . ILE B 1 196 ? 6.344 8.719 21.234 1 98.88 196 ILE B O 1
ATOM 5321 N N . ALA B 1 197 ? 8.094 8.344 19.906 1 98.81 197 ALA B N 1
ATOM 5322 C CA . ALA B 1 197 ? 8.438 9.742 19.672 1 98.81 197 ALA B CA 1
ATOM 5323 C C . ALA B 1 197 ? 7.961 10.188 18.281 1 98.81 197 ALA B C 1
ATOM 5325 O O . ALA B 1 197 ? 8.727 10.164 17.328 1 98.81 197 ALA B O 1
ATOM 5326 N N . GLY B 1 198 ? 6.758 10.562 18.172 1 98.12 198 GLY B N 1
ATOM 5327 C CA . GLY B 1 198 ? 6.203 10.984 16.891 1 98.12 198 GLY B CA 1
ATOM 5328 C C . GLY B 1 198 ? 5.043 11.953 17.031 1 98.12 198 GLY B C 1
ATOM 5329 O O . GLY B 1 198 ? 4.238 11.836 17.953 1 98.12 198 GLY B O 1
ATOM 5330 N N . THR B 1 199 ? 4.965 12.852 16.141 1 97.75 199 THR B N 1
ATOM 5331 C CA . THR B 1 199 ? 3.904 13.852 16.156 1 97.75 199 THR B CA 1
ATOM 5332 C C . THR B 1 199 ? 3.369 14.094 14.75 1 97.75 199 THR B C 1
ATOM 5334 O O . THR B 1 199 ? 4.109 13.977 13.766 1 97.75 199 THR B O 1
ATOM 5337 N N . SER B 1 200 ? 2.064 14.43 14.672 1 96.38 200 SER B N 1
ATOM 5338 C CA . SER B 1 200 ? 1.439 14.82 13.414 1 96.38 200 SER B CA 1
ATOM 5339 C C . SER B 1 200 ? 1.132 16.312 13.391 1 96.38 200 SER B C 1
ATOM 5341 O O . SER B 1 200 ? 0.979 16.906 12.32 1 96.38 200 SER B O 1
ATOM 5343 N N . CYS B 1 201 ? 0.923 16.891 14.539 1 96.62 201 CYS B N 1
ATOM 5344 C CA . CYS B 1 201 ? 0.613 18.312 14.672 1 96.62 201 CYS B CA 1
ATOM 5345 C C . CYS B 1 201 ? 1.288 18.906 15.906 1 96.62 201 CYS B C 1
ATOM 5347 O O . CYS B 1 201 ? 0.649 19.094 16.938 1 96.62 201 CYS B O 1
ATOM 5349 N N . TYR B 1 202 ? 2.498 19.203 15.789 1 97.38 202 TYR B N 1
ATOM 5350 C CA . TYR B 1 202 ? 3.361 19.781 16.812 1 97.38 202 TYR B CA 1
ATOM 5351 C C . TYR B 1 202 ? 4.449 20.641 16.188 1 97.38 202 TYR B C 1
ATOM 5353 O O . TYR B 1 202 ? 5.246 20.156 15.383 1 97.38 202 TYR B O 1
ATOM 5361 N N . SER B 1 203 ? 4.543 21.859 16.547 1 97.5 203 SER B N 1
ATOM 5362 C CA . SER B 1 203 ? 5.344 22.844 15.828 1 97.5 203 SER B CA 1
ATOM 5363 C C . SER B 1 203 ? 6.773 22.891 16.359 1 97.5 203 SER B C 1
ATOM 5365 O O . SER B 1 203 ? 7.598 23.672 15.875 1 97.5 203 SER B O 1
ATOM 5367 N N . ARG B 1 204 ? 7.09 22.047 17.359 1 98.06 204 ARG B N 1
ATOM 5368 C CA . ARG B 1 204 ? 8.398 22.109 18 1 98.06 204 ARG B CA 1
ATOM 5369 C C . ARG B 1 204 ? 9.141 20.781 17.859 1 98.06 204 ARG B C 1
ATOM 5371 O O . ARG B 1 204 ? 8.539 19.766 17.531 1 98.06 204 ARG B O 1
ATOM 5378 N N . ASN B 1 205 ? 10.438 20.875 17.984 1 98.12 205 ASN B N 1
ATOM 5379 C CA . ASN B 1 205 ? 11.242 19.656 17.953 1 98.12 205 ASN B CA 1
ATOM 5380 C C . ASN B 1 205 ? 11.023 18.797 19.203 1 98.12 205 ASN B C 1
ATOM 5382 O O . ASN B 1 205 ? 10.82 19.344 20.281 1 98.12 205 ASN B O 1
ATOM 5386 N N . LEU B 1 206 ? 11.055 17.516 19.047 1 98.44 206 LEU B N 1
ATOM 5387 C CA . LEU B 1 206 ? 10.945 16.609 20.188 1 98.44 206 LEU B CA 1
ATOM 5388 C C . LEU B 1 206 ? 12.258 16.547 20.953 1 98.44 206 LEU B C 1
ATOM 5390 O O . LEU B 1 206 ? 13.336 16.719 20.375 1 98.44 206 LEU B O 1
ATOM 5394 N N . ASP B 1 207 ? 12.148 16.375 22.281 1 98.31 207 ASP B N 1
ATOM 5395 C CA . ASP B 1 207 ? 13.312 16.141 23.109 1 98.31 207 ASP B CA 1
ATOM 5396 C C . ASP B 1 207 ? 13.664 14.648 23.141 1 98.31 207 ASP B C 1
ATOM 5398 O O . ASP B 1 207 ? 13.391 13.953 24.125 1 98.31 207 ASP B O 1
ATOM 5402 N N . TYR B 1 208 ? 14.398 14.172 22.125 1 98.62 208 TYR B N 1
ATOM 5403 C CA . TYR B 1 208 ? 14.711 12.758 21.969 1 98.62 208 TYR B CA 1
ATOM 5404 C C . TYR B 1 208 ? 15.555 12.258 23.141 1 98.62 208 TYR B C 1
ATOM 5406 O O . TYR B 1 208 ? 15.438 11.102 23.562 1 98.62 208 TYR B O 1
ATOM 5414 N N . SER B 1 209 ? 16.438 13.125 23.625 1 98.56 209 SER B N 1
ATOM 5415 C CA . SER B 1 209 ? 17.266 12.75 24.75 1 98.56 209 SER B CA 1
ATOM 5416 C C . SER B 1 209 ? 16.438 12.438 25.984 1 98.56 209 SER B C 1
ATOM 5418 O O . SER B 1 209 ? 16.688 11.453 26.688 1 98.56 209 SER B O 1
ATOM 5420 N N . ARG B 1 210 ? 15.477 13.297 26.266 1 98.56 210 ARG B N 1
ATOM 5421 C CA . ARG B 1 210 ? 14.57 13.086 27.391 1 98.56 210 ARG B CA 1
ATOM 5422 C C . ARG B 1 210 ? 13.75 11.82 27.203 1 98.56 210 ARG B C 1
ATOM 5424 O O . ARG B 1 210 ? 13.555 11.055 28.141 1 98.56 210 ARG B O 1
ATOM 5431 N N . LEU B 1 211 ? 13.281 11.555 26.047 1 98.81 211 LEU B N 1
ATOM 5432 C CA . LEU B 1 211 ? 12.492 10.367 25.75 1 98.81 211 LEU B CA 1
ATOM 5433 C C . LEU B 1 211 ? 13.344 9.102 25.906 1 98.81 211 LEU B C 1
ATOM 5435 O O . LEU B 1 211 ? 12.859 8.086 26.406 1 98.81 211 LEU B O 1
ATOM 5439 N N . ARG B 1 212 ? 14.586 9.164 25.453 1 98.5 212 ARG B N 1
ATOM 5440 C CA . ARG B 1 212 ? 15.508 8.047 25.625 1 98.5 212 ARG B CA 1
ATOM 5441 C C . ARG B 1 212 ? 15.711 7.715 27.094 1 98.5 212 ARG B C 1
ATOM 5443 O O . ARG B 1 212 ? 15.688 6.547 27.484 1 98.5 212 ARG B O 1
ATOM 5450 N N . LYS B 1 213 ? 15.883 8.758 27.875 1 98.56 213 LYS B N 1
ATOM 5451 C CA . LYS B 1 213 ? 16.047 8.562 29.312 1 98.56 213 LYS B CA 1
ATOM 5452 C C . LYS B 1 213 ? 14.852 7.848 29.922 1 98.56 213 LYS B C 1
ATOM 5454 O O . LYS B 1 213 ? 15.008 6.906 30.688 1 98.56 213 LYS B O 1
ATOM 5459 N N . ILE B 1 214 ? 13.672 8.273 29.578 1 98.75 214 ILE B N 1
ATOM 5460 C CA . ILE B 1 214 ? 12.445 7.684 30.094 1 98.75 214 ILE B CA 1
ATOM 5461 C C . ILE B 1 214 ? 12.344 6.23 29.641 1 98.75 214 ILE B C 1
ATOM 5463 O O . ILE B 1 214 ? 11.961 5.352 30.422 1 98.75 214 ILE B O 1
ATOM 5467 N N . ALA B 1 215 ? 12.664 5.98 28.359 1 98.38 215 ALA B N 1
ATOM 5468 C CA . ALA B 1 215 ? 12.641 4.613 27.844 1 98.38 215 ALA B CA 1
ATOM 5469 C C . ALA B 1 215 ? 13.609 3.719 28.609 1 98.38 215 ALA B C 1
ATOM 5471 O O . ALA B 1 215 ? 13.25 2.605 29.016 1 98.38 215 ALA B O 1
ATOM 5472 N N . ASP B 1 216 ? 14.82 4.188 28.859 1 96.75 216 ASP B N 1
ATOM 5473 C CA . ASP B 1 216 ? 15.836 3.418 29.562 1 96.75 216 ASP B CA 1
ATOM 5474 C C . ASP B 1 216 ? 15.398 3.092 30.984 1 96.75 216 ASP B C 1
ATOM 5476 O O . ASP B 1 216 ? 15.602 1.976 31.469 1 96.75 216 ASP B O 1
ATOM 5480 N N . GLU B 1 217 ? 14.805 4.039 31.594 1 97.38 217 GLU B N 1
ATOM 5481 C CA . GLU B 1 217 ? 14.367 3.869 33 1 97.38 217 GLU B CA 1
ATOM 5482 C C . GLU B 1 217 ? 13.312 2.773 33.094 1 97.38 217 GLU B C 1
ATOM 5484 O O . GLU B 1 217 ? 13.133 2.186 34.156 1 97.38 217 GLU B O 1
ATOM 5489 N N . ASN B 1 218 ? 12.641 2.518 32.031 1 97.31 218 ASN B N 1
ATOM 5490 C CA . ASN B 1 218 ? 11.531 1.567 32.094 1 97.31 218 ASN B CA 1
ATOM 5491 C C . ASN B 1 218 ? 11.836 0.312 31.281 1 97.31 218 ASN B C 1
ATOM 5493 O O . ASN B 1 218 ? 10.969 -0.55 31.109 1 97.31 218 ASN B O 1
ATOM 5497 N N . GLY B 1 219 ? 13.047 0.215 30.734 1 94.75 219 GLY B N 1
ATOM 5498 C CA . GLY B 1 219 ? 13.391 -0.919 29.891 1 94.75 219 GLY B CA 1
ATOM 5499 C C . GLY B 1 219 ? 12.602 -0.964 28.594 1 94.75 219 GLY B C 1
ATOM 5500 O O . GLY B 1 219 ? 12.406 -2.037 28.031 1 94.75 219 GLY B O 1
ATOM 5501 N N . ALA B 1 220 ? 12.102 0.201 28.109 1 97.75 220 ALA B N 1
ATOM 5502 C CA . ALA B 1 220 ? 11.273 0.286 26.906 1 97.75 220 ALA B CA 1
ATOM 5503 C C . ALA B 1 220 ? 12.125 0.559 25.672 1 97.75 220 ALA B C 1
ATOM 5505 O O . ALA B 1 220 ? 13.195 1.172 25.766 1 97.75 220 ALA B O 1
ATOM 5506 N N . TYR B 1 221 ? 11.695 0.071 24.516 1 98.25 221 TYR B N 1
ATOM 5507 C CA . TYR B 1 221 ? 12.227 0.549 23.25 1 98.25 221 TYR B CA 1
ATOM 5508 C C . TYR B 1 221 ? 11.758 1.968 22.953 1 98.25 221 TYR B C 1
ATOM 5510 O O . TYR B 1 221 ? 10.703 2.391 23.453 1 98.25 221 TYR B O 1
ATOM 5518 N N . LEU B 1 222 ? 12.555 2.711 22.234 1 98.75 222 LEU B N 1
ATOM 5519 C CA . LEU B 1 222 ? 12.148 4.016 21.719 1 98.75 222 LEU B CA 1
ATOM 5520 C C . LEU B 1 222 ? 11.992 3.98 20.203 1 98.75 222 LEU B C 1
ATOM 5522 O O . LEU B 1 222 ? 12.953 3.705 19.484 1 98.75 222 LEU B O 1
ATOM 5526 N N . LEU B 1 223 ? 10.781 4.176 19.75 1 98.88 223 LEU B N 1
ATOM 5527 C CA . LEU B 1 223 ? 10.469 4.32 18.328 1 98.88 223 LEU B CA 1
ATOM 5528 C C . LEU B 1 223 ? 10.281 5.785 17.953 1 98.88 223 LEU B C 1
ATOM 5530 O O . LEU B 1 223 ? 9.453 6.477 18.562 1 98.88 223 LEU B O 1
ATOM 5534 N N . ALA B 1 224 ? 11.039 6.25 17.047 1 98.94 224 ALA B N 1
ATOM 5535 C CA . ALA B 1 224 ? 10.773 7.574 16.5 1 98.94 224 ALA B CA 1
ATOM 5536 C C . ALA B 1 224 ? 9.984 7.469 15.188 1 98.94 224 ALA B C 1
ATOM 5538 O O . ALA B 1 224 ? 10.453 6.871 14.219 1 98.94 224 ALA B O 1
ATOM 5539 N N . ASP B 1 225 ? 8.781 7.965 15.195 1 98.75 225 ASP B N 1
ATOM 5540 C CA . ASP B 1 225 ? 8 8.172 13.977 1 98.75 225 ASP B CA 1
ATOM 5541 C C . ASP B 1 225 ? 8.273 9.555 13.383 1 98.75 225 ASP B C 1
ATOM 5543 O O . ASP B 1 225 ? 7.664 10.547 13.797 1 98.75 225 ASP B O 1
ATOM 5547 N N . MET B 1 226 ? 9.117 9.602 12.391 1 98.69 226 MET B N 1
ATOM 5548 C CA . MET B 1 226 ? 9.508 10.914 11.867 1 98.69 226 MET B CA 1
ATOM 5549 C C . MET B 1 226 ? 8.789 11.219 10.562 1 98.69 226 MET B C 1
ATOM 5551 O O . MET B 1 226 ? 9.297 11.969 9.727 1 98.69 226 MET B O 1
ATOM 5555 N N . ALA B 1 227 ? 7.621 10.648 10.336 1 98.25 227 ALA B N 1
ATOM 5556 C CA . ALA B 1 227 ? 6.859 10.773 9.094 1 98.25 227 ALA B CA 1
ATOM 5557 C C . ALA B 1 227 ? 6.777 12.227 8.641 1 98.25 227 ALA B C 1
ATOM 5559 O O . ALA B 1 227 ? 6.992 12.523 7.469 1 98.25 227 ALA B O 1
ATOM 5560 N N . HIS B 1 228 ? 6.52 13.117 9.555 1 98.12 228 HIS B N 1
ATOM 5561 C CA . HIS B 1 228 ? 6.266 14.508 9.203 1 98.12 228 HIS B CA 1
ATOM 5562 C C . HIS B 1 228 ? 7.57 15.266 8.969 1 98.12 228 HIS B C 1
ATOM 5564 O O . HIS B 1 228 ? 7.598 16.25 8.219 1 98.12 228 HIS B O 1
ATOM 5570 N N . ILE B 1 229 ? 8.688 14.82 9.57 1 98.5 229 ILE B N 1
ATOM 5571 C CA . ILE B 1 229 ? 9.875 15.672 9.539 1 98.5 229 ILE B CA 1
ATOM 5572 C C . ILE B 1 229 ? 11.016 14.938 8.836 1 98.5 229 ILE B C 1
ATOM 5574 O O . ILE B 1 229 ? 12.172 15.336 8.938 1 98.5 229 ILE B O 1
ATOM 5578 N N . SER B 1 230 ? 10.719 13.883 8.148 1 98.69 230 SER B N 1
ATOM 5579 C CA . SER B 1 230 ? 11.727 13.016 7.547 1 98.69 230 SER B CA 1
ATOM 5580 C C . SER B 1 230 ? 12.664 13.805 6.637 1 98.69 230 SER B C 1
ATOM 5582 O O . SER B 1 230 ? 13.883 13.625 6.676 1 98.69 230 SER B O 1
ATOM 5584 N N . GLY B 1 231 ? 12.086 14.641 5.785 1 98.81 231 GLY B N 1
ATOM 5585 C CA . GLY B 1 231 ? 12.906 15.445 4.895 1 98.81 231 GLY B CA 1
ATOM 5586 C C . GLY B 1 231 ? 13.812 16.406 5.637 1 98.81 231 GLY B C 1
ATOM 5587 O O . GLY B 1 231 ? 14.953 16.641 5.227 1 98.81 231 GLY B O 1
ATOM 5588 N N . LEU B 1 232 ? 13.336 16.984 6.711 1 98.81 232 LEU B N 1
ATOM 5589 C CA . LEU B 1 232 ? 14.117 17.906 7.523 1 98.81 232 LEU B CA 1
ATOM 5590 C C . LEU B 1 232 ? 15.281 17.188 8.195 1 98.81 232 LEU B C 1
ATOM 5592 O O . LEU B 1 232 ? 16.391 17.719 8.273 1 98.81 232 LEU B O 1
ATOM 5596 N N . VAL B 1 233 ? 15.016 15.984 8.664 1 98.81 233 VAL B N 1
ATOM 5597 C CA . VAL B 1 233 ? 16.062 15.164 9.266 1 98.81 233 VAL B CA 1
ATOM 5598 C C . VAL B 1 233 ? 17.109 14.797 8.203 1 98.81 233 VAL B C 1
ATOM 5600 O O . VAL B 1 233 ? 18.312 14.875 8.453 1 98.81 233 VAL B O 1
ATOM 5603 N N . ALA B 1 234 ? 16.641 14.406 7.016 1 98.75 234 ALA B N 1
ATOM 5604 C CA . ALA B 1 234 ? 17.516 14.031 5.914 1 98.75 234 ALA B CA 1
ATOM 5605 C C . ALA B 1 234 ? 18.453 15.18 5.551 1 98.75 234 ALA B C 1
ATOM 5607 O O . ALA B 1 234 ? 19.625 14.953 5.246 1 98.75 234 ALA B O 1
ATOM 5608 N N . ALA B 1 235 ? 17.953 16.406 5.629 1 98.5 235 ALA B N 1
ATOM 5609 C CA . ALA B 1 235 ? 18.734 17.578 5.25 1 98.5 235 ALA B CA 1
ATOM 5610 C C . ALA B 1 235 ? 19.594 18.062 6.414 1 98.5 235 ALA B C 1
ATOM 5612 O O . ALA B 1 235 ? 20.438 18.953 6.238 1 98.5 235 ALA B O 1
ATOM 5613 N N . GLY B 1 236 ? 19.391 17.547 7.617 1 98.19 236 GLY B N 1
ATOM 5614 C CA . GLY B 1 236 ? 20.172 17.906 8.789 1 98.19 236 GLY B CA 1
ATOM 5615 C C . GLY B 1 236 ? 19.812 19.266 9.352 1 98.19 236 GLY B C 1
ATOM 5616 O O . GLY B 1 236 ? 20.641 19.938 9.953 1 98.19 236 GLY B O 1
ATOM 5617 N N . VAL B 1 237 ? 18.547 19.688 9.188 1 98.12 237 VAL B N 1
ATOM 5618 C CA . VAL B 1 237 ? 18.188 21.047 9.578 1 98.12 237 VAL B CA 1
ATOM 5619 C C . VAL B 1 237 ? 17.344 21.016 10.844 1 98.12 237 VAL B C 1
ATOM 5621 O O . VAL B 1 237 ? 17 22.078 11.383 1 98.12 237 VAL B O 1
ATOM 5624 N N . VAL B 1 238 ? 16.969 19.828 11.383 1 98.31 238 VAL B N 1
ATOM 5625 C CA . VAL B 1 238 ? 16.328 19.609 12.672 1 98.31 238 VAL B CA 1
ATOM 5626 C C . VAL B 1 238 ? 17.031 18.484 13.43 1 98.31 238 VAL B C 1
ATOM 5628 O O . VAL B 1 238 ? 17.812 17.734 12.844 1 98.31 238 VAL B O 1
ATOM 5631 N N . PRO B 1 239 ? 16.75 18.375 14.789 1 98.12 239 PRO B N 1
ATOM 5632 C CA . PRO B 1 239 ? 17.375 17.281 15.523 1 98.12 239 PRO B CA 1
ATOM 5633 C C . PRO B 1 239 ? 17.016 15.906 14.961 1 98.12 239 PRO B C 1
ATOM 5635 O O . PRO B 1 239 ? 15.875 15.672 14.562 1 98.12 239 PRO B O 1
ATOM 5638 N N . SER B 1 240 ? 18 15.047 14.961 1 98.25 240 SER B N 1
ATOM 5639 C CA . SER B 1 240 ? 17.844 13.703 14.43 1 98.25 240 SER B CA 1
ATOM 5640 C C . SER B 1 240 ? 17.453 12.719 15.531 1 98.25 240 SER B C 1
ATOM 5642 O O . SER B 1 240 ? 18 12.758 16.625 1 98.25 240 SER B O 1
ATOM 5644 N N . PRO B 1 241 ? 16.531 11.859 15.25 1 98.62 241 PRO B N 1
ATOM 5645 C CA . PRO B 1 241 ? 16.156 10.852 16.25 1 98.62 241 PRO B CA 1
ATOM 5646 C C . PRO B 1 241 ? 17.141 9.672 16.281 1 98.62 241 PRO B C 1
ATOM 5648 O O . PRO B 1 241 ? 17.094 8.859 17.203 1 98.62 241 PRO B O 1
ATOM 5651 N N . PHE B 1 242 ? 18.016 9.516 15.359 1 98.69 242 PHE B N 1
ATOM 5652 C CA . PHE B 1 242 ? 18.766 8.281 15.133 1 98.69 242 PHE B CA 1
ATOM 5653 C C . PHE B 1 242 ? 19.766 8.039 16.266 1 98.69 242 PHE B C 1
ATOM 5655 O O . PHE B 1 242 ? 20.094 6.895 16.578 1 98.69 242 PHE B O 1
ATOM 5662 N N . GLU B 1 243 ? 20.203 9.078 16.891 1 97.06 243 GLU B N 1
ATOM 5663 C CA . GLU B 1 243 ? 21.125 8.922 18 1 97.06 243 GLU B CA 1
ATOM 5664 C C . GLU B 1 243 ? 20.438 8.266 19.203 1 97.06 243 GLU B C 1
ATOM 5666 O O . GLU B 1 243 ? 21.078 7.531 19.969 1 97.06 243 GLU B O 1
ATOM 5671 N N . TYR B 1 244 ? 19.156 8.422 19.344 1 98.06 244 TYR B N 1
ATOM 5672 C CA . TYR B 1 244 ? 18.484 8.078 20.594 1 98.06 244 TYR B CA 1
ATOM 5673 C C . TYR B 1 244 ? 17.562 6.875 20.406 1 98.06 244 TYR B C 1
ATOM 5675 O O . TYR B 1 244 ? 17.312 6.129 21.344 1 98.06 244 TYR B O 1
ATOM 5683 N N . SER B 1 245 ? 17.078 6.625 19.234 1 98.62 245 SER B N 1
ATOM 5684 C CA . SER B 1 245 ? 15.984 5.691 19 1 98.62 245 SER B CA 1
ATOM 5685 C C . SER B 1 245 ? 16.516 4.293 18.672 1 98.62 245 SER B C 1
ATOM 5687 O O . SER B 1 245 ? 17.609 4.145 18.141 1 98.62 245 SER B O 1
ATOM 5689 N N . ASP B 1 246 ? 15.727 3.27 19.031 1 98.44 246 ASP B N 1
ATOM 5690 C CA . ASP B 1 246 ? 16.031 1.894 18.641 1 98.44 246 ASP B CA 1
ATOM 5691 C C . ASP B 1 246 ? 15.516 1.594 17.234 1 98.44 246 ASP B C 1
ATOM 5693 O O . ASP B 1 246 ? 16.109 0.784 16.516 1 98.44 246 ASP B O 1
ATOM 5697 N N . VAL B 1 247 ? 14.414 2.154 16.922 1 98.88 247 VAL B N 1
ATOM 5698 C CA . VAL B 1 247 ? 13.75 2.031 15.633 1 98.88 247 VAL B CA 1
ATOM 5699 C C . VAL B 1 247 ? 13.266 3.402 15.172 1 98.88 247 VAL B C 1
ATOM 5701 O O . VAL B 1 247 ? 12.828 4.223 15.984 1 98.88 247 VAL B O 1
ATOM 5704 N N . VAL B 1 248 ? 13.398 3.705 13.914 1 98.94 248 VAL B N 1
ATOM 5705 C CA . VAL B 1 248 ? 12.867 4.918 13.305 1 98.94 248 VAL B CA 1
ATOM 5706 C C . VAL B 1 248 ? 12.008 4.555 12.094 1 98.94 248 VAL B C 1
ATOM 5708 O O . VAL B 1 248 ? 12.438 3.787 11.227 1 98.94 248 VAL B O 1
ATOM 5711 N N . THR B 1 249 ? 10.789 5.012 12.039 1 98.88 249 THR B N 1
ATOM 5712 C CA . THR B 1 249 ? 9.922 4.805 10.883 1 98.88 249 THR B CA 1
ATOM 5713 C C . THR B 1 249 ? 9.617 6.129 10.195 1 98.88 249 THR B C 1
ATOM 5715 O O . THR B 1 249 ? 9.703 7.195 10.8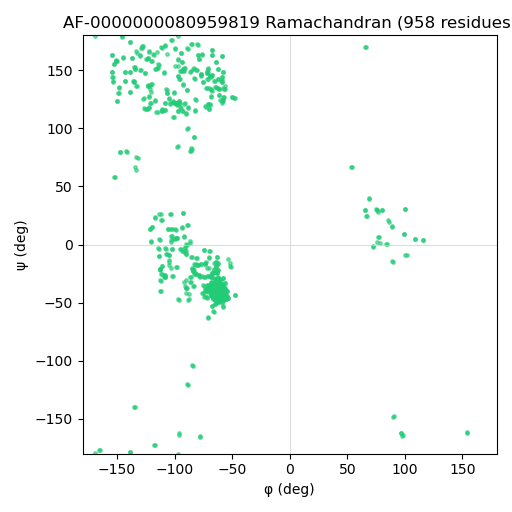12 1 98.88 249 THR B O 1
ATOM 5718 N N . THR B 1 250 ? 9.305 6.047 8.938 1 98.75 250 THR B N 1
ATOM 5719 C CA . THR B 1 250 ? 8.867 7.25 8.234 1 98.75 250 THR B CA 1
ATOM 5720 C C . THR B 1 250 ? 7.98 6.887 7.047 1 98.75 250 THR B C 1
ATOM 5722 O O . THR B 1 250 ? 8.062 5.777 6.52 1 98.75 250 THR B O 1
ATOM 5725 N N . THR B 1 251 ? 7.047 7.738 6.734 1 97.94 251 THR B N 1
ATOM 5726 C CA . THR B 1 251 ? 6.477 7.766 5.391 1 97.94 251 THR B CA 1
ATOM 5727 C C . THR B 1 251 ? 7.395 8.516 4.426 1 97.94 251 THR B C 1
ATOM 5729 O O . THR B 1 251 ? 8.352 9.164 4.852 1 97.94 251 THR B O 1
ATOM 5732 N N . THR B 1 252 ? 7.074 8.477 3.125 1 98.19 252 THR B N 1
ATOM 5733 C CA . THR B 1 252 ? 8.07 8.992 2.186 1 98.19 252 THR B CA 1
ATOM 5734 C C . THR B 1 252 ? 7.5 10.148 1.37 1 98.19 252 THR B C 1
ATOM 5736 O O . THR B 1 252 ? 8.211 10.75 0.559 1 98.19 252 THR B O 1
ATOM 5739 N N . HIS B 1 253 ? 6.254 10.586 1.616 1 97.5 253 HIS B N 1
ATOM 5740 C CA . HIS B 1 253 ? 5.645 11.516 0.674 1 97.5 253 HIS B CA 1
ATOM 5741 C C . HIS B 1 253 ? 5.414 12.883 1.315 1 97.5 253 HIS B C 1
ATOM 5743 O O . HIS B 1 253 ? 4.887 13.797 0.673 1 97.5 253 HIS B O 1
ATOM 5749 N N . LYS B 1 254 ? 5.695 13.094 2.607 1 98.06 254 LYS B N 1
ATOM 5750 C CA . LYS B 1 254 ? 5.477 14.383 3.268 1 98.06 254 LYS B CA 1
ATOM 5751 C C . LYS B 1 254 ? 6.66 15.32 3.049 1 98.06 254 LYS B C 1
ATOM 5753 O O . LYS B 1 254 ? 6.938 15.727 1.919 1 98.06 254 LYS B O 1
ATOM 5758 N N . THR B 1 255 ? 7.508 15.492 4.055 1 98.69 255 THR B N 1
ATOM 5759 C CA . THR B 1 255 ? 8.625 16.406 3.902 1 98.69 255 THR B CA 1
ATOM 5760 C C . THR B 1 255 ? 9.766 15.758 3.119 1 98.69 255 THR B C 1
ATOM 5762 O O . THR B 1 255 ? 10.648 16.453 2.604 1 98.69 255 THR B O 1
ATOM 5765 N N . LEU B 1 256 ? 9.773 14.406 2.994 1 98.56 256 LEU B N 1
ATOM 5766 C CA . LEU B 1 256 ? 10.766 13.727 2.166 1 98.56 256 LEU B CA 1
ATOM 5767 C C . LEU B 1 256 ? 10.414 13.852 0.687 1 98.56 256 LEU B C 1
ATOM 5769 O O . LEU B 1 256 ? 11.258 13.609 -0.178 1 98.56 256 LEU B O 1
ATOM 5773 N N . ARG B 1 257 ? 9.234 14.195 0.373 1 98.19 257 ARG B N 1
ATOM 5774 C CA . ARG B 1 257 ? 8.766 14.625 -0.941 1 98.19 257 ARG B CA 1
ATOM 5775 C C . ARG B 1 257 ? 8.867 13.492 -1.957 1 98.19 257 ARG B C 1
ATOM 5777 O O . ARG B 1 257 ? 9.312 13.703 -3.088 1 98.19 257 ARG B O 1
ATOM 5784 N N . GLY B 1 258 ? 8.758 12.25 -1.571 1 98.25 258 GLY B N 1
ATOM 5785 C CA . GLY B 1 258 ? 8.703 11.102 -2.457 1 98.25 258 GLY B CA 1
ATOM 5786 C C . GLY B 1 258 ? 7.289 10.641 -2.754 1 98.25 258 GLY B C 1
ATOM 5787 O O . GLY B 1 258 ? 6.355 11.445 -2.727 1 98.25 258 GLY B O 1
ATOM 5788 N N . CYS B 1 259 ? 7.152 9.43 -3.236 1 98.12 259 CYS B N 1
ATOM 5789 C CA . CYS B 1 259 ? 5.84 8.82 -3.436 1 98.12 259 CYS B CA 1
ATOM 5790 C C . CYS B 1 259 ? 5.352 8.148 -2.158 1 98.12 259 CYS B C 1
ATOM 5792 O O . CYS B 1 259 ? 6.066 8.117 -1.155 1 98.12 259 CYS B O 1
ATOM 5794 N N . ARG B 1 260 ? 4.141 7.688 -2.137 1 97.69 260 ARG B N 1
ATOM 5795 C CA . ARG B 1 260 ? 3.533 7.07 -0.961 1 97.69 260 ARG B CA 1
ATOM 5796 C C . ARG B 1 260 ? 4.164 5.715 -0.664 1 97.69 260 ARG B C 1
ATOM 5798 O O . ARG B 1 260 ? 4.109 4.805 -1.491 1 97.69 260 ARG B O 1
ATOM 5805 N N . ALA B 1 261 ? 4.789 5.566 0.414 1 98.25 261 ALA B N 1
ATOM 5806 C CA . ALA B 1 261 ? 5.449 4.359 0.903 1 98.25 261 ALA B CA 1
ATOM 5807 C C . ALA B 1 261 ? 5.855 4.512 2.365 1 98.25 261 ALA B C 1
ATOM 5809 O O . ALA B 1 261 ? 5.48 5.484 3.023 1 98.25 261 ALA B O 1
ATOM 5810 N N . GLY B 1 262 ? 6.477 3.496 2.943 1 98.44 262 GLY B N 1
ATOM 5811 C CA . GLY B 1 262 ? 7.012 3.506 4.297 1 98.44 262 GLY B CA 1
ATOM 5812 C C . GLY B 1 262 ? 8.398 2.904 4.391 1 98.44 262 GLY B C 1
ATOM 5813 O O . GLY B 1 262 ? 8.797 2.1 3.545 1 98.44 262 GLY B O 1
ATOM 5814 N N . VAL B 1 263 ? 9.141 3.334 5.344 1 98.94 263 VAL B N 1
ATOM 5815 C CA . VAL B 1 263 ? 10.484 2.83 5.605 1 98.94 263 VAL B CA 1
ATOM 5816 C C . VAL B 1 263 ? 10.664 2.59 7.102 1 98.94 263 VAL B C 1
ATOM 5818 O O . VAL B 1 263 ? 10.156 3.355 7.926 1 98.94 263 VAL B O 1
ATOM 5821 N N . ILE B 1 264 ? 11.336 1.526 7.461 1 98.94 264 ILE B N 1
ATOM 5822 C CA . ILE B 1 264 ? 11.664 1.22 8.852 1 98.94 264 ILE B CA 1
ATOM 5823 C C . ILE B 1 264 ? 13.172 1.086 9 1 98.94 264 ILE B C 1
ATOM 5825 O O . ILE B 1 264 ? 13.797 0.237 8.359 1 98.94 264 ILE B O 1
ATOM 5829 N N . PHE B 1 265 ? 13.75 1.941 9.797 1 98.94 265 PHE B N 1
ATOM 5830 C CA . PHE B 1 265 ? 15.133 1.791 10.219 1 98.94 265 PHE B CA 1
ATOM 5831 C C . PHE B 1 265 ? 15.211 1.108 11.578 1 98.94 265 PHE B C 1
ATOM 5833 O O . PHE B 1 265 ? 14.383 1.363 12.461 1 98.94 265 PHE B O 1
ATOM 5840 N N . TYR B 1 266 ? 16.203 0.254 11.781 1 98.94 266 TYR B N 1
ATOM 5841 C CA . TYR B 1 266 ? 16.359 -0.421 13.062 1 98.94 266 TYR B CA 1
ATOM 5842 C C . TYR B 1 266 ? 17.828 -0.577 13.43 1 98.94 266 TYR B C 1
ATOM 5844 O O . TYR B 1 266 ? 18.672 -0.751 12.555 1 98.94 266 TYR B O 1
ATOM 5852 N N . ARG B 1 267 ? 18.141 -0.555 14.688 1 98.25 267 ARG B N 1
ATOM 5853 C CA . ARG B 1 267 ? 19.516 -0.708 15.188 1 98.25 267 ARG B CA 1
ATOM 5854 C C . ARG B 1 267 ? 20 -2.145 15.016 1 98.25 267 ARG B C 1
ATOM 5856 O O . ARG B 1 267 ? 19.203 -3.086 15.109 1 98.25 267 ARG B O 1
ATOM 5863 N N . LYS B 1 268 ? 21.234 -2.219 14.797 1 96.81 268 LYS B N 1
ATOM 5864 C CA . LYS B 1 268 ? 22 -3.461 14.797 1 96.81 268 LYS B CA 1
ATOM 5865 C C . LYS B 1 268 ? 23.141 -3.408 15.812 1 96.81 268 LYS B C 1
ATOM 5867 O O . LYS B 1 268 ? 23.453 -2.342 16.344 1 96.81 268 LYS B O 1
ATOM 5872 N N . GLY B 1 269 ? 23.719 -4.508 16.125 1 94.19 269 GLY B N 1
ATOM 5873 C CA . GLY B 1 269 ? 24.875 -4.555 17 1 94.19 269 GLY B CA 1
ATOM 5874 C C . GLY B 1 269 ? 24.5 -4.723 18.469 1 94.19 269 GLY B C 1
ATOM 5875 O O . GLY B 1 269 ? 23.5 -5.379 18.781 1 94.19 269 GLY B O 1
ATOM 5876 N N . VAL B 1 270 ? 25.297 -4.148 19.375 1 91.56 270 VAL B N 1
ATOM 5877 C CA . VAL B 1 270 ? 25.156 -4.375 20.797 1 91.56 270 VAL B CA 1
ATOM 5878 C C . VAL B 1 270 ? 24.062 -3.475 21.359 1 91.56 270 VAL B C 1
ATOM 5880 O O . VAL B 1 270 ? 24.094 -2.256 21.188 1 91.56 270 VAL B O 1
ATOM 5883 N N . ARG B 1 271 ? 23.141 -4.07 21.984 1 90.19 271 ARG B N 1
ATOM 5884 C CA . ARG B 1 271 ? 22.047 -3.34 22.641 1 90.19 271 ARG B CA 1
ATOM 5885 C C . ARG B 1 271 ? 22.422 -2.967 24.062 1 90.19 271 ARG B C 1
ATOM 5887 O O . ARG B 1 271 ? 22.172 -1.843 24.5 1 90.19 271 ARG B O 1
ATOM 5894 N N . SER B 1 272 ? 22.953 -4.051 24.703 1 87.88 272 SER B N 1
ATOM 5895 C CA . SER B 1 272 ? 23.359 -3.816 26.078 1 87.88 272 SER B CA 1
ATOM 5896 C C . SER B 1 272 ? 24.516 -4.727 26.484 1 87.88 272 SER B C 1
ATOM 5898 O O . SER B 1 272 ? 24.812 -5.703 25.797 1 87.88 272 SER B O 1
ATOM 5900 N N . VAL B 1 273 ? 25.25 -4.312 27.5 1 89.88 273 VAL B N 1
ATOM 5901 C CA . VAL B 1 273 ? 26.328 -5.098 28.109 1 89.88 273 VAL B CA 1
ATOM 5902 C C . VAL B 1 273 ? 26.031 -5.34 29.578 1 89.88 273 VAL B C 1
ATOM 5904 O O . VAL B 1 273 ? 25.797 -4.391 30.328 1 89.88 273 VAL B O 1
ATOM 5907 N N . ASP B 1 274 ? 25.984 -6.59 29.875 1 90.62 274 ASP B N 1
ATOM 5908 C CA . ASP B 1 274 ? 25.828 -6.906 31.297 1 90.62 274 ASP B CA 1
ATOM 5909 C C . ASP B 1 274 ? 26.969 -6.324 32.125 1 90.62 274 ASP B C 1
ATOM 5911 O O . ASP B 1 274 ? 28.141 -6.625 31.859 1 90.62 274 ASP B O 1
ATOM 5915 N N . ALA B 1 275 ? 26.656 -5.523 33.062 1 84.5 275 ALA B N 1
ATOM 5916 C CA . ALA B 1 275 ? 27.688 -4.82 33.844 1 84.5 275 ALA B CA 1
ATOM 5917 C C . ALA B 1 275 ? 28.547 -5.797 34.625 1 84.5 275 ALA B C 1
ATOM 5919 O O . ALA B 1 275 ? 29.75 -5.547 34.844 1 84.5 275 ALA B O 1
ATOM 5920 N N . LYS B 1 276 ? 28.109 -7.004 35.062 1 91 276 LYS B N 1
ATOM 5921 C CA . LYS B 1 276 ? 28.797 -7.957 35.938 1 91 276 LYS B CA 1
ATOM 5922 C C . LYS B 1 276 ? 29.625 -8.938 35.125 1 91 276 LYS B C 1
ATOM 5924 O O . LYS B 1 276 ? 30.781 -9.203 35.469 1 91 276 LYS B O 1
ATOM 5929 N N . THR B 1 277 ? 29.031 -9.352 34.062 1 92.94 277 THR B N 1
ATOM 5930 C CA . THR B 1 277 ? 29.656 -10.438 33.312 1 92.94 277 THR B CA 1
ATOM 5931 C C . THR B 1 277 ? 30.328 -9.898 32.031 1 92.94 277 THR B C 1
ATOM 5933 O O . THR B 1 277 ? 31.156 -10.586 31.438 1 92.94 277 THR B O 1
ATOM 5936 N N . GLY B 1 278 ? 29.922 -8.688 31.641 1 91.31 278 GLY B N 1
ATOM 5937 C CA . GLY B 1 278 ? 30.453 -8.133 30.391 1 91.31 278 GLY B CA 1
ATOM 5938 C C . GLY B 1 278 ? 29.828 -8.758 29.156 1 91.31 278 GLY B C 1
ATOM 5939 O O . GLY B 1 278 ? 30.234 -8.438 28.031 1 91.31 278 GLY B O 1
ATOM 5940 N N . LYS B 1 279 ? 28.906 -9.633 29.328 1 93.5 279 LYS B N 1
ATOM 5941 C CA . LYS B 1 279 ? 28.25 -10.305 28.203 1 93.5 279 LYS B CA 1
ATOM 5942 C C . LYS B 1 279 ? 27.406 -9.336 27.391 1 93.5 279 LYS B C 1
ATOM 5944 O O . LYS B 1 279 ? 26.641 -8.547 27.953 1 93.5 279 LYS B O 1
ATOM 5949 N N . GLU B 1 280 ? 27.562 -9.367 26.078 1 92.38 280 GLU B N 1
ATOM 5950 C CA . GLU B 1 280 ? 26.828 -8.484 25.172 1 92.38 280 GLU B CA 1
ATOM 5951 C C . GLU B 1 280 ? 25.5 -9.102 24.734 1 92.38 280 GLU B C 1
ATOM 5953 O O . GLU B 1 280 ? 25.422 -10.312 24.5 1 92.38 280 GLU B O 1
ATOM 5958 N N . THR B 1 281 ? 24.547 -8.258 24.828 1 91.25 281 THR B N 1
ATOM 5959 C CA . THR B 1 281 ? 23.266 -8.594 24.219 1 91.25 281 THR B CA 1
ATOM 5960 C C . THR B 1 281 ? 23.062 -7.809 22.922 1 91.25 281 THR B C 1
ATOM 5962 O O . THR B 1 281 ? 23.141 -6.578 22.922 1 91.25 281 THR B O 1
ATOM 5965 N N . LEU B 1 282 ? 22.781 -8.539 21.844 1 93.94 282 LEU B N 1
ATOM 5966 C CA . LEU B 1 282 ? 22.672 -7.914 20.531 1 93.94 282 LEU B CA 1
ATOM 5967 C C . LEU B 1 282 ? 21.219 -7.59 20.219 1 93.94 282 LEU B C 1
ATOM 5969 O O . LEU B 1 282 ? 20.297 -8.258 20.703 1 93.94 282 LEU B O 1
ATOM 5973 N N . TYR B 1 283 ? 21.094 -6.504 19.438 1 94.81 283 TYR B N 1
ATOM 5974 C CA . TYR B 1 283 ? 19.766 -6.273 18.844 1 94.81 283 TYR B CA 1
ATOM 5975 C C . TYR B 1 283 ? 19.344 -7.453 17.984 1 94.81 283 TYR B C 1
ATOM 5977 O O . TYR B 1 283 ? 20.156 -8.039 17.281 1 94.81 283 TYR B O 1
ATOM 5985 N N . ASN B 1 284 ? 18.125 -7.855 18.016 1 96.38 284 ASN B N 1
ATOM 5986 C CA . ASN B 1 284 ? 17.547 -8.844 17.109 1 96.38 284 ASN B CA 1
ATOM 5987 C C . ASN B 1 284 ? 16.438 -8.25 16.266 1 96.38 284 ASN B C 1
ATOM 5989 O O . ASN B 1 284 ? 15.531 -8.969 15.82 1 96.38 284 ASN B O 1
ATOM 5993 N N . LEU B 1 285 ? 16.484 -6.941 16.094 1 98.31 285 LEU B N 1
ATOM 5994 C CA . LEU B 1 285 ? 15.391 -6.18 15.5 1 98.31 285 LEU B CA 1
ATOM 5995 C C . LEU B 1 285 ? 15.25 -6.504 14.016 1 98.31 285 LEU B C 1
ATOM 5997 O O . LEU B 1 285 ? 14.141 -6.504 13.477 1 98.31 285 LEU B O 1
ATOM 6001 N N . GLU B 1 286 ? 16.344 -6.766 13.312 1 98 286 GLU B N 1
ATOM 6002 C CA . GLU B 1 286 ? 16.297 -7 11.875 1 98 286 GLU B CA 1
ATOM 6003 C C . GLU B 1 286 ? 15.375 -8.164 11.531 1 98 286 GLU B C 1
ATOM 6005 O O . GLU B 1 286 ? 14.453 -8.016 10.719 1 98 286 GLU B O 1
ATOM 6010 N N . SER B 1 287 ? 15.594 -9.289 12.164 1 97.12 287 SER B N 1
ATOM 6011 C CA . SER B 1 287 ? 14.797 -10.477 11.875 1 97.12 287 SER B CA 1
ATOM 6012 C C . SER B 1 287 ? 13.336 -10.273 12.273 1 97.12 287 SER B C 1
ATOM 6014 O O . SER B 1 287 ? 12.43 -10.633 11.523 1 97.12 287 SER B O 1
ATOM 6016 N N . LEU B 1 288 ? 13.117 -9.656 13.438 1 97.75 288 LEU B N 1
ATOM 6017 C CA . LEU B 1 288 ? 11.766 -9.445 13.945 1 97.75 288 LEU B CA 1
ATOM 6018 C C . LEU B 1 288 ? 10.977 -8.531 13.016 1 97.75 288 LEU B C 1
ATOM 6020 O O . LEU B 1 288 ? 9.828 -8.828 12.672 1 97.75 288 LEU B O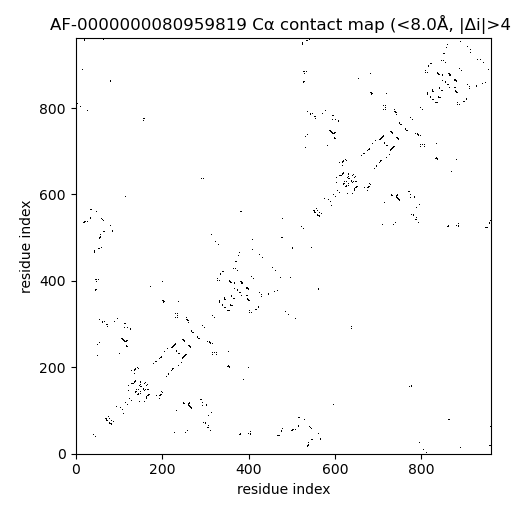 1
ATOM 6024 N N . ILE B 1 289 ? 11.602 -7.449 12.594 1 98.56 289 ILE B N 1
ATOM 6025 C CA . ILE B 1 289 ? 10.922 -6.445 11.781 1 98.56 289 ILE B CA 1
ATOM 6026 C C . ILE B 1 289 ? 10.688 -7 10.375 1 98.56 289 ILE B C 1
ATOM 6028 O O . ILE B 1 289 ? 9.594 -6.859 9.82 1 98.56 289 ILE B O 1
ATOM 6032 N N . ASN B 1 290 ? 11.664 -7.613 9.773 1 98.25 290 ASN B N 1
ATOM 6033 C CA . ASN B 1 290 ? 11.508 -8.195 8.445 1 98.25 290 ASN B CA 1
ATOM 6034 C C . ASN B 1 290 ? 10.406 -9.25 8.422 1 98.25 290 ASN B C 1
ATOM 6036 O O . ASN B 1 290 ? 9.625 -9.32 7.469 1 98.25 290 ASN B O 1
ATOM 6040 N N . GLN B 1 291 ? 10.305 -10.047 9.469 1 97.38 291 GLN B N 1
ATOM 6041 C CA . GLN B 1 291 ? 9.281 -11.086 9.555 1 97.38 291 GLN B CA 1
ATOM 6042 C C . GLN B 1 291 ? 7.891 -10.477 9.727 1 97.38 291 GLN B C 1
ATOM 6044 O O . GLN B 1 291 ? 6.902 -11.008 9.211 1 97.38 291 GLN B O 1
ATOM 6049 N N . ALA B 1 292 ? 7.852 -9.367 10.484 1 98.31 292 ALA B N 1
ATOM 6050 C CA . ALA B 1 292 ? 6.57 -8.695 10.688 1 98.31 292 ALA B CA 1
ATOM 6051 C C . ALA B 1 292 ? 6.059 -8.086 9.391 1 98.31 292 ALA B C 1
ATOM 6053 O O . ALA B 1 292 ? 4.859 -8.133 9.102 1 98.31 292 ALA B O 1
ATOM 6054 N N . VAL B 1 293 ? 7 -7.473 8.641 1 98.5 293 VAL B N 1
ATOM 6055 C CA . VAL B 1 293 ? 6.613 -6.891 7.359 1 98.5 293 VAL B CA 1
ATOM 6056 C C . VAL B 1 293 ? 6.195 -7.996 6.395 1 98.5 293 VAL B C 1
ATOM 6058 O O . VAL B 1 293 ? 5.051 -8.031 5.938 1 98.5 293 VAL B O 1
ATOM 6061 N N . PHE B 1 294 ? 7.008 -8.906 6.121 1 97.69 294 PHE B N 1
ATOM 6062 C CA . PHE B 1 294 ? 6.73 -10.109 5.344 1 97.69 294 PHE B CA 1
ATOM 6063 C C . PHE B 1 294 ? 7.395 -11.32 5.977 1 97.69 294 PHE B C 1
ATOM 6065 O O . PHE B 1 294 ? 8.586 -11.297 6.285 1 97.69 294 PHE B O 1
ATOM 6072 N N . PRO B 1 295 ? 6.719 -12.32 6.141 1 96 295 PRO B N 1
ATOM 6073 C CA . PRO B 1 295 ? 5.398 -12.703 5.633 1 96 295 PRO B CA 1
ATOM 6074 C C . PRO B 1 295 ? 4.266 -12.336 6.59 1 96 295 PRO B C 1
ATOM 6076 O O . PRO B 1 295 ? 3.127 -12.766 6.398 1 96 295 PRO B O 1
ATOM 6079 N N . GLY B 1 296 ? 4.5 -11.523 7.543 1 96.75 296 GLY B N 1
ATOM 6080 C CA . GLY B 1 296 ? 3.521 -11.258 8.586 1 96.75 296 GLY B CA 1
ATOM 6081 C C . GLY B 1 296 ? 2.328 -10.461 8.094 1 96.75 296 GLY B C 1
ATOM 6082 O O . GLY B 1 296 ? 1.219 -10.992 7.996 1 96.75 296 GLY B O 1
ATOM 6083 N N . LEU B 1 297 ? 2.604 -9.25 7.652 1 97.56 297 LEU B N 1
ATOM 6084 C CA . LEU B 1 297 ? 1.494 -8.312 7.504 1 97.56 297 LEU B CA 1
ATOM 6085 C C . LEU B 1 297 ? 1.228 -8.016 6.035 1 97.56 297 LEU B C 1
ATOM 6087 O O . LEU B 1 297 ? 0.167 -7.492 5.684 1 97.56 297 LEU B O 1
ATOM 6091 N N . GLN B 1 298 ? 2.191 -8.297 5.168 1 96.25 298 GLN B N 1
ATOM 6092 C CA . GLN B 1 298 ? 2.037 -7.992 3.748 1 96.25 298 GLN B CA 1
ATOM 6093 C C . GLN B 1 298 ? 2.535 -9.148 2.883 1 96.25 298 GLN B C 1
ATOM 6095 O O . GLN B 1 298 ? 3.209 -10.055 3.375 1 96.25 298 GLN B O 1
ATOM 6100 N N . GLY B 1 299 ? 2.084 -9.156 1.635 1 93.62 299 GLY B N 1
ATOM 6101 C CA . GLY B 1 299 ? 2.65 -10.047 0.633 1 93.62 299 GLY B CA 1
ATOM 6102 C C . GLY B 1 299 ? 3.832 -9.438 -0.103 1 93.62 299 GLY B C 1
ATOM 6103 O O . GLY B 1 299 ? 4.801 -9.008 0.52 1 93.62 299 GLY B O 1
ATOM 6104 N N . GLY B 1 300 ? 3.73 -9.312 -1.371 1 93.25 300 GLY B N 1
ATOM 6105 C CA . GLY B 1 300 ? 4.82 -8.742 -2.146 1 93.25 300 GLY B CA 1
ATOM 6106 C C . GLY B 1 300 ? 4.926 -7.238 -2.008 1 93.25 300 GLY B C 1
ATOM 6107 O O . GLY B 1 300 ? 3.91 -6.547 -1.91 1 93.25 300 GLY B O 1
ATOM 6108 N N . PRO B 1 301 ? 6.168 -6.738 -1.914 1 97.19 301 PRO B N 1
ATOM 6109 C CA . PRO B 1 301 ? 6.332 -5.281 -1.9 1 97.19 301 PRO B CA 1
ATOM 6110 C C . PRO B 1 301 ? 5.875 -4.625 -3.201 1 97.19 301 PRO B C 1
ATOM 6112 O O . PRO B 1 301 ? 5.672 -5.312 -4.207 1 97.19 301 PRO B O 1
ATOM 6115 N N . HIS B 1 302 ? 5.551 -3.363 -3.127 1 98.25 302 HIS B N 1
ATOM 6116 C CA . HIS B 1 302 ? 5.27 -2.564 -4.312 1 98.25 302 HIS B CA 1
ATOM 6117 C C . HIS B 1 302 ? 6.559 -2.035 -4.938 1 98.25 302 HIS B C 1
ATOM 6119 O O . HIS B 1 302 ? 7.004 -0.932 -4.613 1 98.25 302 HIS B O 1
ATOM 6125 N N . ASN B 1 303 ? 7.094 -2.822 -5.902 1 98.62 303 ASN B N 1
ATOM 6126 C CA . ASN B 1 303 ? 8.398 -2.52 -6.488 1 98.62 303 ASN B CA 1
ATOM 6127 C C . ASN B 1 303 ? 8.398 -1.155 -7.172 1 98.62 303 ASN B C 1
ATOM 6129 O O . ASN B 1 303 ? 9.422 -0.464 -7.18 1 98.62 303 ASN B O 1
ATOM 6133 N N . HIS B 1 304 ? 7.285 -0.755 -7.766 1 98.62 304 HIS B N 1
ATOM 6134 C CA . HIS B 1 304 ? 7.199 0.56 -8.391 1 98.62 304 HIS B CA 1
ATOM 6135 C C . HIS B 1 304 ? 7.324 1.671 -7.355 1 98.62 304 HIS B C 1
ATOM 6137 O O . HIS B 1 304 ? 7.949 2.701 -7.617 1 98.62 304 HIS B O 1
ATOM 6143 N N . ALA B 1 305 ? 6.715 1.487 -6.172 1 98.69 305 ALA B N 1
ATOM 6144 C CA . ALA B 1 305 ? 6.859 2.461 -5.094 1 98.69 305 ALA B CA 1
ATOM 6145 C C . ALA B 1 305 ? 8.305 2.52 -4.602 1 98.69 305 ALA B C 1
ATOM 6147 O O . ALA B 1 305 ? 8.836 3.602 -4.336 1 98.69 305 ALA B O 1
ATOM 6148 N N . ILE B 1 306 ? 8.93 1.327 -4.457 1 98.88 306 ILE B N 1
ATOM 6149 C CA . ILE B 1 306 ? 10.32 1.281 -4.027 1 98.88 306 ILE B CA 1
ATOM 6150 C C . ILE B 1 306 ? 11.195 2.029 -5.035 1 98.88 306 ILE B C 1
ATOM 6152 O O . ILE B 1 306 ? 12.141 2.725 -4.648 1 98.88 306 ILE B O 1
ATOM 6156 N N . ALA B 1 307 ? 10.883 1.914 -6.324 1 98.94 307 ALA B N 1
ATOM 6157 C CA . ALA B 1 307 ? 11.602 2.668 -7.348 1 98.94 307 ALA B CA 1
ATOM 6158 C C . ALA B 1 307 ? 11.445 4.172 -7.133 1 98.94 307 ALA B C 1
ATOM 6160 O O . ALA B 1 307 ? 12.422 4.918 -7.199 1 98.94 307 ALA B O 1
ATOM 6161 N N . GLY B 1 308 ? 10.195 4.594 -6.887 1 98.88 308 GLY B N 1
ATOM 6162 C CA . GLY B 1 308 ? 9.961 6 -6.605 1 98.88 308 GLY B CA 1
ATOM 6163 C C . GLY B 1 308 ? 10.695 6.5 -5.383 1 98.88 308 GLY B C 1
ATOM 6164 O O . GLY B 1 308 ? 11.234 7.609 -5.383 1 98.88 308 GLY B O 1
ATOM 6165 N N . VAL B 1 309 ? 10.734 5.703 -4.336 1 98.94 309 VAL B N 1
ATOM 6166 C CA . VAL B 1 309 ? 11.422 6.07 -3.104 1 98.94 309 VAL B CA 1
ATOM 6167 C C . VAL B 1 309 ? 12.922 6.203 -3.369 1 98.94 309 VAL B C 1
ATOM 6169 O O . VAL B 1 309 ? 13.562 7.125 -2.863 1 98.94 309 VAL B O 1
ATOM 6172 N N . ALA B 1 310 ? 13.445 5.289 -4.16 1 98.94 310 ALA B N 1
ATOM 6173 C CA . ALA B 1 310 ? 14.867 5.34 -4.492 1 98.94 310 ALA B CA 1
ATOM 6174 C C . ALA B 1 310 ? 15.227 6.656 -5.176 1 98.94 310 ALA B C 1
ATOM 6176 O O . ALA B 1 310 ? 16.266 7.258 -4.879 1 98.94 310 ALA B O 1
ATOM 6177 N N . VAL B 1 311 ? 14.406 7.109 -6.082 1 98.94 311 VAL B N 1
ATOM 6178 C CA . VAL B 1 311 ? 14.633 8.359 -6.793 1 98.94 311 VAL B CA 1
ATOM 6179 C C . VAL B 1 311 ? 14.57 9.531 -5.812 1 98.94 311 VAL B C 1
ATOM 6181 O O . VAL B 1 311 ? 15.422 10.422 -5.84 1 98.94 311 VAL B O 1
ATOM 6184 N N . ALA B 1 312 ? 13.57 9.547 -4.945 1 98.88 312 ALA B N 1
ATOM 6185 C CA . ALA B 1 312 ? 13.398 10.617 -3.967 1 98.88 312 ALA B CA 1
ATOM 6186 C C . ALA B 1 312 ? 14.602 10.695 -3.025 1 98.88 312 ALA B C 1
ATOM 6188 O O . ALA B 1 312 ? 15.039 11.781 -2.65 1 98.88 312 ALA B O 1
ATOM 6189 N N . LEU B 1 313 ? 15.078 9.5 -2.619 1 98.94 313 LEU B N 1
ATOM 6190 C CA . LEU B 1 313 ? 16.219 9.461 -1.709 1 98.94 313 LEU B CA 1
ATOM 6191 C C . LEU B 1 313 ? 17.469 10.016 -2.379 1 98.94 313 LEU B C 1
ATOM 6193 O O . LEU B 1 313 ? 18.281 10.68 -1.731 1 98.94 313 LEU B O 1
ATOM 6197 N N . LYS B 1 314 ? 17.656 9.734 -3.633 1 98.88 314 LYS B N 1
ATOM 6198 C CA . LYS B 1 314 ? 18.766 10.336 -4.355 1 98.88 314 LYS B CA 1
ATOM 6199 C C . LYS B 1 314 ? 18.656 11.859 -4.359 1 98.88 314 LYS B C 1
ATOM 6201 O O . LYS B 1 314 ? 19.656 12.555 -4.141 1 98.88 314 LYS B O 1
ATOM 6206 N N . GLN B 1 315 ? 17.5 12.375 -4.629 1 98.81 315 GLN B N 1
ATOM 6207 C CA . GLN B 1 315 ? 17.266 13.812 -4.621 1 98.81 315 GLN B CA 1
ATOM 6208 C C . GLN B 1 315 ? 17.562 14.414 -3.252 1 98.81 315 GLN B C 1
ATOM 6210 O O . GLN B 1 315 ? 18.109 15.516 -3.156 1 98.81 315 GLN B O 1
ATOM 6215 N N . ALA B 1 316 ? 17.281 13.672 -2.184 1 98.75 316 ALA B N 1
ATOM 6216 C CA . ALA B 1 316 ? 17.438 14.148 -0.812 1 98.75 316 ALA B CA 1
ATOM 6217 C C . ALA B 1 316 ? 18.922 14.289 -0.45 1 98.75 316 ALA B C 1
ATOM 6219 O O . ALA B 1 316 ? 19.266 14.945 0.534 1 98.75 316 ALA B O 1
ATOM 6220 N N . LEU B 1 317 ? 19.797 13.766 -1.27 1 98.12 317 LEU B N 1
ATOM 6221 C CA . LEU B 1 317 ? 21.234 13.82 -1.026 1 98.12 317 LEU B CA 1
ATOM 6222 C C . LEU B 1 317 ? 21.859 15.07 -1.66 1 98.12 317 LEU B C 1
ATOM 6224 O O . LEU B 1 317 ? 23.016 15.391 -1.406 1 98.12 317 LEU B O 1
ATOM 6228 N N . THR B 1 318 ? 21.062 15.898 -2.377 1 98.19 318 THR B N 1
ATOM 6229 C CA . THR B 1 318 ? 21.594 17 -3.164 1 98.19 318 THR B CA 1
ATOM 6230 C C . THR B 1 318 ? 21.594 18.297 -2.352 1 98.19 318 THR B C 1
ATOM 6232 O O . THR B 1 318 ? 20.812 18.438 -1.413 1 98.19 318 THR B O 1
ATOM 6235 N N . PRO B 1 319 ? 22.453 19.25 -2.732 1 97.25 319 PRO B N 1
ATOM 6236 C CA . PRO B 1 319 ? 22.391 20.578 -2.119 1 97.25 319 PRO B CA 1
ATOM 6237 C C . PRO B 1 319 ? 21.062 21.281 -2.396 1 97.25 319 PRO B C 1
ATOM 6239 O O . PRO B 1 319 ? 20.578 22.062 -1.566 1 97.25 319 PRO B O 1
ATOM 6242 N N . GLU B 1 320 ? 20.469 20.984 -3.582 1 97.44 320 GLU B N 1
ATOM 6243 C CA . GLU B 1 320 ? 19.156 21.516 -3.918 1 97.44 320 GLU B CA 1
ATOM 6244 C C . GLU B 1 320 ? 18.109 21.156 -2.861 1 97.44 320 GLU B C 1
ATOM 6246 O O . GLU B 1 320 ? 17.312 22 -2.445 1 97.44 320 GLU B O 1
ATOM 6251 N N . PHE B 1 321 ? 18.266 19.953 -2.398 1 98.44 321 PHE B N 1
ATOM 6252 C CA . PHE B 1 321 ? 17.281 19.469 -1.425 1 98.44 321 PHE B CA 1
ATOM 6253 C C . PHE B 1 321 ? 17.516 20.125 -0.067 1 98.44 321 PHE B C 1
ATOM 6255 O O . PHE B 1 321 ? 16.562 20.484 0.626 1 98.44 321 PHE B O 1
ATOM 6262 N N . LYS B 1 322 ? 18.672 20.203 0.361 1 97.75 322 LYS B N 1
ATOM 6263 C CA . LYS B 1 322 ? 18.969 20.891 1.616 1 97.75 322 LYS B CA 1
ATOM 6264 C C . LYS B 1 322 ? 18.484 22.328 1.585 1 97.75 322 LYS B C 1
ATOM 6266 O O . LYS B 1 322 ? 17.891 22.812 2.547 1 97.75 322 LYS B O 1
ATOM 6271 N N . ASN B 1 323 ? 18.781 23.016 0.473 1 97.38 323 ASN B N 1
ATOM 6272 C CA . ASN B 1 323 ? 18.297 24.375 0.315 1 97.38 323 ASN B CA 1
ATOM 6273 C C . ASN B 1 323 ? 16.781 24.453 0.392 1 97.38 323 ASN B C 1
ATOM 6275 O O . ASN B 1 323 ? 16.234 25.391 0.985 1 97.38 323 ASN B O 1
ATOM 6279 N N . TYR B 1 324 ? 16.141 23.578 -0.277 1 97.88 324 TYR B N 1
ATOM 6280 C CA . TYR B 1 324 ? 14.68 23.469 -0.229 1 97.88 324 TYR B CA 1
ATOM 6281 C C . TYR B 1 324 ? 14.195 23.328 1.208 1 97.88 324 TYR B C 1
ATOM 6283 O O . TYR B 1 324 ? 13.242 24 1.612 1 97.88 324 TYR B O 1
ATOM 6291 N N . GLN B 1 325 ? 14.836 22.469 2.035 1 98.69 325 GLN B N 1
ATOM 6292 C CA . GLN B 1 325 ? 14.398 22.234 3.406 1 98.69 325 GLN B CA 1
ATOM 6293 C C . GLN B 1 325 ? 14.625 23.469 4.273 1 98.69 325 GLN B C 1
ATOM 6295 O O . GLN B 1 325 ? 13.805 23.781 5.141 1 98.69 325 GLN B O 1
ATOM 6300 N N . LEU B 1 326 ? 15.711 24.125 4.082 1 98.06 326 LEU B N 1
ATOM 6301 C CA . LEU B 1 326 ? 15.938 25.391 4.773 1 98.06 326 LEU B CA 1
ATOM 6302 C C . LEU B 1 326 ? 14.836 26.391 4.445 1 98.06 326 LEU B C 1
ATOM 6304 O O . LEU B 1 326 ? 14.359 27.109 5.324 1 98.06 326 LEU B O 1
ATOM 6308 N N . GLN B 1 327 ? 14.438 26.422 3.164 1 98 327 GLN B N 1
ATOM 6309 C CA . GLN B 1 327 ? 13.375 27.312 2.729 1 98 327 GLN B CA 1
ATOM 6310 C C . GLN B 1 327 ? 12.039 26.922 3.348 1 98 327 GLN B C 1
ATOM 6312 O O . GLN B 1 327 ? 11.203 27.781 3.641 1 98 327 GLN B O 1
ATOM 6317 N N . VAL B 1 328 ? 11.789 25.609 3.512 1 98.56 328 VAL B N 1
ATOM 6318 C CA . VAL B 1 328 ? 10.578 25.125 4.172 1 98.56 328 VAL B CA 1
ATOM 6319 C C . VAL B 1 328 ? 10.477 25.734 5.57 1 98.56 328 VAL B C 1
ATOM 6321 O O . VAL B 1 328 ? 9.414 26.219 5.961 1 98.56 328 VAL B O 1
ATOM 6324 N N . LEU B 1 329 ? 11.562 25.719 6.312 1 98.62 329 LEU B N 1
ATOM 6325 C CA . LEU B 1 329 ? 11.578 26.266 7.664 1 98.62 329 LEU B CA 1
ATOM 6326 C C . LEU B 1 329 ? 11.375 27.781 7.648 1 98.62 329 LEU B C 1
ATOM 6328 O O . LEU B 1 329 ? 10.609 28.312 8.445 1 98.62 329 LEU B O 1
ATOM 6332 N N . ALA B 1 330 ? 12.062 28.438 6.738 1 98.19 330 ALA B N 1
ATOM 6333 C CA . ALA B 1 330 ? 11.953 29.891 6.637 1 98.19 330 ALA B CA 1
ATOM 6334 C C . ALA B 1 330 ? 10.531 30.312 6.289 1 98.19 330 ALA B C 1
ATOM 6336 O O . ALA B 1 330 ? 10.016 31.281 6.844 1 98.19 330 ALA B O 1
ATOM 6337 N N . ASN B 1 331 ? 9.977 29.578 5.312 1 98.56 331 ASN B N 1
ATOM 6338 C CA . ASN B 1 331 ? 8.602 29.859 4.902 1 98.56 331 ASN B CA 1
ATOM 6339 C C . ASN B 1 331 ? 7.621 29.656 6.047 1 98.56 331 ASN B C 1
ATOM 6341 O O . ASN B 1 331 ? 6.68 30.438 6.211 1 98.56 331 ASN B O 1
ATOM 6345 N N . CYS B 1 332 ? 7.828 28.609 6.805 1 98.69 332 CYS B N 1
ATOM 6346 C CA . CYS B 1 332 ? 6.945 28.328 7.934 1 98.69 332 CYS B CA 1
ATOM 6347 C C . CYS B 1 332 ? 7.031 29.438 8.984 1 98.69 332 CYS B C 1
ATOM 6349 O O . CYS B 1 332 ? 6.008 29.859 9.523 1 98.69 332 CYS B O 1
ATOM 6351 N N . ARG B 1 333 ? 8.188 29.922 9.297 1 98.12 333 ARG B N 1
ATOM 6352 C CA . ARG B 1 333 ? 8.391 31 10.25 1 98.12 333 ARG B CA 1
ATOM 6353 C C . ARG B 1 333 ? 7.738 32.281 9.758 1 98.12 333 ARG B C 1
ATOM 6355 O O . ARG B 1 333 ? 7.137 33.031 10.547 1 98.12 333 ARG B O 1
ATOM 6362 N N . ALA B 1 334 ? 7.883 32.531 8.453 1 98.25 334 ALA B N 1
ATOM 6363 C CA . ALA B 1 334 ? 7.27 33.719 7.875 1 98.25 334 ALA B CA 1
ATOM 6364 C C . ALA B 1 334 ? 5.75 33.688 7.984 1 98.25 334 ALA B C 1
ATOM 6366 O O . ALA B 1 334 ? 5.105 34.688 8.281 1 98.25 334 ALA B O 1
ATOM 6367 N N . LEU B 1 335 ? 5.203 32.531 7.695 1 98.62 335 LEU B N 1
ATOM 6368 C CA . LEU B 1 335 ? 3.762 32.312 7.816 1 98.62 335 LEU B CA 1
ATOM 6369 C C . LEU B 1 335 ? 3.299 32.562 9.25 1 98.62 335 LEU B C 1
ATOM 6371 O O . LEU B 1 335 ? 2.33 33.281 9.484 1 98.62 335 LEU B O 1
ATOM 6375 N N . ALA B 1 336 ? 4.008 31.938 10.211 1 98.5 336 ALA B N 1
ATOM 6376 C CA . ALA B 1 336 ? 3.67 32.094 11.625 1 98.5 336 ALA B CA 1
ATOM 6377 C C . ALA B 1 336 ? 3.744 33.531 12.062 1 98.5 336 ALA B C 1
ATOM 6379 O O . ALA B 1 336 ? 2.826 34.031 12.719 1 98.5 336 ALA B O 1
ATOM 6380 N N . ALA B 1 337 ? 4.801 34.156 11.719 1 98.12 337 ALA B N 1
ATOM 6381 C CA . ALA B 1 337 ? 5.008 35.562 12.109 1 98.12 337 ALA B CA 1
ATOM 6382 C C . ALA B 1 337 ? 3.918 36.469 11.539 1 98.12 337 ALA B C 1
ATOM 6384 O O . ALA B 1 337 ? 3.393 37.344 12.234 1 98.12 337 ALA B O 1
ATOM 6385 N N . SER B 1 338 ? 3.633 36.281 10.297 1 98.38 338 SER B N 1
ATOM 6386 C CA . SER B 1 338 ? 2.629 37.094 9.625 1 98.38 338 SER B CA 1
ATOM 6387 C C . SER B 1 338 ? 1.257 36.938 10.266 1 98.38 338 SER B C 1
ATOM 6389 O O . SER B 1 338 ? 0.524 37.906 10.453 1 98.38 338 SER B O 1
ATOM 6391 N N . LEU B 1 339 ? 0.905 35.719 10.578 1 98.5 339 LEU B N 1
ATOM 6392 C CA . LEU B 1 339 ? -0.382 35.469 11.211 1 98.5 339 LEU B CA 1
ATOM 6393 C C . LEU B 1 339 ? -0.413 36.031 12.625 1 98.5 339 LEU B C 1
ATOM 6395 O O . LEU B 1 339 ? -1.432 36.562 13.055 1 98.5 339 LEU B O 1
ATOM 6399 N N . MET B 1 340 ? 0.662 35.906 13.336 1 98.19 340 MET B N 1
ATOM 6400 C CA . MET B 1 340 ? 0.729 36.469 14.688 1 98.19 340 MET B CA 1
ATOM 6401 C C . MET B 1 340 ? 0.641 38 14.648 1 98.19 340 MET B C 1
ATOM 6403 O O . MET B 1 340 ? 0.018 38.594 15.516 1 98.19 340 MET B O 1
ATOM 6407 N N . GLU B 1 341 ? 1.248 38.562 13.695 1 98.06 341 GLU B N 1
ATOM 6408 C CA . GLU B 1 341 ? 1.162 40.031 13.508 1 98.06 341 GLU B CA 1
ATOM 6409 C C . GLU B 1 341 ? -0.281 40.469 13.281 1 98.06 341 GLU B C 1
ATOM 6411 O O . GLU B 1 341 ? -0.658 41.562 13.641 1 98.06 341 GLU B O 1
ATOM 6416 N N . LYS B 1 342 ? -1.002 39.594 12.711 1 97.56 342 LYS B N 1
ATOM 6417 C CA . LYS B 1 342 ? -2.406 39.875 12.438 1 97.56 342 LYS B CA 1
ATOM 6418 C C . LYS B 1 342 ? -3.287 39.531 13.625 1 97.56 342 LYS B C 1
ATOM 6420 O O . LYS B 1 342 ? -4.516 39.594 13.547 1 97.56 342 LYS B O 1
ATOM 6425 N N . GLY B 1 343 ? -2.664 39.062 14.719 1 97.5 343 GLY B N 1
ATOM 6426 C CA . GLY B 1 343 ? -3.367 38.875 15.977 1 97.5 343 GLY B CA 1
ATOM 6427 C C . GLY B 1 343 ? -3.781 37.438 16.219 1 97.5 343 GLY B C 1
ATOM 6428 O O . GLY B 1 343 ? -4.535 37.156 17.141 1 97.5 343 GLY B O 1
ATOM 6429 N N . TYR B 1 344 ? -3.336 36.5 15.422 1 98 344 TYR B N 1
ATOM 6430 C CA . TYR B 1 344 ? -3.678 35.125 15.633 1 98 344 TYR B CA 1
ATOM 6431 C C . TYR B 1 344 ? -2.754 34.469 16.656 1 98 344 TYR B C 1
ATOM 6433 O O . TYR B 1 344 ? -1.598 34.875 16.812 1 98 344 TYR B O 1
ATOM 6441 N N . LYS B 1 345 ? -3.291 33.5 17.328 1 97.06 345 LYS B N 1
ATOM 6442 C CA . LYS B 1 345 ? -2.494 32.719 18.266 1 97.06 345 LYS B CA 1
ATOM 6443 C C . LYS B 1 345 ? -1.945 31.469 17.609 1 97.06 345 LYS B C 1
ATOM 6445 O O . LYS B 1 345 ? -2.711 30.625 17.141 1 97.06 345 LYS B O 1
ATOM 6450 N N . VAL B 1 346 ? -0.679 31.375 17.531 1 97.25 346 VAL B N 1
ATOM 6451 C CA . VAL B 1 346 ? -0.006 30.141 17.109 1 97.25 346 VAL B CA 1
ATOM 6452 C C . VAL B 1 346 ? 0.403 29.328 18.328 1 97.25 346 VAL B C 1
ATOM 6454 O O . VAL B 1 346 ? 1.125 29.812 19.203 1 97.25 346 VAL B O 1
ATOM 6457 N N . VAL B 1 347 ? -0.09 28.078 18.391 1 96.56 347 VAL B N 1
ATOM 6458 C CA . VAL B 1 347 ? 0.211 27.219 19.531 1 96.56 347 VAL B CA 1
ATOM 6459 C C . VAL B 1 347 ? 1.723 27.078 19.688 1 96.56 347 VAL B C 1
ATOM 6461 O O . VAL B 1 347 ? 2.438 26.875 18.703 1 96.56 347 VAL B O 1
ATOM 6464 N N . THR B 1 348 ? 2.301 27.203 20.844 1 96.25 348 THR B N 1
ATOM 6465 C CA . THR B 1 348 ? 3.695 27.141 21.266 1 96.25 348 THR B CA 1
ATOM 6466 C C . THR B 1 348 ? 4.449 28.391 20.797 1 96.25 348 THR B C 1
ATOM 6468 O O . THR B 1 348 ? 5.672 28.469 20.938 1 96.25 348 THR B O 1
ATOM 6471 N N . GLY B 1 349 ? 3.869 29.344 20.078 1 95.62 349 GLY B N 1
ATOM 6472 C CA . GLY B 1 349 ? 4.395 30.672 19.812 1 95.62 349 GLY B CA 1
ATOM 6473 C C . GLY B 1 349 ? 5.262 30.719 18.578 1 95.62 349 GLY B C 1
ATOM 6474 O O . GLY B 1 349 ? 6.016 31.688 18.375 1 95.62 349 GLY B O 1
ATOM 6475 N N . GLY B 1 350 ? 5.188 29.766 17.781 1 95.5 350 GLY B N 1
ATOM 6476 C CA . GLY B 1 350 ? 5.98 29.703 16.562 1 95.5 350 GLY B CA 1
ATOM 6477 C C . GLY B 1 350 ? 6.227 28.281 16.094 1 95.5 350 GLY B C 1
ATOM 6478 O O . GLY B 1 350 ? 5.445 27.375 16.391 1 95.5 350 GLY B O 1
ATOM 6479 N N . SER B 1 351 ? 7.23 28.188 15.258 1 96.75 351 SER B N 1
ATOM 6480 C CA . SER B 1 351 ? 7.535 26.859 14.742 1 96.75 351 SER B CA 1
ATOM 6481 C C . SER B 1 351 ? 9.039 26.656 14.586 1 96.75 351 SER B C 1
ATOM 6483 O O . SER B 1 351 ? 9.75 27.578 14.18 1 96.75 351 SER B O 1
ATOM 6485 N N . ASP B 1 352 ? 9.484 25.391 14.945 1 97.12 352 ASP B N 1
ATOM 6486 C CA . ASP B 1 352 ? 10.844 24.953 14.672 1 97.12 352 ASP B CA 1
ATOM 6487 C C . ASP B 1 352 ? 10.883 24.016 13.461 1 97.12 352 ASP B C 1
ATOM 6489 O O . ASP B 1 352 ? 11.953 23.578 13.039 1 97.12 352 ASP B O 1
ATOM 6493 N N . ASN B 1 353 ? 9.742 23.719 12.953 1 97.62 353 ASN B N 1
ATOM 6494 C CA . ASN B 1 353 ? 9.711 22.734 11.883 1 97.62 353 ASN B CA 1
ATOM 6495 C C . ASN B 1 353 ? 8.828 23.188 10.727 1 97.62 353 ASN B C 1
ATOM 6497 O O . ASN B 1 353 ? 8.883 24.359 10.32 1 97.62 353 ASN B O 1
ATOM 6501 N N . HIS B 1 354 ? 8.008 22.297 10.094 1 98.69 354 HIS B N 1
ATOM 6502 C CA . HIS B 1 354 ? 7.41 22.609 8.805 1 98.69 354 HIS B CA 1
ATOM 6503 C C . HIS B 1 354 ? 5.941 22.984 8.945 1 98.69 354 HIS B C 1
ATOM 6505 O O . HIS B 1 354 ? 5.25 23.203 7.949 1 98.69 354 HIS B O 1
ATOM 6511 N N . LEU B 1 355 ? 5.391 23.062 10.195 1 98.69 355 LEU B N 1
ATOM 6512 C CA . LEU B 1 355 ? 3.957 23.312 10.32 1 98.69 355 LEU B CA 1
ATOM 6513 C C . LEU B 1 355 ? 3.66 24.172 11.547 1 98.69 355 LEU B C 1
ATOM 6515 O O . LEU B 1 355 ? 4.523 24.344 12.406 1 98.69 355 LEU B O 1
ATOM 6519 N N . ILE B 1 356 ? 2.477 24.781 11.562 1 98.38 356 ILE B N 1
ATOM 6520 C CA . ILE B 1 356 ? 1.978 25.531 12.711 1 98.38 356 ILE B CA 1
ATOM 6521 C C . ILE B 1 356 ? 0.521 25.141 12.977 1 98.38 356 ILE B C 1
ATOM 6523 O O . ILE B 1 356 ? -0.175 24.672 12.078 1 98.38 356 ILE B O 1
ATOM 6527 N N . LEU B 1 357 ? 0.173 25.234 14.195 1 97.69 357 LEU B N 1
ATOM 6528 C CA . LEU B 1 357 ? -1.211 25.109 14.641 1 97.69 357 LEU B CA 1
ATOM 6529 C C . LEU B 1 357 ? -1.756 26.469 15.086 1 97.69 357 LEU B C 1
ATOM 6531 O O . LEU B 1 357 ? -1.229 27.078 16.016 1 97.69 357 LEU B O 1
ATOM 6535 N N . VAL B 1 358 ? -2.754 26.953 14.375 1 98 358 VAL B N 1
ATOM 6536 C CA . VAL B 1 358 ? -3.354 28.25 14.672 1 98 358 VAL B CA 1
ATOM 6537 C C . VAL B 1 358 ? -4.641 28.062 15.477 1 98 358 VAL B C 1
ATOM 6539 O O . VAL B 1 358 ? -5.559 27.375 15.023 1 98 358 VAL B O 1
ATOM 6542 N N . ASP B 1 359 ? -4.684 28.625 16.625 1 96.62 359 ASP B N 1
ATOM 6543 C CA . ASP B 1 359 ? -5.855 28.578 17.484 1 96.62 359 ASP B CA 1
ATOM 6544 C C . ASP B 1 359 ? -6.812 29.734 17.188 1 96.62 359 ASP B C 1
ATOM 6546 O O . ASP B 1 359 ? -6.461 30.891 17.391 1 96.62 359 ASP B O 1
ATOM 6550 N N . LEU B 1 360 ? -7.996 29.391 16.781 1 96.81 360 LEU B N 1
ATOM 6551 C CA . LEU B 1 360 ? -8.922 30.406 16.312 1 96.81 360 LEU B CA 1
ATOM 6552 C C . LEU B 1 360 ? -9.898 30.812 17.406 1 96.81 360 LEU B C 1
ATOM 6554 O O . LEU B 1 360 ? -10.773 31.656 17.188 1 96.81 360 LEU B O 1
ATOM 6558 N N . ARG B 1 361 ? -9.859 30.391 18.672 1 93.94 361 ARG B N 1
ATOM 6559 C CA . ARG B 1 361 ? -10.781 30.688 19.766 1 93.94 361 ARG B CA 1
ATOM 6560 C C . ARG B 1 361 ? -10.789 32.188 20.078 1 93.94 361 ARG B C 1
ATOM 6562 O O . ARG B 1 361 ? -11.844 32.75 20.344 1 93.94 361 ARG B O 1
ATOM 6569 N N . SER B 1 362 ? -9.586 32.656 20 1 92.69 362 SER B N 1
ATOM 6570 C CA . SER B 1 362 ? -9.461 34.062 20.344 1 92.69 362 SER B CA 1
ATOM 6571 C C . SER B 1 362 ? -10.102 34.969 19.281 1 92.69 362 SER B C 1
ATOM 6573 O O . SER B 1 362 ? -10.375 36.125 19.531 1 92.69 362 SER B O 1
ATOM 6575 N N . LYS B 1 363 ? -10.273 34.469 18.125 1 95.5 363 LYS B N 1
ATOM 6576 C CA . LYS B 1 363 ? -10.898 35.219 17.047 1 95.5 363 LYS B CA 1
ATOM 6577 C C . LYS B 1 363 ? -12.398 35 16.984 1 95.5 363 LYS B C 1
ATOM 6579 O O . LYS B 1 363 ? -13.109 35.625 16.203 1 95.5 363 LYS B O 1
ATOM 6584 N N . GLY B 1 364 ? -12.844 34.094 17.812 1 93.69 364 GLY B N 1
ATOM 6585 C CA . GLY B 1 364 ? -14.281 33.844 17.938 1 93.69 364 GLY B CA 1
ATOM 6586 C C . GLY B 1 364 ? -14.82 32.875 16.906 1 93.69 364 GLY B C 1
ATOM 6587 O O . GLY B 1 364 ? -16 32.938 16.562 1 93.69 364 GLY B O 1
ATOM 6588 N N . THR B 1 365 ? -14.023 32.062 16.312 1 95.12 365 THR B N 1
ATOM 6589 C CA . THR B 1 365 ? -14.477 31.078 15.352 1 95.12 365 THR B CA 1
ATOM 6590 C C . THR B 1 365 ? -13.742 29.75 15.562 1 95.12 365 THR B C 1
ATOM 6592 O O . THR B 1 365 ? -13.094 29.562 16.594 1 95.12 365 THR B O 1
ATOM 6595 N N . ASP B 1 366 ? -14.039 28.734 14.711 1 93.88 366 ASP B N 1
ATOM 6596 C CA . ASP B 1 366 ? -13.453 27.406 14.859 1 93.88 366 ASP B CA 1
ATOM 6597 C C . ASP B 1 366 ? -12.836 26.922 13.547 1 93.88 366 ASP B C 1
ATOM 6599 O O . ASP B 1 366 ? -12.984 27.578 12.508 1 93.88 366 ASP B O 1
ATOM 6603 N N . GLY B 1 367 ? -12.086 25.812 13.727 1 94.75 367 GLY B N 1
ATOM 6604 C CA . GLY B 1 367 ? -11.367 25.297 12.578 1 94.75 367 GLY B CA 1
ATOM 6605 C C . GLY B 1 367 ? -12.273 24.75 11.492 1 94.75 367 GLY B C 1
ATOM 6606 O O . GLY B 1 367 ? -11.945 24.812 10.305 1 94.75 367 GLY B O 1
ATOM 6607 N N . GLY B 1 368 ? -13.406 24.172 11.867 1 92.81 368 GLY B N 1
ATOM 6608 C CA . GLY B 1 368 ? -14.328 23.594 10.906 1 92.81 368 GLY B CA 1
ATOM 6609 C C . GLY B 1 368 ? -14.898 24.609 9.938 1 92.81 368 GLY B C 1
ATOM 6610 O O . GLY B 1 368 ? -14.922 24.375 8.727 1 92.81 368 GLY B O 1
ATOM 6611 N N . ARG B 1 369 ? -15.398 25.719 10.445 1 94.94 369 ARG B N 1
ATOM 6612 C CA . ARG B 1 369 ? -15.961 26.781 9.617 1 94.94 369 ARG B CA 1
ATOM 6613 C C . ARG B 1 369 ? -14.891 27.438 8.758 1 94.94 369 ARG B C 1
ATOM 6615 O O . ARG B 1 369 ? -15.086 27.641 7.562 1 94.94 369 ARG B O 1
ATOM 6622 N N . ALA B 1 370 ? -13.789 27.734 9.422 1 96.75 370 ALA B N 1
ATOM 6623 C CA . ALA B 1 370 ? -12.703 28.406 8.703 1 96.75 370 ALA B CA 1
ATOM 6624 C C . ALA B 1 370 ? -12.188 27.547 7.559 1 96.75 370 ALA B C 1
ATOM 6626 O O . ALA B 1 370 ? -11.922 28.062 6.465 1 96.75 370 ALA B O 1
ATOM 6627 N N . GLU B 1 371 ? -11.977 26.281 7.844 1 95.88 371 GLU B N 1
ATOM 6628 C CA . GLU B 1 371 ? -11.484 25.359 6.82 1 95.88 371 GLU B CA 1
ATOM 6629 C C . GLU B 1 371 ? -12.406 25.359 5.598 1 95.88 371 GLU B C 1
ATOM 6631 O O . GLU B 1 371 ? -11.93 25.328 4.461 1 95.88 371 GLU B O 1
ATOM 6636 N N . LYS B 1 372 ? -13.695 25.391 5.797 1 94.88 372 LYS B N 1
ATOM 6637 C CA . LYS B 1 372 ? -14.656 25.328 4.699 1 94.88 372 LYS B CA 1
ATOM 6638 C C . LYS B 1 372 ? -14.617 26.594 3.852 1 94.88 372 LYS B C 1
ATOM 6640 O O . LYS B 1 372 ? -14.672 26.531 2.623 1 94.88 372 LYS B O 1
ATOM 6645 N N . VAL B 1 373 ? -14.547 27.688 4.508 1 97.56 373 VAL B N 1
ATOM 6646 C CA . VAL B 1 373 ? -14.461 28.953 3.779 1 97.56 373 VAL B CA 1
ATOM 6647 C C . VAL B 1 373 ? -13.164 29 2.977 1 97.56 373 VAL B C 1
ATOM 6649 O O . VAL B 1 373 ? -13.164 29.359 1.798 1 97.56 373 VAL B O 1
ATOM 6652 N N . LEU B 1 374 ? -12.086 28.641 3.637 1 98 374 LEU B N 1
ATOM 6653 C CA . LEU B 1 374 ? -10.789 28.656 2.967 1 98 374 LEU B CA 1
ATOM 6654 C C . LEU B 1 374 ? -10.781 27.703 1.775 1 98 374 LEU B C 1
ATOM 6656 O O . LEU B 1 374 ? -10.219 28.016 0.724 1 98 374 LEU B O 1
ATOM 6660 N N . GLU B 1 375 ? -11.352 26.562 1.937 1 96.12 375 GLU B N 1
ATOM 6661 C CA . GLU B 1 375 ? -11.453 25.609 0.837 1 96.12 375 GLU B CA 1
ATOM 6662 C C . GLU B 1 375 ? -12.18 26.219 -0.36 1 96.12 375 GLU B C 1
ATOM 6664 O O . GLU B 1 375 ? -11.75 26.047 -1.503 1 96.12 375 GLU B O 1
ATOM 6669 N N . ASN B 1 376 ? -13.258 26.891 -0.098 1 96.62 376 ASN B N 1
ATOM 6670 C CA . ASN B 1 376 ? -14.016 27.547 -1.161 1 96.62 376 ASN B CA 1
ATOM 6671 C C . ASN B 1 376 ? -13.203 28.672 -1.806 1 96.62 376 ASN B C 1
ATOM 6673 O O . ASN B 1 376 ? -13.5 29.094 -2.926 1 96.62 376 ASN B O 1
ATOM 6677 N N . CYS B 1 377 ? -12.219 29.188 -1.105 1 98.25 377 CYS B N 1
ATOM 6678 C CA . CYS B 1 377 ? -11.344 30.219 -1.628 1 98.25 377 CYS B CA 1
ATOM 6679 C C . CYS B 1 377 ? -10.109 29.609 -2.295 1 98.25 377 CYS B C 1
ATOM 6681 O O . CYS B 1 377 ? -9.148 30.328 -2.586 1 98.25 377 CYS B O 1
ATOM 6683 N N . ALA B 1 378 ? -10.031 28.281 -2.457 1 97.94 378 ALA B N 1
ATOM 6684 C CA . ALA B 1 378 ? -8.961 27.531 -3.111 1 97.94 378 ALA B CA 1
ATOM 6685 C C . ALA B 1 378 ? -7.727 27.438 -2.217 1 97.94 378 ALA B C 1
ATOM 6687 O O . ALA B 1 378 ? -6.598 27.422 -2.709 1 97.94 378 ALA B O 1
ATOM 6688 N N . ILE B 1 379 ? -7.953 27.453 -0.941 1 98.31 379 ILE B N 1
ATOM 6689 C CA . ILE B 1 379 ? -6.906 27.234 0.048 1 98.31 379 ILE B CA 1
ATOM 6690 C C . ILE B 1 379 ? -7.199 25.953 0.831 1 98.31 379 ILE B C 1
ATOM 6692 O O . ILE B 1 379 ? -8.188 25.875 1.567 1 98.31 379 ILE B O 1
ATOM 6696 N N . SER B 1 380 ? -6.305 24.984 0.629 1 96.88 380 SER B N 1
ATOM 6697 C CA . SER B 1 380 ? -6.523 23.703 1.295 1 96.88 380 SER B CA 1
ATOM 6698 C C . SER B 1 380 ? -5.707 23.594 2.58 1 96.88 380 SER B C 1
ATOM 6700 O O . SER B 1 380 ? -4.48 23.703 2.553 1 96.88 380 SER B O 1
ATOM 6702 N N . CYS B 1 381 ? -6.375 23.422 3.688 1 95.12 381 CYS B N 1
ATOM 6703 C CA . CYS B 1 381 ? -5.77 23.188 4.992 1 95.12 381 CYS B CA 1
ATOM 6704 C C . CYS B 1 381 ? -6.621 22.25 5.828 1 95.12 381 CYS B C 1
ATOM 6706 O O . CYS B 1 381 ? -7.625 21.719 5.34 1 95.12 381 CYS B O 1
ATOM 6708 N N . ASN B 1 382 ? -6.133 21.953 7.059 1 92.44 382 ASN B N 1
ATOM 6709 C CA . ASN B 1 382 ? -6.867 21 7.891 1 92.44 382 ASN B CA 1
ATOM 6710 C C . ASN B 1 382 ? -7.281 21.625 9.219 1 92.44 382 ASN B C 1
ATOM 6712 O O . ASN B 1 382 ? -6.5 22.344 9.844 1 92.44 382 ASN B O 1
ATOM 6716 N N . LYS B 1 383 ? -8.594 21.375 9.555 1 93.12 383 LYS B N 1
ATOM 6717 C CA . LYS B 1 383 ? -8.984 21.656 10.938 1 93.12 383 LYS B CA 1
ATOM 6718 C C . LYS B 1 383 ? -8.297 20.703 11.906 1 93.12 383 LYS B C 1
ATOM 6720 O O . LYS B 1 383 ? -8.016 19.547 11.562 1 93.12 383 LYS B O 1
ATOM 6725 N N . HIS B 1 384 ? -7.988 21.156 13.023 1 93.31 384 HIS B N 1
ATOM 6726 C CA . HIS B 1 384 ? -7.297 20.328 14 1 93.31 384 HIS B CA 1
ATOM 6727 C C . HIS B 1 384 ? -7.637 20.75 15.422 1 93.31 384 HIS B C 1
ATOM 6729 O O . HIS B 1 384 ? -7.961 21.922 15.664 1 93.31 384 HIS B O 1
ATOM 6735 N N . TYR B 1 385 ? -7.426 19.828 16.266 1 92.38 385 TYR B N 1
ATOM 6736 C CA . TYR B 1 385 ? -7.594 20.109 17.688 1 92.38 385 TYR B CA 1
ATOM 6737 C C . TYR B 1 385 ? -6.473 21 18.203 1 92.38 385 TYR B C 1
ATOM 6739 O O . TYR B 1 385 ? -5.324 20.875 17.766 1 92.38 385 TYR B O 1
ATOM 6747 N N . CYS B 1 386 ? -6.91 21.859 19.078 1 93.38 386 CYS B N 1
ATOM 6748 C CA . CYS B 1 386 ? -5.938 22.609 19.875 1 93.38 386 CYS B CA 1
ATOM 6749 C C . CYS B 1 386 ? -5.945 22.156 21.328 1 93.38 386 CYS B C 1
ATOM 6751 O O . CYS B 1 386 ? -6.961 21.656 21.828 1 93.38 386 CYS B O 1
ATOM 6753 N N . PRO B 1 387 ? -4.758 22.25 21.953 1 89.62 387 PRO B N 1
ATOM 6754 C CA . PRO B 1 387 ? -4.762 21.922 23.391 1 89.62 387 PRO B CA 1
ATOM 6755 C C . PRO B 1 387 ? -5.879 22.641 24.141 1 89.62 387 PRO B C 1
ATOM 6757 O O . PRO B 1 387 ? -6.074 23.844 23.984 1 89.62 387 PRO B O 1
ATOM 6760 N N . GLY B 1 388 ? -6.676 21.828 24.859 1 83.94 388 GLY B N 1
ATOM 6761 C CA . GLY B 1 388 ? -7.742 22.422 25.672 1 83.94 388 GLY B CA 1
ATOM 6762 C C . GLY B 1 388 ? -9.109 22.312 25.016 1 83.94 388 GLY B C 1
ATOM 6763 O O . GLY B 1 388 ? -10.125 22.609 25.641 1 83.94 388 GLY B O 1
ATOM 6764 N N . ASP B 1 389 ? -9.109 21.875 23.719 1 89.62 389 ASP B N 1
ATOM 6765 C CA . ASP B 1 389 ? -10.406 21.703 23.078 1 89.62 389 ASP B CA 1
ATOM 6766 C C . ASP B 1 389 ? -11.273 20.719 23.859 1 89.62 389 ASP B C 1
ATOM 6768 O O . ASP B 1 389 ? -10.781 19.719 24.375 1 89.62 389 ASP B O 1
ATOM 6772 N N . LYS B 1 390 ? -12.484 21.031 24.062 1 76.75 390 LYS B N 1
ATOM 6773 C CA . LYS B 1 390 ? -13.391 20.203 24.844 1 76.75 390 LYS B CA 1
ATOM 6774 C C . LYS B 1 390 ? -14.117 19.188 23.969 1 76.75 390 LYS B C 1
ATOM 6776 O O . LYS B 1 390 ? -14.609 18.172 24.469 1 76.75 390 LYS B O 1
ATOM 6781 N N . SER B 1 391 ? -14.344 19.578 22.719 1 72.75 391 SER B N 1
ATOM 6782 C CA . SER B 1 391 ? -15.109 18.688 21.859 1 72.75 391 SER B CA 1
ATOM 6783 C C . SER B 1 391 ? -14.32 18.328 20.594 1 72.75 391 SER B C 1
ATOM 6785 O O . SER B 1 391 ? -13.641 19.172 20.016 1 72.75 391 SER B O 1
ATOM 6787 N N . ALA B 1 392 ? -14.438 16.969 20.297 1 66.06 392 ALA B N 1
ATOM 6788 C CA . ALA B 1 392 ? -13.812 16.484 19.062 1 66.06 392 ALA B CA 1
ATOM 6789 C C . ALA B 1 392 ? -14.594 16.938 17.844 1 66.06 392 ALA B C 1
ATOM 6791 O O . ALA B 1 392 ? -14.055 16.969 16.719 1 66.06 392 ALA B O 1
ATOM 6792 N N . LEU B 1 393 ? -15.719 17.359 18.016 1 70.38 393 LEU B N 1
ATOM 6793 C CA . LEU B 1 393 ? -16.625 17.656 16.906 1 70.38 393 LEU B CA 1
ATOM 6794 C C . LEU B 1 393 ? -16.375 19.078 16.375 1 70.38 393 LEU B C 1
ATOM 6796 O O . LEU B 1 393 ? -16.703 19.375 15.234 1 70.38 393 LEU B O 1
ATOM 6800 N N . LEU B 1 394 ? -15.789 19.828 17.219 1 80.5 394 LEU B N 1
ATOM 6801 C CA . LEU B 1 394 ? -15.578 21.219 16.797 1 80.5 394 LEU B CA 1
ATOM 6802 C C . LEU B 1 394 ? -14.148 21.656 17.094 1 80.5 394 LEU B C 1
ATOM 6804 O O . LEU B 1 394 ? -13.922 22.5 17.969 1 80.5 394 LEU B O 1
ATOM 6808 N N . PRO B 1 395 ? -13.273 21.203 16.312 1 91.5 395 PRO B N 1
ATOM 6809 C CA . PRO B 1 395 ? -11.883 21.609 16.547 1 91.5 395 PRO B CA 1
ATOM 6810 C C . PRO B 1 395 ? -11.664 23.109 16.344 1 91.5 395 PRO B C 1
ATOM 6812 O O . PRO B 1 395 ? -12.242 23.688 15.422 1 91.5 395 PRO B O 1
ATOM 6815 N N . SER B 1 396 ? -10.875 23.75 17.141 1 93.75 396 SER B N 1
ATOM 6816 C CA . SER B 1 396 ? -10.727 25.203 17.156 1 93.75 396 SER B CA 1
ATOM 6817 C C . SER B 1 396 ? -9.539 25.641 16.297 1 93.75 396 SER B C 1
ATOM 6819 O O . SER B 1 396 ? -9.281 26.828 16.141 1 93.75 396 SER B O 1
ATOM 6821 N N . GLY B 1 397 ? -8.867 24.688 15.805 1 95.44 397 GLY B N 1
ATOM 6822 C CA . GLY B 1 397 ? -7.598 25.078 15.203 1 95.44 397 GLY B CA 1
ATOM 6823 C C . GLY B 1 397 ? -7.52 24.781 13.719 1 95.44 397 GLY B C 1
ATOM 6824 O O . GLY B 1 397 ? -8.367 24.062 13.18 1 95.44 397 GLY B O 1
ATOM 6825 N N . LEU B 1 398 ? -6.539 25.422 13.039 1 96.69 398 LEU B N 1
ATOM 6826 C CA . LEU B 1 398 ? -6.09 25.109 11.688 1 96.69 398 LEU B CA 1
ATOM 6827 C C . LEU B 1 398 ? -4.637 24.656 11.688 1 96.69 398 LEU B C 1
ATOM 6829 O O . LEU B 1 398 ? -3.773 25.312 12.266 1 96.69 398 LEU B O 1
ATOM 6833 N N . ARG B 1 399 ? -4.414 23.5 11.148 1 97.38 399 ARG B N 1
ATOM 6834 C CA . ARG B 1 399 ? -3.057 23.016 10.922 1 97.38 399 ARG B CA 1
ATOM 6835 C C . ARG B 1 399 ? -2.562 23.406 9.531 1 97.38 399 ARG B C 1
ATOM 6837 O O . ARG B 1 399 ? -3.217 23.109 8.531 1 97.38 399 ARG B O 1
ATOM 6844 N N . LEU B 1 400 ? -1.453 24.156 9.453 1 98.31 400 LEU B N 1
ATOM 6845 C CA . LEU B 1 400 ? -0.905 24.688 8.211 1 98.31 400 LEU B CA 1
ATOM 6846 C C . LEU B 1 400 ? 0.529 24.219 8 1 98.31 400 LEU B C 1
ATOM 6848 O O . LEU B 1 400 ? 1.356 24.312 8.914 1 98.31 400 LEU B O 1
ATOM 6852 N N . GLY B 1 401 ? 0.797 23.625 6.82 1 98.44 401 GLY B N 1
ATOM 6853 C CA . GLY B 1 401 ? 2.135 23.156 6.484 1 98.44 401 GLY B CA 1
ATOM 6854 C C . GLY B 1 401 ? 2.754 23.922 5.324 1 98.44 401 GLY B C 1
ATOM 6855 O O . GLY B 1 401 ? 2.049 24.344 4.402 1 98.44 401 GLY B O 1
ATOM 6856 N N . SER B 1 402 ? 4.086 24.016 5.273 1 98.69 402 SER B N 1
ATOM 6857 C CA . SER B 1 402 ? 4.75 24.875 4.305 1 98.69 402 SER B CA 1
ATOM 6858 C C . SER B 1 402 ? 5.41 24.062 3.195 1 98.69 402 SER B C 1
ATOM 6860 O O . SER B 1 402 ? 5.852 24.625 2.188 1 98.69 402 SER B O 1
ATOM 6862 N N . PRO B 1 403 ? 5.465 22.719 3.291 1 98.69 403 PRO B N 1
ATOM 6863 C CA . PRO B 1 403 ? 6.301 21.969 2.342 1 98.69 403 PRO B CA 1
ATOM 6864 C C . PRO B 1 403 ? 5.773 22.047 0.91 1 98.69 403 PRO B C 1
ATOM 6866 O O . PRO B 1 403 ? 6.543 22.281 -0.024 1 98.69 403 PRO B O 1
ATOM 6869 N N . ALA B 1 404 ? 4.531 21.859 0.69 1 98.56 404 ALA B N 1
ATOM 6870 C CA . ALA B 1 404 ? 3.975 21.734 -0.654 1 98.56 404 ALA B CA 1
ATOM 6871 C C . ALA B 1 404 ? 4.18 23.016 -1.453 1 98.56 404 ALA B C 1
ATOM 6873 O O . ALA B 1 404 ? 4.668 22.984 -2.586 1 98.56 404 ALA B O 1
ATOM 6874 N N . LEU B 1 405 ? 3.816 24.156 -0.853 1 98.62 405 LEU B N 1
ATOM 6875 C CA . LEU B 1 405 ? 3.971 25.438 -1.552 1 98.62 405 LEU B CA 1
ATOM 6876 C C . LEU B 1 405 ? 5.445 25.75 -1.779 1 98.62 405 LEU B C 1
ATOM 6878 O O . LEU B 1 405 ? 5.801 26.359 -2.791 1 98.62 405 LEU B O 1
ATOM 6882 N N . THR B 1 406 ? 6.312 25.344 -0.82 1 98.38 406 THR B N 1
ATOM 6883 C CA . THR B 1 406 ? 7.746 25.547 -1 1 98.38 406 THR B CA 1
ATOM 6884 C C . THR B 1 406 ? 8.266 24.719 -2.174 1 98.38 406 THR B C 1
ATOM 6886 O O . THR B 1 406 ? 9.141 25.172 -2.918 1 98.38 406 THR B O 1
ATOM 6889 N N . SER B 1 407 ? 7.734 23.547 -2.406 1 98.31 407 SER B N 1
ATOM 6890 C CA . SER B 1 407 ? 8.117 22.703 -3.535 1 98.31 407 SER B CA 1
ATOM 6891 C C . SER B 1 407 ? 7.805 23.375 -4.863 1 98.31 407 SER B C 1
ATOM 6893 O O . SER B 1 407 ? 8.43 23.078 -5.883 1 98.31 407 SER B O 1
ATOM 6895 N N . ARG B 1 408 ? 6.863 24.344 -4.844 1 97.25 408 ARG B N 1
ATOM 6896 C CA . ARG B 1 408 ? 6.465 25.062 -6.051 1 97.25 408 ARG B CA 1
ATOM 6897 C C . ARG B 1 408 ? 7.32 26.312 -6.258 1 97.25 408 ARG B C 1
ATOM 6899 O O . ARG B 1 408 ? 7.172 27 -7.262 1 97.25 408 ARG B O 1
ATOM 6906 N N . GLY B 1 409 ? 8.133 26.609 -5.254 1 95.5 409 GLY B N 1
ATOM 6907 C CA . GLY B 1 409 ? 9.07 27.703 -5.438 1 95.5 409 GLY B CA 1
ATOM 6908 C C . GLY B 1 409 ? 8.727 28.938 -4.621 1 95.5 409 GLY B C 1
ATOM 6909 O O . GLY B 1 409 ? 9.406 29.953 -4.711 1 95.5 409 GLY B O 1
ATOM 6910 N N . LEU B 1 410 ? 7.703 28.859 -3.785 1 97.25 410 LEU B N 1
ATOM 6911 C CA . LEU B 1 410 ? 7.312 30.016 -2.984 1 97.25 410 LEU B CA 1
ATOM 6912 C C . LEU B 1 410 ? 8.375 30.328 -1.935 1 97.25 410 LEU B C 1
ATOM 6914 O O . LEU B 1 410 ? 8.953 29.422 -1.339 1 97.25 410 LEU B O 1
ATOM 6918 N N . LEU B 1 411 ? 8.57 31.609 -1.664 1 97.06 411 LEU B N 1
ATOM 6919 C CA . LEU B 1 411 ? 9.539 32.094 -0.697 1 97.06 411 LEU B CA 1
ATOM 6920 C C . LEU B 1 411 ? 8.844 32.844 0.452 1 97.06 411 LEU B C 1
ATOM 6922 O O . LEU B 1 411 ? 7.613 32.812 0.546 1 97.06 411 LEU B O 1
ATOM 6926 N N . GLU B 1 412 ? 9.562 33.469 1.311 1 97.5 412 GLU B N 1
ATOM 6927 C CA . GLU B 1 412 ? 9.047 34.062 2.537 1 97.5 412 GLU B CA 1
ATOM 6928 C C . GLU B 1 412 ? 8.008 35.125 2.23 1 97.5 412 GLU B C 1
ATOM 6930 O O . GLU B 1 412 ? 6.949 35.188 2.861 1 97.5 412 GLU B O 1
ATOM 6935 N N . ASP B 1 413 ? 8.281 35.906 1.255 1 97.19 413 ASP B N 1
ATOM 6936 C CA . ASP B 1 413 ? 7.344 37 0.92 1 97.19 413 ASP B CA 1
ATOM 6937 C C . ASP B 1 413 ? 6.043 36.406 0.354 1 97.19 413 ASP B C 1
ATOM 6939 O O . ASP B 1 413 ? 4.969 37 0.568 1 97.19 413 ASP B O 1
ATOM 6943 N N . ASP B 1 414 ? 6.211 35.375 -0.41 1 98 414 ASP B N 1
ATOM 6944 C CA . ASP B 1 414 ? 5.02 34.688 -0.918 1 98 414 ASP B CA 1
ATOM 6945 C C . ASP B 1 414 ? 4.176 34.125 0.225 1 98 414 ASP B C 1
ATOM 6947 O O . ASP B 1 414 ? 2.945 34.188 0.169 1 98 414 ASP B O 1
ATOM 6951 N N . PHE B 1 415 ? 4.805 33.656 1.272 1 98.5 415 PHE B N 1
ATOM 6952 C CA . PHE B 1 415 ? 4.074 33.094 2.402 1 98.5 415 PHE B CA 1
ATOM 6953 C C . PHE B 1 415 ? 3.404 34.188 3.217 1 98.5 415 PHE B C 1
ATOM 6955 O O . PHE B 1 415 ? 2.375 33.938 3.854 1 98.5 415 PHE B O 1
ATOM 6962 N N . ARG B 1 416 ? 3.947 35.406 3.227 1 98.19 416 ARG B N 1
ATOM 6963 C CA . ARG B 1 416 ? 3.244 36.531 3.83 1 98.19 416 ARG B CA 1
ATOM 6964 C C . ARG B 1 416 ? 1.952 36.812 3.08 1 98.19 416 ARG B C 1
ATOM 6966 O O . ARG B 1 416 ? 0.935 37.156 3.693 1 98.19 416 ARG B O 1
ATOM 6973 N N . LYS B 1 417 ? 2.053 36.719 1.746 1 98.56 417 LYS B N 1
ATOM 6974 C CA . LYS B 1 417 ? 0.85 36.875 0.935 1 98.56 417 LYS B CA 1
ATOM 6975 C C . LYS B 1 417 ? -0.167 35.781 1.226 1 98.56 417 LYS B C 1
ATOM 6977 O O . LYS B 1 417 ? -1.371 36.031 1.279 1 98.56 417 LYS B O 1
ATOM 6982 N N . VAL B 1 418 ? 0.336 34.562 1.393 1 98.81 418 VAL B N 1
ATOM 6983 C CA . VAL B 1 418 ? -0.528 33.469 1.755 1 98.81 418 VAL B CA 1
ATOM 6984 C C . VAL B 1 418 ? -1.23 33.75 3.078 1 98.81 418 VAL B C 1
ATOM 6986 O O . VAL B 1 418 ? -2.43 33.5 3.221 1 98.81 418 VAL B O 1
ATOM 6989 N N . ALA B 1 419 ? -0.475 34.25 4.055 1 98.75 419 ALA B N 1
ATOM 6990 C CA . ALA B 1 419 ? -1.061 34.625 5.336 1 98.75 419 ALA B CA 1
ATOM 6991 C C . ALA B 1 419 ? -2.176 35.656 5.152 1 98.75 419 ALA B C 1
ATOM 6993 O O . ALA B 1 419 ? -3.188 35.625 5.855 1 98.75 419 ALA B O 1
ATOM 6994 N N . GLU B 1 420 ? -1.991 36.562 4.227 1 98.69 420 GLU B N 1
ATOM 6995 C CA . GLU B 1 420 ? -3.012 37.562 3.922 1 98.69 420 GLU B CA 1
ATOM 6996 C C . GLU B 1 420 ? -4.281 36.906 3.387 1 98.69 420 GLU B C 1
ATOM 6998 O O . GLU B 1 420 ? -5.391 37.312 3.754 1 98.69 420 GLU B O 1
ATOM 7003 N N . PHE B 1 421 ? -4.117 35.969 2.467 1 98.81 421 PHE B N 1
ATOM 7004 C CA . PHE B 1 421 ? -5.27 35.25 1.931 1 98.81 421 PHE B CA 1
ATOM 7005 C C . PHE B 1 421 ? -6.008 34.5 3.037 1 98.81 421 PHE B C 1
ATOM 7007 O O . PHE B 1 421 ? -7.242 34.469 3.064 1 98.81 421 PHE B O 1
ATOM 7014 N N . ILE B 1 422 ? -5.266 33.875 3.934 1 98.69 422 ILE B N 1
ATOM 7015 C CA . ILE B 1 422 ? -5.859 33.156 5.055 1 98.69 422 ILE B CA 1
ATOM 7016 C C . ILE B 1 422 ? -6.641 34.125 5.938 1 98.69 422 ILE B C 1
ATOM 7018 O O . ILE B 1 422 ? -7.766 33.844 6.348 1 98.69 422 ILE B O 1
ATOM 7022 N N . HIS B 1 423 ? -6.039 35.281 6.227 1 98.62 423 HIS B N 1
ATOM 7023 C CA . HIS B 1 423 ? -6.68 36.312 7.027 1 98.62 423 HIS B CA 1
ATOM 7024 C C . HIS B 1 423 ? -7.996 36.75 6.395 1 98.62 423 HIS B C 1
ATOM 7026 O O . HIS B 1 423 ? -9.008 36.906 7.09 1 98.62 423 HIS B O 1
ATOM 7032 N N . GLN B 1 424 ? -7.996 37 5.098 1 98.62 424 GLN B N 1
ATOM 7033 C CA . GLN B 1 424 ? -9.211 37.375 4.383 1 98.62 424 GLN B CA 1
ATOM 7034 C C . GLN B 1 424 ? -10.289 36.281 4.527 1 98.62 424 GLN B C 1
ATOM 7036 O O . GLN B 1 424 ? -11.461 36.625 4.746 1 98.62 424 GLN B O 1
ATOM 7041 N N . GLY B 1 425 ? -9.852 35.031 4.363 1 98.38 425 GLY B N 1
ATOM 7042 C CA . GLY B 1 425 ? -10.797 33.938 4.52 1 98.38 425 GLY B CA 1
ATOM 7043 C C . GLY B 1 425 ? -11.398 33.844 5.91 1 98.38 425 GLY B C 1
ATOM 7044 O O . GLY B 1 425 ? -12.602 33.594 6.055 1 98.38 425 GLY B O 1
ATOM 7045 N N . ILE B 1 426 ? -10.602 34.062 6.934 1 98.25 426 ILE B N 1
ATOM 7046 C CA . ILE B 1 426 ? -11.086 34 8.312 1 98.25 426 ILE B CA 1
ATOM 7047 C C . ILE B 1 426 ? -12.008 35.156 8.594 1 98.25 426 ILE B C 1
ATOM 7049 O O . ILE B 1 426 ? -13.016 35.031 9.281 1 98.25 426 ILE B O 1
ATOM 7053 N N . LYS B 1 427 ? -11.703 36.344 8.086 1 98.19 427 LYS B N 1
ATOM 7054 C CA . LYS B 1 427 ? -12.594 37.469 8.227 1 98.19 427 LYS B CA 1
ATOM 7055 C C . LYS B 1 427 ? -13.961 37.188 7.609 1 98.19 427 LYS B C 1
ATOM 7057 O O . LYS B 1 427 ? -14.992 37.562 8.18 1 98.19 427 LYS B O 1
ATOM 7062 N N . LEU B 1 428 ? -13.898 36.625 6.453 1 98.25 428 LEU B N 1
ATOM 7063 C CA . LEU B 1 428 ? -15.156 36.25 5.812 1 98.25 428 LEU B CA 1
ATOM 7064 C C . LEU B 1 428 ? -15.906 35.219 6.652 1 98.25 428 LEU B C 1
ATOM 7066 O O . LEU B 1 428 ? -17.141 35.25 6.746 1 98.25 428 LEU B O 1
ATOM 7070 N N . THR B 1 429 ? -15.164 34.25 7.227 1 97.94 429 THR B N 1
ATOM 7071 C CA . THR B 1 429 ? -15.758 33.25 8.133 1 97.94 429 THR B CA 1
ATOM 7072 C C . THR B 1 429 ? -16.516 33.969 9.258 1 97.94 429 THR B C 1
ATOM 7074 O O . THR B 1 429 ? -17.656 33.594 9.555 1 97.94 429 THR B O 1
ATOM 7077 N N . LEU B 1 430 ? -15.922 34.938 9.812 1 97.44 430 LEU B N 1
ATOM 7078 C CA . LEU B 1 430 ? -16.5 35.688 10.922 1 97.44 430 LEU B CA 1
ATOM 7079 C C . LEU B 1 430 ? -17.719 36.469 10.461 1 97.44 430 LEU B C 1
ATOM 7081 O O . LEU B 1 430 ? -18.719 36.562 11.18 1 97.44 430 LEU B O 1
ATOM 7085 N N . GLU B 1 431 ? -17.625 37.062 9.344 1 97.56 431 GLU B N 1
ATOM 7086 C CA . GLU B 1 431 ? -18.75 37.812 8.797 1 97.56 431 GLU B CA 1
ATOM 7087 C C . GLU B 1 431 ? -19.969 36.938 8.625 1 97.56 431 GLU B C 1
ATOM 7089 O O . GLU B 1 431 ? -21.078 37.312 9.016 1 97.56 431 GLU B O 1
ATOM 7094 N N . ILE B 1 432 ? -19.75 35.75 8.016 1 97.12 432 ILE B N 1
ATOM 7095 C CA . ILE B 1 432 ? -20.859 34.812 7.801 1 97.12 432 ILE B CA 1
ATOM 7096 C C . ILE B 1 432 ? -21.438 34.406 9.141 1 97.12 432 ILE B C 1
ATOM 7098 O O . ILE B 1 432 ? -22.656 34.375 9.312 1 97.12 432 ILE B O 1
ATOM 7102 N N . GLN B 1 433 ? -20.578 34.094 10.031 1 95.5 433 GLN B N 1
ATOM 7103 C CA . GLN B 1 433 ? -20.984 33.656 11.359 1 95.5 433 GLN B CA 1
ATOM 7104 C C . GLN B 1 433 ? -21.828 34.719 12.062 1 95.5 433 GLN B C 1
ATOM 7106 O O . GLN B 1 433 ? -22.828 34.375 12.719 1 95.5 433 GLN B O 1
ATOM 7111 N N . ARG B 1 434 ? -21.469 35.969 11.953 1 95.19 434 ARG B N 1
ATOM 7112 C CA . ARG B 1 434 ? -22.141 37.062 12.633 1 95.19 434 ARG B CA 1
ATOM 7113 C C . ARG B 1 434 ? -23.547 37.25 12.086 1 95.19 434 ARG B C 1
ATOM 7115 O O . ARG B 1 434 ? -24.438 37.75 12.789 1 95.19 434 ARG B O 1
ATOM 7122 N N . ASN B 1 435 ? -23.75 36.844 10.922 1 93.94 435 ASN B N 1
ATOM 7123 C CA . ASN B 1 435 ? -25.031 37.062 10.273 1 93.94 435 ASN B CA 1
ATOM 7124 C C . ASN B 1 435 ? -25.938 35.844 10.359 1 93.94 435 ASN B C 1
ATOM 7126 O O . ASN B 1 435 ? -26.969 35.781 9.695 1 93.94 435 ASN B O 1
ATOM 7130 N N . MET B 1 436 ? -25.469 34.875 11.086 1 94.75 436 MET B N 1
ATOM 7131 C CA . MET B 1 436 ? -26.25 33.656 11.297 1 94.75 436 MET B CA 1
ATOM 7132 C C . MET B 1 436 ? -26.703 33.562 12.75 1 94.75 436 MET B C 1
ATOM 7134 O O . MET B 1 436 ? -26.25 34.312 13.602 1 94.75 436 MET B O 1
ATOM 7138 N N . ASN B 1 437 ? -27.625 32.562 12.984 1 92.62 437 ASN B N 1
ATOM 7139 C CA . ASN B 1 437 ? -28 32.219 14.352 1 92.62 437 ASN B CA 1
ATOM 7140 C C . ASN B 1 437 ? -26.781 31.75 15.156 1 92.62 437 ASN B C 1
ATOM 7142 O O . ASN B 1 437 ? -26.016 30.906 14.688 1 92.62 437 ASN B O 1
ATOM 7146 N N . PRO B 1 438 ? -26.578 32.438 16.266 1 87.5 438 PRO B N 1
ATOM 7147 C CA . PRO B 1 438 ? -25.422 32.062 17.078 1 87.5 438 PRO B CA 1
ATOM 7148 C C . PRO B 1 438 ? -25.391 30.562 17.375 1 87.5 438 PRO B C 1
ATOM 7150 O O . PRO B 1 438 ? -24.312 30.016 17.656 1 87.5 438 PRO B O 1
ATOM 7153 N N . LYS B 1 439 ? -26.469 29.938 17.25 1 89.94 439 LYS B N 1
ATOM 7154 C CA . LYS B 1 439 ? -26.562 28.516 17.562 1 89.94 439 LYS B CA 1
ATOM 7155 C C . LYS B 1 439 ? -26.562 27.672 16.297 1 89.94 439 LYS B C 1
ATOM 7157 O O . LYS B 1 439 ? -26.828 26.469 16.344 1 89.94 439 LYS B O 1
ATOM 7162 N N . ALA B 1 440 ? -26.219 28.344 15.266 1 91.94 440 ALA B N 1
ATOM 7163 C CA . ALA B 1 440 ? -26.234 27.625 14 1 91.94 440 ALA B CA 1
ATOM 7164 C C . ALA B 1 440 ? -25.203 26.5 13.992 1 91.94 440 ALA B C 1
ATOM 7166 O O . ALA B 1 440 ? -24.078 26.672 14.484 1 91.94 440 ALA B O 1
ATOM 7167 N N . THR B 1 441 ? -25.594 25.359 13.508 1 91.25 441 THR B N 1
ATOM 7168 C CA . THR B 1 441 ? -24.703 24.203 13.414 1 91.25 441 THR B CA 1
ATOM 7169 C C . THR B 1 441 ? -23.734 24.375 12.25 1 91.25 441 THR B C 1
ATOM 7171 O O . THR B 1 441 ? -23.906 25.234 11.398 1 91.25 441 THR B O 1
ATOM 7174 N N . LEU B 1 442 ? -22.703 23.578 12.289 1 90.31 442 LEU B N 1
ATOM 7175 C CA . LEU B 1 442 ? -21.766 23.578 11.18 1 90.31 442 LEU B CA 1
ATOM 7176 C C . LEU B 1 442 ? -22.469 23.266 9.867 1 90.31 442 LEU B C 1
ATOM 7178 O O . LEU B 1 442 ? -22.094 23.797 8.82 1 90.31 442 LEU B O 1
ATOM 7182 N N . LYS B 1 443 ? -23.438 22.391 9.938 1 91.19 443 LYS B N 1
ATOM 7183 C CA . LYS B 1 443 ? -24.203 22.047 8.742 1 91.19 443 LYS B CA 1
ATOM 7184 C C . LYS B 1 443 ? -24.922 23.25 8.172 1 91.19 443 LYS B C 1
ATOM 7186 O O . LYS B 1 443 ? -24.891 23.5 6.961 1 91.19 443 LYS B O 1
ATOM 7191 N N . GLU B 1 444 ? -25.516 23.953 9.023 1 94.44 444 GLU B N 1
ATOM 7192 C CA . GLU B 1 444 ? -26.219 25.156 8.609 1 94.44 444 GLU B CA 1
ATOM 7193 C C . GLU B 1 444 ? -25.25 26.203 8.047 1 94.44 444 GLU B C 1
ATOM 7195 O O . GLU B 1 444 ? -25.578 26.906 7.094 1 94.44 444 GLU B O 1
ATOM 7200 N N . TYR B 1 445 ? -24.203 26.344 8.711 1 94.81 445 TYR B N 1
ATOM 7201 C CA . TYR B 1 445 ? -23.172 27.266 8.242 1 94.81 445 TYR B CA 1
ATOM 7202 C C . TYR B 1 445 ? -22.734 26.906 6.828 1 94.81 445 TYR B C 1
ATOM 7204 O O . TYR B 1 445 ? -22.609 27.797 5.973 1 94.81 445 TYR B O 1
ATOM 7212 N N . LYS B 1 446 ? -22.484 25.594 6.57 1 92.62 446 LYS B N 1
ATOM 7213 C CA . LYS B 1 446 ? -22.062 25.125 5.254 1 92.62 446 LYS B CA 1
ATOM 7214 C C . LYS B 1 446 ? -23.125 25.422 4.199 1 92.62 446 LYS B C 1
ATOM 7216 O O . LYS B 1 446 ? -22.797 25.766 3.062 1 92.62 446 LYS B O 1
ATOM 7221 N N . GLU B 1 447 ? -24.312 25.266 4.559 1 94.56 447 GLU B N 1
ATOM 7222 C CA . GLU B 1 447 ? -25.422 25.547 3.656 1 94.56 447 GLU B CA 1
ATOM 7223 C C . GLU B 1 447 ? -25.484 27.031 3.314 1 94.56 447 GLU B C 1
ATOM 7225 O O . GLU B 1 447 ? -25.703 27.406 2.158 1 94.56 447 GLU B O 1
ATOM 7230 N N . GLU B 1 448 ? -25.312 27.812 4.363 1 95.81 448 GLU B N 1
ATOM 7231 C CA . GLU B 1 448 ? -25.297 29.25 4.156 1 95.81 448 GLU B CA 1
ATOM 7232 C C . GLU B 1 448 ? -24.172 29.656 3.221 1 95.81 448 GLU B C 1
ATOM 7234 O O . GLU B 1 448 ? -24.375 30.469 2.314 1 95.81 448 GLU B O 1
ATOM 7239 N N . LEU B 1 449 ? -23.062 29.125 3.439 1 95.62 449 LEU B N 1
ATOM 7240 C CA . LEU B 1 449 ? -21.891 29.422 2.611 1 95.62 449 LEU B CA 1
ATOM 7241 C C . LEU B 1 449 ? -22.141 29.016 1.164 1 95.62 449 LEU B C 1
ATOM 7243 O O . LEU B 1 449 ? -21.75 29.719 0.237 1 95.62 449 LEU B O 1
ATOM 7247 N N . ALA B 1 450 ? -22.812 27.906 0.956 1 93.06 450 ALA B N 1
ATOM 7248 C CA . ALA B 1 450 ? -22.984 27.328 -0.369 1 93.06 450 ALA B CA 1
ATOM 7249 C C . ALA B 1 450 ? -24.141 28 -1.115 1 93.06 450 ALA B C 1
ATOM 7251 O O . ALA B 1 450 ? -24.109 28.109 -2.344 1 93.06 450 ALA B O 1
ATOM 7252 N N . GLN B 1 451 ? -25.125 28.594 -0.425 1 93.88 451 GLN B N 1
ATOM 7253 C CA . GLN B 1 451 ? -26.375 29 -1.07 1 93.88 451 GLN B CA 1
ATOM 7254 C C . GLN B 1 451 ? -26.484 30.516 -1.11 1 93.88 451 GLN B C 1
ATOM 7256 O O . GLN B 1 451 ? -27.156 31.078 -1.981 1 93.88 451 GLN B O 1
ATOM 7261 N N . ASN B 1 452 ? -25.922 31.156 -0.137 1 95.94 452 ASN B N 1
ATOM 7262 C CA . ASN B 1 452 ? -26.031 32.594 -0.075 1 95.94 452 ASN B CA 1
ATOM 7263 C C . ASN B 1 452 ? -25.203 33.281 -1.164 1 95.94 452 ASN B C 1
ATOM 7265 O O . ASN B 1 452 ? -23.984 33.188 -1.164 1 95.94 452 ASN B O 1
ATOM 7269 N N . GLU B 1 453 ? -25.828 34.031 -1.996 1 96.69 453 GLU B N 1
ATOM 7270 C CA . GLU B 1 453 ? -25.203 34.656 -3.164 1 96.69 453 GLU B CA 1
ATOM 7271 C C . GLU B 1 453 ? -24.141 35.656 -2.752 1 96.69 453 GLU B C 1
ATOM 7273 O O . GLU B 1 453 ? -23.109 35.812 -3.414 1 96.69 453 GLU B O 1
ATOM 7278 N N . LYS B 1 454 ? -24.438 36.375 -1.715 1 96.56 454 LYS B N 1
ATOM 7279 C CA . LYS B 1 454 ? -23.5 37.375 -1.222 1 96.56 454 LYS B CA 1
ATOM 7280 C C . LYS B 1 454 ? -22.172 36.75 -0.831 1 96.56 454 LYS B C 1
ATOM 7282 O O . LYS B 1 454 ? -21.109 37.25 -1.203 1 96.56 454 LYS B O 1
ATOM 7287 N N . TYR B 1 455 ? -22.266 35.688 -0.104 1 96.69 455 TYR B N 1
ATOM 7288 C CA . TYR B 1 455 ? -21.047 35.062 0.379 1 96.69 455 TYR B CA 1
ATOM 7289 C C . TYR B 1 455 ? -20.359 34.281 -0.742 1 96.69 455 TYR B C 1
ATOM 7291 O O . TYR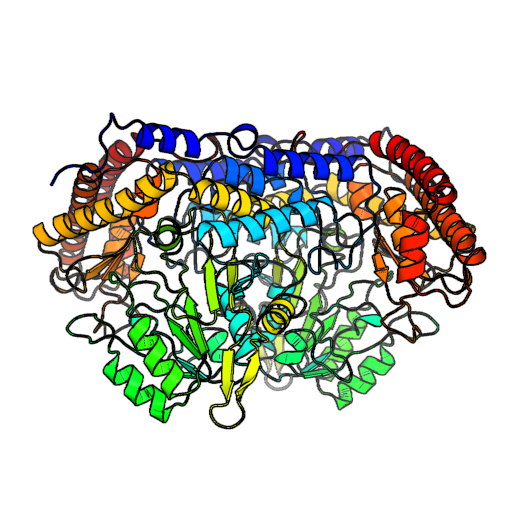 B 1 455 ? -19.125 34.188 -0.763 1 96.69 455 TYR B O 1
ATOM 7299 N N . GLN B 1 456 ? -21.078 33.812 -1.708 1 96.69 456 GLN B N 1
ATOM 7300 C CA . GLN B 1 456 ? -20.484 33.219 -2.889 1 96.69 456 GLN B CA 1
ATOM 7301 C C . GLN B 1 456 ? -19.656 34.219 -3.68 1 96.69 456 GLN B C 1
ATOM 7303 O O . GLN B 1 456 ? -18.578 33.906 -4.16 1 96.69 456 GLN B O 1
ATOM 7308 N N . LEU B 1 457 ? -20.219 35.344 -3.803 1 97.5 457 LEU B N 1
ATOM 7309 C CA . LEU B 1 457 ? -19.516 36.406 -4.531 1 97.5 457 LEU B CA 1
ATOM 7310 C C . LEU B 1 457 ? -18.219 36.781 -3.816 1 97.5 457 LEU B C 1
ATOM 7312 O O . LEU B 1 457 ? -17.172 36.969 -4.457 1 97.5 457 LEU B O 1
ATOM 7316 N N . LYS B 1 458 ? -18.281 36.938 -2.496 1 97.5 458 LYS B N 1
ATOM 7317 C CA . LYS B 1 458 ? -17.094 37.281 -1.721 1 97.5 458 LYS B CA 1
ATOM 7318 C C . LYS B 1 458 ? -16.047 36.188 -1.762 1 97.5 458 LYS B C 1
ATOM 7320 O O . LYS B 1 458 ? -14.852 36.469 -1.91 1 97.5 458 LYS B O 1
ATOM 7325 N N . THR B 1 459 ? -16.5 34.938 -1.623 1 97.75 459 THR B N 1
ATOM 7326 C CA . THR B 1 459 ? -15.602 33.812 -1.684 1 97.75 459 THR B CA 1
ATOM 7327 C C . THR B 1 459 ? -14.945 33.719 -3.059 1 97.75 459 THR B C 1
ATOM 7329 O O . THR B 1 459 ? -13.742 33.438 -3.164 1 97.75 459 THR B O 1
ATOM 7332 N N . ASN B 1 460 ? -15.727 33.906 -4.102 1 98 460 ASN B N 1
ATOM 7333 C CA . ASN B 1 460 ? -15.219 33.844 -5.465 1 98 460 ASN B CA 1
ATOM 7334 C C . ASN B 1 460 ? -14.188 34.938 -5.734 1 98 460 ASN B C 1
ATOM 7336 O O . ASN B 1 460 ? -13.242 34.719 -6.496 1 98 460 ASN B O 1
ATOM 7340 N N . LYS B 1 461 ? -14.406 36.094 -5.152 1 98.38 461 LYS B N 1
ATOM 7341 C CA . LYS B 1 461 ? -13.438 37.156 -5.301 1 98.38 461 LYS B CA 1
ATOM 7342 C C . LYS B 1 461 ? -12.078 36.781 -4.715 1 98.38 461 LYS B C 1
ATOM 7344 O O . LYS B 1 461 ? -11.047 36.938 -5.367 1 98.38 461 LYS B O 1
ATOM 7349 N N . ILE B 1 462 ? -12.094 36.25 -3.504 1 98.5 462 ILE B N 1
ATOM 7350 C CA . ILE B 1 462 ? -10.859 35.812 -2.865 1 98.5 462 ILE B CA 1
ATOM 7351 C C . ILE B 1 462 ? -10.25 34.656 -3.658 1 98.5 462 ILE B C 1
ATOM 7353 O O . ILE B 1 462 ? -9.031 34.625 -3.867 1 98.5 462 ILE B O 1
ATOM 7357 N N . ARG B 1 463 ? -11.117 33.75 -4.098 1 98.62 463 ARG B N 1
ATOM 7358 C CA . ARG B 1 463 ? -10.664 32.594 -4.879 1 98.62 463 ARG B CA 1
ATOM 7359 C C . ARG B 1 463 ? -9.914 33.062 -6.129 1 98.62 463 ARG B C 1
ATOM 7361 O O . ARG B 1 463 ? -8.844 32.531 -6.441 1 98.62 463 ARG B O 1
ATOM 7368 N N . LYS B 1 464 ? -10.438 34 -6.844 1 98.69 464 LYS B N 1
ATOM 7369 C CA . LYS B 1 464 ? -9.805 34.5 -8.062 1 98.69 464 LYS B CA 1
ATOM 7370 C C . LYS B 1 464 ? -8.438 35.094 -7.766 1 98.69 464 LYS B C 1
ATOM 7372 O O . LYS B 1 464 ? -7.496 34.938 -8.539 1 98.69 464 LYS B O 1
ATOM 7377 N N . GLU B 1 465 ? -8.359 35.812 -6.68 1 98.69 465 GLU B N 1
ATOM 7378 C CA . GLU B 1 465 ? -7.078 36.375 -6.277 1 98.69 465 GLU B CA 1
ATOM 7379 C C . GLU B 1 465 ? -6.07 35.281 -5.953 1 98.69 465 GLU B C 1
ATOM 7381 O O . GLU B 1 465 ? -4.906 35.375 -6.348 1 98.69 465 GLU B O 1
ATOM 7386 N N . VAL B 1 466 ? -6.527 34.25 -5.25 1 98.81 466 VAL B N 1
ATOM 7387 C CA . VAL B 1 466 ? -5.684 33.125 -4.871 1 98.81 466 VAL B CA 1
ATOM 7388 C C . VAL B 1 466 ? -5.211 32.406 -6.125 1 98.81 466 VAL B C 1
ATOM 7390 O O . VAL B 1 466 ? -4.02 32.094 -6.266 1 98.81 466 VAL B O 1
ATOM 7393 N N . GLU B 1 467 ? -6.125 32.125 -7.035 1 98.75 467 GLU B N 1
ATOM 7394 C CA . GLU B 1 467 ? -5.801 31.391 -8.258 1 98.75 467 GLU B CA 1
ATOM 7395 C C . GLU B 1 467 ? -4.824 32.188 -9.125 1 98.75 467 GLU B C 1
ATOM 7397 O O . GLU B 1 467 ? -3.906 31.609 -9.711 1 98.75 467 GLU B O 1
ATOM 7402 N N . ASN B 1 468 ? -5.031 33.5 -9.18 1 98.69 468 ASN B N 1
ATOM 7403 C CA . ASN B 1 468 ? -4.125 34.344 -9.938 1 98.69 468 ASN B CA 1
ATOM 7404 C C . ASN B 1 468 ? -2.721 34.344 -9.336 1 98.69 468 ASN B C 1
ATOM 7406 O O . ASN B 1 468 ? -1.729 34.375 -10.07 1 98.69 468 ASN B O 1
ATOM 7410 N N . PHE B 1 469 ? -2.678 34.375 -8.109 1 98.62 469 PHE B N 1
ATOM 7411 C CA . PHE B 1 469 ? -1.402 34.344 -7.41 1 98.62 469 PHE B CA 1
ATOM 7412 C C . PHE B 1 469 ? -0.72 33 -7.582 1 98.62 469 PHE B C 1
ATOM 7414 O O . PHE B 1 469 ? 0.436 32.906 -8.008 1 98.62 469 PHE B O 1
ATOM 7421 N N . SER B 1 470 ? -1.438 31.906 -7.27 1 98.44 470 SER B N 1
ATOM 7422 C CA . SER B 1 470 ? -0.899 30.547 -7.262 1 98.44 470 SER B CA 1
ATOM 7423 C C . SER B 1 470 ? -0.469 30.109 -8.656 1 98.44 470 SER B C 1
ATOM 7425 O O . SER B 1 470 ? 0.527 29.406 -8.812 1 98.44 470 SER B O 1
ATOM 7427 N N . GLY B 1 471 ? -1.19 30.5 -9.688 1 98 471 GLY B N 1
ATOM 7428 C CA . GLY B 1 471 ? -0.95 30.094 -11.062 1 98 471 GLY B CA 1
ATOM 7429 C C . GLY B 1 471 ? 0.387 30.562 -11.602 1 98 471 GLY B C 1
ATOM 7430 O O . GLY B 1 471 ? 0.862 30.062 -12.625 1 98 471 GLY B O 1
ATOM 7431 N N . LYS B 1 472 ? 1.07 31.469 -10.844 1 97 472 LYS B N 1
ATOM 7432 C CA . LYS B 1 472 ? 2.326 32.062 -11.305 1 97 472 LYS B CA 1
ATOM 7433 C C . LYS B 1 472 ? 3.504 31.141 -11.008 1 97 472 LYS B C 1
ATOM 7435 O O . LYS B 1 472 ? 4.582 31.297 -11.586 1 97 472 LYS B O 1
ATOM 7440 N N . PHE B 1 473 ? 3.318 30.219 -10.156 1 96.38 473 PHE B N 1
ATOM 7441 C CA . PHE B 1 473 ? 4.418 29.359 -9.719 1 96.38 473 PHE B CA 1
ATOM 7442 C C . PHE B 1 473 ? 4.434 28.047 -10.492 1 96.38 473 PHE B C 1
ATOM 7444 O O . PHE B 1 473 ? 3.381 27.547 -10.875 1 96.38 473 PHE B O 1
ATOM 7451 N N . PRO B 1 474 ? 5.586 27.547 -10.742 1 93.75 474 PRO B N 1
ATOM 7452 C CA . PRO B 1 474 ? 5.66 26.266 -11.453 1 93.75 474 PRO B CA 1
ATOM 7453 C C . PRO B 1 474 ? 5.02 25.125 -10.672 1 93.75 474 PRO B C 1
ATOM 7455 O O . PRO B 1 474 ? 4.973 25.156 -9.438 1 93.75 474 PRO B O 1
ATOM 7458 N N . MET B 1 475 ? 4.512 24.156 -11.391 1 96.38 475 MET B N 1
ATOM 7459 C CA . MET B 1 475 ? 3.918 22.969 -10.773 1 96.38 475 MET B CA 1
ATOM 7460 C C . MET B 1 475 ? 4.781 21.734 -11.023 1 96.38 475 MET B C 1
ATOM 7462 O O . MET B 1 475 ? 4.953 21.312 -12.172 1 96.38 475 MET B O 1
ATOM 7466 N N . PRO B 1 476 ? 5.348 21.109 -9.961 1 96.19 476 PRO B N 1
ATOM 7467 C CA . PRO B 1 476 ? 6.137 19.891 -10.125 1 96.19 476 PRO B CA 1
ATOM 7468 C C . PRO B 1 476 ? 5.344 18.766 -10.773 1 96.19 476 PRO B C 1
ATOM 7470 O O . PRO B 1 476 ? 4.109 18.766 -10.719 1 96.19 476 PRO B O 1
ATOM 7473 N N . GLY B 1 477 ? 6.117 17.781 -11.289 1 95 477 GLY B N 1
ATOM 7474 C CA . GLY B 1 477 ? 5.484 16.594 -11.828 1 95 477 GLY B CA 1
ATOM 7475 C C . GLY B 1 477 ? 5.297 16.641 -13.328 1 95 477 GLY B C 1
ATOM 7476 O O . GLY B 1 477 ? 6.004 17.359 -14.023 1 95 477 GLY B O 1
ATOM 7477 N N . LEU B 1 478 ? 4.402 15.758 -13.836 1 94.25 478 LEU B N 1
ATOM 7478 C CA . LEU B 1 478 ? 4.125 15.664 -15.266 1 94.25 478 LEU B CA 1
ATOM 7479 C C . LEU B 1 478 ? 3.221 16.812 -15.719 1 94.25 478 LEU B C 1
ATOM 7481 O O . LEU B 1 478 ? 2.299 17.203 -15 1 94.25 478 LEU B O 1
ATOM 7485 N N . PRO B 1 479 ? 3.391 17.297 -16.891 1 88.81 479 PRO B N 1
ATOM 7486 C CA . PRO B 1 479 ? 2.625 18.469 -17.312 1 88.81 479 PRO B CA 1
ATOM 7487 C C . PRO B 1 479 ? 1.123 18.203 -17.375 1 88.81 479 PRO B C 1
ATOM 7489 O O . PRO B 1 479 ? 0.325 19.016 -16.906 1 88.81 479 PRO B O 1
ATOM 7492 N N . GLU B 1 480 ? 0.75 17.016 -17.891 1 87.19 480 GLU B N 1
ATOM 7493 C CA . GLU B 1 480 ? -0.674 16.797 -18.109 1 87.19 480 GLU B CA 1
ATOM 7494 C C . GLU B 1 480 ? -1.274 15.922 -17.016 1 87.19 480 GLU B C 1
ATOM 7496 O O . GLU B 1 480 ? -2.48 15.977 -16.766 1 87.19 480 GLU B O 1
ATOM 7501 N N . LEU B 1 481 ? -0.458 15.109 -16.453 1 91.31 481 LEU B N 1
ATOM 7502 C CA . LEU B 1 481 ? -0.934 14.125 -15.492 1 91.31 481 LEU B CA 1
ATOM 7503 C C . LEU B 1 481 ? -0.347 14.391 -14.109 1 91.31 481 LEU B C 1
ATOM 7505 O O . LEU B 1 481 ? 0.872 14.508 -13.961 1 91.31 481 LEU B O 1
#

Sequence (962 aa):
MAQLNGHNNTTWESHNKMMLEPLSTNDPEVFDIIKKEKRRQTYGLELIASENFTSRAVLEALGSCMNNKYSEGYPGQRYYGGTEHVDELERVCQARALKVYGLDPDKWGVNVQPYSGSPANFAVYTAIVEPHGRIMGLDLPDGGHLTHGFMTDKKKISATSIFFESMPYKVIPETGYIDYDRLEENARLFHPRLIIAGTSCYSRNLDYSRLRKIADENGAYLLADMAHISGLVAAGVVPSPFEYSDVVTTTTHKTLRGCRAGVIFYRKGVRSVDAKTGKETLYNLESLINQAVFPGLQGGPHNHAIAGVAVALKQALTPEFKNYQLQVLANCRALAASLMEKGYKVVTGGSDNHLILVDLRSKGTDGGRAEKVLENCAISCNKHYCPGDKSALLPSGLRLGSPALTSRGLLEDDFRKVAEFIHQGIKLTLEIQRNMNPKATLKEYKEELAQNEKYQLKTNKIRKEVENFSGKFPMPGLPELMAQLNGHNNTTWESHNKMMLEPLSTNDPEVFDIIKKEKRRQTYGLELIASENFTSRAVLEALGSCMNNKYSEGYPGQRYYGGTEHVDELERVCQARALKVYGLDPDKWGVNVQPYSGSPANFAVYTAIVEPHGRIMGLDLPDGGHLTHGFMTDKKKISATSIFFESMPYKVIPETGYIDYDRLEENARLFHPRLIIAGTSCYSRNLDYSRLRKIADENGAYLLADMAHISGLVAAGVVPSPFEYSDVVTTTTHKTLRGCRAGVIFYRKGVRSVDAKTGKETLYNLESLINQAVFPGLQGGPHNHAIAGVAVALKQALTPEFKNYQLQVLANCRALAASLMEKGYKVVTGGSDNHLILVDLRSKGTDGGRAEKVLENCAISCNKHYCPGDKSALLPSGLRLGSPALTSRGLLEDDFRKVAEFIHQGIKLTLEIQRNMNPKATLKEYKEELAQNEKYQLKTNKIRKEVENFSGKFPMPGLPEL

Foldseek 3Di:
DDDPDDPPDPVVVVVVCLVVDDCCPNPVPVLVVVLVVLLLLQQFAEFALQFAAAFQQLVDLLPDCLQVDFFFDAQPDTPDPPCPVLNVLLVLLFVLVCVLLVHDVQWKGKDFFFQAQLLLLVLLCCLFQNFAAEEEEAEQQLFADLSRQYDDPVGRDHPNVVGYHYDYFHADLVQSHTPLVVVLVVCVVRLGQEYEAEGRADQEADPLVSVLVSCVVSVHFYEYECASFVLVSSLVLGDDNVVRGQKYKYFCCRLLNWDGGMMIMGTWDFPDADPVPRDTDIDPSVVSSSVSRPPNPDGGGSSSSSNRSSVSSVVSNDPVSSVLQVQLQLQQQLLLVLLVVVPWDWRNSGGSHFKIKTFCVVVPAAQLLLQLLSVLLSYHWDGGAHRPDPDPVTHRIIMTGRNHLSNLPDGSVNSSVVSVLSVLSVVLSVVLCVVDDVPDDSVRSSVCCVPPPVNNVSSVVSSVVSSVSSNVTHRRHDPSD/DDDPDDPPDPVVVVVVCLVVDDCCPNPVPVLVVVLVVLLLLLQFAEFALQFAAAFQQLVDLLPDCLQVDFFFDAQPDTPDPPCPVLNVLLVLLFVLVCVLLVHDVQWKGKDFFFQAQLLLLVLLCCLFQNFAAEEEEAEQQLFADLSRQYDDPVGRDHPNVVGYHYDYFHADLVQSHTPLVVVLVVCVVRLGQEYEAEGRADQEADPLVSVLVSCVVSVHFYEYECASFVLVSSLVLGDDNVVRGQKYKYFCCRLLNWDGGMMMMGTWDFPDADPVPRDTDIDPSVVSSSVSRPPNPDGGGSSSSSNRSSVSSVVSNDPVSSVLQVQLQLQQQLLLVLLVVVPWDWRNSGGSHFKIKTFCVVVPAAQLLLQLLSVLLSYHWDGGAHRPDPDPVTHRIIMTGRNHLSSLPDGSVNSSVVSVLSVLSVVLSVVLCVPDDVPDDSVRSNVCCVPPPVNNVSSVVSSVVSSVSSNVTHRRHDPSD

Solvent-accessible surface area (backbone atoms only — not comparable to full-atom values): 46678 Å² total; per-residue (Å²): 129,82,69,92,70,56,96,80,30,67,55,58,55,50,35,58,48,56,26,54,30,51,32,67,77,68,36,46,68,63,41,49,42,46,35,51,41,46,48,48,62,42,28,24,48,55,20,36,57,75,27,19,58,32,29,18,23,30,27,52,35,34,25,20,56,42,60,36,52,69,47,35,67,46,74,95,53,51,68,43,48,80,42,68,45,59,30,51,50,50,51,52,27,44,52,36,54,34,54,38,63,70,46,53,74,75,44,35,47,67,46,67,54,37,72,24,40,46,48,33,52,50,21,46,42,54,40,71,45,35,83,61,25,35,36,30,11,32,29,45,61,58,16,15,37,53,75,37,27,28,56,58,99,84,42,66,51,9,42,40,28,66,50,25,37,54,51,63,34,52,43,37,53,90,53,52,46,72,36,61,66,59,40,45,58,48,39,71,73,65,51,33,49,31,38,45,54,41,52,72,54,66,23,60,78,80,62,49,68,61,52,37,51,46,20,59,75,48,72,22,44,33,34,28,40,37,30,62,46,38,24,36,38,40,49,62,76,46,88,65,55,73,88,52,35,47,29,38,35,28,31,30,25,22,48,42,32,20,44,72,23,11,34,39,36,32,40,38,47,74,68,46,61,41,86,87,78,61,50,73,38,64,48,65,46,63,63,35,37,48,38,22,41,43,59,17,54,34,66,52,42,58,46,8,46,39,46,6,40,33,46,25,36,56,50,47,65,34,70,38,38,33,52,49,46,53,46,18,36,49,25,26,40,32,27,45,50,44,37,40,75,73,67,45,44,44,54,68,75,39,52,71,38,47,32,39,42,35,43,29,62,87,77,72,49,39,9,62,60,33,38,53,43,24,33,65,24,40,32,24,34,24,51,29,58,35,59,75,63,88,47,90,86,60,22,30,6,37,34,41,14,27,48,26,44,36,65,32,66,55,46,42,70,53,28,38,51,49,32,50,52,50,50,52,32,43,50,50,37,50,53,54,51,69,74,43,62,90,79,56,47,72,68,54,49,52,49,46,53,75,64,36,64,69,53,42,51,56,35,47,52,50,20,51,53,39,29,59,57,34,55,72,44,60,68,54,25,50,92,74,55,130,84,69,91,70,54,98,77,31,67,54,59,54,49,35,58,49,56,24,54,28,52,32,68,76,68,36,46,68,63,42,49,41,47,36,50,41,49,49,48,62,40,29,24,46,55,20,36,58,75,29,20,58,33,30,18,24,30,26,52,34,34,26,20,55,41,60,36,53,68,48,36,70,49,75,96,53,54,66,42,47,81,40,68,44,62,31,51,48,51,51,51,27,44,51,36,55,35,55,37,65,70,47,52,74,75,44,34,48,68,46,65,54,37,71,24,40,48,50,33,53,51,21,48,42,55,39,72,46,36,82,62,25,36,36,30,11,30,30,45,63,57,16,15,37,54,74,36,26,28,58,57,100,83,43,65,50,8,43,40,28,66,50,25,37,54,51,63,35,53,44,38,52,90,54,52,46,72,35,61,67,59,39,45,58,49,38,71,73,65,51,32,48,31,37,46,54,40,53,71,54,66,23,60,78,78,62,48,68,61,52,38,52,47,20,59,76,47,73,21,43,32,34,27,40,34,31,61,46,37,24,35,35,38,49,63,78,46,88,64,54,73,87,54,35,49,30,41,35,26,31,29,25,22,48,42,30,21,46,71,22,12,34,39,35,32,41,38,47,74,69,45,60,42,89,87,78,61,50,72,39,62,48,64,47,62,63,36,37,48,37,22,42,42,60,17,55,36,66,53,43,57,46,9,44,40,45,5,41,33,47,25,35,56,49,46,64,35,70,40,38,32,53,50,45,54,47,18,36,49,24,27,40,33,29,44,51,45,36,40,72,71,68,46,46,43,53,68,74,40,50,72,38,46,33,40,41,35,44,30,60,87,77,71,49,40,9,61,60,33,37,53,45,25,33,64,24,40,33,24,36,25,51,29,58,34,60,75,62,87,48,89,86,59,23,30,7,36,35,40,13,26,48,25,44,35,64,33,66,54,45,44,69,52,27,39,51,48,34,49,53,52,50,53,32,45,52,49,38,48,52,54,51,69,74,43,63,89,80,55,48,72,68,54,50,51,47,46,52,73,66,37,63,69,53,41,52,54,35,48,53,50,18,52,53,41,29,60,58,32,54,73,43,60,68,55,26,49,92,73,57

InterPro domains:
  IPR001085 Serine hydroxymethyltransferase [MF_00051] (22-477)
  IPR001085 Serine hydroxymethyltransferase [PIRSF000412] (17-477)
  IPR001085 Serine hydroxymethyltransferase [cd00378] (26-451)
  IPR015421 Pyridoxal phosphate-dependent transferase, major domain [G3DSA:3.40.640.10] (52-326)
  IPR015422 Pyridoxal phosphate-dependent transferase, small domain [G3DSA:3.90.1150.10] (27-476)
  IPR015424 Pyridoxal phosphate-dependent transferase [SSF53383] (8-477)
  IPR019798 Serine hydroxymethyltransferase, pyridoxal phosphate binding site [PS00096] (246-262)
  IPR039429 Serine hydroxymethyltransferase-like domain [PF00464] (23-422)
  IPR049943 Serine hydroxymethyltransferase-like [PTHR11680] (8-479)